Protein AF-0000000077933688 (afdb_homodimer)

Nearest PDB structures (foldseek):
  5yzn-assembly1_A  TM=9.048E-01  e=1.529E-42  Deinococcus radiodurans R1 = ATCC 13939 = DSM 20539
  6ikg-assembly1_C  TM=9.215E-01  e=1.746E-41  Deinococcus radiodurans R1 = ATCC 13939 = DSM 20539
  5yzo-assembly1_A  TM=9.078E-01  e=2.628E-42  Deinococcus radiodurans R1 = ATCC 13939 = DSM 20539
  6ikg-assembly1_A  TM=9.092E-01  e=5.605E-42  Deinococcus radiodurans R1 = ATCC 13939 = DSM 20539
  5lcn-assembly1_A  TM=6.641E-01  e=3.792E-09  Pyrococcus furiosus DSM 3638

Sequence (1144 aa):
MDPKVFYSIKLISNPVKSEDGTFFQLNWIDFTSNSYSSSIYFKGKDVKRVTWGGKESQPLVKDGVLHYVKGGDKDTLMRSTLGEPEPVFSFDKIKKYLPYGKGFLFLGEERKGNSTPFEASSLKYKFDSRGLLRSRTSLYYFDGKETRTIMGGNYDVNDFDTDGRRVVASATMSNDDVSFQDVFEVDVGSSSFTKLTKGEGAVTAVALTKSGFAYLGHRKGLSPWARKDVIFEDGRVLTCGKYCGNSVVNDLFVKYGDKLVVDGGKVYSLGQDGPTVNVYSVEDGEKVTDVKGVVLDFDVKDGVEYVYSDPRKPSLMGGYDPNESVEGVIPDSFTKGIEGWVMKRDEKAPNVVFVHGGPHTAYGYMYYIEFNYLFQEGFNVIYTNPSGSQGYGEDFARAVVGKWCDIDFSELMSFVSSLGLKGKFHLTGGSYGGYFTNMALTKTDFFSSGIAERSISNLVSMCGTSDIGFWFNAIESGISDPWERESIGKLLEMSPIYHVKKVKTPLMLIHGEEDMRCPIEQAEQFFIALKMNGVDARLVRYPGDSHEHARRGKPLNMVDRLIRKSEWFKYHMDPKVFYSIKLISNPVKSEDGTFFQLNWIDFTSNSYSSSIYFKGKDVKRVTWGGKESQPLVKDGVLHYVKGGDKDTLMRSTLGEPEPVFSFDKIKKYLPYGKGFLFLGEERKGNSTPFEASSLKYKFDSRGLLRSRTSLYYFDGKETRTIMGGNYDVNDFDTDGRRVVASATMSNDDVSFQDVFEVDVGSSSFTKLTKGEGAVTAVALTKSGFAYLGHRKGLSPWARKDVIFEDGRVLTCGKYCGNSVVNDLFVKYGDKLVVDGGKVYSLGQDGPTVNVYSVEDGEKVTDVKGVVLDFDVKDGVEYVYSDPRKPSLMGGYDPNESVEGVIPDSFTKGIEGWVMKRDEKAPNVVFVHGGPHTAYGYMYYIEFNYLFQEGFNVIYTNPSGSQGYGEDFARAVVGKWCDIDFSELMSFVSSLGLKGKFHLTGGSYGGYFTNMALTKTDFFSSGIAERSISNLVSMCGTSDIGFWFNAIESGISDPWERESIGKLLEMSPIYHVKKVKTPLMLIHGEEDMRCPIEQAEQFFIALKMNGVDARLVRYPGDSHEHARRGKPLNMVDRLIRKSEWFKYH

Solvent-accessible surface area (backbone atoms only — not comparable to full-atom values): 58035 Å² total; per-residue (Å²): 127,69,56,62,67,66,55,61,51,44,42,70,43,58,48,36,68,52,97,76,32,32,36,29,27,44,32,38,61,39,76,90,76,48,40,77,34,20,24,35,31,37,41,51,99,57,76,45,79,72,51,86,84,40,38,33,41,71,59,44,76,56,96,78,30,39,32,31,34,39,59,66,93,41,23,29,38,32,38,25,79,85,60,84,66,44,81,73,54,71,41,53,33,71,79,47,72,46,74,35,81,78,24,31,36,31,34,32,33,64,80,67,84,79,74,56,72,46,75,38,76,54,83,48,41,38,39,56,82,68,43,65,60,81,59,45,33,19,33,31,38,32,61,75,83,55,74,46,80,39,45,74,60,99,28,38,46,76,43,59,34,64,81,60,79,58,36,39,34,29,29,14,71,90,38,47,64,80,54,29,30,45,39,24,43,45,39,75,89,78,39,44,70,46,80,69,61,74,85,44,16,44,60,68,25,44,31,63,49,86,89,44,38,35,30,35,24,43,63,69,45,97,44,87,40,58,54,29,24,43,37,35,72,88,66,54,73,42,62,27,68,46,20,33,28,79,56,58,60,71,45,57,70,66,91,69,69,64,58,54,45,63,45,96,77,39,47,32,32,39,13,12,49,51,42,29,23,26,41,20,37,44,89,74,62,37,71,74,44,86,62,88,10,29,52,56,44,59,29,59,62,98,54,80,50,49,28,30,18,23,30,39,40,72,32,34,40,86,90,46,53,79,43,78,88,56,74,46,65,74,55,48,77,49,75,59,102,40,49,33,37,34,40,77,72,47,62,66,26,38,32,38,38,46,38,64,34,66,52,53,15,24,58,45,41,38,39,42,52,67,59,50,51,44,39,74,69,56,24,19,38,35,42,48,43,42,62,11,18,40,25,68,31,46,68,40,16,44,63,30,55,49,39,74,70,41,68,36,42,55,46,50,54,52,40,59,63,69,66,71,65,43,60,52,37,30,38,31,18,35,40,43,8,4,26,38,38,49,38,49,36,46,73,47,75,80,41,50,29,37,37,24,24,36,22,52,20,44,50,58,60,36,32,22,50,19,41,51,16,55,54,55,53,18,48,45,54,62,41,79,57,61,62,42,64,69,39,37,52,52,31,40,73,72,12,34,46,64,42,47,82,56,40,64,52,32,36,39,36,39,34,22,65,50,12,26,61,39,30,45,61,26,44,38,25,40,47,41,52,36,47,75,65,71,26,62,46,39,40,37,39,32,60,85,10,22,73,42,29,82,33,63,29,48,50,61,58,41,41,51,49,53,54,51,50,53,51,51,60,69,73,82,128,69,56,62,68,66,56,62,51,47,41,69,43,59,49,34,66,53,98,77,32,32,37,28,27,42,33,37,62,38,74,89,76,45,42,75,32,21,24,36,31,39,41,52,98,56,76,42,81,72,52,85,83,40,39,32,39,73,58,44,77,55,97,81,31,39,32,31,34,38,59,65,94,40,23,29,39,32,37,26,77,86,60,84,67,43,80,73,54,73,41,54,34,71,78,46,73,46,73,35,82,78,24,32,35,31,33,33,34,64,81,68,85,77,74,56,72,45,74,38,75,56,83,49,42,38,38,57,83,67,43,65,61,82,56,45,32,20,33,30,38,32,62,74,85,53,74,47,79,38,46,73,60,100,29,38,45,76,42,59,34,64,82,60,77,57,35,38,33,30,28,14,69,91,38,45,64,79,54,28,31,44,40,26,42,44,39,74,89,78,40,44,69,45,80,69,60,74,85,42,16,44,60,69,24,44,31,63,48,86,88,44,38,35,30,36,25,44,64,71,45,96,43,88,41,59,53,28,25,42,37,35,73,90,64,54,74,42,60,27,68,47,20,33,28,78,56,58,61,73,45,58,70,67,91,70,69,64,58,53,46,64,45,97,78,39,46,31,32,41,14,13,48,52,42,28,22,28,42,20,37,42,88,75,61,38,71,75,44,86,62,89,11,29,53,56,43,60,30,60,62,99,54,78,50,49,30,30,16,22,31,39,40,71,31,36,39,84,92,46,53,80,44,76,86,56,74,47,68,76,55,48,78,47,77,58,104,38,49,32,38,34,39,77,72,47,62,64,27,39,32,40,37,45,36,64,36,65,52,53,15,26,60,46,39,36,39,44,53,67,58,51,52,45,40,72,69,55,23,19,39,36,43,50,45,43,61,12,18,42,24,68,33,46,69,41,15,44,63,30,54,50,39,73,70,42,68,35,42,54,46,49,54,53,42,60,62,69,67,70,67,43,59,53,36,31,38,28,19,34,39,41,8,4,25,40,38,50,39,48,37,44,74,48,76,81,40,49,29,38,36,24,24,38,22,52,20,44,50,57,59,36,33,22,50,18,42,51,16,56,54,54,53,20,48,45,54,62,40,78,54,62,61,40,65,70,39,37,53,52,31,39,73,73,12,34,47,64,42,46,83,56,40,65,53,32,37,37,34,37,32,20,65,52,12,27,60,39,31,43,60,27,45,38,26,40,47,41,52,36,46,76,65,69,26,60,44,37,40,36,37,31,60,85,10,22,72,42,31,82,33,64,27,49,51,62,60,40,41,53,50,53,53,51,53,53,50,51,61,69,73,80

Organism: NCBI:txid1294262

InterPro domains:
  IPR001375 Peptidase S9, prolyl oligopeptidase, catalytic domain [PF00326] (370-571)
  IPR029058 Alpha/Beta hydrolase fold [G3DSA:3.40.50.1820] (335-572)
  IPR029058 Alpha/Beta hydrolase fold [SSF53474] (343-571)

Foldseek 3Di:
DFLVVLQQFKAWAQWDDDPQFIKTKIKHADVVVLAIFIFIWTDHVHIGTQDDQGAWANWDDDPQKIWIWRDDCWIFIWIDNSPDIDTQDIANDWDAWDDAAQWIKTWHKHDDDDPDDDDDDALQQADFPGGGPPIEIFIWTDNRDDIDTLGDDPWHFQEWEDPNAWIKTKIQVVPRLQSWIFIWTTDRVVSDIDTQDDATWDFFEKYAFPVGIWTWIDRPHPDLLDAIFIAGSVGDTFAAAQHWAAQADAQAQDDFGWYWADEPRWIWTWHFAAQEIAIDRTVVSDGLDDDQFYFRHWYDDPHIWTWTFAQFAAIDTDPDGSCPPGGGAFWDWDDDVFTKTKRDDDLAWEEEEEQEASLAGHHHRGHHSLCRLLVVLTYMYIYTNAQLYHNHHSCSNLVCQQPQLDRRVVVSVVVVVVVNGHYAYEYEYEHSSLQNQLQSQLVDPRHQAYERELHAAQLLVLCVQASNSVCNVQRSNVHGGCPDPVNNVSSLVSGSLVSLLSGAHEYEYEYECSERHSHCVRVVSSQVSNVVSVHNYHYHYDYPAYSSCCRNNRNVSNSVVSVVVSVVSVVD/DFLVVLQQFKAWAQWDDDPQFIKTKIKHADVVVLAIFIFIWTDHVHIGTQDDLGAWANWDDDPQKIWIWRDDCWIFIWIDNSPDIDTQDTARDWDAWDDAAQWIKTWHKHDDDDPDDDDDDALQQADFPGGGPPIEIFIWIDNRPDIDTLGDDPWYWQEWEDPRAWIKTKIQVVPRLQSWIFIWTTDRVVSDIGTQDDATWDFFEKYAFPVGIWTWIDRPHPDLLDAIFIAGSVGDTFAAAQHWAAQADAQAQDDFGWYWADEPRWIWTWHFAAQEIAIDRTVVSDGLDDDQFYFRHWYDDPHIWTWTFAQFAAIDTDPDGSCVPGGGAFWDWDDDVFTKTKPDDDLAWEEEEEQEASLAGHHHRGHHSLCRLLVVLTYMYIYTNAQLYHNHHSCSNLVCQLPQLDRRVVVSVVVVVVVNGHYAYEYEYEHSSLQNQLQSQLVDPRHQAYERELHAAQLLVLCVQASNSVCNVQRSSVHGGCPDPVNNVSSLVSGSLVSLLSGAHEYEYEYECSERHSHCVRVVSSQVSNVVSVHNYHYHYDYPAYSSCCRNNRNVSNSVVSVVVSVVSVVD

Radius of gyration: 32.84 Å; Cα contacts (8 Å, |Δi|>4): 3043; chains: 2; bounding box: 68×97×77 Å

pLDDT: mean 96.98, std 2.53, range [77.5, 98.94]

Structure (mmCIF, N/CA/C/O backbone):
data_AF-0000000077933688-model_v1
#
loop_
_entity.id
_entity.type
_entity.pdbx_description
1 polymer 'Acylamino-acid-releasing enzyme'
#
loop_
_atom_site.group_PDB
_atom_site.id
_atom_site.type_symbol
_atom_site.label_atom_id
_atom_site.label_alt_id
_atom_site.label_comp_id
_atom_site.label_asym_id
_atom_site.label_entity_id
_atom_site.label_seq_id
_atom_site.pdbx_PDB_ins_code
_atom_site.Cartn_x
_atom_site.Cartn_y
_atom_site.Cartn_z
_atom_site.occupancy
_atom_site.B_iso_or_equiv
_atom_site.auth_seq_id
_atom_site.auth_comp_id
_atom_site.auth_asym_id
_atom_site.auth_atom_id
_atom_site.pdbx_PDB_model_num
ATOM 1 N N . MET A 1 1 ? 27.234 12.297 14.047 1 89.19 1 MET A N 1
ATOM 2 C CA . MET A 1 1 ? 26.625 12.359 15.367 1 89.19 1 MET A CA 1
ATOM 3 C C . MET A 1 1 ? 25.359 11.508 15.422 1 89.19 1 MET A C 1
ATOM 5 O O . MET A 1 1 ? 24.703 11.289 14.406 1 89.19 1 MET A O 1
ATOM 9 N N . ASP A 1 2 ? 25.047 11.102 16.625 1 95.31 2 ASP A N 1
ATOM 10 C CA . ASP A 1 2 ? 23.828 10.328 16.828 1 95.31 2 ASP A CA 1
ATOM 11 C C . ASP A 1 2 ? 22.594 11.219 16.734 1 95.31 2 ASP A C 1
ATOM 13 O O . ASP A 1 2 ? 22.406 12.125 17.547 1 95.31 2 ASP A O 1
ATOM 17 N N . PRO A 1 3 ? 21.734 10.93 15.695 1 97.25 3 PRO A N 1
ATOM 18 C CA . PRO A 1 3 ? 20.547 11.781 15.523 1 97.25 3 PRO A CA 1
ATOM 19 C C . PRO A 1 3 ? 19.641 11.789 16.75 1 97.25 3 PRO A C 1
ATOM 21 O O . PRO A 1 3 ? 18.828 12.695 16.922 1 97.25 3 PRO A O 1
ATOM 24 N N . LYS A 1 4 ? 19.719 10.781 17.625 1 97.06 4 LYS A N 1
ATOM 25 C CA . LYS A 1 4 ? 18.875 10.727 18.812 1 97.06 4 LYS A CA 1
ATOM 26 C C . LYS A 1 4 ? 19.062 11.977 19.672 1 97.06 4 LYS A C 1
ATOM 28 O O . LYS A 1 4 ? 18.125 12.438 20.328 1 97.06 4 LYS A O 1
ATOM 33 N N . VAL A 1 5 ? 20.234 12.508 19.641 1 97.12 5 VAL A N 1
ATOM 34 C CA . VAL A 1 5 ? 20.531 13.703 20.406 1 97.12 5 VAL A CA 1
ATOM 35 C C . VAL A 1 5 ? 19.672 14.867 19.922 1 97.12 5 VAL A C 1
ATOM 37 O O . VAL A 1 5 ? 19.156 15.648 20.734 1 97.12 5 VAL A O 1
ATOM 40 N N . PHE A 1 6 ? 19.469 14.984 18.656 1 97.75 6 PHE A N 1
ATOM 41 C CA . PHE A 1 6 ? 18.719 16.078 18.062 1 97.75 6 PHE A CA 1
ATOM 42 C C . PHE A 1 6 ? 17.219 15.875 18.281 1 97.75 6 PHE A C 1
ATOM 44 O O . PHE A 1 6 ? 16.453 16.844 18.344 1 97.75 6 PHE A O 1
ATOM 51 N N . TYR A 1 7 ? 16.781 14.609 18.406 1 98 7 TYR A N 1
ATOM 52 C CA . TYR A 1 7 ? 15.367 14.312 18.609 1 98 7 TYR A CA 1
ATOM 53 C C . TYR A 1 7 ? 15.008 14.305 20.094 1 98 7 TYR A C 1
ATOM 55 O O . TYR A 1 7 ? 13.844 14.148 20.453 1 98 7 TYR A O 1
ATOM 63 N N . SER A 1 8 ? 15.953 14.5 20.984 1 97.69 8 SER A N 1
ATOM 64 C CA . SER A 1 8 ? 15.711 14.445 22.422 1 97.69 8 SER A CA 1
ATOM 65 C C . SER A 1 8 ? 15.18 15.773 22.953 1 97.69 8 SER A C 1
ATOM 67 O O . SER A 1 8 ? 15.047 15.953 24.156 1 97.69 8 SER A O 1
ATOM 69 N N . ILE A 1 9 ? 14.797 16.672 22.141 1 98.31 9 ILE A N 1
ATOM 70 C CA . ILE A 1 9 ? 14.242 17.953 22.562 1 98.31 9 ILE A CA 1
ATOM 71 C C . ILE A 1 9 ? 12.836 17.75 23.125 1 98.31 9 ILE A C 1
ATOM 73 O O . ILE A 1 9 ? 12.211 16.719 22.891 1 98.31 9 ILE A O 1
ATOM 77 N N . LYS A 1 10 ? 12.391 18.719 23.875 1 98.62 10 LYS A N 1
ATOM 78 C CA . LYS A 1 10 ? 11.039 18.781 24.422 1 98.62 10 LYS A CA 1
ATOM 79 C C . LYS A 1 10 ? 10.25 19.938 23.828 1 98.62 10 LYS A C 1
ATOM 81 O O . LYS A 1 10 ? 10.789 21.031 23.656 1 98.62 10 LYS A O 1
ATOM 86 N N . LEU A 1 11 ? 9.008 19.688 23.5 1 98.75 11 LEU A N 1
ATOM 87 C CA . LEU A 1 11 ? 8.211 20.688 22.797 1 98.75 11 LEU A CA 1
ATOM 88 C C . LEU A 1 11 ? 6.961 21.031 23.594 1 98.75 11 LEU A C 1
ATOM 90 O O . LEU A 1 11 ? 6.25 20.156 24.078 1 98.75 11 LEU A O 1
ATOM 94 N N . ILE A 1 12 ? 6.719 22.344 23.719 1 98.81 12 ILE A N 1
ATOM 95 C CA . ILE A 1 12 ? 5.57 22.859 24.453 1 98.81 12 ILE A CA 1
ATOM 96 C C . ILE A 1 12 ? 4.375 23 23.516 1 98.81 12 ILE A C 1
ATOM 98 O O . ILE A 1 12 ? 4.523 23.469 22.375 1 98.81 12 ILE A O 1
ATOM 102 N N . SER A 1 13 ? 3.201 22.594 23.953 1 98.44 13 SER A N 1
ATOM 103 C CA . SER A 1 13 ? 1.973 22.797 23.188 1 98.44 13 SER A CA 1
ATOM 104 C C . SER A 1 13 ? 0.782 23.031 24.109 1 98.44 13 SER A C 1
ATOM 106 O O . SER A 1 13 ? 0.886 22.828 25.328 1 98.44 13 SER A O 1
ATOM 108 N N . ASN A 1 14 ? -0.321 23.531 23.609 1 97.88 14 ASN A N 1
ATOM 109 C CA . ASN A 1 14 ? -1.612 23.703 24.266 1 97.88 14 ASN A CA 1
ATOM 110 C C . ASN A 1 14 ? -1.487 24.531 25.547 1 97.88 14 ASN A C 1
ATOM 112 O O . ASN A 1 14 ? -1.937 24.109 26.609 1 97.88 14 ASN A O 1
ATOM 116 N N . PRO A 1 15 ? -0.913 25.719 25.422 1 98.19 15 PRO A N 1
ATOM 117 C CA . PRO A 1 15 ? -0.938 26.594 26.594 1 98.19 15 PRO A CA 1
ATOM 118 C C . PRO A 1 15 ? -2.352 27.016 26.984 1 98.19 15 PRO A C 1
ATOM 120 O O . PRO A 1 15 ? -3.184 27.281 26.109 1 98.19 15 PRO A O 1
ATOM 123 N N . VAL A 1 16 ? -2.596 27.016 28.25 1 97.62 16 VAL A N 1
ATOM 124 C CA . VAL A 1 16 ? -3.867 27.469 28.812 1 97.62 16 VAL A CA 1
ATOM 125 C C . VAL A 1 16 ? -3.613 28.438 29.953 1 97.62 16 VAL A C 1
ATOM 127 O O . VAL A 1 16 ? -3.242 28.031 31.062 1 97.62 16 VAL A O 1
ATOM 130 N N . LYS A 1 17 ? -3.879 29.672 29.672 1 95.94 17 LYS A N 1
ATOM 131 C CA . LYS A 1 17 ? -3.654 30.688 30.688 1 95.94 17 LYS A CA 1
ATOM 132 C C . LYS A 1 17 ? -4.723 30.625 31.781 1 95.94 17 LYS A C 1
ATOM 134 O O . LYS A 1 17 ? -5.906 30.453 31.484 1 95.94 17 LYS A O 1
ATOM 139 N N . SER A 1 18 ? -4.238 30.703 33.031 1 91.94 18 SER A N 1
ATOM 140 C CA . SER A 1 18 ? -5.09 30.781 34.219 1 91.94 18 SER A CA 1
ATOM 141 C C . SER A 1 18 ? -4.699 31.969 35.094 1 91.94 18 SER A C 1
ATOM 143 O O . SER A 1 18 ? -3.766 32.719 34.781 1 91.94 18 SER A O 1
ATOM 145 N N . GLU A 1 19 ? -5.445 32.219 36.188 1 86.5 19 GLU A N 1
ATOM 146 C CA . GLU A 1 19 ? -5.207 33.344 37.094 1 86.5 19 GLU A CA 1
ATOM 147 C C . GLU A 1 19 ? -3.82 33.281 37.719 1 86.5 19 GLU A C 1
ATOM 149 O O . GLU A 1 19 ? -3.156 34.312 37.875 1 86.5 19 GLU A O 1
ATOM 154 N N . ASP A 1 20 ? -3.355 32.125 38 1 87.75 20 ASP A N 1
ATOM 155 C CA . ASP A 1 20 ? -2.141 31.984 38.812 1 87.75 20 ASP A CA 1
ATOM 156 C C . ASP A 1 20 ? -0.962 31.562 37.938 1 87.75 20 ASP A C 1
ATOM 158 O O . ASP A 1 20 ? 0.156 31.406 38.406 1 87.75 20 ASP A O 1
ATOM 162 N N . GLY A 1 21 ? -1.246 31.406 36.688 1 94.44 21 GLY A N 1
ATOM 163 C CA . GLY A 1 21 ? -0.192 30.922 35.812 1 94.44 21 GLY A CA 1
ATOM 164 C C . GLY A 1 21 ? -0.718 30.297 34.531 1 94.44 21 GLY A C 1
ATOM 165 O O . GLY A 1 21 ? -1.817 30.625 34.062 1 94.44 21 GLY A O 1
ATOM 166 N N . THR A 1 22 ? 0.132 29.484 33.875 1 97.5 22 THR A N 1
ATOM 167 C CA . THR A 1 22 ? -0.221 28.875 32.594 1 97.5 22 THR A CA 1
ATOM 168 C C . THR A 1 22 ? 0.004 27.375 32.625 1 97.5 22 THR A C 1
ATOM 170 O O . THR A 1 22 ? 1.104 26.906 32.969 1 97.5 22 THR A O 1
ATOM 173 N N . PHE A 1 23 ? -1.028 26.562 32.406 1 97.5 23 PHE A N 1
ATOM 174 C CA . PHE A 1 23 ? -0.87 25.141 32.156 1 97.5 23 PHE A CA 1
ATOM 175 C C . PHE A 1 23 ? -0.468 24.859 30.719 1 97.5 23 PHE A C 1
ATOM 177 O O . PHE A 1 23 ? -0.823 25.625 29.828 1 97.5 23 PHE A O 1
ATOM 184 N N . PHE A 1 24 ? 0.28 23.859 30.469 1 98.44 24 PHE A N 1
ATOM 185 C CA . PHE A 1 24 ? 0.665 23.5 29.109 1 98.44 24 PHE A CA 1
ATOM 186 C C . PHE A 1 24 ? 1.041 22.031 29.016 1 98.44 24 PHE A C 1
ATOM 188 O O . PHE A 1 24 ? 1.218 21.359 30.031 1 98.44 24 PHE A O 1
ATOM 195 N N . GLN A 1 25 ? 0.996 21.516 27.875 1 98.44 25 GLN A N 1
ATOM 196 C CA . GLN A 1 25 ? 1.436 20.156 27.547 1 98.44 25 GLN A CA 1
ATOM 197 C C . GLN A 1 25 ? 2.906 20.141 27.141 1 98.44 25 GLN A C 1
ATOM 199 O O . GLN A 1 25 ? 3.336 20.938 26.312 1 98.44 25 GLN A O 1
ATOM 204 N N . LEU A 1 26 ? 3.738 19.359 27.781 1 98.81 26 LEU A N 1
ATOM 205 C CA . LEU A 1 26 ? 5.113 19.109 27.359 1 98.81 26 LEU A CA 1
ATOM 206 C C . LEU A 1 26 ? 5.234 17.766 26.672 1 98.81 26 LEU A C 1
ATOM 208 O O . LEU A 1 26 ? 4.793 16.734 27.203 1 98.81 26 LEU A O 1
ATOM 212 N N . ASN A 1 27 ? 5.836 17.734 25.484 1 98.69 27 ASN A N 1
ATOM 213 C CA . ASN A 1 27 ? 5.938 16.547 24.641 1 98.69 27 ASN A CA 1
ATOM 214 C C . ASN A 1 27 ? 7.395 16.141 24.422 1 98.69 27 ASN A C 1
ATOM 216 O O . ASN A 1 27 ? 8.258 17 24.25 1 98.69 27 ASN A O 1
ATOM 220 N N . TRP A 1 28 ? 7.652 14.852 24.422 1 98.5 28 TRP A N 1
ATOM 221 C CA . TRP A 1 28 ? 8.992 14.359 24.125 1 98.5 28 TRP A CA 1
ATOM 222 C C . TRP A 1 28 ? 8.945 12.961 23.516 1 98.5 28 TRP A C 1
ATOM 224 O O . TRP A 1 28 ? 7.883 12.328 23.5 1 98.5 28 TRP A O 1
ATOM 234 N N . ILE A 1 29 ? 10.039 12.492 22.922 1 98.31 29 ILE A N 1
ATOM 235 C CA . ILE A 1 29 ? 10.156 11.164 22.328 1 98.31 29 ILE A CA 1
ATOM 236 C C . ILE A 1 29 ? 10.703 10.188 23.359 1 98.31 29 ILE A C 1
ATOM 238 O O . ILE A 1 29 ? 11.68 10.492 24.062 1 98.31 29 ILE A O 1
ATOM 242 N N . ASP A 1 30 ? 10.039 9.062 23.531 1 97.88 30 ASP A N 1
ATOM 243 C CA . ASP A 1 30 ? 10.555 7.938 24.297 1 97.88 30 ASP A CA 1
ATOM 244 C C . ASP A 1 30 ? 11.133 6.859 23.375 1 97.88 30 ASP A C 1
ATOM 246 O O . ASP A 1 30 ? 10.391 6.039 22.844 1 97.88 30 ASP A O 1
ATOM 250 N N . PHE A 1 31 ? 12.43 6.762 23.281 1 97.38 31 PHE A N 1
ATOM 251 C CA . PHE A 1 31 ? 13.094 5.855 22.359 1 97.38 31 PHE A CA 1
ATOM 252 C C . PHE A 1 31 ? 12.938 4.41 22.812 1 97.38 31 PHE A C 1
ATOM 254 O O . PHE A 1 31 ? 13.039 3.486 22 1 97.38 31 PHE A O 1
ATOM 261 N N . THR A 1 32 ? 12.766 4.203 24.078 1 96.75 32 THR A N 1
ATOM 262 C CA . THR A 1 32 ? 12.617 2.848 24.594 1 96.75 32 THR A CA 1
ATOM 263 C C . THR A 1 32 ? 11.359 2.189 24.031 1 96.75 32 THR A C 1
ATOM 265 O O . THR A 1 32 ? 11.398 1.048 23.578 1 96.75 32 THR A O 1
ATOM 268 N N . SER A 1 33 ? 10.312 2.918 24 1 96.25 33 SER A N 1
ATOM 269 C CA . SER A 1 33 ? 9.055 2.389 23.484 1 96.25 33 SER A CA 1
ATOM 270 C C . SER A 1 33 ? 8.852 2.766 22.031 1 96.25 33 SER A C 1
ATOM 272 O O . SER A 1 33 ? 7.863 2.357 21.406 1 96.25 33 SER A O 1
ATOM 274 N N . ASN A 1 34 ? 9.797 3.49 21.422 1 97.19 34 ASN A N 1
ATOM 275 C CA . ASN A 1 34 ? 9.68 3.971 20.047 1 97.19 34 ASN A CA 1
ATOM 276 C C . ASN A 1 34 ? 8.359 4.715 19.828 1 97.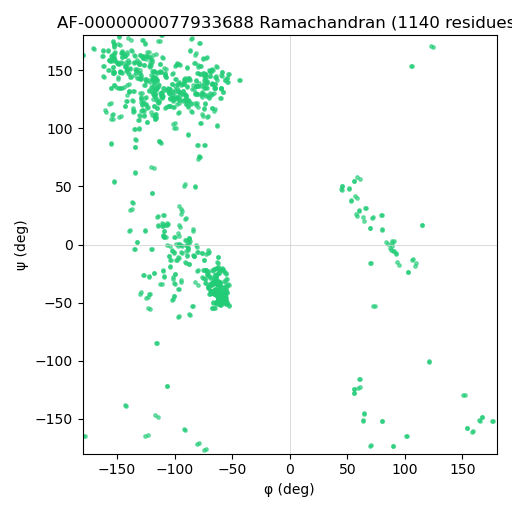19 34 ASN A C 1
ATOM 278 O O . ASN A 1 34 ? 7.625 4.414 18.891 1 97.19 34 ASN A O 1
ATOM 282 N N . SER A 1 35 ? 8.07 5.645 20.781 1 97.12 35 SER A N 1
ATOM 283 C CA . SER A 1 35 ? 6.793 6.355 20.734 1 97.12 35 SER A CA 1
ATOM 284 C C . SER A 1 35 ? 6.934 7.77 21.281 1 97.12 35 SER A C 1
ATOM 286 O O . SER A 1 35 ? 8.031 8.203 21.641 1 97.12 35 SER A O 1
ATOM 288 N N . TYR A 1 36 ? 5.871 8.5 21.281 1 97.81 36 TYR A N 1
ATOM 289 C CA . TYR A 1 36 ? 5.801 9.852 21.828 1 97.81 36 TYR A CA 1
ATOM 290 C C . TYR A 1 36 ? 5.141 9.859 23.203 1 97.81 36 TYR A C 1
ATOM 292 O O . TYR A 1 36 ? 4.223 9.078 23.453 1 97.81 36 TYR A O 1
ATOM 300 N N . SER A 1 37 ? 5.617 10.797 24.031 1 98.25 37 SER A N 1
ATOM 301 C CA . SER A 1 37 ? 5.074 10.953 25.391 1 98.25 37 SER A CA 1
ATOM 302 C C . SER A 1 37 ? 4.73 12.406 25.672 1 98.25 37 SER A C 1
ATOM 304 O O . SER A 1 37 ? 5.25 13.32 25.031 1 98.25 37 SER A O 1
ATOM 306 N N . SER A 1 38 ? 3.816 12.625 26.594 1 98.44 38 SER A N 1
ATOM 307 C CA . SER A 1 38 ? 3.432 13.977 26.984 1 98.44 38 SER A CA 1
ATOM 308 C C . SER A 1 38 ? 2.896 14.008 28.422 1 98.44 38 SER A C 1
ATOM 310 O O . SER A 1 38 ? 2.414 12.992 28.922 1 98.44 38 SER A O 1
ATOM 312 N N . SER A 1 39 ? 3.023 15.125 29.078 1 98.31 39 SER A N 1
ATOM 313 C CA . SER A 1 39 ? 2.486 15.414 30.406 1 98.31 39 SER A CA 1
ATOM 314 C C . SER A 1 39 ? 2.02 16.859 30.5 1 98.31 39 SER A C 1
ATOM 316 O O . SER A 1 39 ? 2.396 17.703 29.688 1 98.31 39 SER A O 1
ATOM 318 N N . ILE A 1 40 ? 1.207 17.094 31.5 1 98.19 40 ILE A N 1
ATOM 319 C CA . ILE A 1 40 ? 0.761 18.469 31.766 1 98.19 40 ILE A CA 1
ATOM 320 C C . ILE A 1 40 ? 1.688 19.125 32.781 1 98.19 40 ILE A C 1
ATOM 322 O O . ILE A 1 40 ? 2.043 18.5 33.812 1 98.19 40 ILE A O 1
ATOM 326 N N . TYR A 1 41 ? 2.098 20.281 32.5 1 98.12 41 TYR A N 1
ATOM 327 C CA . TYR A 1 41 ? 2.93 21.094 33.375 1 98.12 41 TYR A CA 1
ATOM 328 C C . TYR A 1 41 ? 2.229 22.406 33.719 1 98.12 41 TYR A C 1
ATOM 330 O O . TYR A 1 41 ? 1.259 22.797 33.062 1 98.12 41 TYR A O 1
ATOM 338 N N . PHE A 1 42 ? 2.637 23.078 34.812 1 96.94 42 PHE A N 1
ATOM 339 C CA . PHE A 1 42 ? 2.146 24.375 35.281 1 96.94 42 PHE A CA 1
ATOM 340 C C . PHE A 1 42 ? 3.297 25.359 35.438 1 96.94 42 PHE A C 1
ATOM 342 O O . PHE A 1 42 ? 4.25 25.094 36.188 1 96.94 42 PHE A O 1
ATOM 349 N N . LYS A 1 43 ? 3.193 26.484 34.688 1 97.62 43 LYS A N 1
ATOM 350 C CA . LYS A 1 43 ? 4.176 27.562 34.781 1 97.62 43 LYS A CA 1
ATOM 351 C C . LYS A 1 43 ? 3.66 28.703 35.656 1 97.62 43 LYS A C 1
ATOM 353 O O . LYS A 1 43 ? 2.916 29.562 35.188 1 97.62 43 LYS A O 1
ATOM 358 N N . GLY A 1 44 ? 4.047 28.781 36.844 1 94.31 44 GLY A N 1
ATOM 359 C CA . GLY A 1 44 ? 3.873 29.906 37.75 1 94.31 44 GLY A CA 1
ATOM 360 C C . GLY A 1 44 ? 5.16 30.672 38 1 94.31 44 GLY A C 1
ATOM 361 O O . GLY A 1 44 ? 5.793 31.156 37.031 1 94.31 44 GLY A O 1
ATOM 362 N N . LYS A 1 45 ? 5.582 30.766 39.281 1 91.31 45 LYS A N 1
ATOM 363 C CA . LYS A 1 45 ? 6.918 31.281 39.594 1 91.31 45 LYS A CA 1
ATOM 364 C C . LYS A 1 45 ? 7.996 30.328 39.062 1 91.31 45 LYS A C 1
ATOM 366 O O . LYS A 1 45 ? 9.016 30.766 38.531 1 91.31 45 LYS A O 1
ATOM 371 N N . ASP A 1 46 ? 7.613 29.125 39.312 1 93.19 46 ASP A N 1
ATOM 372 C CA . ASP A 1 46 ? 8.422 28.062 38.75 1 93.19 46 ASP A CA 1
ATOM 373 C C . ASP A 1 46 ? 7.586 27.141 37.844 1 93.19 46 ASP A C 1
ATOM 375 O O . ASP A 1 46 ? 6.355 27.25 37.844 1 93.19 46 ASP A O 1
ATOM 379 N N . VAL A 1 47 ? 8.25 26.344 37.062 1 97.38 47 VAL A N 1
ATOM 380 C CA . VAL A 1 47 ? 7.562 25.359 36.219 1 97.38 47 VAL A CA 1
ATOM 381 C C . VAL A 1 47 ? 7.535 24 36.938 1 97.38 47 VAL A C 1
ATOM 383 O O . VAL A 1 47 ? 8.578 23.5 37.344 1 97.38 47 VAL A O 1
ATOM 386 N N . LYS A 1 48 ? 6.367 23.391 37.062 1 95.69 48 LYS A N 1
ATOM 387 C CA . LYS A 1 48 ? 6.223 22.109 37.75 1 95.69 48 LYS A CA 1
ATOM 388 C C . LYS A 1 48 ? 5.387 21.125 36.938 1 95.69 48 LYS A C 1
ATOM 390 O O . LYS A 1 48 ? 4.41 21.531 36.281 1 95.69 48 LYS A O 1
ATOM 395 N N . ARG A 1 49 ? 5.773 19.844 37 1 96.44 49 ARG A N 1
ATOM 396 C CA . ARG A 1 49 ? 4.977 18.797 36.375 1 96.44 49 ARG A CA 1
ATOM 397 C C . ARG A 1 49 ? 3.732 18.484 37.188 1 96.44 49 ARG A C 1
ATOM 399 O O . ARG A 1 49 ? 3.793 18.453 38.438 1 96.44 49 ARG A O 1
ATOM 406 N N . VAL A 1 50 ? 2.568 18.312 36.469 1 95.56 50 VAL A N 1
ATOM 407 C CA . VAL A 1 50 ? 1.285 18.156 37.156 1 95.56 50 VAL A CA 1
ATOM 408 C C . VAL A 1 50 ? 0.772 16.734 36.969 1 95.56 50 VAL A C 1
ATOM 410 O O . VAL A 1 50 ? 0.078 16.203 37.844 1 95.56 50 VAL A O 1
ATOM 413 N N . THR A 1 51 ? 1.026 16.141 35.844 1 96 51 THR A N 1
ATOM 414 C CA . THR A 1 51 ? 0.574 14.773 35.594 1 96 51 THR A CA 1
ATOM 415 C C . THR A 1 51 ? 1.758 13.859 35.281 1 96 51 THR A C 1
ATOM 417 O O . THR A 1 51 ? 2.828 14.336 34.906 1 96 51 THR A O 1
ATOM 420 N N . TRP A 1 52 ? 1.564 12.43 35.406 1 94.75 52 TRP A N 1
ATOM 421 C CA . TRP A 1 52 ? 2.713 11.531 35.344 1 94.75 52 TRP A CA 1
ATOM 422 C C . TRP A 1 52 ? 2.385 10.289 34.531 1 94.75 52 TRP A C 1
ATOM 424 O O . TRP A 1 52 ? 3.145 9.312 34.531 1 94.75 52 TRP A O 1
ATOM 434 N N . GLY A 1 53 ? 1.301 10.258 33.812 1 93.12 53 GLY A N 1
ATOM 435 C CA . GLY A 1 53 ? 0.883 9.086 33.062 1 93.12 53 GLY A CA 1
ATOM 436 C C . GLY A 1 53 ? 1.6 8.938 31.75 1 93.12 53 GLY A C 1
ATOM 437 O O . GLY A 1 53 ? 1.636 7.848 31.172 1 93.12 53 GLY A O 1
ATOM 438 N N . GLY A 1 54 ? 2.125 10 31.219 1 96.38 54 GLY A N 1
ATOM 439 C CA . GLY A 1 54 ? 2.938 9.93 30.016 1 96.38 54 GLY A CA 1
ATOM 440 C C . GLY A 1 54 ? 2.133 10.078 28.734 1 96.38 54 GLY A C 1
ATOM 441 O O . GLY A 1 54 ? 2.693 10.086 27.641 1 96.38 54 GLY A O 1
ATOM 442 N N . LYS A 1 55 ? 0.84 10.141 28.781 1 97.69 55 LYS A N 1
ATOM 443 C CA . LYS A 1 55 ? 0.002 10.32 27.594 1 97.69 55 LYS A CA 1
ATOM 444 C C . LYS A 1 55 ? -1.108 11.336 27.859 1 97.69 55 LYS A C 1
ATOM 446 O O . LYS A 1 55 ? -2.262 11.109 27.5 1 97.69 55 LYS A O 1
ATOM 451 N N . GLU A 1 56 ? -0.801 12.359 28.625 1 98.19 56 GLU A N 1
ATOM 452 C CA . GLU A 1 56 ? -1.775 13.391 28.969 1 98.19 56 GLU A CA 1
ATOM 453 C C . GLU A 1 56 ? -1.731 14.539 27.969 1 98.19 56 GLU A C 1
ATOM 455 O O . GLU A 1 56 ? -0.657 14.922 27.5 1 98.19 56 GLU A O 1
ATOM 460 N N . SER A 1 57 ? -2.916 15.078 27.656 1 98.06 57 SER A N 1
ATOM 461 C CA . SER A 1 57 ? -3 16.141 26.672 1 98.06 57 SER A CA 1
ATOM 462 C C . SER A 1 57 ? -4.211 17.031 26.922 1 98.06 57 SER A C 1
ATOM 464 O O . SER A 1 57 ? -5.016 16.766 27.812 1 98.06 57 SER A O 1
ATOM 466 N N . GLN A 1 58 ? -4.309 18.172 26.234 1 97.81 58 GLN A N 1
ATOM 467 C CA . GLN A 1 58 ? -5.465 19.047 26.125 1 97.81 58 GLN A CA 1
ATOM 468 C C . GLN A 1 58 ? -5.887 19.594 27.484 1 97.81 58 GLN A C 1
ATOM 470 O O . GLN A 1 58 ? -7.055 19.469 27.875 1 97.81 58 GLN A O 1
ATOM 475 N N . PRO A 1 59 ? -5.027 20.234 28.172 1 97.94 59 PRO A N 1
ATOM 476 C CA . PRO A 1 59 ? -5.449 20.828 29.438 1 97.94 59 PRO A CA 1
ATOM 477 C C . PRO A 1 59 ? -6.496 21.922 29.25 1 97.94 59 PRO A C 1
ATOM 479 O O . PRO A 1 59 ? -6.473 22.656 28.25 1 97.94 59 PRO A O 1
ATOM 482 N N . LEU A 1 60 ? -7.371 22 30.141 1 97.19 60 LEU A N 1
ATOM 483 C CA . LEU A 1 60 ? -8.383 23.047 30.25 1 97.19 60 LEU A CA 1
ATOM 484 C C . LEU A 1 60 ? -8.68 23.359 31.719 1 97.19 60 LEU A C 1
ATOM 486 O O . LEU A 1 60 ? -8.781 22.453 32.531 1 97.19 60 LEU A O 1
ATOM 490 N N . VAL A 1 61 ? -8.75 24.625 32.031 1 94.75 61 VAL A N 1
ATOM 491 C CA . VAL A 1 61 ? -9.039 25.016 33.406 1 94.75 61 VAL A CA 1
ATOM 492 C C . VAL A 1 61 ? -10.375 25.75 33.469 1 94.75 61 VAL A C 1
ATOM 494 O O . VAL A 1 61 ? -10.586 26.734 32.75 1 94.75 61 VAL A O 1
ATOM 497 N N . LYS A 1 62 ? -11.164 25.25 34.281 1 89.75 62 LYS A N 1
ATOM 498 C CA . LYS A 1 62 ? -12.453 25.875 34.531 1 89.75 62 LYS A CA 1
ATOM 499 C C . LYS A 1 62 ? -12.773 25.891 36.031 1 89.75 62 LYS A C 1
ATOM 501 O O . LYS A 1 62 ? -12.758 24.844 36.688 1 89.75 62 LYS A O 1
ATOM 506 N N . ASP A 1 63 ? -13.055 27.062 36.625 1 87.88 63 ASP A N 1
ATOM 507 C CA . ASP A 1 63 ? -13.453 27.234 38 1 87.88 63 ASP A CA 1
ATOM 508 C C . ASP A 1 63 ? -12.461 26.562 38.938 1 87.88 63 ASP A C 1
ATOM 510 O O . ASP A 1 63 ? -12.852 25.844 39.875 1 87.88 63 ASP A O 1
ATOM 514 N N . GLY A 1 64 ? -11.266 26.641 38.625 1 87.12 64 GLY A N 1
ATOM 515 C CA . GLY A 1 64 ? -10.195 26.156 39.469 1 87.12 64 GLY A CA 1
ATOM 516 C C . GLY A 1 64 ? -9.945 24.672 39.312 1 87.12 64 GLY A C 1
ATOM 517 O O . GLY A 1 64 ? -9.094 24.109 40 1 87.12 64 GLY A O 1
ATOM 518 N N . VAL A 1 65 ? -10.633 24.062 38.469 1 93.5 65 VAL A N 1
ATOM 519 C CA . VAL A 1 65 ? -10.469 22.625 38.219 1 93.5 65 VAL A CA 1
ATOM 520 C C . VAL A 1 65 ? -9.734 22.406 36.906 1 93.5 65 VAL A C 1
ATOM 522 O O . VAL A 1 65 ? -10.125 22.953 35.875 1 93.5 65 VAL A O 1
ATOM 525 N N . LEU A 1 66 ? -8.711 21.578 36.969 1 96 66 LEU A N 1
ATOM 526 C CA . LEU A 1 66 ? -7.977 21.203 35.75 1 96 66 LEU A CA 1
ATOM 527 C C . LEU A 1 66 ? -8.609 19.984 35.094 1 96 66 LEU A C 1
ATOM 529 O O . LEU A 1 66 ? -8.852 18.969 35.75 1 96 66 LEU A O 1
ATOM 533 N N . HIS A 1 67 ? -8.953 20.078 33.906 1 97.69 67 HIS A N 1
ATOM 534 C CA . HIS A 1 67 ? -9.367 18.953 33.062 1 97.69 67 HIS A CA 1
ATOM 535 C C . HIS A 1 67 ? -8.305 18.625 32 1 97.69 67 HIS A C 1
ATOM 537 O O . HIS A 1 67 ? -7.594 19.516 31.547 1 97.69 67 HIS A O 1
ATOM 543 N N . TYR A 1 68 ? -8.109 17.375 31.641 1 98.19 68 TYR A N 1
ATOM 544 C CA . TYR A 1 68 ? -7.195 16.938 30.594 1 98.19 68 TYR A CA 1
ATOM 545 C C . TYR A 1 68 ? -7.582 15.57 30.078 1 98.19 68 TYR A C 1
ATOM 547 O O . TYR A 1 68 ? -8.414 14.883 30.672 1 98.19 68 TYR A O 1
ATOM 555 N N . VAL A 1 69 ? -7.027 15.172 28.984 1 98.62 69 VAL A N 1
ATOM 556 C CA . VAL A 1 69 ? -7.297 13.867 28.391 1 98.62 69 VAL A CA 1
ATOM 557 C C . VAL A 1 69 ? -6.125 12.922 28.656 1 98.62 69 VAL A C 1
ATOM 559 O O . VAL A 1 69 ? -4.969 13.281 28.406 1 98.62 69 VAL A O 1
ATOM 562 N N . LYS A 1 70 ? -6.402 11.789 29.234 1 98.38 70 LYS A N 1
ATOM 563 C CA . LYS A 1 70 ? -5.426 10.711 29.375 1 98.38 70 LYS A CA 1
ATOM 564 C C . LYS A 1 70 ? -5.578 9.688 28.25 1 98.38 70 LYS A C 1
ATOM 566 O O . LYS A 1 70 ? -6.625 9.047 28.125 1 98.38 70 LYS A O 1
ATOM 571 N N . GLY A 1 71 ? -4.484 9.492 27.484 1 97.12 71 GLY A N 1
ATOM 572 C CA . GLY A 1 71 ? -4.527 8.57 26.359 1 97.12 71 GLY A CA 1
ATOM 573 C C . GLY A 1 71 ? -4.316 7.125 26.766 1 97.12 71 GLY A C 1
ATOM 574 O O . GLY A 1 71 ? -3.684 6.848 27.797 1 97.12 71 GLY A O 1
ATOM 575 N N . GLY A 1 72 ? -4.797 6.086 25.984 1 93.62 72 GLY A N 1
ATOM 576 C CA . GLY A 1 72 ? -4.691 4.641 26.109 1 93.62 72 GLY A CA 1
ATOM 577 C C . GLY A 1 72 ? -5.465 3.895 25.047 1 93.62 72 GLY A C 1
ATOM 578 O O . GLY A 1 72 ? -5.516 4.324 23.891 1 93.62 72 GLY A O 1
ATOM 579 N N . ASP A 1 73 ? -5.906 2.666 25.406 1 92.75 73 ASP A N 1
ATOM 580 C CA . ASP A 1 73 ? -6.793 1.983 24.469 1 92.75 73 ASP A CA 1
ATOM 581 C C . ASP A 1 73 ? -7.996 2.854 24.125 1 92.75 73 ASP A C 1
ATOM 583 O O . ASP A 1 73 ? -8.438 2.883 22.969 1 92.75 73 ASP A O 1
ATOM 587 N N . LYS A 1 74 ? -8.477 3.486 25.156 1 96.94 74 LYS A N 1
ATOM 588 C CA . LYS A 1 74 ? -9.445 4.57 25.031 1 96.94 74 LYS A CA 1
ATOM 589 C C . LYS A 1 74 ? -8.914 5.859 25.656 1 96.94 74 LYS A C 1
ATOM 591 O O . LYS A 1 74 ? -7.988 5.828 26.469 1 96.94 74 LYS A O 1
ATOM 596 N N . ASP A 1 75 ? -9.406 6.953 25.172 1 98.31 75 ASP A N 1
ATOM 597 C CA . ASP A 1 75 ? -9.133 8.234 25.812 1 98.31 75 ASP A CA 1
ATOM 598 C C . ASP A 1 75 ? -10.062 8.461 27 1 98.31 75 ASP A C 1
ATOM 600 O O . ASP A 1 75 ? -11.242 8.109 26.953 1 98.31 75 ASP A O 1
ATOM 604 N N . THR A 1 76 ? -9.516 9.039 28.047 1 98.56 76 THR A N 1
ATOM 605 C CA . THR A 1 76 ? -10.32 9.352 29.219 1 98.56 76 THR A CA 1
ATOM 606 C C . THR A 1 76 ? -10.156 10.82 29.609 1 98.56 76 THR A C 1
ATOM 608 O O . THR A 1 76 ? -9.039 11.297 29.797 1 98.56 76 THR A O 1
ATOM 611 N N . LEU A 1 77 ? -11.273 11.516 29.641 1 98.56 77 LEU A N 1
ATOM 612 C CA . LEU A 1 77 ? -11.242 12.852 30.219 1 98.56 77 LEU A CA 1
ATOM 613 C C . LEU A 1 77 ? -11.109 12.781 31.734 1 98.56 77 LEU A C 1
ATOM 615 O O . LEU A 1 77 ? -11.891 12.094 32.406 1 98.56 77 LEU A O 1
ATOM 619 N N . MET A 1 78 ? -10.141 13.492 32.25 1 98.06 78 MET A N 1
ATOM 620 C CA . MET A 1 78 ? -9.852 13.523 33.656 1 98.06 78 MET A CA 1
ATOM 621 C C . MET A 1 78 ? -10.148 14.898 34.25 1 98.06 78 MET A C 1
ATOM 623 O O . MET A 1 78 ? -10.141 15.898 33.531 1 98.06 78 MET A O 1
ATOM 627 N N . ARG A 1 79 ? -10.406 14.945 35.531 1 96.56 79 ARG A N 1
ATOM 628 C CA . ARG A 1 79 ? -10.445 16.203 36.312 1 96.56 79 ARG A CA 1
ATOM 629 C C . ARG A 1 79 ? -9.594 16.109 37.562 1 96.56 79 ARG A C 1
ATOM 631 O O . ARG A 1 79 ? -9.461 15.023 38.156 1 96.56 79 ARG A O 1
ATOM 638 N N . SER A 1 80 ? -9.023 17.25 37.875 1 94.12 80 SER A N 1
ATOM 639 C CA . SER A 1 80 ? -8.148 17.297 39.062 1 94.12 80 SER A CA 1
ATOM 640 C C . SER A 1 80 ? -8.172 18.672 39.719 1 94.12 80 SER A C 1
ATOM 642 O O . SER A 1 80 ? -8.109 19.703 39 1 94.12 80 SER A O 1
ATOM 644 N N . THR A 1 81 ? -8.281 18.766 41.031 1 87 81 THR A N 1
ATOM 645 C CA . THR A 1 81 ? -8.039 20 41.781 1 87 81 THR A CA 1
ATOM 646 C C . THR A 1 81 ? -6.605 20.047 42.281 1 87 81 THR A C 1
ATOM 648 O O . THR A 1 81 ? -6.336 20.625 43.344 1 87 81 THR A O 1
ATOM 651 N N . LEU A 1 82 ? -5.734 19.422 41.5 1 77.5 82 LEU A N 1
ATOM 652 C CA . LEU A 1 82 ? -4.305 19.281 41.781 1 77.5 82 LEU A CA 1
ATOM 653 C C . LEU A 1 82 ? -4.047 18.312 42.906 1 77.5 82 LEU A C 1
ATOM 655 O O . LEU A 1 82 ? -3.113 18.516 43.688 1 77.5 82 LEU A O 1
ATOM 659 N N . GLY A 1 83 ? -4.957 17.422 43.156 1 78.81 83 GLY A N 1
ATOM 660 C CA . GLY A 1 83 ? -4.871 16.219 43.938 1 78.81 83 GLY A CA 1
ATOM 661 C C . GLY A 1 83 ? -5.035 14.945 43.125 1 78.81 83 GLY A C 1
ATOM 662 O O . GLY A 1 83 ? -4.562 14.867 42 1 78.81 83 GLY A O 1
ATOM 663 N N . GLU A 1 84 ? -5.566 14.008 43.719 1 86.81 84 GLU A N 1
ATOM 664 C CA . GLU A 1 84 ? -5.801 12.758 43 1 86.81 84 GLU A CA 1
ATOM 665 C C . GLU A 1 84 ? -6.812 12.945 41.875 1 86.81 84 GLU A C 1
ATOM 667 O O . GLU A 1 84 ? -7.953 13.344 42.125 1 86.81 84 GLU A O 1
ATOM 672 N N . PRO A 1 85 ? -6.379 12.75 40.625 1 93.81 85 PRO A N 1
ATOM 673 C CA . PRO A 1 85 ? -7.285 12.945 39.5 1 93.81 85 PRO A CA 1
ATOM 674 C C . PRO A 1 85 ? -8.398 11.906 39.469 1 93.81 85 PRO A C 1
ATOM 676 O O . PRO A 1 85 ? -8.227 10.789 39.938 1 93.81 85 PRO A O 1
ATOM 679 N N . GLU A 1 86 ? -9.547 12.227 38.938 1 96 86 GLU A N 1
ATOM 680 C CA . GLU A 1 86 ? -10.695 11.344 38.781 1 96 86 GLU A CA 1
ATOM 681 C C . GLU A 1 86 ? -11.141 11.305 37.312 1 96 86 GLU A C 1
ATOM 683 O O . GLU A 1 86 ? -11.133 12.328 36.625 1 96 86 GLU A O 1
ATOM 688 N N . PRO A 1 87 ? -11.523 10.094 36.875 1 97.06 87 PRO A N 1
ATOM 689 C CA . PRO A 1 87 ? -12.062 10 35.5 1 97.06 87 PRO A CA 1
ATOM 690 C C . PRO A 1 87 ? -13.461 10.602 35.375 1 97.06 87 PRO A C 1
ATOM 692 O O . PRO A 1 87 ? -14.281 10.461 36.312 1 97.06 87 PRO A O 1
ATOM 695 N N . VAL A 1 88 ? -13.695 11.289 34.344 1 97.81 88 VAL A N 1
ATOM 696 C CA . VAL A 1 88 ? -15.008 11.844 34.062 1 97.81 88 VAL A CA 1
ATOM 697 C C . VAL A 1 88 ? -15.773 10.922 33.125 1 97.81 88 VAL A C 1
ATOM 699 O O . VAL A 1 88 ? -16.828 10.398 33.469 1 97.81 88 VAL A O 1
ATOM 702 N N . PHE A 1 89 ? -15.273 10.688 31.891 1 98.06 89 PHE A N 1
ATOM 703 C CA . PHE A 1 89 ? -15.789 9.719 30.938 1 98.06 89 PHE A CA 1
ATOM 704 C C . PHE A 1 89 ? -14.695 9.258 29.984 1 98.06 89 PHE A C 1
ATOM 706 O O . PHE A 1 89 ? -13.633 9.875 29.906 1 98.06 89 PHE A O 1
ATOM 713 N N . SER A 1 90 ? -14.906 8.125 29.375 1 98.25 90 SER A N 1
ATOM 714 C CA . SER A 1 90 ? -13.969 7.586 28.391 1 98.25 90 SER A CA 1
ATOM 715 C C . SER A 1 90 ? -14.625 7.457 27.016 1 98.25 90 SER A C 1
ATOM 717 O O . SER A 1 90 ? -15.836 7.285 26.922 1 98.25 90 SER A O 1
ATOM 719 N N . PHE A 1 91 ? -13.93 7.578 26 1 98.38 91 PHE A N 1
ATOM 720 C CA . PHE A 1 91 ? -14.305 7.414 24.594 1 98.38 91 PHE A CA 1
ATOM 721 C C . PHE A 1 91 ? -13.125 6.934 23.766 1 98.38 91 PHE A C 1
ATOM 723 O O . PHE A 1 91 ? -11.977 7.027 24.203 1 98.38 91 PHE A O 1
ATOM 730 N N . ASP A 1 92 ? -13.375 6.305 22.656 1 97.5 92 ASP A N 1
ATOM 731 C CA . ASP A 1 92 ? -12.281 5.754 21.844 1 97.5 92 ASP A CA 1
ATOM 732 C C . ASP A 1 92 ? -11.234 6.82 21.547 1 97.5 92 ASP A C 1
ATOM 734 O O . ASP A 1 92 ? -10.039 6.605 21.781 1 97.5 92 ASP A O 1
ATOM 738 N N . LYS A 1 93 ? -11.656 7.945 21.016 1 98 93 LYS A N 1
ATOM 739 C CA . LYS A 1 93 ? -10.797 9.094 20.766 1 98 93 LYS A CA 1
ATOM 740 C C . LYS A 1 93 ? -11.508 10.398 21.109 1 98 93 LYS A C 1
ATOM 742 O O . LYS A 1 93 ? -12.656 10.609 20.719 1 98 93 LYS A O 1
ATOM 747 N N . ILE A 1 94 ? -10.875 11.242 21.828 1 98.69 94 ILE A N 1
ATOM 748 C CA . ILE A 1 94 ? -11.359 12.578 22.156 1 98.69 94 ILE A CA 1
ATOM 749 C C . ILE A 1 94 ? -10.43 13.625 21.531 1 98.69 94 ILE A C 1
ATOM 751 O O . ILE A 1 94 ? -9.281 13.773 21.953 1 98.69 94 ILE A O 1
ATOM 755 N N . LYS A 1 95 ? -10.969 14.406 20.641 1 97.62 95 LYS A N 1
ATOM 756 C CA . LYS A 1 95 ? -10.125 15.305 19.859 1 97.62 95 LYS A CA 1
ATOM 757 C C . LYS A 1 95 ? -10.195 16.734 20.406 1 97.62 95 LYS A C 1
ATOM 759 O O . LYS A 1 95 ? -9.273 17.531 20.203 1 97.62 95 LYS A O 1
ATOM 764 N N . LYS A 1 96 ? -11.219 17.094 20.953 1 98.38 96 LYS A N 1
ATOM 765 C CA . LYS A 1 96 ? -11.5 18.391 21.547 1 98.38 96 LYS A CA 1
ATOM 766 C C . LYS A 1 96 ? -12.68 18.312 22.516 1 98.38 96 LYS A C 1
ATOM 768 O O . LYS A 1 96 ? -13.609 17.531 22.297 1 98.38 96 LYS A O 1
ATOM 773 N N . TYR A 1 97 ? -12.68 19.031 23.578 1 98.56 97 TYR A N 1
ATOM 774 C CA . TYR A 1 97 ? -13.82 19.062 24.484 1 98.56 97 TYR A CA 1
ATOM 775 C C . TYR A 1 97 ? -13.969 20.438 25.141 1 98.56 97 TYR A C 1
ATOM 777 O O . TYR A 1 97 ? -12.984 21.156 25.312 1 98.56 97 TYR A O 1
ATOM 785 N N . LEU A 1 98 ? -15.195 20.844 25.453 1 98.25 98 LEU A N 1
ATOM 786 C CA . LEU A 1 98 ? -15.531 22.062 26.203 1 98.25 98 LEU A CA 1
ATOM 787 C C . LEU A 1 98 ? -16.672 21.797 27.188 1 98.25 98 LEU A C 1
ATOM 789 O O . LEU A 1 98 ? -17.578 21.016 26.891 1 98.25 98 LEU A O 1
ATOM 793 N N . PRO A 1 99 ? -16.625 22.484 28.312 1 96.94 99 PRO A N 1
ATOM 794 C CA . PRO A 1 99 ? -17.75 22.359 29.234 1 96.94 99 PRO A CA 1
ATOM 795 C C . PRO A 1 99 ? -19.062 22.875 28.641 1 96.94 99 PRO A C 1
ATOM 797 O O . PRO A 1 99 ? -19.078 23.875 27.922 1 96.94 99 PRO A O 1
ATOM 800 N N . TYR A 1 100 ? -20.109 22.203 28.938 1 97.19 100 TYR A N 1
ATOM 801 C CA . TYR A 1 100 ? -21.453 22.578 28.484 1 97.19 100 TYR A CA 1
ATOM 802 C C . TYR A 1 100 ? -22.516 22.031 29.422 1 97.19 100 TYR A C 1
ATOM 804 O O . TYR A 1 100 ? -22.641 20.812 29.578 1 97.19 100 TYR A O 1
ATOM 812 N N . GLY A 1 101 ? -23.297 22.906 29.969 1 92.88 101 GLY A N 1
ATOM 813 C CA . GLY A 1 101 ? -24.281 22.453 30.953 1 92.88 101 GLY A CA 1
ATOM 814 C C . GLY A 1 101 ? -23.672 21.688 32.125 1 92.88 101 GLY A C 1
ATOM 815 O O . GLY A 1 101 ? -22.734 22.188 32.75 1 92.88 101 GLY A O 1
ATOM 816 N N . LYS A 1 102 ? -24.25 20.5 32.344 1 91 102 LYS A N 1
ATOM 817 C CA . LYS A 1 102 ? -23.766 19.672 33.438 1 91 102 LYS A CA 1
ATOM 818 C C . LYS A 1 102 ? -22.656 18.734 33 1 91 102 LYS A C 1
ATOM 820 O O . LYS A 1 102 ? -22.141 17.938 33.781 1 91 102 LYS A O 1
ATOM 825 N N . GLY A 1 103 ? -22.344 18.938 31.781 1 96.31 103 GLY A N 1
ATOM 826 C CA . GLY A 1 103 ? -21.375 18.016 31.234 1 96.31 103 GLY A CA 1
ATOM 827 C C . GLY A 1 103 ? -20.391 18.656 30.266 1 96.31 103 GLY A C 1
ATOM 828 O O . GLY A 1 103 ? -19.828 19.719 30.562 1 96.31 103 GLY A O 1
ATOM 829 N N . PHE A 1 104 ? -20.141 17.891 29.156 1 98.25 104 PHE A N 1
ATOM 830 C CA . PHE A 1 104 ? -19.141 18.344 28.203 1 98.25 104 PHE A CA 1
ATOM 831 C C . PHE A 1 104 ? -19.594 18.062 26.766 1 98.25 104 PHE A C 1
ATOM 833 O O . PHE A 1 104 ? -20.188 17.031 26.484 1 98.25 104 PHE A O 1
ATOM 840 N N . LEU A 1 105 ? -19.391 19 25.891 1 98.69 105 LEU A N 1
ATOM 841 C CA . LEU A 1 105 ? -19.359 18.719 24.453 1 98.69 105 LEU A CA 1
ATOM 842 C C . LEU A 1 105 ? -17.953 18.297 24.016 1 98.69 105 LEU A C 1
ATOM 844 O O . LEU A 1 105 ? -16.953 18.828 24.516 1 98.69 105 LEU A O 1
ATOM 848 N N . PHE A 1 106 ? -17.891 17.328 23.094 1 98.81 106 PHE A N 1
ATOM 849 C CA . PHE A 1 106 ? -16.562 16.953 22.641 1 98.81 106 PHE A CA 1
ATOM 850 C C . PHE A 1 106 ? -16.609 16.391 21.219 1 98.81 106 PHE A C 1
ATOM 852 O O . PHE A 1 106 ? -17.641 15.867 20.797 1 98.81 106 PHE A O 1
ATOM 859 N N . LEU A 1 107 ? -15.602 16.578 20.453 1 98.81 107 LEU A N 1
ATOM 860 C CA . LEU A 1 107 ? -15.375 15.875 19.188 1 98.81 107 LEU A CA 1
ATOM 861 C C . LEU A 1 107 ? -14.773 14.492 19.438 1 98.81 107 LEU A C 1
ATOM 863 O O . LEU A 1 107 ? -13.695 14.375 20.031 1 98.81 107 LEU A O 1
ATOM 867 N N . GLY A 1 108 ? -15.453 13.492 18.984 1 98.56 108 GLY A N 1
ATOM 868 C CA . GLY A 1 108 ? -15 12.125 19.188 1 98.56 108 GLY A CA 1
ATOM 869 C C . GLY A 1 108 ? -15.016 11.297 17.906 1 98.56 108 GLY A C 1
ATOM 870 O O . GLY A 1 108 ? -15.711 11.641 16.953 1 98.56 108 GLY A O 1
ATOM 871 N N . GLU A 1 109 ? -14.242 10.289 17.891 1 97.62 109 GLU A N 1
ATOM 872 C CA . GLU A 1 109 ? -14.211 9.312 16.812 1 97.62 109 GLU A CA 1
ATOM 873 C C . GLU A 1 109 ? -14.156 7.887 17.359 1 97.62 109 GLU A C 1
ATOM 875 O O . GLU A 1 109 ? -13.328 7.578 18.219 1 97.62 109 GLU A O 1
ATOM 880 N N . GLU A 1 110 ? -14.969 7.031 16.859 1 95.44 110 GLU A N 1
ATOM 881 C CA . GLU A 1 110 ? -14.961 5.625 17.25 1 95.44 110 GLU A CA 1
ATOM 882 C C . GLU A 1 110 ? -13.844 4.863 16.547 1 95.44 110 GLU A C 1
ATOM 884 O O . GLU A 1 110 ? -13.586 5.086 15.359 1 95.44 110 GLU A O 1
ATOM 889 N N . ARG A 1 111 ? -13.172 4.062 17.234 1 89.19 111 ARG A N 1
ATOM 890 C CA . ARG A 1 111 ? -12.148 3.217 16.641 1 89.19 111 ARG A CA 1
ATOM 891 C C . ARG A 1 111 ? -12.75 1.912 16.125 1 89.19 111 ARG A C 1
ATOM 893 O O . ARG A 1 111 ? -13.414 1.19 16.875 1 89.19 111 ARG A O 1
ATOM 900 N N . LYS A 1 112 ? -12.539 1.683 14.859 1 88.38 112 LYS A N 1
ATOM 901 C CA . LYS A 1 112 ? -12.977 0.431 14.242 1 88.38 112 LYS A CA 1
ATOM 902 C C . LYS A 1 112 ? -11.781 -0.431 13.844 1 88.38 112 LYS A C 1
ATOM 904 O O . LYS A 1 112 ? -10.719 0.092 13.508 1 88.38 112 LYS A O 1
ATOM 909 N N . GLY A 1 113 ? -11.977 -1.765 13.891 1 86.81 113 GLY A N 1
ATOM 910 C CA . GLY A 1 113 ? -10.914 -2.676 13.492 1 86.81 113 GLY A CA 1
ATOM 911 C C . GLY A 1 113 ? -10.531 -2.549 12.031 1 86.81 113 GLY A C 1
ATOM 912 O O . GLY A 1 113 ? -11.336 -2.113 11.211 1 86.81 113 GLY A O 1
ATOM 913 N N . ASN A 1 114 ? -9.305 -2.879 11.742 1 88.75 114 ASN A N 1
ATOM 914 C CA . ASN A 1 114 ? -8.805 -2.746 10.375 1 88.75 114 ASN A CA 1
ATOM 915 C C . ASN A 1 114 ? -8.578 -4.109 9.727 1 88.75 114 ASN A C 1
ATOM 917 O O . ASN A 1 114 ? -7.953 -4.199 8.672 1 88.75 114 ASN A O 1
ATOM 921 N N . SER A 1 115 ? -9.125 -5.152 10.281 1 91.44 115 SER A N 1
ATOM 922 C CA . SER A 1 115 ? -8.844 -6.492 9.781 1 91.44 115 SER A CA 1
ATOM 923 C C . SER A 1 115 ? -10 -7.016 8.938 1 91.44 115 SER A C 1
ATOM 925 O O . SER A 1 115 ? -9.898 -8.086 8.328 1 91.44 115 SER A O 1
ATOM 927 N N . THR A 1 116 ? -11.062 -6.32 8.852 1 95.06 116 THR A N 1
ATOM 928 C CA . THR A 1 116 ? -12.227 -6.754 8.086 1 95.06 116 THR A CA 1
ATOM 929 C C . THR A 1 116 ? -12.211 -6.152 6.684 1 95.06 116 THR A C 1
ATOM 931 O O . THR A 1 116 ? -11.602 -5.105 6.457 1 95.06 116 THR A O 1
ATOM 934 N N . PRO A 1 117 ? -12.859 -6.855 5.816 1 97.69 117 PRO A N 1
ATOM 935 C CA . PRO A 1 117 ? -12.953 -6.297 4.465 1 97.69 117 PRO A CA 1
ATOM 936 C C . PRO A 1 117 ? -13.5 -4.867 4.457 1 97.69 117 PRO A C 1
ATOM 938 O O . PRO A 1 117 ? -14.266 -4.488 5.344 1 97.69 117 PRO A O 1
ATOM 941 N N . PHE A 1 118 ? -13.062 -4.008 3.537 1 98.19 118 PHE A N 1
ATOM 942 C CA . PHE A 1 118 ? -13.484 -2.619 3.398 1 98.19 118 PHE A CA 1
ATOM 943 C C . PHE A 1 118 ? -14.102 -2.375 2.027 1 98.19 118 PHE A C 1
ATOM 945 O O . PHE A 1 118 ? -13.609 -2.881 1.019 1 98.19 118 PHE A O 1
ATOM 952 N N . GLU A 1 119 ? -15.164 -1.716 1.927 1 98.25 119 GLU A N 1
ATOM 953 C CA . GLU A 1 119 ? -15.812 -1.334 0.677 1 98.25 119 GLU A CA 1
ATOM 954 C C . GLU A 1 119 ? -15.883 0.184 0.533 1 98.25 119 GLU A C 1
ATOM 956 O O . GLU A 1 119 ? -16.422 0.871 1.399 1 98.25 119 GLU A O 1
ATOM 961 N N . ALA A 1 120 ? -15.273 0.705 -0.486 1 98.25 120 ALA A N 1
ATOM 962 C CA . ALA A 1 120 ? -15.367 2.125 -0.818 1 98.25 120 ALA A CA 1
ATOM 963 C C . ALA A 1 120 ? -16.5 2.387 -1.795 1 98.25 120 ALA A C 1
ATOM 965 O O . ALA A 1 120 ? -16.688 1.646 -2.766 1 98.25 120 ALA A O 1
ATOM 966 N N . SER A 1 121 ? -17.25 3.459 -1.581 1 96.62 121 SER A N 1
ATOM 967 C CA . SER A 1 121 ? -18.328 3.846 -2.488 1 96.62 121 SER A CA 1
ATOM 968 C C . SER A 1 121 ? -18.297 5.344 -2.779 1 96.62 121 SER A C 1
ATOM 970 O O . SER A 1 121 ? -19.109 5.848 -3.561 1 96.62 121 SER A O 1
ATOM 972 N N . SER A 1 122 ? -17.391 6.105 -2.137 1 97.06 122 SER A N 1
ATOM 973 C CA . SER A 1 122 ? -17.219 7.535 -2.361 1 97.06 122 SER A CA 1
ATOM 974 C C . SER A 1 122 ? -15.781 7.871 -2.73 1 97.06 122 SER A C 1
ATOM 976 O O . SER A 1 122 ? -14.883 7.047 -2.555 1 97.06 122 SER A O 1
ATOM 978 N N . LEU A 1 123 ? -15.625 9.07 -3.305 1 98.06 123 LEU A N 1
ATOM 979 C CA . LEU A 1 123 ? -14.289 9.5 -3.691 1 98.06 123 LEU A CA 1
ATOM 980 C C . LEU A 1 123 ? -13.367 9.562 -2.479 1 98.06 123 LEU A C 1
ATOM 982 O O . LEU A 1 123 ? -12.234 9.078 -2.527 1 98.06 123 LEU A O 1
ATOM 986 N N . LYS A 1 124 ? -13.867 10.148 -1.427 1 97.94 124 LYS A N 1
ATOM 987 C CA . LYS A 1 124 ? -13.094 10.195 -0.186 1 97.94 124 LYS A CA 1
ATOM 988 C C . LYS A 1 124 ? -13.352 8.961 0.668 1 97.94 124 LYS A C 1
ATOM 990 O O . LYS A 1 124 ? -14.32 8.914 1.43 1 97.94 124 LYS A O 1
ATOM 995 N N . TYR A 1 125 ? -12.539 7.941 0.552 1 98.06 125 TYR A N 1
ATOM 996 C CA . TYR A 1 125 ? -12.711 6.719 1.324 1 98.06 125 TYR A CA 1
ATOM 997 C C . TYR A 1 125 ? -11.5 6.453 2.205 1 98.06 125 TYR A C 1
ATOM 999 O O . TYR A 1 125 ? -11.484 5.5 2.988 1 98.06 125 TYR A O 1
ATOM 1007 N N . LYS A 1 126 ? -10.508 7.25 2.098 1 98.12 126 LYS A N 1
ATOM 1008 C CA . LYS A 1 126 ? -9.289 7.195 2.902 1 98.12 126 LYS A CA 1
ATOM 1009 C C . LYS A 1 126 ? -8.742 8.594 3.166 1 98.12 126 LYS A C 1
ATOM 1011 O O . LYS A 1 126 ? -9.086 9.547 2.461 1 98.12 126 LYS A O 1
ATOM 1016 N N . PHE A 1 127 ? -7.922 8.742 4.125 1 97.69 127 PHE A N 1
ATOM 1017 C CA . PHE A 1 127 ? -7.285 10 4.484 1 97.69 127 PHE A CA 1
ATOM 1018 C C . PHE A 1 127 ? -5.973 9.758 5.215 1 97.69 127 PHE A C 1
ATOM 1020 O O . PHE A 1 127 ? -5.898 8.891 6.094 1 97.69 127 PHE A O 1
ATOM 1027 N N . ASP A 1 128 ? -4.977 10.477 4.828 1 97.38 128 ASP A N 1
ATOM 1028 C CA . ASP A 1 128 ? -3.639 10.242 5.367 1 97.38 128 ASP A CA 1
ATOM 1029 C C . ASP A 1 128 ? -3.645 10.297 6.895 1 97.38 128 ASP A C 1
ATOM 1031 O O . ASP A 1 128 ? -4.309 11.156 7.484 1 97.38 128 ASP A O 1
ATOM 1035 N N . SER A 1 129 ? -2.865 9.469 7.547 1 94.69 129 SER A N 1
ATOM 1036 C CA . SER A 1 129 ? -2.688 9.305 8.984 1 94.69 129 SER A CA 1
ATOM 1037 C C . SER A 1 129 ? -3.928 8.688 9.633 1 94.69 129 SER A C 1
ATOM 1039 O O . SER A 1 129 ? -3.879 8.234 10.773 1 94.69 129 SER A O 1
ATOM 1041 N N . ARG A 1 130 ? -5.109 8.688 8.922 1 94.62 130 ARG A N 1
ATOM 1042 C CA . ARG A 1 130 ? -6.309 8.031 9.43 1 94.62 130 ARG A CA 1
ATOM 1043 C C . ARG A 1 130 ? -6.496 6.656 8.789 1 94.62 130 ARG A C 1
ATOM 1045 O O . ARG A 1 130 ? -7.152 5.785 9.359 1 94.62 130 ARG A O 1
ATOM 1052 N N . GLY A 1 131 ? -5.93 6.523 7.574 1 96.12 131 GLY A N 1
ATOM 1053 C CA . GLY A 1 131 ? -6.141 5.297 6.824 1 96.12 131 GLY A CA 1
ATOM 1054 C C . GLY A 1 131 ? -7.477 5.258 6.105 1 96.12 131 GLY A C 1
ATOM 1055 O O . GLY A 1 131 ? -7.961 6.285 5.629 1 96.12 131 GLY A O 1
ATOM 1056 N N . LEU A 1 132 ? -7.98 4.004 5.922 1 97.81 132 LEU A N 1
ATOM 1057 C CA . LEU A 1 132 ? -9.328 3.85 5.379 1 97.81 132 LEU A CA 1
ATOM 1058 C C . LEU A 1 132 ? -10.367 4.402 6.348 1 97.81 132 LEU A C 1
ATOM 1060 O O . LEU A 1 132 ? -10.266 4.207 7.559 1 97.81 132 LEU A O 1
ATOM 1064 N N . LEU A 1 133 ? -11.289 5.137 5.859 1 97.19 133 LEU A N 1
ATOM 1065 C CA . LEU A 1 133 ? -12.266 5.812 6.707 1 97.19 133 LEU A CA 1
ATOM 1066 C C . LEU A 1 133 ? -13.367 4.855 7.137 1 97.19 133 LEU A C 1
ATOM 1068 O O . LEU A 1 133 ? -14.461 4.863 6.566 1 97.19 133 LEU A O 1
ATOM 1072 N N . ARG A 1 134 ? -13.109 4.137 8.203 1 96.56 134 ARG A N 1
ATOM 1073 C CA . ARG A 1 134 ? -14.07 3.197 8.781 1 96.56 134 ARG A CA 1
ATOM 1074 C C . ARG A 1 134 ? -14.992 3.895 9.781 1 96.56 134 ARG A C 1
ATOM 1076 O O . ARG A 1 134 ? -16.031 3.354 10.148 1 96.56 134 ARG A O 1
ATOM 1083 N N . SER A 1 135 ? -14.562 5.117 10.219 1 96.31 135 SER A N 1
ATOM 1084 C CA . SER A 1 135 ? -15.336 5.969 11.117 1 96.31 135 SER A CA 1
ATOM 1085 C C . SER A 1 135 ? -15.117 7.445 10.797 1 96.31 135 SER A C 1
ATOM 1087 O O . SER A 1 135 ? -14.203 7.797 10.047 1 96.31 135 SER A O 1
ATOM 1089 N N . ARG A 1 136 ? -15.977 8.273 11.367 1 97.62 136 ARG A N 1
ATOM 1090 C CA . ARG A 1 136 ? -15.906 9.719 11.188 1 97.62 136 ARG A CA 1
ATOM 1091 C C . ARG A 1 136 ? -15.875 10.438 12.531 1 97.62 136 ARG A C 1
ATOM 1093 O O . ARG A 1 136 ? -16.297 9.883 13.547 1 97.62 136 ARG A O 1
ATOM 1100 N N . THR A 1 137 ? -15.312 11.633 12.547 1 98.25 137 THR A N 1
ATOM 1101 C CA . THR A 1 137 ? -15.352 12.469 13.734 1 98.25 137 THR A CA 1
ATOM 1102 C C . THR A 1 137 ? -16.719 13.125 13.891 1 98.25 137 THR A C 1
ATOM 1104 O O . THR A 1 137 ? -17.219 13.758 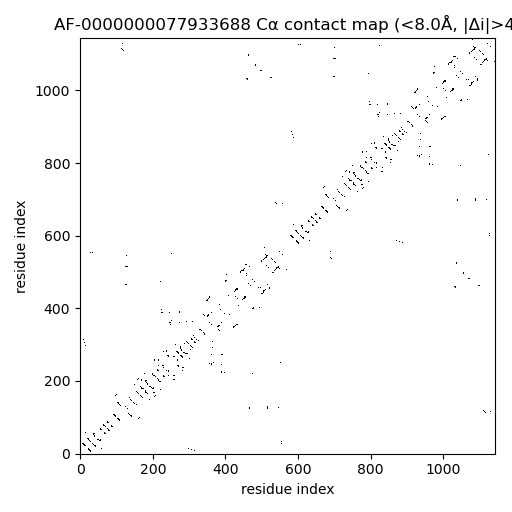12.953 1 98.25 137 THR A O 1
ATOM 1107 N N . SER A 1 138 ? -17.312 13.008 15.039 1 98.69 138 SER A N 1
ATOM 1108 C CA . SER A 1 138 ? -18.625 13.562 15.336 1 98.69 138 SER A CA 1
ATOM 1109 C C . SER A 1 138 ? -18.594 14.43 16.594 1 98.69 138 SER A C 1
ATOM 1111 O O . SER A 1 138 ? -17.625 14.391 17.359 1 98.69 138 SER A O 1
ATOM 1113 N N . LEU A 1 139 ? -19.547 15.242 16.703 1 98.88 139 LEU A N 1
ATOM 1114 C CA . LEU A 1 139 ? -19.766 16.016 17.922 1 98.88 139 LEU A CA 1
ATOM 1115 C C . LEU A 1 139 ? -20.672 15.258 18.891 1 98.88 139 LEU A C 1
ATOM 1117 O O . LEU A 1 139 ? -21.781 14.867 18.531 1 98.88 139 LEU A O 1
ATOM 1121 N N . TYR A 1 140 ? -20.234 15.109 20.109 1 98.81 140 TYR A N 1
ATOM 1122 C CA . TYR A 1 140 ? -20.953 14.383 21.156 1 98.81 140 TYR A CA 1
ATOM 1123 C C . TYR A 1 140 ? -21.234 15.281 22.344 1 98.81 140 TYR A C 1
ATOM 1125 O O . TYR A 1 140 ? -20.594 16.312 22.531 1 98.81 140 TYR A O 1
ATOM 1133 N N . TYR A 1 141 ? -22.281 14.891 23.125 1 98.5 141 TYR A N 1
ATOM 1134 C CA . TYR A 1 141 ? -22.562 15.508 24.422 1 98.5 141 TYR A CA 1
ATOM 1135 C C . TYR A 1 141 ? -22.594 14.461 25.531 1 98.5 141 TYR A C 1
ATOM 1137 O O . TYR A 1 141 ? -23.344 13.484 25.453 1 98.5 141 TYR A O 1
ATOM 1145 N N . PHE A 1 142 ? -21.719 14.586 26.453 1 98.5 142 PHE A N 1
ATOM 1146 C CA . PHE A 1 142 ? -21.766 13.852 27.719 1 98.5 142 PHE A CA 1
ATOM 1147 C C . PHE A 1 142 ? -22.5 14.648 28.781 1 98.5 142 PHE A C 1
ATOM 1149 O O . PHE A 1 142 ? -22.047 15.711 29.188 1 98.5 142 PHE A O 1
ATOM 1156 N N . ASP A 1 143 ? -23.531 14.109 29.391 1 96.81 143 ASP A N 1
ATOM 1157 C CA . ASP A 1 143 ? -24.391 14.883 30.281 1 96.81 143 ASP A CA 1
ATOM 1158 C C . ASP A 1 143 ? -24.031 14.602 31.75 1 96.81 143 ASP A C 1
ATOM 1160 O O . ASP A 1 143 ? -24.766 15.016 32.656 1 96.81 143 ASP A O 1
ATOM 1164 N N . GLY A 1 144 ? -23.047 13.898 31.984 1 95.25 144 GLY A N 1
ATOM 1165 C CA . GLY A 1 144 ? -22.656 13.484 33.344 1 95.25 144 GLY A CA 1
ATOM 1166 C C . GLY A 1 144 ? -22.891 12 33.594 1 95.25 144 GLY A C 1
ATOM 1167 O O . GLY A 1 144 ? -22.344 11.438 34.531 1 95.25 144 GLY A O 1
ATOM 1168 N N . LYS A 1 145 ? -23.703 11.359 32.719 1 94.12 145 LYS A N 1
ATOM 1169 C CA . LYS A 1 145 ? -24.031 9.945 32.875 1 94.12 145 LYS A CA 1
ATOM 1170 C C . LYS A 1 145 ? -23.812 9.172 31.594 1 94.12 145 LYS A C 1
ATOM 1172 O O . LYS A 1 145 ? -23.219 8.094 31.609 1 94.12 145 LYS A O 1
ATOM 1177 N N . GLU A 1 146 ? -24.25 9.859 30.594 1 96.25 146 GLU A N 1
ATOM 1178 C CA . GLU A 1 146 ? -24.203 9.156 29.312 1 96.25 146 GLU A CA 1
ATOM 1179 C C . GLU A 1 146 ? -23.75 10.094 28.188 1 96.25 146 GLU A C 1
ATOM 1181 O O . GLU A 1 146 ? -23.875 11.312 28.312 1 96.25 146 GLU A O 1
ATOM 1186 N N . THR A 1 147 ? -23.234 9.438 27.141 1 97.44 147 THR A N 1
ATOM 1187 C CA . THR A 1 147 ? -22.797 10.148 25.938 1 97.44 147 THR A CA 1
ATOM 1188 C C . THR A 1 147 ? -23.781 9.945 24.797 1 97.44 147 THR A C 1
ATOM 1190 O O . THR A 1 147 ? -24.234 8.828 24.547 1 97.44 147 THR A O 1
ATOM 1193 N N . ARG A 1 148 ? -24.141 10.914 24.109 1 96.94 148 ARG A N 1
ATOM 1194 C CA . ARG A 1 148 ? -24.969 10.789 22.906 1 96.94 148 ARG A CA 1
ATOM 1195 C C . ARG A 1 148 ? -24.391 11.617 21.766 1 96.94 148 ARG A C 1
ATOM 1197 O O . ARG A 1 148 ? -23.719 12.625 22 1 96.94 148 ARG A O 1
ATOM 1204 N N . THR A 1 149 ? -24.719 11.273 20.578 1 98 149 THR A N 1
ATOM 1205 C CA . THR A 1 149 ? -24.297 12 19.375 1 98 149 THR A CA 1
ATOM 1206 C C . THR A 1 149 ? -25.156 13.234 19.156 1 98 149 THR A C 1
ATOM 1208 O O . THR A 1 149 ? -26.391 13.148 19.188 1 98 149 THR A O 1
ATOM 1211 N N . ILE A 1 150 ? -24.547 14.352 18.953 1 98.25 150 ILE A N 1
ATOM 1212 C CA . ILE A 1 150 ? -25.25 15.602 18.703 1 98.25 150 ILE A CA 1
ATOM 1213 C C . ILE A 1 150 ? -25.234 15.898 17.203 1 98.25 150 ILE A C 1
ATOM 1215 O O . ILE A 1 150 ? -26.219 16.391 16.656 1 98.25 150 ILE A O 1
ATOM 1219 N N . MET A 1 151 ? -24.188 15.742 16.578 1 98.12 151 MET A N 1
ATOM 1220 C CA . MET A 1 151 ? -23.953 15.961 15.148 1 98.12 151 MET A CA 1
ATOM 1221 C C . MET A 1 151 ? -23 14.914 14.586 1 98.12 151 MET A C 1
ATOM 1223 O O . MET A 1 151 ? -21.859 14.797 15.047 1 98.12 151 MET A O 1
ATOM 1227 N N . GLY A 1 152 ? -23.453 14.156 13.641 1 96.75 152 GLY A N 1
ATOM 1228 C CA . GLY A 1 152 ? -22.625 13.102 13.062 1 96.75 152 GLY A CA 1
ATOM 1229 C C . GLY A 1 152 ? -23.266 12.477 11.828 1 96.75 152 GLY A C 1
ATOM 1230 O O . GLY A 1 152 ? -24.438 12.68 11.555 1 96.75 152 GLY A O 1
ATOM 1231 N N . GLY A 1 153 ? -22.531 11.695 11.125 1 95.38 153 GLY A N 1
ATOM 1232 C CA . GLY A 1 153 ? -22.875 11.062 9.859 1 95.38 153 GLY A CA 1
ATOM 1233 C C . GLY A 1 153 ? -21.672 10.742 9 1 95.38 153 GLY A C 1
ATOM 1234 O O . GLY A 1 153 ? -20.562 10.547 9.516 1 95.38 153 GLY A O 1
ATOM 1235 N N . ASN A 1 154 ? -21.891 10.594 7.68 1 95 154 ASN A N 1
ATOM 1236 C CA . ASN A 1 154 ? -20.781 10.305 6.77 1 95 154 ASN A CA 1
ATOM 1237 C C . ASN A 1 154 ? -20.031 11.57 6.375 1 95 154 ASN A C 1
ATOM 1239 O O . ASN A 1 154 ? -19.859 11.852 5.188 1 95 154 ASN A O 1
ATOM 1243 N N . TYR A 1 155 ? -19.688 12.289 7.305 1 97.56 155 TYR A N 1
ATOM 1244 C CA . TYR A 1 155 ? -18.859 13.484 7.23 1 97.56 155 TYR A CA 1
ATOM 1245 C C . TYR A 1 155 ? -18.109 13.703 8.539 1 97.56 155 TYR A C 1
ATOM 1247 O O . TYR A 1 155 ? -18.328 12.992 9.516 1 97.56 155 TYR A O 1
ATOM 1255 N N . ASP A 1 156 ? -17.203 14.633 8.609 1 98.31 156 ASP A N 1
ATOM 1256 C CA . ASP A 1 156 ? -16.453 14.938 9.82 1 98.31 156 ASP A CA 1
ATOM 1257 C C . ASP A 1 156 ? -16.875 16.281 10.406 1 98.31 156 ASP A C 1
ATOM 1259 O O . ASP A 1 156 ? -17.078 17.25 9.672 1 98.31 156 ASP A O 1
ATOM 1263 N N . VAL A 1 157 ? -17.062 16.297 11.688 1 98.69 157 VAL A N 1
ATOM 1264 C CA . VAL A 1 157 ? -17.094 17.562 12.422 1 98.69 157 VAL A CA 1
ATOM 1265 C C . VAL A 1 157 ? -15.664 17.969 12.805 1 98.69 157 VAL A C 1
ATOM 1267 O O . VAL A 1 157 ? -14.961 17.219 13.492 1 98.69 157 VAL A O 1
ATOM 1270 N N . ASN A 1 158 ? -15.258 19.141 12.352 1 97.5 158 ASN A N 1
ATOM 1271 C CA . ASN A 1 158 ? -13.844 19.5 12.383 1 97.5 158 ASN A CA 1
ATOM 1272 C C . ASN A 1 158 ? -13.5 20.328 13.625 1 97.5 158 ASN A C 1
ATOM 1274 O O . ASN A 1 158 ? -12.367 20.281 14.102 1 97.5 158 ASN A O 1
ATOM 1278 N N . ASP A 1 159 ? -14.352 21.172 13.984 1 98.5 159 ASP A N 1
ATOM 1279 C CA . ASP A 1 159 ? -14.164 22.062 15.125 1 98.5 159 ASP A CA 1
ATOM 1280 C C . ASP A 1 159 ? -15.508 22.516 15.703 1 98.5 159 ASP A C 1
ATOM 1282 O O . ASP A 1 159 ? -16.562 22.297 15.086 1 98.5 159 ASP A O 1
ATOM 1286 N N . PHE A 1 160 ? -15.492 23.016 16.938 1 98.69 160 PHE A N 1
ATOM 1287 C CA . PHE A 1 160 ? -16.688 23.609 17.531 1 98.69 160 PHE A CA 1
ATOM 1288 C C . PHE A 1 160 ? -16.328 24.594 18.641 1 98.69 160 PHE A C 1
ATOM 1290 O O . PHE A 1 160 ? -15.195 24.594 19.125 1 98.69 160 PHE A O 1
ATOM 1297 N N . ASP A 1 161 ? -17.203 25.484 18.953 1 98.62 161 ASP A N 1
ATOM 1298 C CA . ASP A 1 161 ? -17.078 26.391 20.094 1 98.62 161 ASP A CA 1
ATOM 1299 C C . ASP A 1 161 ? -18.438 26.609 20.766 1 98.62 161 ASP A C 1
ATOM 1301 O O . ASP A 1 161 ? -19.484 26.453 20.141 1 98.62 161 ASP A O 1
ATOM 1305 N N . THR A 1 162 ? -18.422 26.953 22.062 1 97.94 162 THR A N 1
ATOM 1306 C CA . THR A 1 162 ? -19.641 27.219 22.828 1 97.94 162 THR A CA 1
ATOM 1307 C C . THR A 1 162 ? -19.359 28.156 23.984 1 97.94 162 THR A C 1
ATOM 1309 O O . THR A 1 162 ? -18.234 28.188 24.516 1 97.94 162 THR A O 1
ATOM 1312 N N . ASP A 1 163 ? -20.312 28.953 24.312 1 92.88 163 ASP A N 1
ATOM 1313 C CA . ASP A 1 163 ? -20.25 29.797 25.5 1 92.88 163 ASP A CA 1
ATOM 1314 C C . ASP A 1 163 ? -21.172 29.281 26.594 1 92.88 163 ASP A C 1
ATOM 1316 O O . ASP A 1 163 ? -21.484 30.016 27.531 1 92.88 163 ASP A O 1
ATOM 1320 N N . GLY A 1 164 ? -21.578 28.016 26.422 1 91 164 GLY A N 1
ATOM 1321 C CA . GLY A 1 164 ? -22.484 27.422 27.391 1 91 164 GLY A CA 1
ATOM 1322 C C . GLY A 1 164 ? -23.938 27.531 26.969 1 91 164 GLY A C 1
ATOM 1323 O O . GLY A 1 164 ? -24.797 26.828 27.516 1 91 164 GLY A O 1
ATOM 1324 N N . ARG A 1 165 ? -24.219 28.406 26.047 1 90.19 165 ARG A N 1
ATOM 1325 C CA . ARG A 1 165 ? -25.578 28.594 25.547 1 90.19 165 ARG A CA 1
ATOM 1326 C C . ARG A 1 165 ? -25.656 28.359 24.047 1 90.19 165 ARG A C 1
ATOM 1328 O O . ARG A 1 165 ? -26.438 27.516 23.594 1 90.19 165 ARG A O 1
ATOM 1335 N N . ARG A 1 166 ? -24.906 29.016 23.312 1 95.5 166 ARG A N 1
ATOM 1336 C CA . ARG A 1 166 ? -24.828 28.859 21.859 1 95.5 166 ARG A CA 1
ATOM 1337 C C . ARG A 1 166 ? -23.719 27.891 21.469 1 95.5 166 ARG A C 1
ATOM 1339 O O . ARG A 1 166 ? -22.672 27.859 22.109 1 95.5 166 ARG A O 1
ATOM 1346 N N . VAL A 1 167 ? -23.984 27.047 20.516 1 98.31 167 VAL A N 1
ATOM 1347 C CA . VAL A 1 167 ? -22.984 26.109 20.016 1 98.31 167 VAL A CA 1
ATOM 1348 C C . VAL A 1 167 ? -22.859 26.281 18.5 1 98.31 167 VAL A C 1
ATOM 1350 O O . VAL A 1 167 ? -23.859 26.25 17.781 1 98.31 167 VAL A O 1
ATOM 1353 N N . VAL A 1 168 ? -21.656 26.5 18.016 1 98.62 168 VAL A N 1
ATOM 1354 C CA . VAL A 1 168 ? -21.359 26.484 16.578 1 98.62 168 VAL A CA 1
ATOM 1355 C C . VAL A 1 168 ? -20.328 25.375 16.281 1 98.62 168 VAL A C 1
ATOM 1357 O O . VAL A 1 168 ? -19.469 25.078 17.109 1 98.62 168 VAL A O 1
ATOM 1360 N N . ALA A 1 169 ? -20.453 24.734 15.203 1 98.75 169 ALA A N 1
ATOM 1361 C CA . ALA A 1 169 ? -19.547 23.672 14.781 1 98.75 169 ALA A CA 1
ATOM 1362 C C . ALA A 1 169 ? -19.234 23.797 13.289 1 98.75 169 ALA A C 1
ATOM 1364 O O . ALA A 1 169 ? -20.062 24.266 12.508 1 98.75 169 ALA A O 1
ATOM 1365 N N . SER A 1 170 ? -18.062 23.5 12.891 1 98.62 170 SER A N 1
ATOM 1366 C CA . SER A 1 170 ? -17.719 23.344 11.477 1 98.62 170 SER A CA 1
ATOM 1367 C C . SER A 1 170 ? -17.688 21.891 11.062 1 98.62 170 SER A C 1
ATOM 1369 O O . SER A 1 170 ? -17.281 21.016 11.844 1 98.62 170 SER A O 1
ATOM 1371 N N . ALA A 1 171 ? -18.125 21.562 9.875 1 98.56 171 ALA A N 1
ATOM 1372 C CA . ALA A 1 171 ? -18.203 20.203 9.375 1 98.56 171 ALA A CA 1
ATOM 1373 C C . ALA A 1 171 ? -18.094 20.156 7.855 1 98.56 171 ALA A C 1
ATOM 1375 O O . ALA A 1 171 ? -18.328 21.172 7.184 1 98.56 171 ALA A O 1
ATOM 1376 N N . THR A 1 172 ? -17.75 19 7.348 1 98.06 172 THR A N 1
ATOM 1377 C CA . THR A 1 172 ? -17.594 18.812 5.91 1 98.06 172 THR A CA 1
ATOM 1378 C C . THR A 1 172 ? -18.891 18.281 5.293 1 98.06 172 THR A C 1
ATOM 1380 O O . THR A 1 172 ? -18.859 17.641 4.246 1 98.06 172 THR A O 1
ATOM 1383 N N . MET A 1 173 ? -19.922 18.516 5.754 1 95.12 173 MET A N 1
ATOM 1384 C CA . MET A 1 173 ? -21.219 17.922 5.422 1 95.12 173 MET A CA 1
ATOM 1385 C C . MET A 1 173 ? -21.625 18.266 3.994 1 95.12 173 MET A C 1
ATOM 1387 O O . MET A 1 173 ? -22.234 17.453 3.299 1 95.12 173 MET A O 1
ATOM 1391 N N . SER A 1 174 ? -21.375 19.453 3.479 1 91.44 174 SER A N 1
ATOM 1392 C CA . SER A 1 174 ? -21.859 19.922 2.186 1 91.44 174 SER A CA 1
ATOM 1393 C C . SER A 1 174 ? -21.203 19.172 1.037 1 91.44 174 SER A C 1
ATOM 1395 O O . SER A 1 174 ? -21.859 18.828 0.05 1 91.44 174 SER A O 1
ATOM 1397 N N . ASN A 1 175 ? -19.938 18.906 1.106 1 95.06 175 ASN A N 1
ATOM 1398 C CA . ASN A 1 175 ? -19.172 18.125 0.146 1 95.06 175 ASN A CA 1
ATOM 1399 C C . ASN A 1 175 ? -17.938 17.5 0.792 1 95.06 175 ASN A C 1
ATOM 1401 O O . ASN A 1 175 ? -16.828 18.047 0.665 1 95.06 175 ASN A O 1
ATOM 1405 N N . ASP A 1 176 ? -18.125 16.344 1.354 1 96.38 176 ASP A N 1
ATOM 1406 C CA . ASP A 1 176 ? -17.062 15.703 2.119 1 96.38 176 ASP A CA 1
ATOM 1407 C C . ASP A 1 176 ? -15.938 15.227 1.204 1 96.38 176 ASP A C 1
ATOM 1409 O O . ASP A 1 176 ? -14.789 15.133 1.629 1 96.38 176 ASP A O 1
ATOM 1413 N N . ASP A 1 177 ? -16.281 14.938 -0.062 1 96.44 177 ASP A N 1
ATOM 1414 C CA . ASP A 1 177 ? -15.289 14.383 -0.985 1 96.44 177 ASP A CA 1
ATOM 1415 C C . ASP A 1 177 ? -14.109 15.336 -1.163 1 96.44 177 ASP A C 1
ATOM 1417 O O . ASP A 1 177 ? -12.961 14.898 -1.249 1 96.44 177 ASP A O 1
ATOM 1421 N N . VAL A 1 178 ? -14.438 16.625 -1.196 1 96 178 VAL A N 1
ATOM 1422 C CA . VAL A 1 178 ? -13.352 17.594 -1.387 1 96 178 VAL A CA 1
ATOM 1423 C C . VAL A 1 178 ? -13.133 18.375 -0.099 1 96 178 VAL A C 1
ATOM 1425 O O . VAL A 1 178 ? -12.477 19.422 -0.111 1 96 178 VAL A O 1
ATOM 1428 N N . SER A 1 179 ? -13.773 18.016 0.996 1 95.69 179 SER A N 1
ATOM 1429 C CA . SER A 1 179 ? -13.586 18.531 2.348 1 95.69 179 SER A CA 1
ATOM 1430 C C . SER A 1 179 ? -14 20 2.439 1 95.69 179 SER A C 1
ATOM 1432 O O . SER A 1 179 ? -13.367 20.781 3.15 1 95.69 179 SER A O 1
ATOM 1434 N N . PHE A 1 180 ? -14.953 20.406 1.662 1 97.19 180 PHE A N 1
ATOM 1435 C CA . PHE A 1 180 ? -15.539 21.719 1.911 1 97.19 180 PHE A CA 1
ATOM 1436 C C . PHE A 1 180 ? -16.141 21.781 3.309 1 97.19 180 PHE A C 1
ATOM 1438 O O . PHE A 1 180 ? -16.766 20.828 3.766 1 97.19 180 PHE A O 1
ATOM 1445 N N . GLN A 1 181 ? -15.852 22.859 3.965 1 97.81 181 GLN A N 1
ATOM 1446 C CA . GLN A 1 181 ? -16.344 23 5.336 1 97.81 181 GLN A CA 1
ATOM 1447 C C . GLN A 1 181 ? -17.297 24.188 5.457 1 97.81 181 GLN A C 1
ATOM 1449 O O . GLN A 1 181 ? -17.078 25.234 4.84 1 97.81 181 GLN A O 1
ATOM 1454 N N . ASP A 1 182 ? -18.297 24.047 6.262 1 98.38 182 ASP A N 1
ATOM 1455 C CA . ASP A 1 182 ? -19.25 25.078 6.641 1 98.38 182 ASP A CA 1
ATOM 1456 C C . ASP A 1 182 ? -19.391 25.188 8.156 1 98.38 182 ASP A C 1
ATOM 1458 O O . ASP A 1 182 ? -18.953 24.281 8.883 1 98.38 182 ASP A O 1
ATOM 1462 N N . VAL A 1 183 ? -19.922 26.312 8.586 1 98.62 183 VAL A N 1
ATOM 1463 C CA . VAL A 1 183 ? -20.219 26.5 10 1 98.62 183 VAL A CA 1
ATOM 1464 C C . VAL A 1 183 ? -21.719 26.312 10.25 1 98.62 183 VAL A C 1
ATOM 1466 O O . VAL A 1 183 ? -22.547 26.766 9.453 1 98.62 183 VAL A O 1
ATOM 1469 N N . PHE A 1 184 ? -22.047 25.656 11.297 1 98.62 184 PHE A N 1
ATOM 1470 C CA . PHE A 1 184 ? -23.422 25.344 11.656 1 98.62 184 PHE A CA 1
ATOM 1471 C C . PHE A 1 184 ? -23.75 25.828 13.07 1 98.62 184 PHE A C 1
ATOM 1473 O O . PHE A 1 184 ? -22.891 25.797 13.953 1 98.62 184 PHE A O 1
ATOM 1480 N N . GLU A 1 185 ? -24.984 26.312 13.211 1 98.25 185 GLU A N 1
ATOM 1481 C CA . GLU A 1 185 ? -25.562 26.438 14.539 1 98.25 185 GLU A CA 1
ATOM 1482 C C . GLU A 1 185 ? -26.125 25.109 15.031 1 98.25 185 GLU A C 1
ATOM 1484 O O . GLU A 1 185 ? -26.891 24.453 14.32 1 98.25 185 GLU A O 1
ATOM 1489 N N . VAL A 1 186 ? -25.75 24.75 16.234 1 98.5 186 VAL A N 1
ATOM 1490 C CA . VAL A 1 186 ? -26.141 23.438 16.734 1 98.5 186 VAL A CA 1
ATOM 1491 C C . VAL A 1 186 ? -27.031 23.594 17.969 1 98.5 186 VAL A C 1
ATOM 1493 O O . VAL A 1 186 ? -26.688 24.328 18.891 1 98.5 186 VAL A O 1
ATOM 1496 N N . ASP A 1 187 ? -28.156 22.938 17.922 1 97.94 187 ASP A N 1
ATOM 1497 C CA . ASP A 1 187 ? -29 22.812 19.109 1 97.94 187 ASP A CA 1
ATOM 1498 C C . ASP A 1 187 ? -28.734 21.484 19.828 1 97.94 187 ASP A C 1
ATOM 1500 O O . ASP A 1 187 ? -29.109 20.422 19.344 1 97.94 187 ASP A O 1
ATOM 1504 N N . VAL A 1 188 ? -28.203 21.547 21 1 97.5 188 VAL A N 1
ATOM 1505 C CA . VAL A 1 188 ? -27.781 20.344 21.719 1 97.5 188 VAL A CA 1
ATOM 1506 C C . VAL A 1 188 ? -29 19.562 22.188 1 97.5 188 VAL A C 1
ATOM 1508 O O . VAL A 1 188 ? -28.953 18.328 22.25 1 97.5 188 VAL A O 1
ATOM 1511 N N . GLY A 1 189 ? -30.016 20.219 22.578 1 95.19 189 GLY A N 1
ATOM 1512 C CA . GLY A 1 189 ? -31.219 19.547 23.062 1 95.19 189 GLY A CA 1
ATOM 1513 C C . GLY A 1 189 ? -31.875 18.672 22 1 95.19 189 GLY A C 1
ATOM 1514 O O . GLY A 1 189 ? -32.094 17.484 22.234 1 95.19 189 GLY A O 1
ATOM 1515 N N . SER A 1 190 ? -32.031 19.219 20.844 1 96.31 190 SER A N 1
ATOM 1516 C CA . SER A 1 190 ? -32.75 18.516 19.781 1 96.31 190 SER A CA 1
ATOM 1517 C C . SER A 1 190 ? -31.766 17.797 18.844 1 96.31 190 SER A C 1
ATOM 1519 O O . SER A 1 190 ? -32.188 16.969 18.031 1 96.31 190 SER A O 1
ATOM 1521 N N . SER A 1 191 ? -30.562 18.078 18.969 1 95.88 191 SER A N 1
ATOM 1522 C CA . SER A 1 191 ? -29.547 17.578 18.062 1 95.88 191 SER A CA 1
ATOM 1523 C C . SER A 1 191 ? -29.812 18.031 16.625 1 95.88 191 SER A C 1
ATOM 1525 O O . SER A 1 191 ? -29.562 17.281 15.68 1 95.88 191 SER A O 1
ATOM 1527 N N . SER A 1 192 ? -30.422 19.141 16.469 1 96.94 192 SER A N 1
ATOM 1528 C CA . SER A 1 192 ? -30.609 19.734 15.148 1 96.94 192 SER A CA 1
ATOM 1529 C C . SER A 1 192 ? -29.547 20.797 14.875 1 96.94 192 SER A C 1
ATOM 1531 O O . SER A 1 192 ? -28.891 21.281 15.805 1 96.94 192 SER A O 1
ATOM 1533 N N . PHE A 1 193 ? -29.297 21.047 13.664 1 97 193 PHE A N 1
ATOM 1534 C CA . PHE A 1 193 ? -28.297 22.047 13.297 1 97 193 PHE A CA 1
ATOM 1535 C C . PHE A 1 193 ? -28.688 22.75 12 1 97 193 PHE A C 1
ATOM 1537 O O . PHE A 1 193 ? -29.344 22.156 11.148 1 97 193 PHE A O 1
ATOM 1544 N N . THR A 1 194 ? -28.328 23.984 11.844 1 97.38 194 THR A N 1
ATOM 1545 C CA . THR A 1 194 ? -28.609 24.828 10.688 1 97.38 194 THR A CA 1
ATOM 1546 C C . THR A 1 194 ? -27.328 25.438 10.141 1 97.38 194 THR A C 1
ATOM 1548 O O . THR A 1 194 ? -26.516 25.984 10.898 1 97.38 194 THR A O 1
ATOM 1551 N N . LYS A 1 195 ? -27.141 25.469 8.828 1 97 195 LYS A N 1
ATOM 1552 C CA . LYS A 1 195 ? -25.953 26.031 8.188 1 97 195 LYS A CA 1
ATOM 1553 C C . LYS A 1 195 ? -25.953 27.562 8.273 1 97 195 LYS A C 1
ATOM 1555 O O . LYS A 1 195 ? -26.953 28.203 7.977 1 97 195 LYS A O 1
ATOM 1560 N N . LEU A 1 196 ? -24.75 28.094 8.625 1 97.75 196 LEU A N 1
ATOM 1561 C CA . LEU A 1 196 ? -24.641 29.531 8.828 1 97.75 196 LEU A CA 1
ATOM 1562 C C . LEU A 1 196 ? -23.844 30.188 7.707 1 97.75 196 LEU A C 1
ATOM 1564 O O . LEU A 1 196 ? -23.938 31.391 7.484 1 97.75 196 LEU A O 1
ATOM 1568 N N . THR A 1 197 ? -22.953 29.5 7.098 1 97.06 197 THR A N 1
ATOM 1569 C CA . THR A 1 197 ? -22.078 30.062 6.078 1 97.06 197 THR A CA 1
ATOM 1570 C C . THR A 1 197 ? -22.719 29.953 4.695 1 97.06 197 THR A C 1
ATOM 1572 O O . THR A 1 197 ? -23.547 29.078 4.457 1 97.06 197 THR A O 1
ATOM 1575 N N . LYS A 1 198 ? -22.344 30.875 3.846 1 95.25 198 LYS A N 1
ATOM 1576 C CA . LYS A 1 198 ? -22.703 30.828 2.432 1 95.25 198 LYS A CA 1
ATOM 1577 C C . LYS A 1 198 ? -21.484 30.531 1.561 1 95.25 198 LYS A C 1
ATOM 1579 O O . LYS A 1 198 ? -20.344 30.672 2.002 1 95.25 198 LYS A O 1
ATOM 1584 N N . GLY A 1 199 ? -21.781 30.078 0.35 1 95.31 199 GLY A N 1
ATOM 1585 C CA . GLY A 1 199 ? -20.688 29.766 -0.555 1 95.31 199 GLY A CA 1
ATOM 1586 C C . GLY A 1 199 ? -19.891 28.531 -0.139 1 95.31 199 GLY A C 1
ATOM 1587 O O . GLY A 1 199 ? -20.312 27.797 0.762 1 95.31 199 GLY A O 1
ATOM 1588 N N . GLU A 1 200 ? -18.734 28.234 -0.877 1 96.88 200 GLU A N 1
ATOM 1589 C CA . GLU A 1 200 ? -17.891 27.062 -0.631 1 96.88 200 GLU A CA 1
ATOM 1590 C C . GLU A 1 200 ? -16.469 27.484 -0.243 1 96.88 200 GLU A C 1
ATOM 1592 O O . GLU A 1 200 ? -15.969 28.5 -0.722 1 96.88 200 GLU A O 1
ATOM 1597 N N . GLY A 1 201 ? -15.922 26.672 0.636 1 97.31 201 GLY A N 1
ATOM 1598 C CA . GLY A 1 201 ? -14.547 26.969 0.991 1 97.31 201 GLY A CA 1
ATOM 1599 C C . GLY A 1 201 ? -14.07 26.203 2.215 1 97.31 201 GLY A C 1
ATOM 1600 O O . GLY A 1 201 ? -14.438 25.047 2.412 1 97.31 201 GLY A O 1
ATOM 1601 N N . ALA A 1 202 ? -13.18 26.844 2.945 1 97 202 ALA A N 1
ATOM 1602 C CA . ALA A 1 202 ? -12.484 26.156 4.035 1 97 202 ALA A CA 1
ATOM 1603 C C . ALA A 1 202 ? -12.766 26.844 5.371 1 97 202 ALA A C 1
ATOM 1605 O O . ALA A 1 202 ? -12.906 28.062 5.434 1 97 202 ALA A O 1
ATOM 1606 N N . VAL A 1 203 ? -12.914 26.078 6.398 1 98.12 203 VAL A N 1
ATOM 1607 C CA . VAL A 1 203 ? -12.953 26.5 7.797 1 98.12 203 VAL A CA 1
ATOM 1608 C C . VAL A 1 203 ? -11.938 25.688 8.602 1 98.12 203 VAL A C 1
ATOM 1610 O O . VAL A 1 203 ? -12.062 24.469 8.734 1 98.12 203 VAL A O 1
ATOM 1613 N N . THR A 1 204 ? -10.922 26.391 9.133 1 97.31 204 THR A N 1
ATOM 1614 C CA . THR A 1 204 ? -9.891 25.656 9.859 1 97.31 204 THR A CA 1
ATOM 1615 C C . THR A 1 204 ? -10.055 25.828 11.367 1 97.31 204 THR A C 1
ATOM 1617 O O . THR A 1 204 ? -9.484 25.078 12.156 1 97.31 204 THR A O 1
ATOM 1620 N N . ALA A 1 205 ? -10.773 26.828 11.773 1 98.38 205 ALA A N 1
ATOM 1621 C CA . ALA A 1 205 ? -11.102 27.078 13.18 1 98.38 205 ALA A CA 1
ATOM 1622 C C . ALA A 1 205 ? -12.352 27.938 13.305 1 98.38 205 ALA A C 1
ATOM 1624 O O . ALA A 1 205 ? -12.641 28.766 12.438 1 98.38 205 ALA A O 1
ATOM 1625 N N . VAL A 1 206 ? -13.078 27.734 14.375 1 98.5 206 VAL A N 1
ATOM 1626 C CA . VAL A 1 206 ? -14.266 28.547 14.641 1 98.5 206 VAL A CA 1
ATOM 1627 C C . VAL A 1 206 ? -14.258 29.016 16.094 1 98.5 206 VAL A C 1
ATOM 1629 O O . VAL A 1 206 ? -13.711 28.344 16.969 1 98.5 206 VAL A O 1
ATOM 1632 N N . ALA A 1 207 ? -14.844 30.188 16.344 1 98.31 207 ALA A N 1
ATOM 1633 C CA . ALA A 1 207 ? -14.969 30.719 17.703 1 98.31 207 ALA A CA 1
ATOM 1634 C C . ALA A 1 207 ? -16.234 31.578 17.828 1 98.31 207 ALA A C 1
ATOM 1636 O O . ALA A 1 207 ? -16.609 32.281 16.891 1 98.31 207 ALA A O 1
ATOM 1637 N N . LEU A 1 208 ? -16.859 31.5 18.984 1 97.81 208 LEU A N 1
ATOM 1638 C CA . LEU A 1 208 ? -17.938 32.438 19.297 1 97.81 208 LEU A CA 1
ATOM 1639 C C . LEU A 1 208 ? -17.359 33.781 19.75 1 97.81 208 LEU A C 1
ATOM 1641 O O . LEU A 1 208 ? -16.359 33.812 20.453 1 97.81 208 LEU A O 1
ATOM 1645 N N . THR A 1 209 ? -17.969 34.781 19.219 1 95.88 209 THR A N 1
ATOM 1646 C CA . THR A 1 209 ? -17.625 36.156 19.594 1 95.88 209 THR A CA 1
ATOM 1647 C C . THR A 1 209 ? -18.766 36.812 20.328 1 95.88 209 THR A C 1
ATOM 1649 O O . THR A 1 209 ? -19.844 36.219 20.484 1 95.88 209 THR A O 1
ATOM 1652 N N . LYS A 1 210 ? -18.531 38.031 20.812 1 88.19 210 LYS A N 1
ATOM 1653 C CA . LYS A 1 210 ? -19.578 38.781 21.5 1 88.19 210 LYS A CA 1
ATOM 1654 C C . LYS A 1 210 ? -20.766 39.031 20.578 1 88.19 210 LYS A C 1
ATOM 1656 O O . LYS A 1 210 ? -21.922 39.062 21.016 1 88.19 210 LYS A O 1
ATOM 1661 N N . SER A 1 211 ? -20.562 39.188 19.344 1 89.06 211 SER A N 1
ATOM 1662 C CA . SER A 1 211 ? -21.594 39.594 18.406 1 89.06 211 SER A CA 1
ATOM 1663 C C . SER A 1 211 ? -21.969 38.438 17.484 1 89.06 211 SER A C 1
ATOM 1665 O O . SER A 1 211 ? -22.719 38.625 16.516 1 89.06 211 SER A O 1
ATOM 1667 N N . GLY A 1 212 ? -21.469 37.344 17.75 1 95.81 212 GLY A N 1
ATOM 1668 C CA . GLY A 1 212 ? -21.75 36.219 16.891 1 95.81 212 GLY A CA 1
ATOM 1669 C C . GLY A 1 212 ? -20.641 35.188 16.891 1 95.81 212 GLY A C 1
ATOM 1670 O O . GLY A 1 212 ? -20.234 34.688 17.938 1 95.81 212 GLY A O 1
ATOM 1671 N N . PHE A 1 213 ? -20.203 34.812 15.664 1 97.5 213 PHE A N 1
ATOM 1672 C CA . PHE A 1 213 ? -19.078 33.906 15.547 1 97.5 213 PHE A CA 1
ATOM 1673 C C . PHE A 1 213 ? -18.094 34.375 14.5 1 97.5 213 PHE A C 1
ATOM 1675 O O . PHE A 1 213 ? -18.391 35.312 13.742 1 97.5 213 PHE A O 1
ATOM 1682 N N . ALA A 1 214 ? -16.953 33.906 14.523 1 98.31 214 ALA A N 1
ATOM 1683 C CA . ALA A 1 214 ? -15.906 34.062 13.516 1 98.31 214 ALA A CA 1
ATOM 1684 C C . ALA A 1 214 ? -15.25 32.75 13.156 1 98.31 214 ALA A C 1
ATOM 1686 O O . ALA A 1 214 ? -15.305 31.781 13.945 1 98.31 214 ALA A O 1
ATOM 1687 N N . TYR A 1 215 ? -14.773 32.656 11.969 1 98.5 215 TYR A N 1
ATOM 1688 C CA . TYR A 1 215 ? -14 31.469 11.609 1 98.5 215 TYR A CA 1
ATOM 1689 C C . TYR A 1 215 ? -12.789 31.844 10.766 1 98.5 215 TYR A C 1
ATOM 1691 O O . TYR A 1 215 ? -12.766 32.906 10.141 1 98.5 215 TYR A O 1
ATOM 1699 N N . LEU A 1 216 ? -11.781 31.062 10.875 1 98.5 216 LEU A N 1
ATOM 1700 C CA . LEU A 1 216 ? -10.578 31.172 10.07 1 98.5 216 LEU A CA 1
ATOM 1701 C C . LEU A 1 216 ? -10.695 30.344 8.797 1 98.5 216 LEU A C 1
ATOM 1703 O O . LEU A 1 216 ? -10.961 29.141 8.852 1 98.5 216 LEU A O 1
ATOM 1707 N N . GLY A 1 217 ? -10.586 30.938 7.617 1 97.81 217 GLY A N 1
ATOM 1708 C CA . GLY A 1 217 ? -10.695 30.219 6.359 1 97.81 217 GLY A CA 1
ATOM 1709 C C . GLY A 1 217 ? -10.906 31.125 5.164 1 97.81 217 GLY A C 1
ATOM 1710 O O . GLY A 1 217 ? -10.305 32.188 5.086 1 97.81 217 GLY A O 1
ATOM 1711 N N . HIS A 1 218 ? -11.562 30.625 4.18 1 97.69 218 HIS A N 1
ATOM 1712 C CA . HIS A 1 218 ? -11.922 31.375 2.982 1 97.69 218 HIS A CA 1
ATOM 1713 C C . HIS A 1 218 ? -13.164 30.797 2.32 1 97.69 218 HIS A C 1
ATOM 1715 O O . HIS A 1 218 ? -13.617 29.703 2.672 1 97.69 218 HIS A O 1
ATOM 1721 N N . ARG A 1 219 ? -13.82 31.5 1.468 1 97.88 219 ARG A N 1
ATOM 1722 C CA . ARG A 1 219 ? -14.977 31.062 0.699 1 97.88 219 ARG A CA 1
ATOM 1723 C C . ARG A 1 219 ? -14.703 31.125 -0.799 1 97.88 219 ARG A C 1
ATOM 1725 O O . ARG A 1 219 ? -15.547 31.578 -1.574 1 97.88 219 ARG A O 1
ATOM 1732 N N . LYS A 1 220 ? -13.578 30.672 -1.225 1 97.25 220 LYS A N 1
ATOM 1733 C CA . LYS A 1 220 ? -13.133 30.797 -2.609 1 97.25 220 LYS A CA 1
ATOM 1734 C C . LYS A 1 220 ? -13.141 29.438 -3.311 1 97.25 220 LYS A C 1
ATOM 1736 O O . LYS A 1 220 ? -12.336 29.188 -4.207 1 97.25 220 LYS A O 1
ATOM 1741 N N . GLY A 1 221 ? -13.953 28.547 -2.854 1 96.31 221 GLY A N 1
ATOM 1742 C CA . GLY A 1 221 ? -14.039 27.234 -3.463 1 96.31 221 GLY A CA 1
ATOM 1743 C C . GLY A 1 221 ? -12.75 26.453 -3.359 1 96.31 221 GLY A C 1
ATOM 1744 O O . GLY A 1 221 ? -12.055 26.516 -2.344 1 96.31 221 GLY A O 1
ATOM 1745 N N . LEU A 1 222 ? -12.484 25.547 -4.301 1 95.12 222 LEU A N 1
ATOM 1746 C CA . LEU A 1 222 ? -11.273 24.734 -4.328 1 95.12 222 LEU A CA 1
ATOM 1747 C C . LEU A 1 222 ? -10.062 25.562 -4.746 1 95.12 222 LEU A C 1
ATOM 1749 O O . LEU A 1 222 ? -9.719 25.609 -5.926 1 95.12 222 LEU A O 1
ATOM 1753 N N . SER A 1 223 ? -9.516 26.172 -3.779 1 96.19 223 SER A N 1
ATOM 1754 C CA . SER A 1 223 ? -8.367 27.047 -4 1 96.19 223 SER A CA 1
ATOM 1755 C C . SER A 1 223 ? -7.27 26.797 -2.973 1 96.19 223 SER A C 1
ATOM 1757 O O . SER A 1 223 ? -7.102 27.578 -2.033 1 96.19 223 SER A O 1
ATOM 1759 N N . PRO A 1 224 ? -6.438 25.781 -3.246 1 95.31 224 PRO A N 1
ATOM 1760 C CA . PRO A 1 224 ? -5.395 25.422 -2.277 1 95.31 224 PRO A CA 1
ATOM 1761 C C . PRO A 1 224 ? -4.449 26.594 -1.977 1 95.31 224 PRO A C 1
ATOM 1763 O O . PRO A 1 224 ? -3.82 26.625 -0.916 1 95.31 224 PRO A O 1
ATOM 1766 N N . TRP A 1 225 ? -4.328 27.625 -2.842 1 97.06 225 TRP A N 1
ATOM 1767 C CA . TRP A 1 225 ? -3.404 28.75 -2.699 1 97.06 225 TRP A CA 1
ATOM 1768 C C . TRP A 1 225 ? -4.078 29.922 -1.998 1 97.06 225 TRP A C 1
ATOM 1770 O O . TRP A 1 225 ? -3.439 30.938 -1.727 1 97.06 225 TRP A O 1
ATOM 1780 N N . ALA A 1 226 ? -5.309 29.766 -1.675 1 97.12 226 ALA A N 1
ATOM 1781 C CA . ALA A 1 226 ? -6.066 30.906 -1.154 1 97.12 226 ALA A CA 1
ATOM 1782 C C . ALA A 1 226 ? -5.543 31.328 0.212 1 97.12 226 ALA A C 1
ATOM 1784 O O . ALA A 1 226 ? -5.203 30.5 1.047 1 97.12 226 ALA A O 1
ATOM 1785 N N . ARG A 1 227 ? -5.461 32.594 0.383 1 96.25 227 ARG A N 1
ATOM 1786 C CA . ARG A 1 227 ? -5.172 33.156 1.699 1 96.25 227 ARG A CA 1
ATOM 1787 C C . ARG A 1 227 ? -6.324 32.906 2.668 1 96.25 227 ARG A C 1
ATOM 1789 O O . ARG A 1 227 ? -7.492 33.031 2.295 1 96.25 227 ARG A O 1
ATOM 1796 N N . LYS A 1 228 ? -5.992 32.562 3.857 1 97.25 228 LYS A N 1
ATOM 1797 C CA . LYS A 1 228 ? -7.008 32.5 4.902 1 97.25 228 LYS A CA 1
ATOM 1798 C C . LYS A 1 228 ? -7.195 33.844 5.598 1 97.25 228 LYS A C 1
ATOM 1800 O O . LYS A 1 228 ? -6.227 34.562 5.812 1 97.25 228 LYS A O 1
ATOM 1805 N N . ASP A 1 229 ? -8.406 34.094 5.926 1 98.06 229 ASP A N 1
ATOM 1806 C CA . ASP A 1 229 ? -8.805 35.281 6.68 1 98.06 229 ASP A CA 1
ATOM 1807 C C . ASP A 1 229 ? -9.688 34.906 7.867 1 98.06 229 ASP A C 1
ATOM 1809 O O . ASP A 1 229 ? -10.133 33.781 7.973 1 98.06 229 ASP A O 1
ATOM 1813 N N . VAL A 1 230 ? -9.805 35.812 8.75 1 98.44 230 VAL A N 1
ATOM 1814 C CA . VAL A 1 230 ? -10.844 35.688 9.766 1 98.44 230 VAL A CA 1
ATOM 1815 C C . VAL A 1 230 ? -12.148 36.312 9.258 1 98.44 230 VAL A C 1
ATOM 1817 O O . VAL A 1 230 ? -12.195 37.5 8.93 1 98.44 230 VAL A O 1
ATOM 1820 N N . ILE A 1 231 ? -13.148 35.5 9.164 1 98.25 231 ILE A N 1
ATOM 1821 C CA . ILE A 1 231 ? -14.438 35.906 8.641 1 98.25 231 ILE A CA 1
ATOM 1822 C C . ILE A 1 231 ? -15.477 35.906 9.766 1 98.25 231 ILE A C 1
ATOM 1824 O O . ILE A 1 231 ? -15.641 34.906 10.469 1 98.25 231 ILE A O 1
ATOM 1828 N N . PHE A 1 232 ? -16.188 37.031 9.914 1 97.25 232 PHE A N 1
ATOM 1829 C CA . PHE A 1 232 ? -17.172 37.188 10.977 1 97.25 232 PHE A CA 1
ATOM 1830 C C . PHE A 1 232 ? -18.578 36.938 10.461 1 97.25 232 PHE A C 1
ATOM 1832 O O . PHE A 1 232 ? -18.844 37.062 9.266 1 97.25 232 PHE A O 1
ATOM 1839 N N . GLU A 1 233 ? -19.391 36.562 11.352 1 96.06 233 GLU A N 1
ATOM 1840 C CA . GLU A 1 233 ? -20.797 36.281 11.023 1 96.06 233 GLU A CA 1
ATOM 1841 C C . GLU A 1 233 ? -21.438 37.438 10.297 1 96.06 233 GLU A C 1
ATOM 1843 O O . GLU A 1 233 ? -22.312 37.25 9.453 1 96.06 233 GLU A O 1
ATOM 1848 N N . ASP A 1 234 ? -21.078 38.688 10.609 1 94.38 234 ASP A N 1
ATOM 1849 C CA . ASP A 1 234 ? -21.703 39.875 10.039 1 94.38 234 ASP A CA 1
ATOM 1850 C C . ASP A 1 234 ? -21.125 40.188 8.672 1 94.38 234 ASP A C 1
ATOM 1852 O O . ASP A 1 234 ? -21.469 41.219 8.07 1 94.38 234 ASP A O 1
ATOM 1856 N N . GLY A 1 235 ? -20.188 39.406 8.219 1 93.12 235 GLY A N 1
ATOM 1857 C CA . GLY A 1 235 ? -19.688 39.562 6.859 1 93.12 235 GLY A CA 1
ATOM 1858 C C . GLY A 1 235 ? -18.312 40.188 6.801 1 93.12 235 GLY A C 1
ATOM 1859 O O . GLY A 1 235 ? -17.672 40.219 5.742 1 93.12 235 GLY A O 1
ATOM 1860 N N . ARG A 1 236 ? -17.812 40.781 7.918 1 95.19 236 ARG A N 1
ATOM 1861 C CA . ARG A 1 236 ? -16.453 41.344 7.93 1 95.19 236 ARG A CA 1
ATOM 1862 C C . ARG A 1 236 ? -15.422 40.25 7.621 1 95.19 236 ARG A C 1
ATOM 1864 O O . ARG A 1 236 ? -15.539 39.125 8.086 1 95.19 236 ARG A O 1
ATOM 1871 N N . VAL A 1 237 ? -14.516 40.562 6.785 1 97.06 237 VAL A N 1
ATOM 1872 C CA . VAL A 1 237 ? -13.367 39.75 6.449 1 97.06 237 VAL A CA 1
ATOM 1873 C C . VAL A 1 237 ? -12.078 40.469 6.77 1 97.06 237 VAL A C 1
ATOM 1875 O O . VAL A 1 237 ? -11.773 41.5 6.156 1 97.06 237 VAL A O 1
ATOM 1878 N N . LEU A 1 238 ? -11.336 40.031 7.719 1 97.5 238 LEU A N 1
ATOM 1879 C CA . LEU A 1 238 ? -10.141 40.719 8.188 1 97.5 238 LEU A CA 1
ATOM 1880 C C . LEU A 1 238 ? -8.914 39.812 8.055 1 97.5 238 LEU A C 1
ATOM 1882 O O . LEU A 1 238 ? -8.984 38.625 8.305 1 97.5 238 LEU A O 1
ATOM 1886 N N . THR A 1 239 ? -7.828 40.438 7.641 1 95.38 239 THR A N 1
ATOM 1887 C CA . THR A 1 239 ? -6.582 39.688 7.434 1 95.38 239 THR A CA 1
ATOM 1888 C C . THR A 1 239 ? -5.578 40 8.539 1 95.38 239 THR A C 1
ATOM 1890 O O . THR A 1 239 ? -5.457 41.156 8.969 1 95.38 239 THR A O 1
ATOM 1893 N N . CYS A 1 240 ? -4.988 39.031 9.086 1 94.19 240 CYS A N 1
ATOM 1894 C CA . CYS A 1 240 ? -3.854 39.156 9.992 1 94.19 240 CYS A CA 1
ATOM 1895 C C . CYS A 1 240 ? -2.553 38.781 9.289 1 94.19 240 CYS A C 1
ATOM 1897 O O . CYS A 1 240 ? -2.342 37.594 8.945 1 94.19 240 CYS A O 1
ATOM 1899 N N . GLY A 1 241 ? -1.582 39.688 9.18 1 92.5 241 GLY A N 1
ATOM 1900 C CA . GLY A 1 241 ? -0.4 39.438 8.375 1 92.5 241 GLY A CA 1
ATOM 1901 C C . GLY A 1 241 ? -0.708 39.281 6.895 1 92.5 241 GLY A C 1
ATOM 1902 O O . GLY A 1 241 ? -1.504 40.031 6.34 1 92.5 241 GLY A O 1
ATOM 1903 N N . LYS A 1 242 ? 0.008 38.438 6.207 1 95.12 242 LYS A N 1
ATOM 1904 C CA . LYS A 1 242 ? -0.221 38.156 4.797 1 95.12 242 LYS A CA 1
ATOM 1905 C C . LYS A 1 242 ? -1.022 36.875 4.625 1 95.12 242 LYS A C 1
ATOM 1907 O O . LYS A 1 242 ? -1.554 36.594 3.545 1 95.12 242 LYS A O 1
ATOM 1912 N N . TYR A 1 243 ? -1.124 36.156 5.656 1 95.44 243 TYR A N 1
ATOM 1913 C CA . TYR A 1 243 ? -1.861 34.906 5.754 1 95.44 243 TYR A CA 1
ATOM 1914 C C . TYR A 1 243 ? -2.309 34.625 7.188 1 95.44 243 TYR A C 1
ATOM 1916 O O . TYR A 1 243 ? -1.481 34.406 8.07 1 95.44 243 TYR A O 1
ATOM 1924 N N . CYS A 1 244 ? -3.676 34.688 7.461 1 97.31 244 CYS A N 1
ATOM 1925 C CA . CYS A 1 244 ? -4.133 34.344 8.805 1 97.31 244 CYS A CA 1
ATOM 1926 C C . CYS A 1 244 ? -3.895 32.875 9.109 1 97.31 244 CYS A C 1
ATOM 1928 O O . CYS A 1 244 ? -4.27 32 8.32 1 97.31 244 CYS A O 1
ATOM 1930 N N . GLY A 1 245 ? -3.301 32.594 10.219 1 97 245 GLY A N 1
ATOM 1931 C CA . GLY A 1 245 ? -2.844 31.25 10.547 1 97 245 GLY A CA 1
ATOM 1932 C C . GLY A 1 245 ? -1.352 31.062 10.352 1 97 245 GLY A C 1
ATOM 1933 O O . GLY A 1 245 ? -0.59 32.031 10.367 1 97 245 GLY A O 1
ATOM 1934 N N . ASN A 1 246 ? -0.9 29.859 10.328 1 97.44 246 ASN A N 1
ATOM 1935 C CA . ASN A 1 246 ? 0.508 29.5 10.211 1 97.44 246 ASN A CA 1
ATOM 1936 C C . ASN A 1 246 ? 0.724 28.438 9.125 1 97.44 246 ASN A C 1
ATOM 1938 O O . ASN A 1 246 ? 0.269 27.297 9.266 1 97.44 246 ASN A O 1
ATOM 1942 N N . SER A 1 247 ? 1.364 28.797 8.031 1 96.69 247 SER A N 1
ATOM 1943 C CA . SER A 1 247 ? 1.66 27.844 6.957 1 96.69 247 SER A CA 1
ATOM 1944 C C . SER A 1 247 ? 3.148 27.531 6.902 1 96.69 247 SER A C 1
ATOM 1946 O O . SER A 1 247 ? 3.619 26.906 5.945 1 96.69 247 SER A O 1
ATOM 1948 N N . VAL A 1 248 ? 3.918 27.922 7.918 1 97.62 248 VAL A N 1
ATOM 1949 C CA . VAL A 1 248 ? 5.344 27.625 7.98 1 97.62 248 VAL A CA 1
ATOM 1950 C C . VAL A 1 248 ? 5.547 26.141 8.32 1 97.62 248 VAL A C 1
ATOM 1952 O O . VAL A 1 248 ? 5.051 25.672 9.344 1 97.62 248 VAL A O 1
ATOM 1955 N N . VAL A 1 249 ? 6.23 25.484 7.441 1 96.31 249 VAL A N 1
ATOM 1956 C CA . VAL A 1 249 ? 6.488 24.062 7.66 1 96.31 249 VAL A CA 1
ATOM 1957 C C . VAL A 1 249 ? 7.559 23.891 8.734 1 96.31 249 VAL A C 1
ATOM 1959 O O . VAL A 1 249 ? 8.445 24.75 8.883 1 96.31 249 VAL A O 1
ATOM 1962 N N . ASN A 1 250 ? 7.477 22.891 9.531 1 93.62 250 ASN A N 1
ATOM 1963 C CA . ASN A 1 250 ? 8.508 22.547 10.508 1 93.62 250 ASN A CA 1
ATOM 1964 C C . ASN A 1 250 ? 8.648 21.031 10.664 1 93.62 250 ASN A C 1
ATOM 1966 O O . ASN A 1 250 ? 7.863 20.281 10.094 1 93.62 250 ASN A O 1
ATOM 1970 N N . ASP A 1 251 ? 9.68 20.625 11.211 1 96.56 251 ASP A N 1
ATOM 1971 C CA . ASP A 1 251 ? 9.906 19.203 11.445 1 96.56 251 ASP A CA 1
ATOM 1972 C C . ASP A 1 251 ? 9.945 18.891 12.938 1 96.56 251 ASP A C 1
ATOM 1974 O O . ASP A 1 251 ? 10.617 17.938 13.367 1 96.56 251 ASP A O 1
ATOM 1978 N N . LEU A 1 252 ? 9.234 19.844 13.648 1 97.12 252 LEU A N 1
ATOM 1979 C CA . LEU A 1 252 ? 9.023 19.516 15.055 1 97.12 252 LEU A CA 1
ATOM 1980 C C . LEU A 1 252 ? 7.965 18.422 15.203 1 97.12 252 LEU A C 1
ATOM 1982 O O . LEU A 1 252 ? 7.051 18.328 14.383 1 97.12 252 LEU A O 1
ATOM 1986 N N . PHE A 1 253 ? 8.102 17.531 16.125 1 96.69 253 PHE A N 1
ATOM 1987 C CA . PHE A 1 253 ? 7.305 16.297 16.109 1 96.69 253 PHE A CA 1
ATOM 1988 C C . PHE A 1 253 ? 6 16.5 16.875 1 96.69 253 PHE A C 1
ATOM 1990 O O . PHE A 1 253 ? 5.457 15.547 17.438 1 96.69 253 PHE A O 1
ATOM 1997 N N . VAL A 1 254 ? 5.531 17.797 17.016 1 96.38 254 VAL A N 1
ATOM 1998 C CA . VAL A 1 254 ? 4.227 18.141 17.562 1 96.38 254 VAL A CA 1
ATOM 1999 C C . VAL A 1 254 ? 3.381 18.828 16.484 1 96.38 254 VAL A C 1
ATOM 2001 O O . VAL A 1 254 ? 3.883 19.656 15.727 1 96.38 254 VAL A O 1
ATOM 2004 N N . LYS A 1 255 ? 2.135 18.375 16.406 1 91.75 255 LYS A N 1
ATOM 2005 C CA . LYS A 1 255 ? 1.219 19.016 15.461 1 91.75 255 LYS A CA 1
ATOM 2006 C C . LYS A 1 255 ? 0.562 20.25 16.078 1 91.75 255 LYS A C 1
ATOM 2008 O O . LYS A 1 255 ? -0.147 20.141 17.078 1 91.75 255 LYS A O 1
ATOM 2013 N N . TYR A 1 256 ? 0.875 21.344 15.555 1 93.62 256 TYR A N 1
ATOM 2014 C CA . TYR A 1 256 ? 0.228 22.594 15.938 1 93.62 256 TYR A CA 1
ATOM 2015 C C . TYR A 1 256 ? -0.88 22.969 14.961 1 93.62 256 TYR A C 1
ATOM 2017 O O . TYR A 1 256 ? -0.739 22.766 13.75 1 93.62 256 TYR A O 1
ATOM 2025 N N . GLY A 1 257 ? -1.99 23.359 15.453 1 89.44 257 GLY A N 1
ATOM 2026 C CA . GLY A 1 257 ? -3.105 23.719 14.586 1 89.44 257 GLY A CA 1
ATOM 2027 C C . GLY A 1 257 ? -3.514 25.172 14.688 1 89.44 257 GLY A C 1
ATOM 2028 O O . GLY A 1 257 ? -3.117 25.859 15.625 1 89.44 257 GLY A O 1
ATOM 2029 N N . ASP A 1 258 ? -4.285 25.578 13.688 1 95.44 258 ASP A N 1
ATOM 2030 C CA . ASP A 1 258 ? -4.887 26.906 13.719 1 95.44 258 ASP A CA 1
ATOM 2031 C C . ASP A 1 258 ? -5.965 26.984 14.797 1 95.44 258 ASP A C 1
ATOM 2033 O O . ASP A 1 258 ? -6.645 26 15.086 1 95.44 258 ASP A O 1
ATOM 2037 N N . LYS A 1 259 ? -6.066 28.141 15.406 1 97.06 259 LYS A N 1
ATOM 2038 C CA . LYS A 1 259 ? -7.148 28.359 16.359 1 97.06 259 LYS A CA 1
ATOM 2039 C C . LYS A 1 259 ? -7.508 29.844 16.438 1 97.06 259 LYS A C 1
ATOM 2041 O O . LYS A 1 259 ? -6.73 30.703 16 1 97.06 259 LYS A O 1
ATOM 2046 N N . LEU A 1 260 ? -8.664 30.141 16.859 1 98.25 260 LEU A N 1
ATOM 2047 C CA . LEU A 1 260 ? -9.125 31.469 17.25 1 98.25 260 LEU A CA 1
ATOM 2048 C C . LEU A 1 260 ? -9.383 31.531 18.75 1 98.25 260 LEU A C 1
ATOM 2050 O O . LEU A 1 260 ? -9.953 30.609 19.344 1 98.25 260 LEU A O 1
ATOM 2054 N N . VAL A 1 261 ? -8.828 32.531 19.344 1 97.75 261 VAL A N 1
ATOM 2055 C CA . VAL A 1 261 ? -9.078 32.75 20.766 1 97.75 261 VAL A CA 1
ATOM 2056 C C . VAL A 1 261 ? -9.812 34.094 20.969 1 97.75 261 VAL A C 1
ATOM 2058 O O . VAL A 1 261 ? -9.492 35.094 20.312 1 97.75 261 VAL A O 1
ATOM 2061 N N . VAL A 1 262 ? -10.859 34.062 21.781 1 97.19 262 VAL A N 1
ATOM 2062 C CA . VAL A 1 262 ? -11.633 35.281 22.078 1 97.19 262 VAL A CA 1
ATOM 2063 C C . VAL A 1 262 ? -11.414 35.688 23.516 1 97.19 262 VAL A C 1
ATOM 2065 O O . VAL A 1 262 ? -11.578 34.875 24.438 1 97.19 262 VAL A O 1
ATOM 2068 N N . ASP A 1 263 ? -11.047 36.875 23.719 1 95.06 263 ASP A N 1
ATOM 2069 C CA . ASP A 1 263 ? -10.875 37.438 25.047 1 95.06 263 ASP A CA 1
ATOM 2070 C C . ASP A 1 263 ? -11.219 38.938 25.047 1 95.06 263 ASP A C 1
ATOM 2072 O O . ASP A 1 263 ? -10.805 39.656 24.156 1 95.06 263 ASP A O 1
ATOM 2076 N N . GLY A 1 264 ? -11.977 39.375 26.047 1 90.69 264 GLY A N 1
ATOM 2077 C CA . GLY A 1 264 ? -12.336 40.781 26.188 1 90.69 264 GLY A CA 1
ATOM 2078 C C . GLY A 1 264 ? -13.062 41.344 24.969 1 90.69 264 GLY A C 1
ATOM 2079 O O . GLY A 1 264 ? -12.836 42.5 24.562 1 90.69 264 GLY A O 1
ATOM 2080 N N . GLY A 1 265 ? -13.68 40.531 24.297 1 90.56 265 GLY A N 1
ATOM 2081 C CA . GLY A 1 265 ? -14.453 40.969 23.141 1 90.56 265 GLY A CA 1
ATOM 2082 C C . GLY A 1 265 ? -13.648 41 21.859 1 90.56 265 GLY A C 1
ATOM 2083 O O . GLY A 1 265 ? -14.172 41.344 20.797 1 90.56 265 GLY A O 1
ATOM 2084 N N . LYS A 1 266 ? -12.469 40.688 21.969 1 94.56 266 LYS A N 1
ATOM 2085 C CA . LYS A 1 266 ? -11.594 40.688 20.781 1 94.56 266 LYS A CA 1
ATOM 2086 C C . LYS A 1 266 ? -11.258 39.281 20.344 1 94.56 266 LYS A C 1
ATOM 2088 O O . LYS A 1 266 ? -11.211 38.344 21.156 1 94.56 266 LYS A O 1
ATOM 2093 N N . VAL A 1 267 ? -11.016 39.156 19.016 1 97.25 267 VAL A N 1
ATOM 2094 C CA . VAL A 1 267 ? -10.609 37.875 18.438 1 97.25 267 VAL A CA 1
ATOM 2095 C C . VAL A 1 267 ? -9.109 37.906 18.141 1 97.25 267 VAL A C 1
ATOM 2097 O O . VAL A 1 267 ? -8.586 38.906 17.625 1 97.25 267 VAL A O 1
ATOM 2100 N N . TYR A 1 268 ? -8.406 36.844 18.531 1 98.25 268 TYR A N 1
ATOM 2101 C CA . TYR A 1 268 ? -6.973 36.688 18.281 1 98.25 268 TYR A CA 1
ATOM 2102 C C . TYR A 1 268 ? -6.684 35.5 17.375 1 98.25 268 TYR A C 1
ATOM 2104 O O . TYR A 1 268 ? -7.324 34.469 17.484 1 98.25 268 TYR A O 1
ATOM 2112 N N . SER A 1 269 ? -5.77 35.688 16.547 1 98.44 269 SER A N 1
ATOM 2113 C CA . SER A 1 269 ? -5.309 34.656 15.617 1 98.44 269 SER A CA 1
ATOM 2114 C C . SER A 1 269 ? -3.811 34.781 15.367 1 98.44 269 SER A C 1
ATOM 2116 O O . SER A 1 269 ? -3.207 35.812 15.633 1 98.44 269 SER A O 1
ATOM 2118 N N . LEU A 1 270 ? -3.227 33.656 14.961 1 98.38 270 LEU A N 1
ATOM 2119 C CA . LEU A 1 270 ? -1.897 33.75 14.359 1 98.38 270 LEU A CA 1
ATOM 2120 C C . LEU A 1 270 ? -1.963 34.438 12.992 1 98.38 270 LEU A C 1
ATOM 2122 O O . LEU A 1 270 ? -2.977 34.344 12.297 1 98.38 270 LEU A O 1
ATOM 2126 N N . GLY A 1 271 ? -0.951 35.094 12.672 1 98.06 271 GLY A N 1
ATOM 2127 C CA . GLY A 1 271 ? -0.75 35.688 11.359 1 98.06 271 GLY A CA 1
ATOM 2128 C C . GLY A 1 271 ? 0.677 35.562 10.859 1 98.06 271 GLY A C 1
ATOM 2129 O O . GLY A 1 271 ? 1.623 35.875 11.594 1 98.06 271 GLY A O 1
ATOM 2130 N N . GLN A 1 272 ? 0.781 35.125 9.648 1 97.75 272 GLN A N 1
ATOM 2131 C CA . GLN A 1 272 ? 2.086 34.906 9.031 1 97.75 272 GLN A CA 1
ATOM 2132 C C . GLN A 1 272 ? 2.441 36.094 8.117 1 97.75 272 GLN A C 1
ATOM 2134 O O . GLN A 1 272 ? 1.588 36.594 7.387 1 97.75 272 GLN A O 1
ATOM 2139 N N . ASP A 1 273 ? 3.604 36.594 8.227 1 96.81 273 ASP A N 1
ATOM 2140 C CA . ASP A 1 273 ? 4.223 37.562 7.336 1 96.81 273 ASP A CA 1
ATOM 2141 C C . ASP A 1 273 ? 5.625 37.125 6.922 1 96.81 273 ASP A C 1
ATOM 2143 O O . ASP A 1 273 ? 6.598 37.344 7.641 1 96.81 273 ASP A O 1
ATOM 2147 N N . GLY A 1 274 ? 5.645 36.562 5.684 1 96.31 274 GLY A N 1
ATOM 2148 C CA . GLY A 1 274 ? 6.895 35.938 5.262 1 96.31 274 GLY A CA 1
ATOM 2149 C C . GLY A 1 274 ? 7.34 34.812 6.172 1 96.31 274 GLY A C 1
ATOM 2150 O O . GLY A 1 274 ? 6.594 33.844 6.395 1 96.31 274 GLY A O 1
ATOM 2151 N N . PRO A 1 275 ? 8.57 35 6.672 1 96.88 275 PRO A N 1
ATOM 2152 C CA . PRO A 1 275 ? 9.125 33.906 7.457 1 96.88 275 PRO A CA 1
ATOM 2153 C C . PRO A 1 275 ? 8.727 33.969 8.93 1 96.88 275 PRO A C 1
ATOM 2155 O O . PRO A 1 275 ? 9.156 33.125 9.727 1 96.88 275 PRO A O 1
ATOM 2158 N N . THR A 1 276 ? 7.895 34.938 9.344 1 97.94 276 THR A N 1
ATOM 2159 C CA . THR A 1 276 ? 7.57 35.094 10.758 1 97.94 276 THR A CA 1
ATOM 2160 C C . THR A 1 276 ? 6.074 34.906 10.992 1 97.94 276 THR A C 1
ATOM 2162 O O . THR A 1 276 ? 5.262 35.125 10.102 1 97.94 276 THR A O 1
ATOM 2165 N N . VAL A 1 277 ? 5.738 34.406 12.125 1 98.38 277 VAL A N 1
ATOM 2166 C CA . VAL A 1 277 ? 4.363 34.219 12.57 1 98.38 277 VAL A CA 1
ATOM 2167 C C . VAL A 1 277 ? 4.195 34.844 13.961 1 98.38 277 VAL A C 1
ATOM 2169 O O . VAL A 1 277 ? 5.004 34.594 14.859 1 98.38 277 VAL A O 1
ATOM 2172 N N . ASN A 1 278 ? 3.217 35.625 14.148 1 98.5 278 ASN A N 1
ATOM 2173 C CA . ASN A 1 278 ? 2.926 36.281 15.414 1 98.5 278 ASN A CA 1
ATOM 2174 C C . ASN A 1 278 ? 1.435 36.25 15.734 1 98.5 278 ASN A C 1
ATOM 2176 O O . ASN A 1 278 ? 0.623 35.844 14.898 1 98.5 278 ASN A O 1
ATOM 2180 N N . VAL A 1 279 ? 1.133 36.594 16.984 1 98.56 279 VAL A N 1
ATOM 2181 C CA . VAL A 1 279 ? -0.262 36.688 17.406 1 98.56 279 VAL A CA 1
ATOM 2182 C C . VAL A 1 279 ? -0.802 38.062 17.047 1 98.56 279 VAL A C 1
ATOM 2184 O O . VAL A 1 279 ? -0.136 39.094 17.266 1 98.56 279 VAL A O 1
ATOM 2187 N N . TYR A 1 280 ? -1.967 38.062 16.469 1 98.25 280 TYR A N 1
ATOM 2188 C CA . TYR A 1 280 ? -2.621 39.312 16.109 1 98.25 280 TYR A CA 1
ATOM 2189 C C . TYR A 1 280 ? -3.943 39.469 16.844 1 98.25 280 TYR A C 1
ATOM 2191 O O . TYR A 1 280 ? -4.684 38.5 17.016 1 98.25 280 TYR A O 1
ATOM 2199 N N . SER A 1 281 ? -4.199 40.688 17.328 1 97.38 281 SER A N 1
ATOM 2200 C CA . SER A 1 281 ? -5.582 41.094 17.562 1 97.38 281 SER A CA 1
ATOM 2201 C C . SER A 1 281 ? -6.289 41.438 16.25 1 97.38 281 SER A C 1
ATOM 2203 O O . SER A 1 281 ? -5.992 42.438 15.617 1 97.38 281 SER A O 1
ATOM 2205 N N . VAL A 1 282 ? -7.242 40.656 15.859 1 96.69 282 VAL A N 1
ATOM 2206 C CA . VAL A 1 282 ? -7.754 40.594 14.492 1 96.69 282 VAL A CA 1
ATOM 2207 C C . VAL A 1 282 ? -8.453 41.906 14.156 1 96.69 282 VAL A C 1
ATOM 2209 O O . VAL A 1 282 ? -8.156 42.531 13.141 1 96.69 282 VAL A O 1
ATOM 2212 N N . GLU A 1 283 ? -9.352 42.406 14.977 1 92.44 283 GLU A N 1
ATOM 2213 C CA . GLU A 1 283 ? -10.156 43.562 14.68 1 92.44 283 GLU A CA 1
ATOM 2214 C C . GLU A 1 283 ? -9.305 44.844 14.695 1 92.44 283 GLU A C 1
ATOM 2216 O O . GLU A 1 283 ? -9.57 45.781 13.953 1 92.44 283 GLU A O 1
ATOM 2221 N N . ASP A 1 284 ? -8.266 44.812 15.422 1 91.62 284 ASP A N 1
ATOM 2222 C CA . ASP A 1 284 ? -7.391 45.969 15.508 1 91.62 284 ASP A CA 1
ATOM 2223 C C . ASP A 1 284 ? -6.301 45.938 14.445 1 91.62 284 ASP A C 1
ATOM 2225 O O . ASP A 1 284 ? -5.648 46.938 14.172 1 91.62 284 ASP A O 1
ATOM 2229 N N . GLY A 1 285 ? -6.145 44.75 13.891 1 89.75 285 GLY A N 1
ATOM 2230 C CA . GLY A 1 285 ? -5.059 44.562 12.945 1 89.75 285 GLY A CA 1
ATOM 2231 C C . GLY A 1 285 ? -3.686 44.75 13.578 1 89.75 285 GLY A C 1
ATOM 2232 O O . GLY A 1 285 ? -2.711 45.031 12.883 1 89.75 285 GLY A O 1
ATOM 2233 N N . GLU A 1 286 ? -3.656 44.562 14.852 1 92.44 286 GLU A N 1
ATOM 2234 C CA . GLU A 1 286 ? -2.432 44.844 15.602 1 92.44 286 GLU A CA 1
ATOM 2235 C C . GLU A 1 286 ? -1.69 43.531 15.922 1 92.44 286 GLU A C 1
ATOM 2237 O O . GLU A 1 286 ? -2.301 42.562 16.344 1 92.44 286 GLU A O 1
ATOM 2242 N N . LYS A 1 287 ? -0.382 43.562 15.648 1 95.56 287 LYS A N 1
ATOM 2243 C CA . LYS A 1 287 ? 0.512 42.5 16.094 1 95.56 287 LYS A CA 1
ATOM 2244 C C . LYS A 1 287 ? 0.737 42.562 17.609 1 95.56 287 LYS A C 1
ATOM 2246 O O . LYS A 1 287 ? 1.379 43.5 18.094 1 95.56 287 LYS A O 1
ATOM 2251 N N . VAL A 1 288 ? 0.204 41.625 18.328 1 96.62 288 VAL A N 1
ATOM 2252 C CA . VAL A 1 288 ? 0.256 41.594 19.781 1 96.62 288 VAL A CA 1
ATOM 2253 C C . VAL A 1 288 ? 1.607 41.062 20.25 1 96.62 288 VAL A C 1
ATOM 2255 O O . VAL A 1 288 ? 2.078 41.406 21.344 1 96.62 288 VAL A O 1
ATOM 2258 N N . THR A 1 289 ? 2.156 40.125 19.5 1 97.31 289 THR A N 1
ATOM 2259 C CA . THR A 1 289 ? 3.514 39.656 19.734 1 97.31 289 THR A CA 1
ATOM 2260 C C . THR A 1 289 ? 4.434 40.062 18.578 1 97.31 289 THR A C 1
ATOM 2262 O O . THR A 1 289 ? 3.986 40.219 17.438 1 97.31 289 THR A O 1
ATOM 2265 N N . ASP A 1 290 ? 5.699 40.281 18.891 1 95.38 290 ASP A N 1
ATOM 2266 C CA . ASP A 1 290 ? 6.664 40.688 17.859 1 95.38 290 ASP A CA 1
ATOM 2267 C C . ASP A 1 290 ? 7.965 39.875 18 1 95.38 290 ASP A C 1
ATOM 2269 O O . ASP A 1 290 ? 9.031 40.469 18.188 1 95.38 290 ASP A O 1
ATOM 2273 N N . VAL A 1 291 ? 7.84 38.625 17.828 1 95.5 291 VAL A N 1
ATOM 2274 C CA . VAL A 1 291 ? 9.031 37.781 17.891 1 95.5 291 VAL A CA 1
ATOM 2275 C C . VAL A 1 291 ? 9.625 37.625 16.5 1 95.5 291 VAL A C 1
ATOM 2277 O O . VAL A 1 291 ? 8.891 37.625 15.508 1 95.5 291 VAL A O 1
ATOM 2280 N N . LYS A 1 292 ? 10.938 37.656 16.406 1 95.69 292 LYS A N 1
ATOM 2281 C CA . LYS A 1 292 ? 11.602 37.188 15.188 1 95.69 292 LYS A CA 1
ATOM 2282 C C . LYS A 1 292 ? 11.672 35.656 15.148 1 95.69 292 LYS A C 1
ATOM 2284 O O . LYS A 1 292 ? 12.742 35.062 15.32 1 95.69 292 LYS A O 1
ATOM 2289 N N . GLY A 1 293 ? 10.664 35.062 14.883 1 97.88 293 GLY A N 1
ATOM 2290 C CA . GLY A 1 293 ? 10.445 33.625 14.93 1 97.88 293 GLY A CA 1
ATOM 2291 C C . GLY A 1 293 ? 9.047 33.219 14.508 1 97.88 293 GLY A C 1
ATOM 2292 O O . GLY A 1 293 ? 8.375 33.938 13.781 1 97.88 293 GLY A O 1
ATOM 2293 N N . VAL A 1 294 ? 8.727 32.062 14.82 1 98.44 294 VAL A N 1
ATOM 2294 C CA . VAL A 1 294 ? 7.422 31.5 14.477 1 98.44 294 VAL A CA 1
ATOM 2295 C C . VAL A 1 294 ? 6.656 31.141 15.75 1 98.44 294 VAL A C 1
ATOM 2297 O O . VAL A 1 294 ? 7.051 30.219 16.484 1 98.44 294 VAL A O 1
ATOM 2300 N N . VAL A 1 295 ? 5.586 31.906 16.031 1 98.62 295 VAL A N 1
ATOM 2301 C CA . VAL A 1 295 ? 4.684 31.484 17.109 1 98.62 295 VAL A CA 1
ATOM 2302 C C . VAL A 1 295 ? 3.904 30.25 16.688 1 98.62 295 VAL A C 1
ATOM 2304 O O . VAL A 1 295 ? 3.297 30.219 15.609 1 98.62 295 VAL A O 1
ATOM 2307 N N . LEU A 1 296 ? 3.975 29.234 17.516 1 98.25 296 LEU A N 1
ATOM 2308 C CA . LEU A 1 296 ? 3.418 27.922 17.172 1 98.25 296 LEU A CA 1
ATOM 2309 C C . LEU A 1 296 ? 2.062 27.734 17.844 1 98.25 296 LEU A C 1
ATOM 2311 O O . LEU A 1 296 ? 1.225 26.969 17.344 1 98.25 296 LEU A O 1
ATOM 2315 N N . ASP A 1 297 ? 1.839 28.234 18.953 1 98.44 297 ASP A N 1
ATOM 2316 C CA . ASP A 1 297 ? 0.635 28.094 19.766 1 98.44 297 ASP A CA 1
ATOM 2317 C C . ASP A 1 297 ? 0.485 29.281 20.734 1 98.44 297 ASP A C 1
ATOM 2319 O O . ASP A 1 297 ? 1.454 29.984 21.016 1 98.44 297 ASP A O 1
ATOM 2323 N N . PHE A 1 298 ? -0.771 29.516 21.188 1 98.44 298 PHE A N 1
ATOM 2324 C CA . PHE A 1 298 ? -0.958 30.656 22.078 1 98.44 298 PHE A CA 1
ATOM 2325 C C . PHE A 1 298 ? -2.281 30.547 22.828 1 98.44 298 PHE A C 1
ATOM 2327 O O . PHE A 1 298 ? -3.123 29.719 22.484 1 98.44 298 PHE A O 1
ATOM 2334 N N . ASP A 1 299 ? -2.414 31.266 23.875 1 98.06 299 ASP A N 1
ATOM 2335 C CA . ASP A 1 299 ? -3.654 31.516 24.609 1 98.06 299 ASP A CA 1
ATOM 2336 C C . ASP A 1 299 ? -3.721 32.969 25.094 1 98.06 299 ASP A C 1
ATOM 2338 O O . ASP A 1 299 ? -2.695 33.625 25.188 1 98.06 299 ASP A O 1
ATOM 2342 N N . VAL A 1 300 ? -4.949 33.469 25.219 1 97.19 300 VAL A N 1
ATOM 2343 C CA . VAL A 1 300 ? -5.137 34.844 25.656 1 97.19 300 VAL A CA 1
ATOM 2344 C C . VAL A 1 300 ? -6.121 34.906 26.812 1 97.19 300 VAL A C 1
ATOM 2346 O O . VAL A 1 300 ? -7.238 34.375 26.719 1 97.19 300 VAL A O 1
ATOM 2349 N N . LYS A 1 301 ? -5.785 35.406 27.859 1 95.19 301 LYS A N 1
ATOM 2350 C CA . LYS A 1 301 ? -6.574 35.781 29.031 1 95.19 301 LYS A CA 1
ATOM 2351 C C . LYS A 1 301 ? -5.91 36.906 29.812 1 95.19 301 LYS A C 1
ATOM 2353 O O . LYS A 1 301 ? -4.984 36.656 30.594 1 95.19 301 LYS A O 1
ATOM 2358 N N . ASP A 1 302 ? -6.418 38.125 29.797 1 92.56 302 ASP A N 1
ATOM 2359 C CA . ASP A 1 302 ? -5.805 39.312 30.375 1 92.56 302 ASP A CA 1
ATOM 2360 C C . ASP A 1 302 ? -4.324 39.375 30.016 1 92.56 302 ASP A C 1
ATOM 2362 O O . ASP A 1 302 ? -3.467 39.469 30.906 1 92.56 302 ASP A O 1
ATOM 2366 N N . GLY A 1 303 ? -4.129 39.219 28.688 1 93.69 303 GLY A N 1
ATOM 2367 C CA . GLY A 1 303 ? -2.789 39.188 28.141 1 93.69 303 GLY A CA 1
ATOM 2368 C C . GLY A 1 303 ? -2.52 37.906 27.328 1 93.69 303 GLY A C 1
ATOM 2369 O O . GLY A 1 303 ? -3.291 36.969 27.391 1 93.69 303 GLY A O 1
ATOM 2370 N N . VAL A 1 304 ? -1.384 37.906 26.625 1 96.56 304 VAL A N 1
ATOM 2371 C CA . VAL A 1 304 ? -1.124 36.812 25.703 1 96.56 304 VAL A CA 1
ATOM 2372 C C . VAL A 1 304 ? 0.01 35.938 26.25 1 96.56 304 VAL A C 1
ATOM 2374 O O . VAL A 1 304 ? 1.006 36.438 26.766 1 96.56 304 VAL A O 1
ATOM 2377 N N . GLU A 1 305 ? -0.117 34.656 26.375 1 97.44 305 GLU A N 1
ATOM 2378 C CA . GLU A 1 305 ? 0.921 33.625 26.5 1 97.44 305 GLU A CA 1
ATOM 2379 C C . GLU A 1 305 ? 1.098 32.844 25.203 1 97.44 305 GLU A C 1
ATOM 2381 O O . GLU A 1 305 ? 0.115 32.5 24.547 1 97.44 305 GLU A O 1
ATOM 2386 N N . TYR A 1 306 ? 2.34 32.719 24.766 1 98.25 306 TYR A N 1
ATOM 2387 C CA . TYR A 1 306 ? 2.553 32.062 23.469 1 98.25 306 TYR A CA 1
ATOM 2388 C C . TYR A 1 306 ? 3.785 31.172 23.5 1 98.25 306 TYR A C 1
ATOM 2390 O O . TYR A 1 306 ? 4.703 31.391 24.297 1 98.25 306 TYR A O 1
ATOM 2398 N N . VAL A 1 307 ? 3.746 30.141 22.703 1 98.5 307 VAL A N 1
ATOM 2399 C CA . VAL A 1 307 ? 4.852 29.219 22.438 1 98.5 307 VAL A CA 1
ATOM 2400 C C . VAL A 1 307 ? 5.484 29.562 21.094 1 98.5 307 VAL A C 1
ATOM 2402 O O . VAL A 1 307 ? 4.793 29.641 20.078 1 98.5 307 VAL A O 1
ATOM 2405 N N . TYR A 1 308 ? 6.758 29.781 21.016 1 98.06 308 TYR A N 1
ATOM 2406 C CA . TYR A 1 308 ? 7.359 30.094 19.719 1 98.06 308 TYR A CA 1
ATOM 2407 C C . TYR A 1 308 ? 8.727 29.438 19.578 1 98.06 308 TYR A C 1
ATOM 2409 O O . TYR A 1 308 ? 9.289 28.938 20.562 1 98.06 308 TYR A O 1
ATOM 2417 N N . SER A 1 309 ? 9.109 29.266 18.406 1 98.5 309 SER A N 1
ATOM 2418 C CA . SER A 1 309 ? 10.43 28.781 18.016 1 98.5 309 SER A CA 1
ATOM 2419 C C . SER A 1 309 ? 11.203 29.844 17.25 1 98.5 309 SER A C 1
ATOM 2421 O O . SER A 1 309 ? 10.617 30.641 16.516 1 98.5 309 SER A O 1
ATOM 2423 N N . ASP A 1 310 ? 12.422 29.953 17.453 1 98 310 ASP A N 1
ATOM 2424 C CA . ASP A 1 310 ? 13.359 30.672 16.609 1 98 310 ASP A CA 1
ATOM 2425 C C . ASP A 1 310 ? 14.523 29.781 16.188 1 98 310 ASP A C 1
ATOM 2427 O O . ASP A 1 310 ? 14.594 28.609 16.578 1 98 310 ASP A O 1
ATOM 2431 N N . PRO A 1 311 ? 15.391 30.234 15.305 1 98 311 PRO A N 1
ATOM 2432 C CA . PRO A 1 311 ? 16.406 29.328 14.758 1 98 311 PRO A CA 1
ATOM 2433 C C . PRO A 1 311 ? 17.281 28.688 15.836 1 98 311 PRO A C 1
ATOM 2435 O O . PRO A 1 311 ? 17.812 27.594 15.648 1 98 311 PRO A O 1
ATOM 2438 N N . ARG A 1 312 ? 17.406 29.281 16.984 1 97.75 312 ARG A N 1
ATOM 2439 C CA . ARG A 1 312 ? 18.312 28.812 18.031 1 97.75 312 ARG A CA 1
ATOM 2440 C C . ARG A 1 312 ? 17.594 27.922 19.016 1 97.75 312 ARG A C 1
ATOM 2442 O O . ARG A 1 312 ? 18.203 27.078 19.672 1 97.75 312 ARG A O 1
ATOM 2449 N N . LYS A 1 313 ? 16.344 28.156 19.219 1 98.25 313 LYS A N 1
ATOM 2450 C CA . LYS A 1 313 ? 15.594 27.469 20.266 1 98.25 313 LYS A CA 1
ATOM 2451 C C . LYS A 1 313 ? 14.312 26.859 19.719 1 98.25 313 LYS A C 1
ATOM 2453 O O . LYS A 1 313 ? 13.477 27.562 19.156 1 98.25 313 LYS A O 1
ATOM 2458 N N . PRO A 1 314 ? 14.133 25.562 19.953 1 98.25 314 PRO A N 1
ATOM 2459 C CA . PRO A 1 314 ? 13.016 24.859 19.312 1 98.25 314 PRO A CA 1
ATOM 2460 C C . PRO A 1 314 ? 11.664 25.219 19.938 1 98.25 314 PRO A C 1
ATOM 2462 O O . PRO A 1 314 ? 10.633 25.156 19.266 1 98.25 314 PRO A O 1
ATOM 2465 N N . SER A 1 315 ? 11.617 25.547 21.156 1 98.5 315 SER A N 1
ATOM 2466 C CA . SER A 1 315 ? 10.344 25.75 21.844 1 98.5 315 SER A CA 1
ATOM 2467 C C . SER A 1 315 ? 10.523 26.594 23.109 1 98.5 315 SER A C 1
ATOM 2469 O O . SER A 1 315 ? 11.18 26.172 24.062 1 98.5 315 SER A O 1
ATOM 2471 N N . LEU A 1 316 ? 9.93 27.766 23.062 1 98.06 316 LEU A N 1
ATOM 2472 C CA . LEU A 1 316 ? 10.023 28.719 24.172 1 98.06 316 LEU A CA 1
ATOM 2473 C C . LEU A 1 316 ? 8.641 29.219 24.562 1 98.06 316 LEU A C 1
ATOM 2475 O O . LEU A 1 316 ? 7.754 29.344 23.734 1 98.06 316 LEU A O 1
ATOM 2479 N N . MET A 1 317 ? 8.477 29.547 25.797 1 97.88 317 MET A N 1
ATOM 2480 C CA . MET A 1 317 ? 7.262 30.172 26.312 1 97.88 317 MET A CA 1
ATOM 2481 C C . MET A 1 317 ? 7.578 31.109 27.469 1 97.88 317 MET A C 1
ATOM 2483 O O . MET A 1 317 ? 7.93 30.672 28.562 1 97.88 317 MET A O 1
ATOM 2487 N N . GLY A 1 318 ? 7.43 32.406 27.188 1 94.06 318 GLY A N 1
ATOM 2488 C CA . GLY A 1 318 ? 7.844 33.375 28.188 1 94.06 318 GLY A CA 1
ATOM 2489 C C . GLY A 1 318 ? 9.289 33.188 28.609 1 94.06 318 GLY A C 1
ATOM 2490 O O . GLY A 1 318 ? 10.188 33.156 27.766 1 94.06 318 GLY A O 1
ATOM 2491 N N . GLY A 1 319 ? 9.625 33.031 29.703 1 91.88 319 GLY A N 1
ATOM 2492 C CA . GLY A 1 319 ? 10.969 32.844 30.219 1 91.88 319 GLY A CA 1
ATOM 2493 C C . GLY A 1 319 ? 11.336 31.375 30.406 1 91.88 319 GLY A C 1
ATOM 2494 O O . GLY A 1 319 ? 12.453 31.062 30.812 1 91.88 319 GLY A O 1
ATOM 2495 N N . TYR A 1 320 ? 10.469 30.5 29.938 1 97.44 320 TYR A N 1
ATOM 2496 C CA . TYR A 1 320 ? 10.711 29.078 30.141 1 97.44 320 TYR A CA 1
ATOM 2497 C C . TYR A 1 320 ? 11.25 28.422 28.875 1 97.44 320 TYR A C 1
ATOM 2499 O O . TYR A 1 320 ? 10.641 28.547 27.797 1 97.44 320 TYR A O 1
ATOM 2507 N N . ASP A 1 321 ? 12.359 27.75 28.984 1 98.19 321 ASP A N 1
ATOM 2508 C CA . ASP A 1 321 ? 12.992 26.953 27.938 1 98.19 321 ASP A CA 1
ATOM 2509 C C . ASP A 1 321 ? 13.211 25.516 28.406 1 98.19 321 ASP A C 1
ATOM 2511 O O . ASP A 1 321 ? 14.141 25.234 29.172 1 98.19 321 ASP A O 1
ATOM 2515 N N . PRO A 1 322 ? 12.398 24.625 27.891 1 98.25 322 PRO A N 1
ATOM 2516 C CA . PRO A 1 322 ? 12.602 23.25 28.328 1 98.25 322 PRO A CA 1
ATOM 2517 C C . PRO A 1 322 ? 13.867 22.625 27.734 1 98.25 322 PRO A C 1
ATOM 2519 O O . PRO A 1 322 ? 14.234 21.5 28.094 1 98.25 322 PRO A O 1
ATOM 2522 N N . ASN A 1 323 ? 14.5 23.297 26.812 1 98.31 323 ASN A N 1
ATOM 2523 C CA . ASN A 1 323 ? 15.703 22.828 26.141 1 98.31 323 ASN A CA 1
ATOM 2524 C C . ASN A 1 323 ? 16.891 23.75 26.391 1 98.31 323 ASN A C 1
ATOM 2526 O O . ASN A 1 323 ? 17.5 24.266 25.438 1 98.31 323 ASN A O 1
ATOM 2530 N N . GLU A 1 324 ? 17.344 23.859 27.531 1 96.75 324 GLU A N 1
ATOM 2531 C CA . GLU A 1 324 ? 18.344 24.859 27.906 1 96.75 324 GLU A CA 1
ATOM 2532 C C . GLU A 1 324 ? 19.688 24.609 27.219 1 96.75 324 GLU A C 1
ATOM 2534 O O . GLU A 1 324 ? 20.375 25.547 26.828 1 96.75 324 GLU A O 1
ATOM 2539 N N . SER A 1 325 ? 20.031 23.406 27.016 1 95.69 325 SER A N 1
ATOM 2540 C CA . SER A 1 325 ? 21.344 23.047 26.484 1 95.69 325 SER A CA 1
ATOM 2541 C C . SER A 1 325 ? 21.344 23.031 24.969 1 95.69 325 SER A C 1
ATOM 2543 O O . SER A 1 325 ? 22.406 22.891 24.344 1 95.69 325 SER A O 1
ATOM 2545 N N . VAL A 1 326 ? 20.219 23.234 24.375 1 97.25 326 VAL A N 1
ATOM 2546 C CA . VAL A 1 326 ? 20.109 23.172 22.922 1 97.25 326 VAL A CA 1
ATOM 2547 C C . VAL A 1 326 ? 20.344 24.562 22.328 1 97.25 326 VAL A C 1
ATOM 2549 O O . VAL A 1 326 ? 19.75 25.547 22.781 1 97.25 326 VAL A O 1
ATOM 2552 N N . GLU A 1 327 ? 21.219 24.641 21.359 1 97.06 327 GLU A N 1
ATOM 2553 C CA . GLU A 1 327 ? 21.5 25.875 20.625 1 97.06 327 GLU A CA 1
ATOM 2554 C C . GLU A 1 327 ? 21.594 25.625 19.125 1 97.06 327 GLU A C 1
ATOM 2556 O O . GLU A 1 327 ? 22.531 24.984 18.656 1 97.06 327 GLU A O 1
ATOM 2561 N N . GLY A 1 328 ? 20.656 26.188 18.406 1 97.69 328 GLY A N 1
ATOM 2562 C CA . GLY A 1 328 ? 20.656 26.062 16.953 1 97.69 328 GLY A CA 1
ATOM 2563 C C . GLY A 1 328 ? 21.531 27.094 16.266 1 97.69 328 GLY A C 1
ATOM 2564 O O . GLY A 1 328 ? 22.094 27.969 16.922 1 97.69 328 GLY A O 1
ATOM 2565 N N . VAL A 1 329 ? 21.562 26.953 14.938 1 97.94 329 VAL A N 1
ATOM 2566 C CA . VAL A 1 329 ? 22.359 27.844 14.117 1 97.94 329 VAL A CA 1
ATOM 2567 C C . VAL A 1 329 ? 21.484 28.969 13.57 1 97.94 329 VAL A C 1
ATOM 2569 O O . VAL A 1 329 ? 20.391 28.719 13.055 1 97.94 329 VAL A O 1
ATOM 2572 N N . ILE A 1 330 ? 21.922 30.188 13.695 1 97.88 330 ILE A N 1
ATOM 2573 C CA . ILE A 1 330 ? 21.234 31.312 13.07 1 97.88 330 ILE A CA 1
ATOM 2574 C C . ILE A 1 330 ? 21.641 31.406 11.602 1 97.88 330 ILE A C 1
ATOM 2576 O O . ILE A 1 330 ? 22.812 31.578 11.281 1 97.88 330 ILE A O 1
ATOM 2580 N N . PRO A 1 331 ? 20.75 31.312 10.727 1 98.25 331 PRO A N 1
ATOM 2581 C CA . PRO A 1 331 ? 21.109 31.375 9.312 1 98.25 331 PRO A CA 1
ATOM 2582 C C . PRO A 1 331 ? 21.375 32.781 8.82 1 98.25 331 PRO A C 1
ATOM 2584 O O . PRO A 1 331 ? 20.828 33.75 9.375 1 98.25 331 PRO A O 1
ATOM 2587 N N . ASP A 1 332 ? 22.219 32.906 7.754 1 97.62 332 ASP A N 1
ATOM 2588 C CA . ASP A 1 332 ? 22.328 34.156 6.996 1 97.62 332 ASP A CA 1
ATOM 2589 C C . ASP A 1 332 ? 21.141 34.344 6.059 1 97.62 332 ASP A C 1
ATOM 2591 O O . ASP A 1 332 ? 20.719 33.375 5.395 1 97.62 332 ASP A O 1
ATOM 2595 N N . SER A 1 333 ? 20.578 35.5 6.137 1 96.62 333 SER A N 1
ATOM 2596 C CA . SER A 1 333 ? 19.438 35.781 5.27 1 96.62 333 SER A CA 1
ATOM 2597 C C . SER A 1 333 ? 19.875 36.531 4.008 1 96.62 333 SER A C 1
ATOM 2599 O O . SER A 1 333 ? 20.734 37.406 4.062 1 96.62 333 SER A O 1
ATOM 2601 N N . PHE A 1 334 ? 19.25 36.094 2.871 1 94.88 334 PHE A N 1
ATOM 2602 C CA . PHE A 1 334 ? 19.516 36.719 1.579 1 94.88 334 PHE A CA 1
ATOM 2603 C C . PHE A 1 334 ? 18.219 37 0.825 1 94.88 334 PHE A C 1
ATOM 2605 O O . PHE A 1 334 ? 17.234 36.281 1.007 1 94.88 334 PHE A O 1
ATOM 2612 N N . THR A 1 335 ? 18.219 38.062 0.05 1 92.62 335 THR A N 1
ATOM 2613 C CA . THR A 1 335 ? 17.109 38.344 -0.861 1 92.62 335 THR A CA 1
ATOM 2614 C C . THR A 1 335 ? 17.625 38.562 -2.279 1 92.62 335 THR A C 1
ATOM 2616 O O . THR A 1 335 ? 18.359 39.531 -2.523 1 92.62 335 THR A O 1
ATOM 2619 N N . LYS A 1 336 ? 17.391 37.75 -3.105 1 89.44 336 LYS A N 1
ATOM 2620 C CA . LYS A 1 336 ? 17.641 37.844 -4.543 1 89.44 336 LYS A CA 1
ATOM 2621 C C . LYS A 1 336 ? 16.422 37.375 -5.336 1 89.44 336 LYS A C 1
ATOM 2623 O O . LYS A 1 336 ? 16.344 36.219 -5.758 1 89.44 336 LYS A O 1
ATOM 2628 N N . GLY A 1 337 ? 15.469 38.312 -5.699 1 90.38 337 GLY A N 1
ATOM 2629 C CA . GLY A 1 337 ? 14.203 37.906 -6.297 1 90.38 337 GLY A CA 1
ATOM 2630 C C . GLY A 1 337 ? 13.266 37.25 -5.309 1 90.38 337 GLY A C 1
ATOM 2631 O O . GLY A 1 337 ? 12.094 37.625 -5.211 1 90.38 337 GLY A O 1
ATOM 2632 N N . ILE A 1 338 ? 13.844 36.188 -4.602 1 96.88 338 ILE A N 1
ATOM 2633 C CA . ILE A 1 338 ? 13.109 35.531 -3.541 1 96.88 338 ILE A CA 1
ATOM 2634 C C . ILE A 1 338 ? 13.914 35.562 -2.244 1 96.88 338 ILE A C 1
ATOM 2636 O O . ILE A 1 338 ? 15.117 35.844 -2.262 1 96.88 338 ILE A O 1
ATOM 2640 N N . GLU A 1 339 ? 13.219 35.344 -1.175 1 97.12 339 GLU A N 1
ATOM 2641 C CA . GLU A 1 339 ? 13.867 35.281 0.131 1 97.12 339 GLU A CA 1
ATOM 2642 C C . GLU A 1 339 ? 14.438 33.875 0.382 1 97.12 339 GLU A C 1
ATOM 2644 O O . GLU A 1 339 ? 13.812 32.875 0.033 1 97.12 339 GLU A O 1
ATOM 2649 N N . GLY A 1 340 ? 15.695 33.844 0.949 1 97.81 340 GLY A N 1
ATOM 2650 C CA . GLY A 1 340 ? 16.312 32.594 1.291 1 97.81 340 GLY A CA 1
ATOM 2651 C C . GLY A 1 340 ? 17.328 32.688 2.414 1 97.81 340 GLY A C 1
ATOM 2652 O O . GLY A 1 340 ? 17.547 33.781 2.947 1 97.81 340 GLY A O 1
ATOM 2653 N N . TRP A 1 341 ? 17.812 31.531 2.791 1 98.38 341 TRP A N 1
ATOM 2654 C CA . TRP A 1 341 ? 18.688 31.438 3.957 1 98.38 341 TRP A CA 1
ATOM 2655 C C . TRP A 1 341 ? 19.797 30.406 3.736 1 98.38 341 TRP A C 1
ATOM 2657 O O . TRP A 1 341 ? 19.609 29.438 2.996 1 98.38 341 TRP A O 1
ATOM 2667 N N . VAL A 1 342 ? 20.922 30.641 4.445 1 98.38 342 VAL A N 1
ATOM 2668 C CA . VAL A 1 342 ? 22.031 29.672 4.445 1 98.38 342 VAL A CA 1
ATOM 2669 C C . VAL A 1 342 ? 22.547 29.5 5.871 1 98.38 342 VAL A C 1
ATOM 2671 O O . VAL A 1 342 ? 22.938 30.469 6.527 1 98.38 342 VAL A O 1
ATOM 2674 N N . MET A 1 343 ? 22.422 28.281 6.383 1 98.62 343 MET A N 1
ATOM 2675 C CA . MET A 1 343 ? 23.281 27.891 7.484 1 98.62 343 MET A CA 1
ATOM 2676 C C . MET A 1 343 ? 24.688 27.531 6.977 1 98.62 343 MET A C 1
ATOM 2678 O O . MET A 1 343 ? 24.891 26.438 6.461 1 98.62 343 MET A O 1
ATOM 2682 N N . LYS A 1 344 ? 25.625 28.438 7.207 1 97.56 344 LYS A N 1
ATOM 2683 C CA . LYS A 1 344 ? 26.922 28.328 6.543 1 97.56 344 LYS A CA 1
ATOM 2684 C C . LYS A 1 344 ? 27.969 27.734 7.473 1 97.56 344 LYS A C 1
ATOM 2686 O O . LYS A 1 344 ? 28.25 28.281 8.539 1 97.56 344 LYS A O 1
ATOM 2691 N N . ARG A 1 345 ? 28.469 26.656 7.113 1 95.12 345 ARG A N 1
ATOM 2692 C CA . ARG A 1 345 ? 29.594 26.016 7.801 1 95.12 345 ARG A CA 1
ATOM 2693 C C . ARG A 1 345 ? 30.922 26.547 7.273 1 95.12 345 ARG A C 1
ATOM 2695 O O . ARG A 1 345 ? 31.766 26.984 8.047 1 95.12 345 ARG A O 1
ATOM 2702 N N . ASP A 1 346 ? 31.094 26.328 6.004 1 94.5 346 ASP A N 1
ATOM 2703 C CA . ASP A 1 346 ? 32.281 26.719 5.258 1 94.5 346 ASP A CA 1
ATOM 2704 C C . ASP A 1 346 ? 31.969 26.938 3.779 1 94.5 346 ASP A C 1
ATOM 2706 O O . ASP A 1 346 ? 31.094 26.266 3.229 1 94.5 346 ASP A O 1
ATOM 2710 N N . GLU A 1 347 ? 32.719 27.828 3.254 1 94.56 347 GLU A N 1
ATOM 2711 C CA . GLU A 1 347 ? 32.5 28.125 1.848 1 94.56 347 GLU A CA 1
ATOM 2712 C C . GLU A 1 347 ? 32.719 26.906 0.965 1 94.56 347 GLU A C 1
ATOM 2714 O O . GLU A 1 347 ? 32.094 26.766 -0.088 1 94.56 347 GLU A O 1
ATOM 2719 N N . LYS A 1 348 ? 33.656 26 1.336 1 95.94 348 LYS A N 1
ATOM 2720 C CA . LYS A 1 348 ? 34.031 24.859 0.509 1 95.94 348 LYS A CA 1
ATOM 2721 C C . LYS A 1 348 ? 33.281 23.594 0.955 1 95.94 348 LYS A C 1
ATOM 2723 O O . LYS A 1 348 ? 33.438 22.547 0.333 1 95.94 348 LYS A O 1
ATOM 2728 N N . ALA A 1 349 ? 32.469 23.672 1.982 1 97.94 349 ALA A N 1
ATOM 2729 C CA . ALA A 1 349 ? 31.719 22.516 2.449 1 97.94 349 ALA A CA 1
ATOM 2730 C C . ALA A 1 349 ? 30.656 22.125 1.431 1 97.94 349 ALA A C 1
ATOM 2732 O O . ALA A 1 349 ? 30.219 22.938 0.623 1 97.94 349 ALA A O 1
ATOM 2733 N N . PRO A 1 350 ? 30.344 20.828 1.392 1 98.5 350 PRO A N 1
ATOM 2734 C CA . PRO A 1 350 ? 29.219 20.453 0.539 1 98.5 350 PRO A CA 1
ATOM 2735 C C . PRO A 1 350 ? 27.922 21.156 0.943 1 98.5 350 PRO A C 1
ATOM 2737 O O . PRO A 1 350 ? 27.719 21.453 2.121 1 98.5 350 PRO A O 1
ATOM 2740 N N . ASN A 1 351 ? 27.094 21.406 -0.07 1 98.75 351 ASN A N 1
ATOM 2741 C CA . ASN A 1 351 ? 25.859 22.172 0.103 1 98.75 351 ASN A CA 1
ATOM 2742 C C . ASN A 1 351 ? 24.625 21.281 -0.074 1 98.75 351 ASN A C 1
ATOM 2744 O O . ASN A 1 351 ? 24.547 20.516 -1.033 1 98.75 351 ASN A O 1
ATOM 2748 N N . VAL A 1 352 ? 23.734 21.328 0.863 1 98.94 352 VAL A N 1
ATOM 2749 C CA . VAL A 1 352 ? 22.453 20.672 0.702 1 98.94 352 VAL A CA 1
ATOM 2750 C C . VAL A 1 352 ? 21.359 21.719 0.511 1 98.94 352 VAL A C 1
ATOM 2752 O O . VAL A 1 352 ? 21.125 22.562 1.394 1 98.94 352 VAL A O 1
ATOM 2755 N N . VAL A 1 353 ? 20.703 21.703 -0.63 1 98.94 353 VAL A N 1
ATOM 2756 C CA . VAL A 1 353 ? 19.609 22.609 -0.958 1 98.94 353 VAL A CA 1
ATOM 2757 C C . VAL A 1 353 ? 18.266 21.938 -0.634 1 98.94 353 VAL A C 1
ATOM 2759 O O . VAL A 1 353 ? 17.969 20.859 -1.143 1 98.94 353 VAL A O 1
ATOM 2762 N N . PHE A 1 354 ? 17.469 22.641 0.201 1 98.81 354 PHE A N 1
ATOM 2763 C CA . PHE A 1 354 ? 16.188 22.109 0.625 1 98.81 354 PHE A CA 1
ATOM 2764 C C . PHE A 1 354 ? 15.047 22.828 -0.099 1 98.81 354 PHE A C 1
ATOM 2766 O O . PHE A 1 354 ? 15.031 24.062 -0.187 1 98.81 354 PHE A O 1
ATOM 2773 N N . VAL A 1 355 ? 14.102 22.031 -0.605 1 98.56 355 VAL A N 1
ATOM 2774 C CA . VAL A 1 355 ? 12.859 22.547 -1.174 1 98.56 355 VAL A CA 1
ATOM 2775 C C . VAL A 1 355 ? 11.68 22.125 -0.302 1 98.56 355 VAL A C 1
ATOM 2777 O O . VAL A 1 355 ? 11.508 20.938 -0.007 1 98.56 355 VAL A O 1
ATOM 2780 N N . HIS A 1 356 ? 10.922 23.078 0.161 1 97.94 356 HIS A N 1
ATOM 2781 C CA . HIS A 1 356 ? 9.82 22.75 1.065 1 97.94 356 HIS A CA 1
ATOM 2782 C C . HIS A 1 356 ? 8.648 22.125 0.308 1 97.94 356 HIS A C 1
ATOM 2784 O O . HIS A 1 356 ? 8.562 22.25 -0.916 1 97.94 356 HIS A O 1
ATOM 2790 N N . GLY A 1 357 ? 7.785 21.438 1.063 1 95.94 357 GLY A N 1
ATOM 2791 C CA . GLY A 1 357 ? 6.566 20.875 0.504 1 95.94 357 GLY A CA 1
ATOM 2792 C C . GLY A 1 357 ? 5.453 21.891 0.363 1 95.94 357 GLY A C 1
ATOM 2793 O O . GLY A 1 357 ? 5.668 23.094 0.569 1 95.94 357 GLY A O 1
ATOM 2794 N N . GLY A 1 358 ? 4.328 21.438 0.049 1 89.19 358 GLY A N 1
ATOM 2795 C CA . GLY A 1 358 ? 3.16 22.281 -0.142 1 89.19 358 GLY A CA 1
ATOM 2796 C C . GLY A 1 358 ? 2.559 22.156 -1.53 1 89.19 358 GLY A C 1
ATOM 2797 O O . GLY A 1 358 ? 1.98 21.125 -1.876 1 89.19 358 GLY A O 1
ATOM 2798 N N . PRO A 1 359 ? 2.707 22.938 -2.512 1 93.44 359 PRO A N 1
ATOM 2799 C CA . PRO A 1 359 ? 3.713 24.016 -2.582 1 93.44 359 PRO A CA 1
ATOM 2800 C C . PRO A 1 359 ? 3.336 25.234 -1.748 1 93.44 359 PRO A C 1
ATOM 2802 O O . PRO A 1 359 ? 4.137 26.156 -1.613 1 93.44 359 PRO A O 1
ATOM 2805 N N . HIS A 1 360 ? 2.125 25.188 -1.224 1 97.19 360 HIS A N 1
ATOM 2806 C CA . HIS A 1 360 ? 1.618 26.391 -0.576 1 97.19 360 HIS A CA 1
ATOM 2807 C C . HIS A 1 360 ? 1.932 26.391 0.917 1 97.19 360 HIS A C 1
ATOM 2809 O O . HIS A 1 360 ? 1.028 26.516 1.745 1 97.19 360 HIS A O 1
ATOM 2815 N N . THR A 1 361 ? 3.152 26.156 1.277 1 97.5 361 THR A N 1
ATOM 2816 C CA . THR A 1 361 ? 3.74 26.375 2.596 1 97.5 361 THR A CA 1
ATOM 2817 C C . THR A 1 361 ? 4.949 27.297 2.51 1 97.5 361 THR A C 1
ATOM 2819 O O . THR A 1 361 ? 5.082 28.062 1.551 1 97.5 361 THR A O 1
ATOM 2822 N N . ALA A 1 362 ? 5.762 27.328 3.539 1 98.12 362 ALA A N 1
ATOM 2823 C CA . ALA A 1 362 ? 6.953 28.172 3.543 1 98.12 362 ALA A CA 1
ATOM 2824 C C . ALA A 1 362 ? 7.938 27.719 4.617 1 98.12 362 ALA A C 1
ATOM 2826 O O . ALA A 1 362 ? 7.555 27.062 5.586 1 98.12 362 ALA A O 1
ATOM 2827 N N . TYR A 1 363 ? 9.164 28 4.371 1 98.12 363 TYR A N 1
ATOM 2828 C CA . TYR A 1 363 ? 10.117 27.984 5.473 1 98.12 363 TYR A CA 1
ATOM 2829 C C . TYR A 1 363 ? 10.016 29.266 6.297 1 98.12 363 TYR A C 1
ATOM 2831 O O . TYR A 1 363 ? 9.539 30.297 5.812 1 98.12 363 TYR A O 1
ATOM 2839 N N . GLY A 1 364 ? 10.352 29.172 7.484 1 97.44 364 GLY A N 1
ATOM 2840 C CA . GLY A 1 364 ? 10.312 30.312 8.375 1 97.44 364 GLY A CA 1
ATOM 2841 C C . GLY A 1 364 ? 11.523 30.406 9.281 1 97.44 364 GLY A C 1
ATOM 2842 O O . GLY A 1 364 ? 12.453 29.609 9.172 1 97.44 364 GLY A O 1
ATOM 2843 N N . TYR A 1 365 ? 11.586 31.484 10.078 1 97.12 365 TYR A N 1
ATOM 2844 C CA . TYR A 1 365 ? 12.672 31.734 11.023 1 97.12 365 TYR A CA 1
ATOM 2845 C C . TYR A 1 365 ? 12.484 30.906 12.289 1 97.12 365 TYR A C 1
ATOM 2847 O O . TYR A 1 365 ? 12.195 31.438 13.359 1 97.12 365 TYR A O 1
ATOM 2855 N N . MET A 1 366 ? 12.773 29.656 12.195 1 97.88 366 MET A N 1
ATOM 2856 C CA . MET A 1 366 ? 12.562 28.766 13.336 1 97.88 366 MET A CA 1
ATOM 2857 C C . MET A 1 366 ? 13.586 27.641 13.336 1 97.88 366 MET A C 1
ATOM 2859 O O . MET A 1 366 ? 14.406 27.547 12.422 1 97.88 366 MET A O 1
ATOM 2863 N N . TYR A 1 367 ? 13.609 26.844 14.406 1 98.38 367 TYR A N 1
ATOM 2864 C CA . TYR A 1 367 ? 14.508 25.703 14.586 1 98.38 367 TYR A CA 1
ATOM 2865 C C . TYR A 1 367 ? 14.062 24.516 13.75 1 98.38 367 TYR A C 1
ATOM 2867 O O . TYR A 1 367 ? 12.883 24.141 13.75 1 98.38 367 TYR A O 1
ATOM 2875 N N . TYR A 1 368 ? 14.93 23.969 12.961 1 98.25 368 TYR A N 1
ATOM 2876 C CA . TYR A 1 368 ? 14.695 22.719 12.219 1 98.25 368 TYR A CA 1
ATOM 2877 C C . TYR A 1 368 ? 15.664 21.641 12.672 1 98.25 368 TYR A C 1
ATOM 2879 O O . TYR A 1 368 ? 16.891 21.797 12.578 1 98.25 368 TYR A O 1
ATOM 2887 N N . ILE A 1 369 ? 15.141 20.469 13.047 1 98.5 369 ILE A N 1
ATOM 2888 C CA . ILE A 1 369 ? 15.945 19.359 13.555 1 98.5 369 ILE A CA 1
ATOM 2889 C C . ILE A 1 369 ? 16.891 18.859 12.453 1 98.5 369 ILE A C 1
ATOM 2891 O O . ILE A 1 369 ? 18.094 18.75 12.664 1 98.5 369 ILE A O 1
ATOM 2895 N N . GLU A 1 370 ? 16.422 18.594 11.344 1 98.38 370 GLU A N 1
ATOM 2896 C CA . GLU A 1 370 ? 17.188 18.031 10.234 1 98.38 370 GLU A CA 1
ATOM 2897 C C . GLU A 1 370 ? 18.266 19.016 9.773 1 98.38 370 GLU A C 1
ATOM 2899 O O . GLU A 1 370 ? 19.375 18.594 9.43 1 98.38 370 GLU A O 1
ATOM 2904 N N . PHE A 1 371 ? 17.938 20.328 9.688 1 98.62 371 PHE A N 1
ATOM 2905 C CA . PHE A 1 371 ? 18.906 21.328 9.258 1 98.62 371 PHE A CA 1
ATOM 2906 C C . PHE A 1 371 ? 20.094 21.359 10.219 1 98.62 371 PHE A C 1
ATOM 2908 O O . PHE A 1 371 ? 21.25 21.375 9.781 1 98.62 371 PHE A O 1
ATOM 2915 N N . ASN A 1 372 ? 19.766 21.391 11.531 1 98.56 372 ASN A N 1
ATOM 2916 C CA . ASN A 1 372 ? 20.828 21.438 12.523 1 98.56 372 ASN A CA 1
ATOM 2917 C C . ASN A 1 372 ? 21.672 20.156 12.508 1 98.56 372 ASN A C 1
ATOM 2919 O O . ASN A 1 372 ? 22.891 20.219 12.688 1 98.56 372 ASN A O 1
ATOM 2923 N N . TYR A 1 373 ? 21.062 19.016 12.328 1 98.56 373 TYR A N 1
ATOM 2924 C CA . TYR A 1 373 ? 21.797 17.75 12.242 1 98.56 373 TYR A CA 1
ATOM 2925 C C . TYR A 1 373 ? 22.766 17.766 11.062 1 98.56 373 TYR A C 1
ATOM 2927 O O . TYR A 1 373 ? 23.938 17.453 11.227 1 98.56 373 TYR A O 1
ATOM 2935 N N . LEU A 1 374 ? 22.281 18.094 9.852 1 98.69 374 LEU A N 1
ATOM 2936 C CA . LEU A 1 374 ? 23.125 18.078 8.664 1 98.69 374 LEU A CA 1
ATOM 2937 C C . LEU A 1 374 ? 24.234 19.109 8.773 1 98.69 374 LEU A C 1
ATOM 2939 O O . LEU A 1 374 ? 25.359 18.875 8.305 1 98.69 374 LEU A O 1
ATOM 2943 N N . PHE A 1 375 ? 23.906 20.297 9.352 1 98.56 375 PHE A N 1
ATOM 2944 C CA . PHE A 1 375 ? 24.938 21.281 9.602 1 98.56 375 PHE A CA 1
ATOM 2945 C C . PHE A 1 375 ? 26.062 20.688 10.453 1 98.56 375 PHE A C 1
ATOM 2947 O O . PHE A 1 375 ? 27.234 20.859 10.141 1 98.56 375 PHE A O 1
ATOM 2954 N N . GLN A 1 376 ? 25.656 20.016 11.531 1 97.94 376 GLN A N 1
ATOM 2955 C CA . GLN A 1 376 ? 26.625 19.406 12.422 1 97.94 376 GLN A CA 1
ATOM 2956 C C . GLN A 1 376 ? 27.406 18.297 11.703 1 97.94 376 GLN A C 1
ATOM 2958 O O . GLN A 1 376 ? 28.562 18.031 12.039 1 97.94 376 GLN A O 1
ATOM 2963 N N . GLU A 1 377 ? 26.812 17.719 10.734 1 98.19 377 GLU A N 1
ATOM 2964 C CA . GLU A 1 377 ? 27.453 16.656 9.953 1 98.19 377 GLU A CA 1
ATOM 2965 C C . GLU A 1 377 ? 28.391 17.25 8.906 1 98.19 377 GLU A C 1
ATOM 2967 O O . GLU A 1 377 ? 29.031 16.5 8.141 1 98.19 377 GLU A O 1
ATOM 2972 N N . GLY A 1 378 ? 28.453 18.531 8.703 1 98 378 GLY A N 1
ATOM 2973 C CA . GLY A 1 378 ? 29.5 19.141 7.902 1 98 378 GLY A CA 1
ATOM 2974 C C . GLY A 1 378 ? 28.969 19.797 6.641 1 98 378 GLY A C 1
ATOM 2975 O O . GLY A 1 378 ? 29.75 20.172 5.758 1 98 378 GLY A O 1
ATOM 2976 N N . PHE A 1 379 ? 27.688 20.047 6.574 1 98.69 379 PHE A N 1
ATOM 2977 C CA . PHE A 1 379 ? 27.109 20.594 5.355 1 98.69 379 PHE A CA 1
ATOM 2978 C C . PHE A 1 379 ? 26.719 22.047 5.559 1 98.69 379 PHE A C 1
ATOM 2980 O O . PHE A 1 379 ? 26.344 22.453 6.668 1 98.69 379 PHE A O 1
ATOM 2987 N N . ASN A 1 380 ? 26.812 22.891 4.453 1 98.75 380 ASN A N 1
ATOM 2988 C CA . ASN A 1 380 ? 25.953 24.062 4.371 1 98.75 380 ASN A CA 1
ATOM 2989 C C . ASN A 1 380 ? 24.5 23.656 4.078 1 98.75 380 ASN A C 1
ATOM 2991 O O . ASN A 1 380 ? 24.25 22.734 3.309 1 98.75 380 ASN A O 1
ATOM 2995 N N . VAL A 1 381 ? 23.609 24.359 4.746 1 98.81 381 VAL A N 1
ATOM 2996 C CA . VAL A 1 381 ? 22.203 24.109 4.504 1 98.81 381 VAL A CA 1
ATOM 2997 C C . VAL A 1 381 ? 21.562 25.344 3.867 1 98.81 381 VAL A C 1
ATOM 2999 O O . VAL A 1 381 ? 21.594 26.438 4.434 1 98.81 381 VAL A O 1
ATOM 3002 N N . ILE A 1 382 ? 20.969 25.141 2.678 1 98.81 382 ILE A N 1
ATOM 3003 C CA . ILE A 1 382 ? 20.375 26.219 1.91 1 98.81 382 ILE A CA 1
ATOM 3004 C C . ILE A 1 382 ? 18.875 25.984 1.762 1 98.81 382 ILE A C 1
ATOM 3006 O O . ILE A 1 382 ? 18.453 24.875 1.4 1 98.81 382 ILE A O 1
ATOM 3010 N N . TYR A 1 383 ? 18.016 26.938 2.066 1 98.62 383 TYR A N 1
ATOM 3011 C CA . TYR A 1 383 ? 16.562 26.844 1.876 1 98.62 383 TYR A CA 1
ATOM 3012 C C . TYR A 1 383 ? 15.969 28.188 1.513 1 98.62 383 TYR A C 1
ATOM 3014 O O . TYR A 1 383 ? 16.531 29.234 1.858 1 98.62 383 TYR A O 1
ATOM 3022 N N . THR A 1 384 ? 14.906 28.188 0.712 1 98.44 384 THR A N 1
ATOM 3023 C CA . THR A 1 384 ? 14.312 29.406 0.181 1 98.44 384 THR A CA 1
ATOM 3024 C C . THR A 1 384 ? 12.789 29.312 0.152 1 98.44 384 THR A C 1
ATOM 3026 O O . THR A 1 384 ? 12.234 28.234 0.37 1 98.44 384 THR A O 1
ATOM 3029 N N . ASN A 1 385 ? 12.094 30.375 -0.015 1 98.5 385 ASN A N 1
ATOM 3030 C CA . ASN A 1 385 ? 10.664 30.453 -0.292 1 98.5 385 ASN A CA 1
ATOM 3031 C C . ASN A 1 385 ? 10.398 30.984 -1.7 1 98.5 385 ASN A C 1
ATOM 3033 O O . ASN A 1 385 ? 10.156 32.188 -1.89 1 98.5 385 ASN A O 1
ATOM 3037 N N . PRO A 1 386 ? 10.359 30.078 -2.672 1 98.25 386 PRO A N 1
ATOM 3038 C CA . PRO A 1 386 ? 10.094 30.5 -4.047 1 98.25 386 PRO A CA 1
ATOM 3039 C C . PRO A 1 386 ? 8.617 30.766 -4.309 1 98.25 386 PRO A C 1
ATOM 3041 O O . PRO A 1 386 ? 7.785 30.594 -3.412 1 98.25 386 PRO A O 1
ATOM 3044 N N . SER A 1 387 ? 8.336 31.312 -5.562 1 97.94 387 SER A N 1
ATOM 3045 C CA . SER A 1 387 ? 6.941 31.359 -5.988 1 97.94 387 SER A CA 1
ATOM 3046 C C . SER A 1 387 ? 6.207 30.062 -5.66 1 97.94 387 SER A C 1
ATOM 3048 O O . SER A 1 387 ? 6.766 28.984 -5.801 1 97.94 387 SER A O 1
ATOM 3050 N N . GLY A 1 388 ? 4.93 30.188 -5.246 1 97.88 388 GLY A N 1
ATOM 3051 C CA . GLY A 1 388 ? 4.18 29.047 -4.746 1 97.88 388 GLY A CA 1
ATOM 3052 C C . GLY A 1 388 ? 4.07 29.016 -3.234 1 97.88 388 GLY A C 1
ATOM 3053 O O . GLY A 1 388 ? 3.146 28.406 -2.684 1 97.88 388 GLY A O 1
ATOM 3054 N N . SER A 1 389 ? 5.043 29.688 -2.537 1 98.25 389 SER A N 1
ATOM 3055 C CA . SER A 1 389 ? 5.074 29.703 -1.077 1 98.25 389 SER A CA 1
ATOM 3056 C C . SER A 1 389 ? 3.979 30.609 -0.511 1 98.25 389 SER A C 1
ATOM 3058 O O . SER A 1 389 ? 3.637 31.625 -1.106 1 98.25 389 SER A O 1
ATOM 3060 N N . GLN A 1 390 ? 3.477 30.25 0.553 1 97 390 GLN A N 1
ATOM 3061 C CA . GLN A 1 390 ? 2.504 31.047 1.284 1 97 390 GLN A CA 1
ATOM 3062 C C . GLN A 1 390 ? 3.195 32.125 2.125 1 97 390 GLN A C 1
ATOM 3064 O O . GLN A 1 390 ? 4.406 32.062 2.355 1 97 390 GLN A O 1
ATOM 3069 N N . GLY A 1 391 ? 2.441 33.094 2.59 1 96.44 391 GLY A N 1
ATOM 3070 C CA . GLY A 1 391 ? 2.982 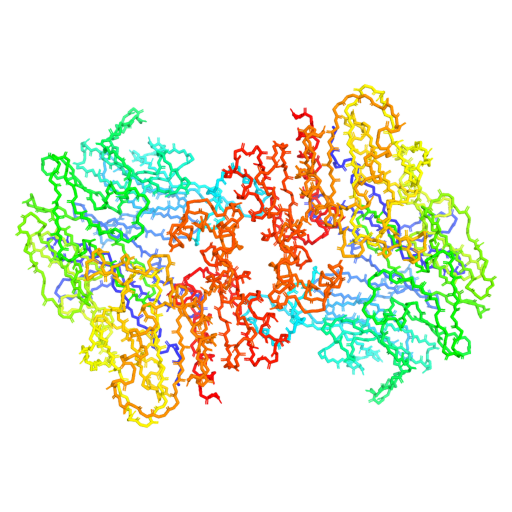34.156 3.443 1 96.44 391 GLY A CA 1
ATOM 3071 C C . GLY A 1 391 ? 3.518 35.344 2.666 1 96.44 391 GLY A C 1
ATOM 3072 O O . GLY A 1 391 ? 4.035 36.281 3.256 1 96.44 391 GLY A O 1
ATOM 3073 N N . TYR A 1 392 ? 3.398 35.344 1.376 1 96.69 392 TYR A N 1
ATOM 3074 C CA . TYR A 1 392 ? 3.91 36.406 0.527 1 96.69 392 TYR A CA 1
ATOM 3075 C C . TYR A 1 392 ? 2.814 36.969 -0.377 1 96.69 392 TYR A C 1
ATOM 3077 O O . TYR A 1 392 ? 3.094 37.688 -1.329 1 96.69 392 TYR A O 1
ATOM 3085 N N . GLY A 1 393 ? 1.61 36.594 -0.082 1 95 393 GLY A N 1
ATOM 3086 C CA . GLY A 1 393 ? 0.472 37 -0.881 1 95 393 GLY A CA 1
ATOM 3087 C C . GLY A 1 393 ? -0.085 35.906 -1.762 1 95 393 GLY A C 1
ATOM 3088 O O . GLY A 1 393 ? 0.645 35 -2.168 1 95 393 GLY A O 1
ATOM 3089 N N . GLU A 1 394 ? -1.349 36.031 -2.055 1 95.25 394 GLU A N 1
ATOM 3090 C CA . GLU A 1 394 ? -2.068 34.969 -2.77 1 95.25 394 GLU A CA 1
ATOM 3091 C C . GLU A 1 394 ? -1.544 34.812 -4.195 1 95.25 394 GLU A C 1
ATOM 3093 O O . GLU A 1 394 ? -1.449 33.719 -4.707 1 95.25 394 GLU A O 1
ATOM 3098 N N . ASP A 1 395 ? -1.243 35.938 -4.918 1 96.5 395 ASP A N 1
ATOM 3099 C CA . ASP A 1 395 ? -0.716 35.844 -6.277 1 96.5 395 ASP A CA 1
ATOM 3100 C C . ASP A 1 395 ? 0.617 35.125 -6.312 1 96.5 395 ASP A C 1
ATOM 3102 O O . ASP A 1 395 ? 0.881 34.344 -7.238 1 96.5 395 ASP A O 1
ATOM 3106 N N . PHE A 1 396 ? 1.475 35.406 -5.32 1 97.31 396 PHE A N 1
ATOM 3107 C CA . PHE A 1 396 ? 2.752 34.719 -5.199 1 97.31 396 PHE A CA 1
ATOM 3108 C C . PHE A 1 396 ? 2.537 33.219 -5.016 1 97.31 396 PHE A C 1
ATOM 3110 O O . PHE A 1 396 ? 3.221 32.406 -5.645 1 97.31 396 PHE A O 1
ATOM 3117 N N . ALA A 1 397 ? 1.56 32.875 -4.188 1 97.69 397 ALA A N 1
ATOM 3118 C CA . ALA A 1 397 ? 1.246 31.469 -3.914 1 97.69 397 ALA A CA 1
ATOM 3119 C C . ALA A 1 397 ? 0.667 30.781 -5.152 1 97.69 397 ALA A C 1
ATOM 3121 O O . ALA A 1 397 ? 0.971 29.625 -5.426 1 97.69 397 ALA A O 1
ATOM 3122 N N . ARG A 1 398 ? -0.071 31.422 -5.934 1 97.81 398 ARG A N 1
ATOM 3123 C CA . ARG A 1 398 ? -0.789 30.844 -7.07 1 97.81 398 ARG A CA 1
ATOM 3124 C C . ARG A 1 398 ? 0.116 30.734 -8.289 1 97.81 398 ARG A C 1
ATOM 3126 O O . ARG A 1 398 ? -0.208 30.031 -9.25 1 97.81 398 ARG A O 1
ATOM 3133 N N . ALA A 1 399 ? 1.24 31.297 -8.266 1 98.06 399 ALA A N 1
ATOM 3134 C CA . ALA A 1 399 ? 2.078 31.547 -9.438 1 98.06 399 ALA A CA 1
ATOM 3135 C C . ALA A 1 399 ? 2.559 30.234 -10.055 1 98.06 399 ALA A C 1
ATOM 3137 O O . ALA A 1 399 ? 2.92 30.188 -11.234 1 98.06 399 ALA A O 1
ATOM 3138 N N . VAL A 1 400 ? 2.576 29.156 -9.336 1 98.12 400 VAL A N 1
ATOM 3139 C CA . VAL A 1 400 ? 3.162 27.922 -9.852 1 98.12 400 VAL A CA 1
ATOM 3140 C C . VAL A 1 400 ? 2.055 27 -10.336 1 98.12 400 VAL A C 1
ATOM 3142 O O . VAL A 1 400 ? 2.334 25.922 -10.875 1 98.12 400 VAL A O 1
ATOM 3145 N N . VAL A 1 401 ? 0.773 27.359 -10.102 1 98.06 401 VAL A N 1
ATOM 3146 C CA . VAL A 1 401 ? -0.343 26.5 -10.484 1 98.06 401 VAL A CA 1
ATOM 3147 C C . VAL A 1 401 ? -0.329 26.281 -12 1 98.06 401 VAL A C 1
ATOM 3149 O O . VAL A 1 401 ? -0.228 27.25 -12.766 1 98.06 401 VAL A O 1
ATOM 3152 N N . GLY A 1 402 ? -0.336 25.031 -12.398 1 97.62 402 GLY A N 1
ATOM 3153 C CA . GLY A 1 402 ? -0.284 24.656 -13.797 1 97.62 402 GLY A CA 1
ATOM 3154 C C . GLY A 1 402 ? 1.131 24.516 -14.328 1 97.62 402 GLY A C 1
ATOM 3155 O O . GLY A 1 402 ? 1.337 24.047 -15.445 1 97.62 402 GLY A O 1
ATOM 3156 N N . LYS A 1 403 ? 2.104 24.859 -13.43 1 96.62 403 LYS A N 1
ATOM 3157 C CA . LYS A 1 403 ? 3.48 24.859 -13.914 1 96.62 403 LYS A CA 1
ATOM 3158 C C . LYS A 1 403 ? 4.465 24.578 -12.781 1 96.62 403 LYS A C 1
ATOM 3160 O O . LYS A 1 403 ? 5.414 25.328 -12.578 1 96.62 403 LYS A O 1
ATOM 3165 N N . TRP A 1 404 ? 4.25 23.5 -12.102 1 98.19 404 TRP A N 1
ATOM 3166 C CA . TRP A 1 404 ? 5.137 23.078 -11.023 1 98.19 404 TRP A CA 1
ATOM 3167 C C . TRP A 1 404 ? 6.57 22.938 -11.523 1 98.19 404 TRP A C 1
ATOM 3169 O O . TRP A 1 404 ? 6.801 22.438 -12.633 1 98.19 404 TRP A O 1
ATOM 3179 N N . CYS A 1 405 ? 7.582 23.344 -10.672 1 98.44 405 CYS A N 1
ATOM 3180 C CA . CYS A 1 405 ? 9.008 23.234 -10.938 1 98.44 405 CYS A CA 1
ATOM 3181 C C . CYS A 1 405 ? 9.383 23.938 -12.234 1 98.44 405 CYS A C 1
ATOM 3183 O O . CYS A 1 405 ? 10.094 23.375 -13.07 1 98.44 405 CYS A O 1
ATOM 3185 N N . ASP A 1 406 ? 8.844 25.078 -12.477 1 98.19 406 ASP A N 1
ATOM 3186 C CA . ASP A 1 406 ? 9.148 25.938 -13.617 1 98.19 406 ASP A CA 1
ATOM 3187 C C . ASP A 1 406 ? 9.75 27.266 -13.156 1 98.19 406 ASP A C 1
ATOM 3189 O O . ASP A 1 406 ? 10.945 27.344 -12.859 1 98.19 406 ASP A O 1
ATOM 3193 N N . ILE A 1 407 ? 8.836 28.266 -12.781 1 98.06 407 ILE A N 1
ATOM 3194 C CA . ILE A 1 407 ? 9.344 29.547 -12.297 1 98.06 407 ILE A CA 1
ATOM 3195 C C . ILE A 1 407 ? 10.078 29.344 -10.977 1 98.06 407 ILE A C 1
ATOM 3197 O O . ILE A 1 407 ? 11.102 29.984 -10.719 1 98.06 407 ILE A O 1
ATOM 3201 N N . ASP A 1 408 ? 9.5 28.531 -10.141 1 98.5 408 ASP A N 1
ATOM 3202 C CA . ASP A 1 408 ? 10.133 28.266 -8.859 1 98.5 408 ASP A CA 1
ATOM 3203 C C . ASP A 1 408 ? 11.492 27.578 -9.047 1 98.5 408 ASP A C 1
ATOM 3205 O O . ASP A 1 408 ? 12.422 27.812 -8.273 1 98.5 408 ASP A O 1
ATOM 3209 N N . PHE A 1 409 ? 11.68 26.719 -10.062 1 98.69 409 PHE A N 1
ATOM 3210 C CA . PHE A 1 409 ? 12.977 26.125 -10.375 1 98.69 409 PHE A CA 1
ATOM 3211 C C . PHE A 1 409 ? 13.984 27.188 -10.789 1 98.69 409 PHE A C 1
ATOM 3213 O O . PHE A 1 409 ? 15.109 27.203 -10.289 1 98.69 409 PHE A O 1
ATOM 3220 N N . SER A 1 410 ? 13.602 28.031 -11.688 1 98.44 410 SER A N 1
ATOM 3221 C CA . SER A 1 410 ? 14.477 29.109 -12.133 1 98.44 410 SER A CA 1
ATOM 3222 C C . SER A 1 410 ? 14.883 30.016 -10.969 1 98.44 410 SER A C 1
ATOM 3224 O O . SER A 1 410 ? 16.031 30.438 -10.875 1 98.44 410 SER A O 1
ATOM 3226 N N . GLU A 1 411 ? 13.914 30.297 -10.117 1 98.56 411 GLU A N 1
ATOM 3227 C CA . GLU A 1 411 ? 14.172 31.125 -8.945 1 98.56 411 GLU A CA 1
ATOM 3228 C C . GLU A 1 411 ? 15.164 30.453 -8.008 1 98.56 411 GLU A C 1
ATOM 3230 O O . GLU A 1 411 ? 16.078 31.109 -7.504 1 98.56 411 GLU A O 1
ATOM 3235 N N . LEU A 1 412 ? 14.992 29.188 -7.77 1 98.25 412 LEU A N 1
ATOM 3236 C CA . LEU A 1 412 ? 15.883 28.438 -6.883 1 98.25 412 LEU A CA 1
ATOM 3237 C C . LEU A 1 412 ? 17.297 28.438 -7.43 1 98.25 412 LEU A C 1
ATOM 3239 O O . LEU A 1 412 ? 18.25 28.688 -6.691 1 98.25 412 LEU A O 1
ATOM 3243 N N . MET A 1 413 ? 17.469 28.109 -8.711 1 98.25 413 MET A N 1
ATOM 3244 C CA . MET A 1 413 ? 18.781 28.016 -9.312 1 98.25 413 MET A CA 1
ATOM 3245 C C . MET A 1 413 ? 19.484 29.375 -9.305 1 98.25 413 MET A C 1
ATOM 3247 O O . MET A 1 413 ? 20.688 29.453 -9.07 1 98.25 413 MET A O 1
ATOM 3251 N N . SER A 1 414 ? 18.703 30.391 -9.617 1 98.06 414 SER A N 1
ATOM 3252 C CA . SER A 1 414 ? 19.25 31.75 -9.57 1 98.06 414 SER A CA 1
ATOM 3253 C C . SER A 1 414 ? 19.734 32.094 -8.172 1 98.06 414 SER A C 1
ATOM 3255 O O . SER A 1 414 ? 20.797 32.688 -8.008 1 98.06 414 SER A O 1
ATOM 3257 N N . PHE A 1 415 ? 18.953 31.797 -7.176 1 98.19 415 PHE A N 1
ATOM 3258 C CA . PHE A 1 415 ? 19.312 32.062 -5.785 1 98.19 415 PHE A CA 1
ATOM 3259 C C . PHE A 1 415 ? 20.594 31.328 -5.406 1 98.19 415 PHE A C 1
ATOM 3261 O O . PHE A 1 415 ? 21.516 31.938 -4.867 1 98.19 415 PHE A O 1
ATOM 3268 N N . VAL A 1 416 ? 20.656 30.016 -5.688 1 98 416 VAL A N 1
ATOM 3269 C CA . VAL A 1 416 ? 21.812 29.188 -5.359 1 98 416 VAL A CA 1
ATOM 3270 C C . VAL A 1 416 ? 23.062 29.75 -6.023 1 98 416 VAL A C 1
ATOM 3272 O O . VAL A 1 416 ? 24.109 29.859 -5.391 1 98 416 VAL A O 1
ATOM 3275 N N . SER A 1 417 ? 22.938 30.141 -7.262 1 97.12 417 SER A N 1
ATOM 3276 C CA . SER A 1 417 ? 24.062 30.703 -8.008 1 97.12 417 SER A CA 1
ATOM 3277 C C . SER A 1 417 ? 24.562 32 -7.383 1 97.12 417 SER A C 1
ATOM 3279 O O . SER A 1 417 ? 25.766 32.281 -7.398 1 97.12 417 SER A O 1
ATOM 3281 N N . SER A 1 418 ? 23.719 32.75 -6.836 1 97.25 418 SER A N 1
ATOM 3282 C CA . SER A 1 418 ? 24.047 34.062 -6.301 1 97.25 418 SER A CA 1
ATOM 3283 C C . SER A 1 418 ? 24.844 33.938 -4.996 1 97.25 418 SER A C 1
ATOM 3285 O O . SER A 1 418 ? 25.484 34.906 -4.57 1 97.25 418 SER A O 1
ATOM 3287 N N . LEU A 1 419 ? 24.781 32.812 -4.266 1 97 419 LEU A N 1
ATOM 3288 C CA . LEU A 1 419 ? 25.375 32.656 -2.941 1 97 419 LEU A CA 1
ATOM 3289 C C . LEU A 1 419 ? 26.891 32.562 -3.027 1 97 419 LEU A C 1
ATOM 3291 O O . LEU A 1 419 ? 27.594 32.781 -2.033 1 97 419 LEU A O 1
ATOM 3295 N N . GLY A 1 420 ? 27.453 32.188 -4.152 1 95.12 420 GLY A N 1
ATOM 3296 C CA . GLY A 1 420 ? 28.891 32.094 -4.352 1 95.12 420 GLY A CA 1
ATOM 3297 C C . GLY A 1 420 ? 29.516 30.953 -3.574 1 95.12 420 GLY A C 1
ATOM 3298 O O . GLY A 1 420 ? 30.719 30.969 -3.303 1 95.12 420 GLY A O 1
ATOM 3299 N N . LEU A 1 421 ? 28.719 30.031 -3.064 1 96.81 421 LEU A N 1
ATOM 3300 C CA . LEU A 1 421 ? 29.234 28.859 -2.359 1 96.81 421 LEU A CA 1
ATOM 3301 C C . LEU A 1 421 ? 29.922 27.906 -3.328 1 96.81 421 LEU A C 1
ATOM 3303 O O . LEU A 1 421 ? 29.562 27.859 -4.508 1 96.81 421 LEU A O 1
ATOM 3307 N N . LYS A 1 422 ? 30.891 27.234 -2.707 1 95.38 422 LYS A N 1
ATOM 3308 C CA . LYS A 1 422 ? 31.641 26.25 -3.479 1 95.38 422 LYS A CA 1
ATOM 3309 C C . LYS A 1 422 ? 31.359 24.844 -2.998 1 95.38 422 LYS A C 1
ATOM 3311 O O . LYS A 1 422 ? 30.438 24.625 -2.203 1 95.38 422 LYS A O 1
ATOM 3316 N N . GLY A 1 423 ? 31.875 23.75 -3.488 1 95.38 423 GLY A N 1
ATOM 3317 C CA . GLY A 1 423 ? 31.656 22.344 -3.156 1 95.38 423 GLY A CA 1
ATOM 3318 C C . GLY A 1 423 ? 30.547 21.703 -3.955 1 95.38 423 GLY A C 1
ATOM 3319 O O . GLY A 1 423 ? 29.922 22.359 -4.793 1 95.38 423 GLY A O 1
ATOM 3320 N N . LYS A 1 424 ? 30.297 20.516 -3.527 1 97.88 424 LYS A N 1
ATOM 3321 C CA . LYS A 1 424 ? 29.234 19.781 -4.199 1 97.88 424 LYS A CA 1
ATOM 3322 C C . LYS A 1 424 ? 27.859 20.25 -3.734 1 97.88 424 LYS A C 1
ATOM 3324 O O . LYS A 1 424 ? 27.703 20.672 -2.582 1 97.88 424 LYS A O 1
ATOM 3329 N N . PHE A 1 425 ? 26.938 20.219 -4.598 1 98.81 425 PHE A N 1
ATOM 3330 C CA . PHE A 1 425 ? 25.562 20.562 -4.266 1 98.81 425 PHE A CA 1
ATOM 3331 C C . PHE A 1 425 ? 24.672 19.328 -4.328 1 98.81 425 PHE A C 1
ATOM 3333 O O . PHE A 1 425 ? 24.781 18.516 -5.246 1 98.81 425 PHE A O 1
ATOM 3340 N N . HIS A 1 426 ? 23.906 19.141 -3.318 1 98.94 426 HIS A N 1
ATOM 3341 C CA . HIS A 1 426 ? 22.875 18.109 -3.244 1 98.94 426 HIS A CA 1
ATOM 3342 C C . HIS A 1 426 ? 21.484 18.734 -3.137 1 98.94 426 HIS A C 1
ATOM 3344 O O . HIS A 1 426 ? 21.344 19.844 -2.617 1 98.94 426 HIS A O 1
ATOM 3350 N N . LEU A 1 427 ? 20.484 18.078 -3.68 1 98.94 427 LEU A N 1
ATOM 3351 C CA . LEU A 1 427 ? 19.109 18.578 -3.67 1 98.94 427 LEU A CA 1
ATOM 3352 C C . LEU A 1 427 ? 18.203 17.609 -2.91 1 98.94 427 LEU A C 1
ATOM 3354 O O . LEU A 1 427 ? 18.297 16.391 -3.078 1 98.94 427 LEU A O 1
ATOM 3358 N N . THR A 1 428 ? 17.359 18.172 -2.01 1 98.88 428 THR A N 1
ATOM 3359 C CA . THR A 1 428 ? 16.422 17.312 -1.303 1 98.88 428 THR A CA 1
ATOM 3360 C C . THR A 1 428 ? 15.141 18.078 -0.97 1 98.88 428 THR A C 1
ATOM 3362 O O . THR A 1 428 ? 15.133 19.297 -0.944 1 98.88 428 THR A O 1
ATOM 3365 N N . GLY A 1 429 ? 14.078 17.375 -0.792 1 98.44 429 GLY A N 1
ATOM 3366 C CA . GLY A 1 429 ? 12.773 17.875 -0.392 1 98.44 429 GLY A CA 1
ATOM 3367 C C . GLY A 1 429 ? 11.727 16.781 -0.259 1 98.44 429 GLY A C 1
ATOM 3368 O O . GLY A 1 429 ? 11.945 15.648 -0.69 1 98.44 429 GLY A O 1
ATOM 3369 N N . GLY A 1 430 ? 10.664 17.078 0.4 1 98.12 430 GLY A N 1
ATOM 3370 C CA . GLY A 1 430 ? 9.578 16.125 0.601 1 98.12 430 GLY A CA 1
ATOM 3371 C C . GLY A 1 430 ? 8.25 16.609 0.061 1 98.12 430 GLY A C 1
ATOM 3372 O O . GLY A 1 430 ? 7.992 17.812 0.023 1 98.12 430 GLY A O 1
ATOM 3373 N N . SER A 1 431 ? 7.332 15.625 -0.328 1 98.25 431 SER A N 1
ATOM 3374 C CA . SER A 1 431 ? 6.027 15.969 -0.881 1 98.25 431 SER A CA 1
ATOM 3375 C C . SER A 1 431 ? 6.168 16.781 -2.17 1 98.25 431 SER A C 1
ATOM 3377 O O . SER A 1 431 ? 6.828 16.328 -3.113 1 98.25 431 SER A O 1
ATOM 3379 N N . TYR A 1 432 ? 5.727 18.031 -2.203 1 98.38 432 TYR A N 1
ATOM 3380 C CA . TYR A 1 432 ? 6.016 18.859 -3.369 1 98.38 432 TYR A CA 1
ATOM 3381 C C . TYR A 1 432 ? 7.52 19 -3.572 1 98.38 432 TYR A C 1
ATOM 3383 O O . TYR A 1 432 ? 8.008 18.969 -4.707 1 98.38 432 TYR A O 1
ATOM 3391 N N . GLY A 1 433 ? 8.25 19.203 -2.475 1 98.62 433 GLY A N 1
ATOM 3392 C CA . GLY A 1 433 ? 9.703 19.234 -2.576 1 98.62 433 GLY A CA 1
ATOM 3393 C C . GLY A 1 433 ? 10.289 17.969 -3.168 1 98.62 433 GLY A C 1
ATOM 3394 O O . GLY A 1 433 ? 11.328 18 -3.834 1 98.62 433 GLY A O 1
ATOM 3395 N N . GLY A 1 434 ? 9.672 16.812 -2.82 1 98.75 434 GLY A N 1
ATOM 3396 C CA . GLY A 1 434 ? 10.078 15.562 -3.447 1 98.75 434 GLY A CA 1
ATOM 3397 C C . GLY A 1 434 ? 9.789 15.523 -4.938 1 98.75 434 GLY A C 1
ATOM 3398 O O . GLY A 1 434 ? 10.617 15.047 -5.723 1 98.75 434 GLY A O 1
ATOM 3399 N N . TYR A 1 435 ? 8.617 15.992 -5.352 1 98.81 435 TYR A N 1
ATOM 3400 C CA . TYR A 1 435 ? 8.305 16.172 -6.762 1 98.81 435 TYR A CA 1
ATOM 3401 C C . TYR A 1 435 ? 9.336 17.062 -7.445 1 98.81 435 TYR A C 1
ATOM 3403 O O . TYR A 1 435 ? 9.852 16.719 -8.508 1 98.81 435 TYR A O 1
ATOM 3411 N N . PHE A 1 436 ? 9.555 18.203 -6.812 1 98.88 436 PHE A N 1
ATOM 3412 C CA . PHE A 1 436 ? 10.492 19.188 -7.332 1 98.88 436 PHE A CA 1
ATOM 3413 C C . PHE A 1 436 ? 11.867 18.562 -7.531 1 98.88 436 PHE A C 1
ATOM 3415 O O . PHE A 1 436 ? 12.508 18.766 -8.57 1 98.88 436 PHE A O 1
ATOM 3422 N N . THR A 1 437 ? 12.328 17.812 -6.566 1 98.94 437 THR A N 1
ATOM 3423 C CA . THR A 1 437 ? 13.625 17.141 -6.66 1 98.94 437 THR A CA 1
ATOM 3424 C C . THR A 1 437 ? 13.672 16.219 -7.867 1 98.94 437 THR A C 1
ATOM 3426 O O . THR A 1 437 ? 14.594 16.297 -8.68 1 98.94 437 THR A O 1
ATOM 3429 N N . ASN A 1 438 ? 12.648 15.375 -7.996 1 98.88 438 ASN A N 1
ATOM 3430 C CA . ASN A 1 438 ? 12.578 14.461 -9.133 1 98.88 438 ASN A CA 1
ATOM 3431 C C . ASN A 1 438 ? 12.633 15.219 -10.461 1 98.88 438 ASN A C 1
ATOM 3433 O O . ASN A 1 438 ? 13.398 14.867 -11.352 1 98.88 438 ASN A O 1
ATOM 3437 N N . MET A 1 439 ? 11.812 16.25 -10.578 1 98.88 439 MET A N 1
ATOM 3438 C CA . MET A 1 439 ? 11.672 16.984 -11.828 1 98.88 439 MET A CA 1
ATOM 3439 C C . MET A 1 439 ? 12.93 17.781 -12.141 1 98.88 439 MET A C 1
ATOM 3441 O O . MET A 1 439 ? 13.391 17.812 -13.281 1 98.88 439 MET A O 1
ATOM 3445 N N . ALA A 1 440 ? 13.469 18.422 -11.094 1 98.88 440 ALA A N 1
ATOM 3446 C CA . ALA A 1 440 ? 14.68 19.219 -11.281 1 98.88 440 ALA A CA 1
ATOM 3447 C C . ALA A 1 440 ? 15.797 18.375 -11.891 1 98.88 440 ALA A C 1
ATOM 3449 O O . ALA A 1 440 ? 16.531 18.844 -12.75 1 98.88 440 ALA A O 1
ATOM 3450 N N . LEU A 1 441 ? 15.914 17.125 -11.492 1 98.81 441 LEU A N 1
ATOM 3451 C CA . LEU A 1 441 ? 17 16.266 -11.938 1 98.81 441 LEU A CA 1
ATOM 3452 C C . LEU A 1 441 ? 16.781 15.82 -13.375 1 98.81 441 LEU A C 1
ATOM 3454 O O . LEU A 1 441 ? 17.703 15.281 -14.008 1 98.81 441 LEU A O 1
ATOM 3458 N N . THR A 1 442 ? 15.602 16 -13.914 1 98.69 442 THR A N 1
ATOM 3459 C CA . THR A 1 442 ? 15.391 15.781 -15.336 1 98.69 442 THR A CA 1
ATOM 3460 C C . THR A 1 442 ? 15.805 17 -16.141 1 98.69 442 THR A C 1
ATOM 3462 O O . THR A 1 442 ? 15.922 16.938 -17.375 1 98.69 442 THR A O 1
ATOM 3465 N N . LYS A 1 443 ? 16.094 18.125 -15.484 1 98.5 443 LYS A N 1
ATOM 3466 C CA . LYS A 1 443 ? 16.312 19.391 -16.156 1 98.5 443 LYS A CA 1
ATOM 3467 C C . LYS A 1 443 ? 17.781 19.812 -16.078 1 98.5 443 LYS A C 1
ATOM 3469 O O . LYS A 1 443 ? 18.234 20.641 -16.875 1 98.5 443 LYS A O 1
ATOM 3474 N N . THR A 1 444 ? 18.5 19.281 -15.109 1 98.44 444 THR A N 1
ATOM 3475 C CA . THR A 1 444 ? 19.875 19.719 -14.898 1 98.44 444 THR A CA 1
ATOM 3476 C C . THR A 1 444 ? 20.734 18.578 -14.344 1 98.44 444 THR A C 1
ATOM 3478 O O . THR A 1 444 ? 20.203 17.656 -13.719 1 98.44 444 THR A O 1
ATOM 3481 N N . ASP A 1 445 ? 22.047 18.641 -14.57 1 98.06 445 ASP A N 1
ATOM 3482 C CA . ASP A 1 445 ? 23.016 17.734 -13.977 1 98.06 445 ASP A CA 1
ATOM 3483 C C . ASP A 1 445 ? 23.891 18.438 -12.953 1 98.06 445 ASP A C 1
ATOM 3485 O O . ASP A 1 445 ? 24.984 17.969 -12.609 1 98.06 445 ASP A O 1
ATOM 3489 N N . PHE A 1 446 ? 23.422 19.562 -12.516 1 98.38 446 PHE A N 1
ATOM 3490 C CA . PHE A 1 446 ? 24.172 20.438 -11.625 1 98.38 446 PHE A CA 1
ATOM 3491 C C . PHE A 1 446 ? 24.422 19.75 -10.281 1 98.38 446 PHE A C 1
ATOM 3493 O O . PHE A 1 446 ? 25.484 19.906 -9.68 1 98.38 446 PHE A O 1
ATOM 3500 N N . PHE A 1 447 ? 23.516 18.953 -9.836 1 98.88 447 PHE A N 1
ATOM 3501 C CA . PHE A 1 447 ? 23.578 18.375 -8.492 1 98.88 447 PHE A CA 1
ATOM 3502 C C . PHE A 1 447 ? 24.344 17.047 -8.508 1 98.88 447 PHE A C 1
ATOM 3504 O O . PHE A 1 447 ? 24.188 16.25 -9.43 1 98.88 447 PHE A O 1
ATOM 3511 N N . SER A 1 448 ? 25.109 16.844 -7.492 1 98.75 448 SER A N 1
ATOM 3512 C CA . SER A 1 448 ? 25.891 15.609 -7.352 1 98.75 448 SER A CA 1
ATOM 3513 C C . SER A 1 448 ? 25 14.43 -6.98 1 98.75 448 SER A C 1
ATOM 3515 O O . SER A 1 448 ? 25.297 13.289 -7.328 1 98.75 448 SER A O 1
ATOM 3517 N N . SER A 1 449 ? 23.953 14.664 -6.219 1 98.88 449 SER A N 1
ATOM 3518 C CA . SER A 1 449 ? 22.953 13.664 -5.863 1 98.88 449 SER A CA 1
ATOM 3519 C C . SER A 1 449 ? 21.672 14.32 -5.367 1 98.88 449 SER A C 1
ATOM 3521 O O . SER A 1 449 ? 21.625 15.531 -5.141 1 98.88 449 SER A O 1
ATOM 3523 N N . GLY A 1 450 ? 20.656 13.539 -5.273 1 98.88 450 GLY A N 1
ATOM 3524 C CA . GLY A 1 450 ? 19.375 14 -4.73 1 98.88 450 GLY A CA 1
ATOM 3525 C C . GLY A 1 450 ? 18.766 13.016 -3.758 1 98.88 450 GLY A C 1
ATOM 3526 O O . GLY A 1 450 ? 19.109 11.836 -3.748 1 98.88 450 GLY A O 1
ATOM 3527 N N . ILE A 1 451 ? 17.938 13.484 -2.889 1 98.94 451 ILE A N 1
ATOM 3528 C CA . ILE A 1 451 ? 17.031 12.68 -2.066 1 98.94 451 ILE A CA 1
ATOM 3529 C C . ILE A 1 451 ? 15.609 13.219 -2.186 1 98.94 451 ILE A C 1
ATOM 3531 O O . ILE A 1 451 ? 15.344 14.375 -1.852 1 98.94 451 ILE A O 1
ATOM 3535 N N . ALA A 1 452 ? 14.727 12.453 -2.727 1 98.88 452 ALA A N 1
ATOM 3536 C CA . ALA A 1 452 ? 13.312 12.812 -2.809 1 98.88 452 ALA A CA 1
ATOM 3537 C C . ALA A 1 452 ? 12.492 12.031 -1.788 1 98.88 452 ALA A C 1
ATOM 3539 O O . ALA A 1 452 ? 12.469 10.797 -1.814 1 98.88 452 ALA A O 1
ATOM 3540 N N . GLU A 1 453 ? 11.836 12.719 -0.883 1 98.75 453 GLU A N 1
ATOM 3541 C CA . GLU A 1 453 ? 11.023 12.078 0.143 1 98.75 453 GLU A CA 1
ATOM 3542 C C . GLU A 1 453 ? 9.531 12.273 -0.131 1 98.75 453 GLU A C 1
ATOM 3544 O O . GLU A 1 453 ? 9.125 13.336 -0.601 1 98.75 453 GLU A O 1
ATOM 3549 N N . ARG A 1 454 ? 8.656 11.211 0.194 1 98.25 454 ARG A N 1
ATOM 3550 C CA . ARG A 1 454 ? 7.23 11.32 -0.083 1 98.25 454 ARG A CA 1
ATOM 3551 C C . ARG A 1 454 ? 6.988 11.891 -1.479 1 98.25 454 ARG A C 1
ATOM 3553 O O . ARG A 1 454 ? 6.254 12.867 -1.639 1 98.25 454 ARG A O 1
ATOM 3560 N N . SER A 1 455 ? 7.668 11.367 -2.461 1 95.12 455 SER A N 1
ATOM 3561 C CA . SER A 1 455 ? 7.785 12.07 -3.732 1 95.12 455 SER A CA 1
ATOM 3562 C C . SER A 1 455 ? 6.613 11.75 -4.652 1 95.12 455 SER A C 1
ATOM 3564 O O . SER A 1 455 ? 5.801 10.875 -4.348 1 95.12 455 SER A O 1
ATOM 3566 N N . ILE A 1 456 ? 6.461 12.469 -5.66 1 98.44 456 ILE A N 1
ATOM 3567 C CA . ILE A 1 456 ? 5.52 12.336 -6.766 1 98.44 456 ILE A CA 1
ATOM 3568 C C . ILE A 1 456 ? 6.281 12.164 -8.078 1 98.44 456 ILE A C 1
ATOM 3570 O O . ILE A 1 456 ? 7.227 12.906 -8.352 1 98.44 456 ILE A O 1
ATOM 3574 N N . SER A 1 457 ? 5.914 11.148 -8.828 1 98.75 457 SER A N 1
ATOM 3575 C CA . SER A 1 457 ? 6.637 10.922 -10.078 1 98.75 457 SER A CA 1
ATOM 3576 C C . SER A 1 457 ? 5.68 10.812 -11.258 1 98.75 457 SER A C 1
ATOM 3578 O O . SER A 1 457 ? 6.074 11.039 -12.406 1 98.75 457 SER A O 1
ATOM 3580 N N . ASN A 1 458 ? 4.484 10.422 -11.047 1 98.81 458 ASN A N 1
ATOM 3581 C CA . ASN A 1 458 ? 3.447 10.211 -12.055 1 98.81 458 ASN A CA 1
ATOM 3582 C C . ASN A 1 458 ? 2.115 10.812 -11.617 1 98.81 458 ASN A C 1
ATOM 3584 O O . ASN A 1 458 ? 1.323 10.156 -10.938 1 98.81 458 ASN A O 1
ATOM 3588 N N . LEU A 1 459 ? 1.845 12.016 -12.148 1 98.69 459 LEU A N 1
ATOM 3589 C CA . LEU A 1 459 ? 0.679 12.766 -11.695 1 98.69 459 LEU A CA 1
ATOM 3590 C C . LEU A 1 459 ? -0.61 12.109 -12.18 1 98.69 459 LEU A C 1
ATOM 3592 O O . LEU A 1 459 ? -1.673 12.312 -11.586 1 98.69 459 LEU A O 1
ATOM 3596 N N . VAL A 1 460 ? -0.573 11.305 -13.273 1 98.56 460 VAL A N 1
ATOM 3597 C CA . VAL A 1 460 ? -1.768 10.602 -13.734 1 98.56 460 VAL A CA 1
ATOM 3598 C C . VAL A 1 460 ? -2.211 9.586 -12.688 1 98.56 460 VAL A C 1
ATOM 3600 O O . VAL A 1 460 ? -3.359 9.609 -12.234 1 98.56 460 VAL A O 1
ATOM 3603 N N . SER A 1 461 ? -1.273 8.688 -12.289 1 98.62 461 SER A N 1
ATOM 3604 C CA . SER A 1 461 ? -1.64 7.703 -11.281 1 98.62 461 SER A CA 1
ATOM 3605 C C . SER A 1 461 ? -1.941 8.375 -9.945 1 98.62 461 SER A C 1
ATOM 3607 O O . SER A 1 461 ? -2.803 7.91 -9.188 1 98.62 461 SER A O 1
ATOM 3609 N N . MET A 1 462 ? -1.273 9.508 -9.625 1 98.62 462 MET A N 1
ATOM 3610 C CA . MET A 1 462 ? -1.476 10.227 -8.367 1 98.62 462 MET A CA 1
ATOM 3611 C C . MET A 1 462 ? -2.922 10.695 -8.234 1 98.62 462 MET A C 1
ATOM 3613 O O . MET A 1 462 ? -3.5 10.641 -7.148 1 98.62 462 MET A O 1
ATOM 3617 N N . CYS A 1 463 ? -3.508 11.172 -9.305 1 98.56 463 CYS A N 1
ATOM 3618 C CA . CYS A 1 463 ? -4.891 11.641 -9.289 1 98.56 463 CYS A CA 1
ATOM 3619 C C . CYS A 1 463 ? -5.844 10.516 -8.906 1 98.56 463 CYS A C 1
ATOM 3621 O O . CYS A 1 463 ? -6.934 10.766 -8.391 1 98.56 463 CYS A O 1
ATOM 3623 N N . GLY A 1 464 ? -5.426 9.273 -9.086 1 98.56 464 GLY A N 1
ATOM 3624 C CA . GLY A 1 464 ? -6.297 8.148 -8.805 1 98.56 464 GLY A CA 1
ATOM 3625 C C . GLY A 1 464 ? -5.965 7.445 -7.496 1 98.56 464 GLY A C 1
ATOM 3626 O O . GLY A 1 464 ? -6.754 6.641 -7 1 98.56 464 GLY A O 1
ATOM 3627 N N . THR A 1 465 ? -4.793 7.754 -6.922 1 98.69 465 THR A N 1
ATOM 3628 C CA . THR A 1 465 ? -4.348 6.934 -5.801 1 98.69 465 THR A CA 1
ATOM 3629 C C . THR A 1 465 ? -4.227 7.777 -4.531 1 98.69 465 THR A C 1
ATOM 3631 O O . THR A 1 465 ? -4.281 7.246 -3.42 1 98.69 465 THR A O 1
ATOM 3634 N N . SER A 1 466 ? -4.031 9.062 -4.645 1 98.75 466 SER A N 1
ATOM 3635 C CA . SER A 1 466 ? -3.914 9.961 -3.5 1 98.75 466 SER A CA 1
ATOM 3636 C C . SER A 1 466 ? -5.27 10.188 -2.834 1 98.75 466 SER A C 1
ATOM 3638 O O . SER A 1 466 ? -6.301 10.227 -3.508 1 98.75 466 SER A O 1
ATOM 3640 N N . ASP A 1 467 ? -5.262 10.359 -1.536 1 98.31 467 ASP A N 1
ATOM 3641 C CA . ASP A 1 467 ? -6.5 10.617 -0.809 1 98.31 467 ASP A CA 1
ATOM 3642 C C . ASP A 1 467 ? -7.137 11.93 -1.265 1 98.31 467 ASP A C 1
ATOM 3644 O O . ASP A 1 467 ? -8.336 12.133 -1.091 1 98.31 467 ASP A O 1
ATOM 3648 N N . ILE A 1 468 ? -6.332 12.828 -1.905 1 97.56 468 ILE A N 1
ATOM 3649 C CA . ILE A 1 468 ? -6.906 14.102 -2.326 1 97.56 468 ILE A CA 1
ATOM 3650 C C . ILE A 1 468 ? -6.516 14.391 -3.773 1 97.56 468 ILE A C 1
ATOM 3652 O O . ILE A 1 468 ? -6.82 15.461 -4.301 1 97.56 468 ILE A O 1
ATOM 3656 N N . GLY A 1 469 ? -5.82 13.531 -4.41 1 97.75 469 GLY A N 1
ATOM 3657 C CA . GLY A 1 469 ? -5.227 13.789 -5.711 1 97.75 469 GLY A CA 1
ATOM 3658 C C . GLY A 1 469 ? -6.254 14.117 -6.781 1 97.75 469 GLY A C 1
ATOM 3659 O O . GLY A 1 469 ? -5.98 14.898 -7.695 1 97.75 469 GLY A O 1
ATOM 3660 N N . PHE A 1 470 ? -7.457 13.516 -6.727 1 97.56 470 PHE A N 1
ATOM 3661 C CA . PHE A 1 470 ? -8.477 13.648 -7.758 1 97.56 470 PHE A CA 1
ATOM 3662 C C . PHE A 1 470 ? -8.945 15.094 -7.863 1 97.56 470 PHE A C 1
ATOM 3664 O O . PHE A 1 470 ? -9.5 15.5 -8.891 1 97.56 470 PHE A O 1
ATOM 3671 N N . TRP A 1 471 ? -8.734 15.906 -6.805 1 97.19 471 TRP A N 1
ATOM 3672 C CA . TRP A 1 471 ? -9.125 17.312 -6.926 1 97.19 471 TRP A CA 1
ATOM 3673 C C . TRP A 1 471 ? -7.922 18.219 -6.703 1 97.19 471 TRP A C 1
ATOM 3675 O O . TRP A 1 471 ? -7.703 19.172 -7.469 1 97.19 471 TRP A O 1
ATOM 3685 N N . PHE A 1 472 ? -7.051 17.953 -5.699 1 97.38 472 PHE A N 1
ATOM 3686 C CA . PHE A 1 472 ? -5.934 18.844 -5.383 1 97.38 472 PHE A CA 1
ATOM 3687 C C . PHE A 1 472 ? -4.91 18.844 -6.512 1 97.38 472 PHE A C 1
ATOM 3689 O O . PHE A 1 472 ? -4.539 19.891 -7.023 1 97.38 472 PHE A O 1
ATOM 3696 N N . ASN A 1 473 ? -4.422 17.672 -6.902 1 96.38 473 ASN A N 1
ATOM 3697 C CA . ASN A 1 473 ? -3.42 17.594 -7.961 1 96.38 473 ASN A CA 1
ATOM 3698 C C . ASN A 1 473 ? -3.996 18.016 -9.312 1 96.38 473 ASN A C 1
ATOM 3700 O O . ASN A 1 473 ? -3.291 18.578 -10.141 1 96.38 473 ASN A O 1
ATOM 3704 N N . ALA A 1 474 ? -5.262 17.719 -9.453 1 97.06 474 ALA A N 1
ATOM 3705 C CA . ALA A 1 474 ? -5.918 18.188 -10.672 1 97.06 474 ALA A CA 1
ATOM 3706 C C . ALA A 1 474 ? -5.887 19.719 -10.758 1 97.06 474 ALA A C 1
ATOM 3708 O O . ALA A 1 474 ? -5.352 20.281 -11.719 1 97.06 474 ALA A O 1
ATOM 3709 N N . ILE A 1 475 ? -6.297 20.375 -9.727 1 97.25 475 ILE A N 1
ATOM 3710 C CA . ILE A 1 475 ? -6.371 21.828 -9.727 1 97.25 475 ILE A CA 1
ATOM 3711 C C . ILE A 1 475 ? -4.965 22.422 -9.781 1 97.25 475 ILE A C 1
ATOM 3713 O O . ILE A 1 475 ? -4.727 23.422 -10.461 1 97.25 475 ILE A O 1
ATOM 3717 N N . GLU A 1 476 ? -4.047 21.875 -9.078 1 97.81 476 GLU A N 1
ATOM 3718 C CA . GLU A 1 476 ? -2.666 22.344 -9.07 1 97.81 476 GLU A CA 1
ATOM 3719 C C . GLU A 1 476 ? -2.021 22.203 -10.445 1 97.81 476 GLU A C 1
ATOM 3721 O O . GLU A 1 476 ? -1.092 22.938 -10.781 1 97.81 476 GLU A O 1
ATOM 3726 N N . SER A 1 477 ? -2.527 21.266 -11.258 1 98.06 477 SER A N 1
ATOM 3727 C CA . SER A 1 477 ? -2.004 21.047 -12.602 1 98.06 477 SER A CA 1
ATOM 3728 C C . SER A 1 477 ? -2.734 21.906 -13.625 1 98.06 477 SER A C 1
ATOM 3730 O O . SER A 1 477 ? -2.434 21.844 -14.82 1 98.06 477 SER A O 1
ATOM 3732 N N . GLY A 1 478 ? -3.662 22.656 -13.18 1 97.19 478 GLY A N 1
ATOM 3733 C CA . GLY A 1 478 ? -4.41 23.547 -14.047 1 97.19 478 GLY A CA 1
ATOM 3734 C C . GLY A 1 478 ? -5.496 22.844 -14.836 1 97.19 478 GLY A C 1
ATOM 3735 O O . GLY A 1 478 ? -5.832 23.25 -15.945 1 97.19 478 GLY A O 1
ATOM 3736 N N . ILE A 1 479 ? -5.973 21.719 -14.297 1 96.69 479 ILE A N 1
ATOM 3737 C CA . ILE A 1 479 ? -7.027 21 -15 1 96.69 479 ILE A CA 1
ATOM 3738 C C . ILE A 1 479 ? -8.195 20.75 -14.047 1 96.69 479 ILE A C 1
ATOM 3740 O O . ILE A 1 479 ? -8.047 20.844 -12.828 1 96.69 479 ILE A O 1
ATOM 3744 N N . SER A 1 480 ? -9.367 20.469 -14.594 1 92.62 480 SER A N 1
ATOM 3745 C CA . SER A 1 480 ? -10.562 20.203 -13.805 1 92.62 480 SER A CA 1
ATOM 3746 C C . SER A 1 480 ? -10.852 18.719 -13.711 1 92.62 480 SER A C 1
ATOM 3748 O O . SER A 1 480 ? -11.07 18.188 -12.617 1 92.62 480 SER A O 1
ATOM 3750 N N . ASP A 1 481 ? -10.805 18.016 -14.836 1 96.81 481 ASP A N 1
ATOM 3751 C CA . ASP A 1 481 ? -11.039 16.578 -14.906 1 96.81 481 ASP A CA 1
ATOM 3752 C C . ASP A 1 481 ? -9.789 15.836 -15.375 1 96.81 481 ASP A C 1
ATOM 3754 O O . ASP A 1 481 ? -9.461 15.859 -16.562 1 96.81 481 ASP A O 1
ATOM 3758 N N . PRO A 1 482 ? -9.18 15.117 -14.438 1 98 482 PRO A N 1
ATOM 3759 C CA . PRO A 1 482 ? -7.898 14.492 -14.773 1 98 482 PRO A CA 1
ATOM 3760 C C . PRO A 1 482 ? -8.047 13.328 -15.758 1 98 482 PRO A C 1
ATOM 3762 O O . PRO A 1 482 ? -7.047 12.828 -16.281 1 98 482 PRO A O 1
ATOM 3765 N N . TRP A 1 483 ? -9.266 12.953 -16.109 1 98.25 483 TRP A N 1
ATOM 3766 C CA . TRP A 1 483 ? -9.445 11.703 -16.844 1 98.25 483 TRP A CA 1
ATOM 3767 C C . TRP A 1 483 ? -9.836 11.969 -18.281 1 98.25 483 TRP A C 1
ATOM 3769 O O . TRP A 1 483 ? -10.133 11.039 -19.031 1 98.25 483 TRP A O 1
ATOM 3779 N N . GLU A 1 484 ? -9.828 13.266 -18.672 1 97.88 484 GLU A N 1
ATOM 3780 C CA . GLU A 1 484 ? -9.883 13.594 -20.094 1 97.88 484 GLU A CA 1
ATOM 3781 C C . GLU A 1 484 ? -8.539 13.328 -20.766 1 97.88 484 GLU A C 1
ATOM 3783 O O . GLU A 1 484 ? -7.484 13.508 -20.156 1 97.88 484 GLU A O 1
ATOM 3788 N N . ARG A 1 485 ? -8.555 12.945 -22.031 1 96 485 ARG A N 1
ATOM 3789 C CA . ARG A 1 485 ? -7.336 12.578 -22.734 1 96 485 ARG A CA 1
ATOM 3790 C C . ARG A 1 485 ? -6.336 13.727 -22.75 1 96 485 ARG A C 1
ATOM 3792 O O . ARG A 1 485 ? -5.141 13.523 -22.531 1 96 485 ARG A O 1
ATOM 3799 N N . GLU A 1 486 ? -6.836 14.891 -23.031 1 97 486 GLU A N 1
ATOM 3800 C CA . GLU A 1 486 ? -5.965 16.062 -23.031 1 97 486 GLU A CA 1
ATOM 3801 C C . GLU A 1 486 ? -5.367 16.312 -21.656 1 97 486 GLU A C 1
ATOM 3803 O O . GLU A 1 486 ? -4.191 16.656 -21.531 1 97 486 GLU A O 1
ATOM 3808 N N . SER A 1 487 ? -6.18 16.156 -20.594 1 98.19 487 SER A N 1
ATOM 3809 C CA . SER A 1 487 ? -5.715 16.328 -19.219 1 98.19 487 SER A CA 1
ATOM 3810 C C . SER A 1 487 ? -4.656 15.281 -18.875 1 98.19 487 SER A C 1
ATOM 3812 O O . SER A 1 487 ? -3.666 15.594 -18.203 1 98.19 487 SER A O 1
ATOM 3814 N N . ILE A 1 488 ? -4.867 14.031 -19.328 1 98.31 488 ILE A N 1
ATOM 3815 C CA . ILE A 1 488 ? -3.891 12.977 -19.109 1 98.31 488 ILE A CA 1
ATOM 3816 C C . ILE A 1 488 ? -2.559 13.352 -19.75 1 98.31 488 ILE A C 1
ATOM 3818 O O . ILE A 1 488 ? -1.498 13.188 -19.141 1 98.31 488 ILE A O 1
ATOM 3822 N N . GLY A 1 489 ? -2.639 13.812 -20.969 1 97.56 489 GLY A N 1
ATOM 3823 C CA . GLY A 1 489 ? -1.431 14.273 -21.641 1 97.56 489 GLY A CA 1
ATOM 3824 C C . GLY A 1 489 ? -0.695 15.352 -20.875 1 97.56 489 GLY A C 1
ATOM 3825 O O . GLY A 1 489 ? 0.526 15.289 -20.719 1 97.56 489 GLY A O 1
ATOM 3826 N N . LYS A 1 490 ? -1.422 16.344 -20.406 1 97.94 490 LYS A N 1
ATOM 3827 C CA . LYS A 1 490 ? -0.821 17.438 -19.625 1 97.94 490 LYS A CA 1
ATOM 3828 C C . LYS A 1 490 ? -0.188 16.906 -18.344 1 97.94 490 LYS A C 1
ATOM 3830 O O . LYS A 1 490 ? 0.932 17.297 -18 1 97.94 490 LYS A O 1
ATOM 3835 N N . LEU A 1 491 ? -0.917 16.094 -17.672 1 98.5 491 LEU A N 1
ATOM 3836 C CA . LEU A 1 491 ? -0.404 15.492 -16.438 1 98.5 491 LEU A CA 1
ATOM 3837 C C . LEU A 1 491 ? 0.885 14.727 -16.703 1 98.5 491 LEU A C 1
ATOM 3839 O O . LEU A 1 491 ? 1.814 14.766 -15.898 1 98.5 491 LEU A O 1
ATOM 3843 N N . LEU A 1 492 ? 0.964 14 -17.828 1 97.94 492 LEU A N 1
ATOM 3844 C CA . LEU A 1 492 ? 2.168 13.258 -18.188 1 97.94 492 LEU A CA 1
ATOM 3845 C C . LEU A 1 492 ? 3.342 14.203 -18.422 1 97.94 492 LEU A C 1
ATOM 3847 O O . LEU A 1 492 ? 4.449 13.953 -17.938 1 97.94 492 LEU A O 1
ATOM 3851 N N . GLU A 1 493 ? 3.088 15.227 -19.078 1 97.69 493 GLU A N 1
ATOM 3852 C CA . GLU A 1 493 ? 4.145 16.203 -19.359 1 97.69 493 GLU A CA 1
ATOM 3853 C C . GLU A 1 493 ? 4.684 16.812 -18.062 1 97.69 493 GLU A C 1
ATOM 3855 O O . GLU A 1 493 ? 5.871 17.125 -17.969 1 97.69 493 GLU A O 1
ATOM 3860 N N . MET A 1 494 ? 3.85 16.922 -17.109 1 98.5 494 MET A N 1
ATOM 3861 C CA . MET A 1 494 ? 4.246 17.5 -15.828 1 98.5 494 MET A CA 1
ATOM 3862 C C . MET A 1 494 ? 4.805 16.422 -14.906 1 98.5 494 MET A C 1
ATOM 3864 O O . MET A 1 494 ? 5.133 16.703 -13.75 1 98.5 494 MET A O 1
ATOM 3868 N N . SER A 1 495 ? 4.898 15.219 -15.336 1 98.69 495 SER A N 1
ATOM 3869 C CA . SER A 1 495 ? 5.352 14.109 -14.5 1 98.69 495 SER A CA 1
ATOM 3870 C C . SER A 1 495 ? 6.836 13.836 -14.711 1 98.69 495 SER A C 1
ATOM 3872 O O . SER A 1 495 ? 7.273 13.602 -15.836 1 98.69 495 SER A O 1
ATOM 3874 N N . PRO A 1 496 ? 7.629 13.719 -13.57 1 98.75 496 PRO A N 1
ATOM 3875 C CA . PRO A 1 496 ? 9.047 13.367 -13.68 1 98.75 496 PRO A CA 1
ATOM 3876 C C . PRO A 1 496 ? 9.273 12.07 -14.461 1 98.75 496 PRO A C 1
ATOM 3878 O O . PRO A 1 496 ? 10.242 11.961 -15.219 1 98.75 496 PRO A O 1
ATOM 3881 N N . ILE A 1 497 ? 8.422 11.109 -14.336 1 98.62 497 ILE A N 1
ATOM 3882 C CA . ILE A 1 497 ? 8.617 9.781 -14.898 1 98.62 497 ILE A CA 1
ATOM 3883 C C . ILE A 1 497 ? 8.609 9.852 -16.422 1 98.62 497 ILE A C 1
ATOM 3885 O O . ILE A 1 497 ? 9.273 9.062 -17.094 1 98.62 497 ILE A O 1
ATOM 3889 N N . TYR A 1 498 ? 7.887 10.812 -16.984 1 98.5 498 TYR A N 1
ATOM 3890 C CA . TYR A 1 498 ? 7.801 11.016 -18.422 1 98.5 498 TYR A CA 1
ATOM 3891 C C . TYR A 1 498 ? 9.141 11.461 -18.984 1 98.5 498 TYR A C 1
ATOM 3893 O O . TYR A 1 498 ? 9.43 11.25 -20.172 1 98.5 498 TYR A O 1
ATOM 3901 N N . HIS A 1 499 ? 10.016 12.031 -18.172 1 98.56 499 HIS A N 1
ATOM 3902 C CA . HIS A 1 499 ? 11.305 12.594 -18.562 1 98.56 499 HIS A CA 1
ATOM 3903 C C . HIS A 1 499 ? 12.453 11.805 -17.953 1 98.56 499 HIS A C 1
ATOM 3905 O O . HIS A 1 499 ? 13.594 12.273 -17.938 1 98.56 499 HIS A O 1
ATOM 3911 N N . VAL A 1 500 ? 12.227 10.625 -17.469 1 98.62 500 VAL A N 1
ATOM 3912 C CA . VAL A 1 500 ? 13.164 9.891 -16.625 1 98.62 500 VAL A CA 1
ATOM 3913 C C . VAL A 1 500 ? 14.43 9.578 -17.422 1 98.62 500 VAL A C 1
ATOM 3915 O O . VAL A 1 500 ? 15.523 9.484 -16.844 1 98.62 500 VAL A O 1
ATOM 3918 N N . LYS A 1 501 ? 14.367 9.43 -18.75 1 98.44 501 LYS A N 1
ATOM 3919 C CA . LYS A 1 501 ? 15.516 9.086 -19.578 1 98.44 501 LYS A CA 1
ATOM 3920 C C . LYS A 1 501 ? 16.594 10.164 -19.5 1 98.44 501 LYS A C 1
ATOM 3922 O O . LYS A 1 501 ? 17.75 9.922 -19.844 1 98.44 501 LYS A O 1
ATOM 3927 N N . LYS A 1 502 ? 16.234 11.375 -19 1 98.56 502 LYS A N 1
ATOM 3928 C CA . LYS A 1 502 ? 17.172 12.5 -18.906 1 98.56 502 LYS A CA 1
ATOM 3929 C C . LYS A 1 502 ? 17.922 12.492 -17.578 1 98.56 502 LYS A C 1
ATOM 3931 O O . LYS A 1 502 ? 18.891 13.234 -17.406 1 98.56 502 LYS A O 1
ATOM 3936 N N . VAL A 1 503 ? 17.562 11.695 -16.688 1 98.81 503 VAL A N 1
ATOM 3937 C CA . VAL A 1 503 ? 18.141 11.727 -15.352 1 98.81 503 VAL A CA 1
ATOM 3938 C C . VAL A 1 503 ? 19.469 10.977 -15.344 1 98.81 503 VAL A C 1
ATOM 3940 O O . VAL A 1 503 ? 19.547 9.828 -15.789 1 98.81 503 VAL A O 1
ATOM 3943 N N . LYS A 1 504 ? 20.438 11.562 -14.852 1 98.56 504 LYS A N 1
ATOM 3944 C CA . LYS A 1 504 ? 21.75 10.953 -14.68 1 98.56 504 LYS A CA 1
ATOM 3945 C C . LYS A 1 504 ? 22.188 10.984 -13.211 1 98.56 504 LYS A C 1
ATOM 3947 O O . LYS A 1 504 ? 22.969 10.148 -12.773 1 98.56 504 LYS A O 1
ATOM 3952 N N . THR A 1 505 ? 21.703 11.922 -12.477 1 98.81 505 THR A N 1
ATOM 3953 C CA . THR A 1 505 ? 22.094 12.203 -11.102 1 98.81 505 THR A CA 1
ATOM 3954 C C . THR A 1 505 ? 21.609 11.086 -10.172 1 98.81 505 THR A C 1
ATOM 3956 O O . THR A 1 505 ? 20.438 10.703 -10.203 1 98.81 505 THR A O 1
ATOM 3959 N N . PRO A 1 506 ? 22.547 10.508 -9.273 1 98.88 506 PRO A N 1
ATOM 3960 C CA . PRO A 1 506 ? 22.109 9.531 -8.281 1 98.88 506 PRO A CA 1
ATOM 3961 C C . PRO A 1 506 ? 20.969 10.047 -7.406 1 98.88 506 PRO A C 1
ATOM 3963 O O . PRO A 1 506 ? 20.953 11.219 -7.02 1 98.88 506 PRO A O 1
ATOM 3966 N N . LEU A 1 507 ? 20.016 9.195 -7.117 1 98.94 507 LEU A N 1
ATOM 3967 C CA . LEU A 1 507 ? 18.828 9.633 -6.406 1 98.94 507 LEU A CA 1
ATOM 3968 C C . LEU A 1 507 ? 18.375 8.57 -5.41 1 98.94 507 LEU A C 1
ATOM 3970 O O . LEU A 1 507 ? 18.188 7.406 -5.77 1 98.94 507 LEU A O 1
ATOM 3974 N N . MET A 1 508 ? 18.25 8.906 -4.137 1 98.94 508 MET A N 1
ATOM 3975 C CA . MET A 1 508 ? 17.609 8.07 -3.125 1 98.94 508 MET A CA 1
ATOM 3976 C C . MET A 1 508 ? 16.156 8.508 -2.895 1 98.94 508 MET A C 1
ATOM 3978 O O . MET A 1 508 ? 15.883 9.695 -2.742 1 98.94 508 MET A O 1
ATOM 3982 N N . LEU A 1 509 ? 15.289 7.605 -3.016 1 98.94 509 LEU A N 1
ATOM 3983 C CA . LEU A 1 509 ? 13.883 7.832 -2.693 1 98.94 509 LEU A CA 1
ATOM 3984 C C . LEU A 1 509 ? 13.555 7.312 -1.298 1 98.94 509 LEU A C 1
ATOM 3986 O O . LEU A 1 509 ? 13.859 6.164 -0.97 1 98.94 509 LEU A O 1
ATOM 3990 N N . ILE A 1 510 ? 12.969 8.141 -0.414 1 98.94 510 ILE A N 1
ATOM 3991 C CA . ILE A 1 510 ? 12.578 7.773 0.942 1 98.94 510 ILE A CA 1
ATOM 3992 C C . ILE A 1 510 ? 11.07 7.93 1.111 1 98.94 510 ILE A C 1
ATOM 3994 O O . ILE A 1 510 ? 10.516 8.992 0.813 1 98.94 510 ILE A O 1
ATOM 3998 N N . HIS A 1 511 ? 10.422 6.906 1.642 1 98.81 511 HIS A N 1
ATOM 3999 C CA . HIS A 1 511 ? 8.961 6.941 1.632 1 98.81 511 HIS A CA 1
ATOM 4000 C C . HIS A 1 511 ? 8.383 6.137 2.791 1 98.81 511 HIS A C 1
ATOM 4002 O O . HIS A 1 511 ? 8.914 5.082 3.145 1 98.81 511 HIS A O 1
ATOM 4008 N N . GLY A 1 512 ? 7.32 6.684 3.5 1 98.62 512 GLY A N 1
ATOM 4009 C CA . GLY A 1 512 ? 6.516 5.887 4.41 1 98.62 512 GLY A CA 1
ATOM 4010 C C . GLY A 1 512 ? 5.566 4.938 3.699 1 98.62 512 GLY A C 1
ATOM 4011 O O . GLY A 1 512 ? 4.934 5.312 2.711 1 98.62 512 GLY A O 1
ATOM 4012 N N . GLU A 1 513 ? 5.371 3.74 4.195 1 98 513 GLU A N 1
ATOM 4013 C CA . GLU A 1 513 ? 4.582 2.719 3.514 1 98 513 GLU A CA 1
ATOM 4014 C C . GLU A 1 513 ? 3.088 3.016 3.613 1 98 513 GLU A C 1
ATOM 4016 O O . GLU A 1 513 ? 2.301 2.551 2.785 1 98 513 GLU A O 1
ATOM 4021 N N . GLU A 1 514 ? 2.672 3.805 4.59 1 97.62 514 GLU A N 1
ATOM 4022 C CA . GLU A 1 514 ? 1.255 4.07 4.82 1 97.62 514 GLU A CA 1
ATOM 4023 C C . GLU A 1 514 ? 0.875 5.477 4.367 1 97.62 514 GLU A C 1
ATOM 4025 O O . GLU A 1 514 ? -0.156 6.012 4.781 1 97.62 514 GLU A O 1
ATOM 4030 N N . ASP A 1 515 ? 1.721 6.066 3.545 1 98.5 515 ASP A N 1
ATOM 4031 C CA . ASP A 1 515 ? 1.453 7.395 3.002 1 98.5 515 ASP A CA 1
ATOM 4032 C C . ASP A 1 515 ? 0.267 7.367 2.043 1 98.5 515 ASP A C 1
ATOM 4034 O O . ASP A 1 515 ? 0.33 6.734 0.987 1 98.5 515 ASP A O 1
ATOM 4038 N N . MET A 1 516 ? -0.812 8.109 2.391 1 98.31 516 MET A N 1
ATOM 4039 C CA . MET A 1 516 ? -1.999 8.148 1.542 1 98.31 516 MET A CA 1
ATOM 4040 C C . MET A 1 516 ? -2.08 9.461 0.779 1 98.31 516 MET A C 1
ATOM 4042 O O . MET A 1 516 ? -2.871 9.602 -0.156 1 98.31 516 MET A O 1
ATOM 4046 N N . ARG A 1 517 ? -1.22 10.414 1.146 1 98.44 517 ARG A N 1
ATOM 4047 C CA . ARG A 1 517 ? -1.182 11.727 0.516 1 98.44 517 ARG A CA 1
ATOM 4048 C C . ARG A 1 517 ? -0.336 11.703 -0.753 1 98.44 517 ARG A C 1
ATOM 4050 O O . ARG A 1 517 ? -0.778 12.164 -1.809 1 98.44 517 ARG A O 1
ATOM 4057 N N . CYS A 1 518 ? 0.8 11.266 -0.675 1 98.5 518 CYS A N 1
ATOM 4058 C CA . CYS A 1 518 ? 1.678 10.836 -1.758 1 98.5 518 CYS A CA 1
ATOM 4059 C C . CYS A 1 518 ? 1.932 9.336 -1.692 1 98.5 518 CYS A C 1
ATOM 4061 O O . CYS A 1 518 ? 2.924 8.891 -1.109 1 98.5 518 CYS A O 1
ATOM 4063 N N . PRO A 1 519 ? 1.044 8.562 -2.355 1 98.44 519 PRO A N 1
ATOM 4064 C CA . PRO A 1 519 ? 1.147 7.109 -2.193 1 98.44 519 PRO A CA 1
ATOM 4065 C C . PRO A 1 519 ? 2.504 6.559 -2.633 1 98.44 519 PRO A C 1
ATOM 4067 O O . PRO A 1 519 ? 3.09 7.059 -3.6 1 98.44 519 PRO A O 1
ATOM 4070 N N . ILE A 1 520 ? 2.977 5.543 -1.952 1 98.44 520 ILE A N 1
ATOM 4071 C CA . ILE A 1 520 ? 4.332 5.027 -2.098 1 98.44 520 ILE A CA 1
ATOM 4072 C C . ILE A 1 520 ? 4.543 4.527 -3.525 1 98.44 520 ILE A C 1
ATOM 4074 O O . ILE A 1 520 ? 5.68 4.41 -3.984 1 98.44 520 ILE A O 1
ATOM 4078 N N . GLU A 1 521 ? 3.434 4.148 -4.242 1 98.62 521 GLU A N 1
ATOM 4079 C CA . GLU A 1 521 ? 3.564 3.707 -5.629 1 98.62 521 GLU A CA 1
ATOM 4080 C C . GLU A 1 521 ? 4.277 4.758 -6.477 1 98.62 521 GLU A C 1
ATOM 4082 O O . GLU A 1 521 ? 4.91 4.426 -7.48 1 98.62 521 GLU A O 1
ATOM 4087 N N . GLN A 1 522 ? 4.242 6.055 -6.102 1 98.81 522 GLN A N 1
ATOM 4088 C CA . GLN A 1 522 ? 4.961 7.121 -6.789 1 98.81 522 GLN A CA 1
ATOM 4089 C C . GLN A 1 522 ? 6.465 6.891 -6.75 1 98.81 522 GLN A C 1
ATOM 4091 O O . GLN A 1 522 ? 7.152 7.051 -7.762 1 98.81 522 GLN A O 1
ATOM 4096 N N . ALA A 1 523 ? 6.953 6.551 -5.598 1 98.88 523 ALA A N 1
ATOM 4097 C CA . ALA A 1 523 ? 8.375 6.273 -5.43 1 98.88 523 ALA A CA 1
ATOM 4098 C C . ALA A 1 523 ? 8.766 4.965 -6.113 1 98.88 523 ALA A C 1
ATOM 4100 O O . ALA A 1 523 ? 9.844 4.863 -6.707 1 98.88 523 ALA A O 1
ATOM 4101 N N . GLU A 1 524 ? 7.906 3.977 -6.051 1 98.81 524 GLU A N 1
ATOM 4102 C CA . GLU A 1 524 ? 8.188 2.686 -6.672 1 98.81 524 GLU A CA 1
ATOM 4103 C C . GLU A 1 524 ? 8.359 2.824 -8.18 1 98.81 524 GLU A C 1
ATOM 4105 O O . GLU A 1 524 ? 9.297 2.271 -8.758 1 98.81 524 GLU A O 1
ATOM 4110 N N . GLN A 1 525 ? 7.426 3.527 -8.812 1 98.81 525 GLN A N 1
ATOM 4111 C CA . GLN A 1 525 ? 7.5 3.73 -10.258 1 98.81 525 GLN A CA 1
ATOM 4112 C C . GLN A 1 525 ? 8.82 4.375 -10.656 1 98.81 525 GLN A C 1
ATOM 4114 O O . GLN A 1 525 ? 9.5 3.906 -11.57 1 98.81 525 GLN A O 1
ATOM 4119 N N . PHE A 1 526 ? 9.141 5.418 -9.969 1 98.94 526 PHE A N 1
ATOM 4120 C CA . PHE A 1 526 ? 10.328 6.172 -10.359 1 98.94 526 PHE A CA 1
ATOM 4121 C C . PHE A 1 526 ? 11.594 5.363 -10.094 1 98.94 526 PHE A C 1
ATOM 4123 O O . PHE A 1 526 ? 12.539 5.406 -10.883 1 98.94 526 PHE A O 1
ATOM 4130 N N . PHE A 1 527 ? 11.641 4.625 -8.945 1 98.94 527 PHE A N 1
ATOM 4131 C CA . PHE A 1 527 ? 12.773 3.762 -8.617 1 98.94 527 PHE A CA 1
ATOM 4132 C C . PHE A 1 527 ? 13.039 2.775 -9.75 1 98.94 527 PHE A C 1
ATOM 4134 O O . PHE A 1 527 ? 14.172 2.66 -10.227 1 98.94 527 PHE A O 1
ATOM 4141 N N . ILE A 1 528 ? 12.016 2.109 -10.172 1 98.88 528 ILE A N 1
ATOM 4142 C CA . ILE A 1 528 ? 12.148 1.116 -11.234 1 98.88 528 ILE A CA 1
ATOM 4143 C C . ILE A 1 528 ? 12.641 1.789 -12.516 1 98.88 528 ILE A C 1
ATOM 4145 O O . ILE A 1 528 ? 13.562 1.297 -13.164 1 98.88 528 ILE A O 1
ATOM 4149 N N . ALA A 1 529 ? 12.047 2.896 -12.859 1 98.81 529 ALA A N 1
ATOM 4150 C CA . ALA A 1 529 ? 12.422 3.617 -14.078 1 98.81 529 ALA A CA 1
ATOM 4151 C C . ALA A 1 529 ? 13.883 4.055 -14.023 1 98.81 529 ALA A C 1
ATOM 4153 O O . ALA A 1 529 ? 14.617 3.922 -15 1 98.81 529 ALA A O 1
ATOM 4154 N N . LEU A 1 530 ? 14.297 4.602 -12.867 1 98.81 530 LEU A N 1
ATOM 4155 C CA . LEU A 1 530 ? 15.672 5.047 -12.688 1 98.81 530 LEU A CA 1
ATOM 4156 C C . LEU A 1 530 ? 16.641 3.883 -12.82 1 98.81 530 LEU A C 1
ATOM 4158 O O . LEU A 1 530 ? 17.656 3.986 -13.531 1 98.81 530 LEU A O 1
ATOM 4162 N N . LYS A 1 531 ? 16.359 2.777 -12.156 1 98.5 531 LYS A N 1
ATOM 4163 C CA . LYS A 1 531 ? 17.219 1.604 -12.203 1 98.5 531 LYS A CA 1
ATOM 4164 C C . LYS A 1 531 ? 17.359 1.076 -13.633 1 98.5 531 LYS A C 1
ATOM 4166 O O . LYS A 1 531 ? 18.453 0.727 -14.07 1 98.5 531 LYS A O 1
ATOM 4171 N N . MET A 1 532 ? 16.297 1.016 -14.312 1 98.19 532 MET A N 1
ATOM 4172 C CA . MET A 1 532 ? 16.312 0.529 -15.688 1 98.19 532 MET A CA 1
ATOM 4173 C C . MET A 1 532 ? 17.109 1.464 -16.578 1 98.19 532 MET A C 1
ATOM 4175 O O . MET A 1 532 ? 17.625 1.047 -17.625 1 98.19 532 MET A O 1
ATOM 4179 N N . ASN A 1 533 ? 17.172 2.725 -16.188 1 97.44 533 ASN A N 1
ATOM 4180 C CA . ASN A 1 533 ? 17.938 3.713 -16.953 1 97.44 533 ASN A CA 1
ATOM 4181 C C . ASN A 1 533 ? 19.406 3.746 -16.516 1 97.44 533 ASN A C 1
ATOM 4183 O O . ASN A 1 533 ? 20.156 4.637 -16.906 1 97.44 533 ASN A O 1
ATOM 4187 N N . GLY A 1 534 ? 19.828 2.869 -15.648 1 97.44 534 GLY A N 1
ATOM 4188 C CA . GLY A 1 534 ? 21.219 2.75 -15.234 1 97.44 534 GLY A CA 1
ATOM 4189 C C . GLY A 1 534 ? 21.609 3.779 -14.195 1 97.44 534 GLY A C 1
ATOM 4190 O O . GLY A 1 534 ? 22.812 4.012 -13.969 1 97.44 534 GLY A O 1
ATOM 4191 N N . VAL A 1 535 ? 20.672 4.477 -13.602 1 98.56 535 VAL A N 1
ATOM 4192 C CA . VAL A 1 535 ? 20.953 5.48 -12.57 1 98.56 535 VAL A CA 1
ATOM 4193 C C . VAL A 1 535 ? 21.156 4.793 -11.227 1 98.56 535 VAL A C 1
ATOM 4195 O O . VAL A 1 535 ? 20.469 3.824 -10.898 1 98.56 535 VAL A O 1
ATOM 4198 N N . ASP A 1 536 ? 22.219 5.238 -10.453 1 98.56 536 ASP A N 1
ATOM 4199 C CA . ASP A 1 536 ? 22.344 4.785 -9.07 1 98.56 536 ASP A CA 1
ATOM 4200 C C . ASP A 1 536 ? 21.156 5.246 -8.227 1 98.56 536 ASP A C 1
ATOM 4202 O O . ASP A 1 536 ? 21.062 6.426 -7.879 1 98.56 536 ASP A O 1
ATOM 4206 N N . ALA A 1 537 ? 20.266 4.383 -7.965 1 98.75 537 ALA A N 1
ATOM 4207 C CA . ALA A 1 537 ? 19.031 4.727 -7.254 1 98.75 537 ALA A CA 1
ATOM 4208 C C . ALA A 1 537 ? 18.781 3.77 -6.09 1 98.75 537 ALA A C 1
ATOM 4210 O O . ALA A 1 537 ? 19.109 2.582 -6.176 1 98.75 537 ALA A O 1
ATOM 4211 N N . ARG A 1 538 ? 18.25 4.254 -4.984 1 98.75 538 ARG A N 1
ATOM 4212 C CA . ARG A 1 538 ? 17.812 3.496 -3.82 1 98.75 538 ARG A CA 1
ATOM 4213 C C . ARG A 1 538 ? 16.391 3.881 -3.422 1 98.75 538 ARG A C 1
ATOM 4215 O O . ARG A 1 538 ? 15.984 5.035 -3.584 1 98.75 538 ARG A O 1
ATOM 4222 N N . LEU A 1 539 ? 15.633 2.957 -3.014 1 98.88 539 LEU A N 1
ATOM 4223 C CA . LEU A 1 539 ? 14.312 3.189 -2.436 1 98.88 539 LEU A CA 1
ATOM 4224 C C . LEU A 1 539 ? 14.273 2.734 -0.981 1 98.88 539 LEU A C 1
ATOM 4226 O O . LEU A 1 539 ? 14.383 1.54 -0.696 1 98.88 539 LEU A O 1
ATOM 4230 N N . VAL A 1 540 ? 14.141 3.643 -0.068 1 98.88 540 VAL A N 1
ATOM 4231 C CA . VAL A 1 540 ? 14.055 3.361 1.361 1 98.88 540 VAL A CA 1
ATOM 4232 C C . VAL A 1 540 ? 12.602 3.445 1.815 1 98.88 540 VAL A C 1
ATOM 4234 O O . VAL A 1 540 ? 11.93 4.461 1.601 1 98.88 540 VAL A O 1
ATOM 4237 N N . ARG A 1 541 ? 12.094 2.387 2.408 1 98.62 541 ARG A N 1
ATOM 4238 C CA . ARG A 1 541 ? 10.703 2.256 2.828 1 98.62 541 ARG A CA 1
ATOM 4239 C C . ARG A 1 541 ? 10.594 2.145 4.348 1 98.62 541 ARG A C 1
ATOM 4241 O O . ARG A 1 541 ? 11.312 1.355 4.969 1 98.62 541 ARG A O 1
ATOM 4248 N N . TYR A 1 542 ? 9.703 2.848 4.953 1 98.62 542 TYR A N 1
ATOM 4249 C CA . TYR A 1 542 ? 9.516 2.818 6.398 1 98.62 542 TYR A CA 1
ATOM 4250 C C . TYR A 1 542 ? 8.133 2.283 6.762 1 98.62 542 TYR A C 1
ATOM 4252 O O . TYR A 1 542 ? 7.133 2.988 6.617 1 98.62 542 TYR A O 1
ATOM 4260 N N . PRO A 1 543 ? 8.07 1.057 7.305 1 97.62 543 PRO A N 1
ATOM 4261 C CA . PRO A 1 543 ? 6.789 0.471 7.699 1 97.62 543 PRO A CA 1
ATOM 4262 C C . PRO A 1 543 ? 6.117 1.233 8.836 1 97.62 543 PRO A C 1
ATOM 4264 O O . PRO A 1 543 ? 6.781 1.63 9.797 1 97.62 543 PRO A O 1
ATOM 4267 N N . GLY A 1 544 ? 4.855 1.472 8.688 1 96.69 544 GLY A N 1
ATOM 4268 C CA . GLY A 1 544 ? 4.066 2.09 9.742 1 96.69 544 GLY A CA 1
ATOM 4269 C C . GLY A 1 544 ? 4.004 3.602 9.625 1 96.69 544 GLY A C 1
ATOM 4270 O O . GLY A 1 544 ? 3.23 4.25 10.336 1 96.69 544 GLY A O 1
ATOM 4271 N N . ASP A 1 545 ? 4.754 4.148 8.75 1 98.38 545 ASP A N 1
ATOM 4272 C CA . ASP A 1 545 ? 4.816 5.605 8.664 1 98.38 545 ASP A CA 1
ATOM 4273 C C . ASP A 1 545 ? 3.887 6.129 7.566 1 98.38 545 ASP A C 1
ATOM 4275 O O . ASP A 1 545 ? 3.789 5.535 6.492 1 98.38 545 ASP A O 1
ATOM 4279 N N . SER A 1 546 ? 3.172 7.203 7.824 1 98.12 546 SER A N 1
ATOM 4280 C CA . SER A 1 546 ? 2.311 7.91 6.883 1 98.12 546 SER A CA 1
ATOM 4281 C C . SER A 1 546 ? 3.07 9.016 6.164 1 98.12 546 SER A C 1
ATOM 4283 O O . SER A 1 546 ? 4.293 8.953 6.027 1 98.12 546 SER A O 1
ATOM 4285 N N . HIS A 1 547 ? 2.348 10.008 5.605 1 98.12 547 HIS A N 1
ATOM 4286 C CA . HIS A 1 547 ? 2.938 11.172 4.965 1 98.12 547 HIS A CA 1
ATOM 4287 C C . HIS A 1 547 ? 3.756 11.992 5.957 1 98.12 547 HIS A C 1
ATOM 4289 O O . HIS A 1 547 ? 4.547 12.852 5.555 1 98.12 547 HIS A O 1
ATOM 4295 N N . GLU A 1 548 ? 3.646 11.695 7.25 1 97.06 548 GLU A N 1
ATOM 4296 C CA . GLU A 1 548 ? 4.312 12.445 8.312 1 97.06 548 GLU A CA 1
ATOM 4297 C C . GLU A 1 548 ? 5.637 11.797 8.703 1 97.06 548 GLU A C 1
ATOM 4299 O O . GLU A 1 548 ? 6.195 12.094 9.758 1 97.06 548 GLU A O 1
ATOM 4304 N N . HIS A 1 549 ? 6.152 10.906 7.898 1 96.06 549 HIS A N 1
ATOM 4305 C CA . HIS A 1 549 ? 7.277 10.055 8.266 1 96.06 549 HIS A CA 1
ATOM 4306 C C . HIS A 1 549 ? 8.469 10.883 8.734 1 96.06 549 HIS A C 1
ATOM 4308 O O . HIS A 1 549 ? 9.219 10.445 9.609 1 96.06 549 HIS A O 1
ATOM 4314 N N . ALA A 1 550 ? 8.641 12.125 8.227 1 94.06 550 ALA A N 1
ATOM 4315 C CA . ALA A 1 550 ? 9.82 12.922 8.547 1 94.06 550 ALA A CA 1
ATOM 4316 C C . ALA A 1 550 ? 9.562 13.836 9.742 1 94.06 550 ALA A C 1
ATOM 4318 O O . ALA A 1 550 ? 10.469 14.516 10.227 1 94.06 550 ALA A O 1
ATOM 4319 N N . ARG A 1 551 ? 8.352 13.914 10.211 1 93.94 551 ARG A N 1
ATOM 4320 C CA . ARG A 1 551 ? 7.984 14.875 11.25 1 93.94 551 ARG A CA 1
ATOM 4321 C C . ARG A 1 551 ? 7.383 14.164 12.461 1 93.94 551 ARG A C 1
ATOM 4323 O O . ARG A 1 551 ? 7.742 14.461 13.602 1 93.94 551 ARG A O 1
ATOM 4330 N N . ARG A 1 552 ? 6.516 13.258 12.156 1 96.19 552 ARG A N 1
ATOM 4331 C CA . ARG A 1 552 ? 5.809 12.562 13.227 1 96.19 552 ARG A CA 1
ATOM 4332 C C . ARG A 1 552 ? 5.688 11.07 12.93 1 96.19 552 ARG A C 1
ATOM 4334 O O . ARG A 1 552 ? 4.648 10.461 13.195 1 96.19 552 ARG A O 1
ATOM 4341 N N . GLY A 1 553 ? 6.625 10.539 12.219 1 97.44 553 GLY A N 1
ATOM 4342 C CA . GLY A 1 553 ? 6.711 9.102 12.031 1 97.44 553 GLY A CA 1
ATOM 4343 C C . GLY A 1 553 ? 7.18 8.359 13.266 1 97.44 553 GLY A C 1
ATOM 4344 O O . GLY A 1 553 ? 7.301 8.945 14.344 1 97.44 553 GLY A O 1
ATOM 4345 N N . LYS A 1 554 ? 7.363 7.047 13.148 1 98 554 LYS A N 1
ATOM 4346 C CA . LYS A 1 554 ? 7.984 6.297 14.234 1 98 554 LYS A CA 1
ATOM 4347 C C . LYS A 1 554 ? 9.375 6.844 14.555 1 98 554 LYS A C 1
ATOM 4349 O O . LYS A 1 554 ? 10.188 7.051 13.648 1 98 554 LYS A O 1
ATOM 4354 N N . PRO A 1 555 ? 9.688 7.09 15.781 1 98.19 555 PRO A N 1
ATOM 4355 C CA . PRO A 1 555 ? 10.922 7.785 16.172 1 98.19 555 PRO A CA 1
ATOM 4356 C C . PRO A 1 555 ? 12.172 7.102 15.625 1 98.19 555 PRO A C 1
ATOM 4358 O O . PRO A 1 555 ? 13.047 7.762 15.07 1 98.19 555 PRO A O 1
ATOM 4361 N N . LEU A 1 556 ? 12.258 5.836 15.758 1 98.19 556 LEU A N 1
ATOM 4362 C CA . LEU A 1 556 ? 13.461 5.148 15.32 1 98.19 556 LEU A CA 1
ATOM 4363 C C . LEU A 1 556 ? 13.57 5.164 13.797 1 98.19 556 LEU A C 1
ATOM 4365 O O . LEU A 1 556 ? 14.68 5.129 13.25 1 98.19 556 LEU A O 1
ATOM 4369 N N . ASN A 1 557 ? 12.438 5.102 13.062 1 98.56 557 ASN A N 1
ATOM 4370 C CA . ASN A 1 557 ? 12.477 5.344 11.625 1 98.56 557 ASN A CA 1
ATOM 4371 C C . ASN A 1 557 ? 13.086 6.703 11.297 1 98.56 557 ASN A C 1
ATOM 4373 O O . ASN A 1 557 ? 13.891 6.824 10.375 1 98.56 557 ASN A O 1
ATOM 4377 N N . MET A 1 558 ? 12.703 7.719 12.062 1 98.5 558 MET A N 1
ATOM 4378 C CA . MET A 1 558 ? 13.211 9.07 11.836 1 98.5 558 MET A CA 1
ATOM 4379 C C . MET A 1 558 ? 14.719 9.133 12.062 1 98.5 558 MET A C 1
ATOM 4381 O O . MET A 1 558 ? 15.43 9.812 11.328 1 98.5 558 MET A O 1
ATOM 4385 N N . VAL A 1 559 ? 15.141 8.461 13.07 1 98.44 559 VAL A N 1
ATOM 4386 C CA . VAL A 1 559 ? 16.562 8.391 13.359 1 98.44 559 VAL A CA 1
ATOM 4387 C C . VAL A 1 559 ? 17.297 7.742 12.18 1 98.44 559 VAL A C 1
ATOM 4389 O O . VAL A 1 559 ? 18.281 8.289 11.672 1 98.44 559 VAL A O 1
ATOM 4392 N N . ASP A 1 560 ? 16.781 6.57 11.727 1 98.62 560 ASP A N 1
ATOM 4393 C CA . ASP A 1 560 ? 17.375 5.863 10.594 1 98.62 560 ASP A CA 1
ATOM 4394 C C . ASP A 1 560 ? 17.406 6.746 9.352 1 98.62 560 ASP A C 1
ATOM 4396 O O . ASP A 1 560 ? 18.391 6.766 8.617 1 98.62 560 ASP A O 1
ATOM 4400 N N . ARG A 1 561 ? 16.375 7.422 9.109 1 98.69 561 ARG A N 1
ATOM 4401 C CA . ARG A 1 561 ? 16.234 8.32 7.965 1 98.69 561 ARG A CA 1
ATOM 4402 C C . ARG A 1 561 ? 17.344 9.352 7.938 1 98.69 561 ARG A C 1
ATOM 4404 O O . ARG A 1 561 ? 17.984 9.562 6.898 1 98.69 561 ARG A O 1
ATOM 4411 N N . LEU A 1 562 ? 17.625 10.023 9.039 1 98.62 562 LEU A N 1
ATOM 4412 C CA . LEU A 1 562 ? 18.656 11.07 9.078 1 98.62 562 LEU A CA 1
ATOM 4413 C C . LEU A 1 562 ? 20.031 10.477 8.844 1 98.62 562 LEU A C 1
ATOM 4415 O O . LEU A 1 562 ? 20.875 11.094 8.164 1 98.62 562 LEU A O 1
ATOM 4419 N N . ILE A 1 563 ? 20.25 9.312 9.445 1 98.62 563 ILE A N 1
ATOM 4420 C CA . ILE A 1 563 ? 21.531 8.648 9.242 1 98.62 563 ILE A CA 1
ATOM 4421 C C . ILE A 1 563 ? 21.75 8.367 7.754 1 98.62 563 ILE A C 1
ATOM 4423 O O . ILE A 1 563 ? 22.797 8.688 7.195 1 98.62 563 ILE A O 1
ATOM 4427 N N . ARG A 1 564 ? 20.781 7.832 7.094 1 98.56 564 ARG A N 1
ATOM 4428 C CA . ARG A 1 564 ? 20.875 7.477 5.68 1 98.56 564 ARG A CA 1
ATOM 4429 C C . ARG A 1 564 ? 21.062 8.711 4.812 1 98.56 564 ARG A C 1
ATOM 4431 O O . ARG A 1 564 ? 21.812 8.68 3.832 1 98.56 564 ARG A O 1
ATOM 4438 N N . LYS A 1 565 ? 20.359 9.766 5.125 1 98.75 565 LYS A N 1
ATOM 4439 C CA . LYS A 1 565 ? 20.5 10.992 4.355 1 98.75 565 LYS A CA 1
ATOM 4440 C C . LYS A 1 565 ? 21.922 11.523 4.414 1 98.75 565 LYS A C 1
ATOM 4442 O O . LYS A 1 565 ? 22.516 11.836 3.381 1 98.75 565 LYS A O 1
ATOM 4447 N N . SER A 1 566 ? 22.453 11.617 5.609 1 98.75 566 SER A N 1
ATOM 4448 C CA . SER A 1 566 ? 23.812 12.102 5.781 1 98.75 566 SER A CA 1
ATOM 4449 C C . SER A 1 566 ? 24.812 11.227 5.039 1 98.75 566 SER A C 1
ATOM 4451 O O . SER A 1 566 ? 25.672 11.727 4.32 1 98.75 566 SER A O 1
ATOM 4453 N N . GLU A 1 567 ? 24.641 9.93 5.16 1 98.69 567 GLU A N 1
ATOM 4454 C CA . GLU A 1 567 ? 25.562 8.992 4.52 1 98.69 567 GLU A CA 1
ATOM 4455 C C . GLU A 1 567 ? 25.484 9.094 3 1 98.69 567 GLU A C 1
ATOM 4457 O O . GLU A 1 567 ? 26.5 9.023 2.314 1 98.69 567 GLU A O 1
ATOM 4462 N N . TRP A 1 568 ? 24.297 9.203 2.473 1 98.81 568 TRP A N 1
ATOM 4463 C CA . TRP A 1 568 ? 24.094 9.328 1.031 1 98.81 568 TRP A CA 1
ATOM 4464 C C . TRP A 1 568 ? 24.797 10.57 0.488 1 98.81 568 TRP A C 1
ATOM 4466 O O . TRP A 1 568 ? 25.531 10.492 -0.496 1 98.81 568 TRP A O 1
ATOM 4476 N N . PHE A 1 569 ? 24.594 11.695 1.12 1 98.81 569 PHE A N 1
ATOM 4477 C CA . PHE A 1 569 ? 25.188 12.945 0.68 1 98.81 569 PHE A CA 1
ATOM 4478 C C . PHE A 1 569 ? 26.719 12.891 0.797 1 98.81 569 PHE A C 1
ATOM 4480 O O . PHE A 1 569 ? 27.422 13.391 -0.073 1 98.81 569 PHE A O 1
ATOM 4487 N N . LYS A 1 570 ? 27.234 12.297 1.854 1 98.38 570 LYS A N 1
ATOM 4488 C CA . LYS A 1 570 ? 28.672 12.18 2.041 1 98.38 570 LYS A CA 1
ATOM 4489 C C . LYS A 1 570 ? 29.297 11.281 0.978 1 98.38 570 LYS A C 1
ATOM 4491 O O . LYS A 1 570 ? 30.391 11.562 0.486 1 98.38 570 LYS A O 1
ATOM 4496 N N . TYR A 1 571 ? 28.609 10.227 0.652 1 98.19 571 TYR A N 1
ATOM 4497 C CA . TYR A 1 571 ? 29.109 9.266 -0.322 1 98.19 571 TYR A CA 1
ATOM 4498 C C . TYR A 1 571 ? 29.156 9.883 -1.716 1 98.19 571 TYR A C 1
ATOM 4500 O O . TYR A 1 571 ? 30.094 9.617 -2.48 1 98.19 571 TYR A O 1
ATOM 4508 N N . HIS A 1 572 ? 28.203 10.594 -2.092 1 97.88 572 HIS A N 1
ATOM 4509 C CA . HIS A 1 572 ? 28.094 11.133 -3.445 1 97.88 572 HIS A CA 1
ATOM 4510 C C . HIS A 1 572 ? 28.656 12.547 -3.52 1 97.88 572 HIS A C 1
ATOM 4512 O O . HIS A 1 572 ? 28.797 13.109 -4.609 1 97.88 572 HIS A O 1
ATOM 4518 N N . MET B 1 1 ? -27.031 -19.312 -1.012 1 89.31 1 MET B N 1
ATOM 4519 C CA . MET B 1 1 ? -26.438 -20.375 -0.195 1 89.31 1 MET B CA 1
ATOM 4520 C C . MET B 1 1 ? -25.188 -19.875 0.513 1 89.31 1 MET B C 1
ATOM 4522 O O . MET B 1 1 ? -24.516 -18.953 0.029 1 89.31 1 MET B O 1
ATOM 4526 N N . ASP B 1 2 ? -24.891 -20.547 1.601 1 95.44 2 ASP B N 1
ATOM 4527 C CA . ASP B 1 2 ? -23.672 -20.203 2.336 1 95.44 2 ASP B CA 1
ATOM 4528 C C . ASP B 1 2 ? -22.438 -20.703 1.605 1 95.44 2 ASP B C 1
ATOM 4530 O O . ASP B 1 2 ? -22.25 -21.906 1.443 1 95.44 2 ASP B O 1
ATOM 4534 N N . PRO B 1 3 ? -21.547 -19.734 1.174 1 97.31 3 PRO B N 1
ATOM 4535 C CA . PRO B 1 3 ? -20.359 -20.156 0.428 1 97.31 3 PRO B CA 1
ATOM 4536 C C . PRO B 1 3 ? -19.469 -21.109 1.226 1 97.31 3 PRO B C 1
ATOM 4538 O O . PRO B 1 3 ? -18.656 -21.828 0.646 1 97.31 3 PRO B O 1
ATOM 4541 N N . LYS B 1 4 ? -19.562 -21.125 2.557 1 97.19 4 LYS B N 1
ATOM 4542 C CA . LYS B 1 4 ? -18.75 -22.016 3.383 1 97.19 4 LYS B CA 1
ATOM 4543 C C . LYS B 1 4 ? -18.938 -23.469 2.979 1 97.19 4 LYS B C 1
ATOM 4545 O O . LYS B 1 4 ? -18 -24.281 3.057 1 97.19 4 LYS B O 1
ATOM 4550 N N . VAL B 1 5 ? -20.109 -23.766 2.535 1 97.19 5 VAL B N 1
ATOM 4551 C CA . VAL B 1 5 ? -20.422 -25.141 2.119 1 97.19 5 VAL B CA 1
ATOM 4552 C C . VAL B 1 5 ? -19.547 -25.516 0.928 1 97.19 5 VAL B C 1
ATOM 4554 O O . VAL B 1 5 ? -19.031 -26.641 0.859 1 97.19 5 VAL B O 1
ATOM 4557 N N . PHE B 1 6 ? -19.328 -24.641 0.022 1 97.81 6 PHE B N 1
ATOM 4558 C CA . PHE B 1 6 ? -18.562 -24.891 -1.188 1 97.81 6 PHE B CA 1
ATOM 4559 C C . PHE B 1 6 ? -17.078 -24.938 -0.876 1 97.81 6 PHE B C 1
ATOM 4561 O O . PHE B 1 6 ? -16.312 -25.625 -1.566 1 97.81 6 PHE B O 1
ATOM 4568 N N . TYR B 1 7 ? -16.625 -24.219 0.171 1 98.06 7 TYR B N 1
ATOM 4569 C CA . TYR B 1 7 ? -15.219 -24.188 0.545 1 98.06 7 TYR B CA 1
ATOM 4570 C C . TYR B 1 7 ? -14.891 -25.312 1.51 1 98.06 7 TYR B C 1
ATOM 4572 O O . TYR B 1 7 ? -13.727 -25.516 1.866 1 98.06 7 TYR B O 1
ATOM 4580 N N . SER B 1 8 ? -15.836 -26.109 1.938 1 97.75 8 SER B N 1
ATOM 4581 C CA . SER B 1 8 ? -15.617 -27.172 2.916 1 97.75 8 SER B CA 1
ATOM 4582 C C . SER B 1 8 ? -15.094 -28.438 2.246 1 97.75 8 SER B C 1
ATOM 4584 O O . SER B 1 8 ? -15.008 -29.5 2.881 1 97.75 8 SER B O 1
ATOM 4586 N N . ILE B 1 9 ? -14.672 -28.406 1.058 1 98.31 9 ILE B N 1
ATOM 4587 C CA . ILE B 1 9 ? -14.117 -29.547 0.351 1 98.31 9 ILE B CA 1
ATOM 4588 C C . ILE B 1 9 ? -12.727 -29.875 0.896 1 98.31 9 ILE B C 1
ATOM 4590 O O . ILE B 1 9 ? -12.102 -29.031 1.553 1 98.31 9 ILE B O 1
ATOM 4594 N N . LYS B 1 10 ? -12.281 -31.062 0.649 1 98.62 10 LYS B N 1
ATOM 4595 C CA . LYS B 1 10 ? -10.938 -31.531 0.977 1 98.62 10 LYS B CA 1
ATOM 4596 C C . LYS B 1 10 ? -10.133 -31.828 -0.286 1 98.62 10 LYS B C 1
ATOM 4598 O O . LYS B 1 10 ? -10.672 -32.375 -1.252 1 98.62 10 LYS B O 1
ATOM 4603 N N . LEU B 1 11 ? -8.883 -31.438 -0.288 1 98.75 11 LEU B N 1
ATOM 4604 C CA . LEU B 1 11 ? -8.07 -31.547 -1.493 1 98.75 11 LEU B CA 1
ATOM 4605 C C . LEU B 1 11 ? -6.828 -32.406 -1.234 1 98.75 11 LEU B C 1
ATOM 4607 O O . LEU B 1 11 ? -6.125 -32.188 -0.242 1 98.75 11 LEU B O 1
ATOM 4611 N N . ILE B 1 12 ? -6.578 -33.344 -2.137 1 98.81 12 ILE B N 1
ATOM 4612 C CA . ILE B 1 12 ? -5.434 -34.25 -2.039 1 98.81 12 ILE B CA 1
ATOM 4613 C C . ILE B 1 12 ? -4.227 -33.625 -2.74 1 98.81 12 ILE B C 1
ATOM 4615 O O . ILE B 1 12 ? -4.355 -33.062 -3.828 1 98.81 12 ILE B O 1
ATOM 4619 N N . SER B 1 13 ? -3.059 -33.688 -2.127 1 98.44 13 SER B N 1
ATOM 4620 C CA . SER B 1 13 ? -1.822 -33.25 -2.768 1 98.44 13 SER B CA 1
ATOM 4621 C C . SER B 1 13 ? -0.639 -34.125 -2.318 1 98.44 13 SER B C 1
ATOM 4623 O O . SER B 1 13 ? -0.756 -34.906 -1.379 1 98.44 13 SER B O 1
ATOM 4625 N N . ASN B 1 14 ? 0.475 -34.062 -3.016 1 97.94 14 ASN B N 1
ATOM 4626 C CA . ASN B 1 14 ? 1.761 -34.688 -2.707 1 97.94 14 ASN B CA 1
ATOM 4627 C C . ASN B 1 14 ? 1.627 -36.188 -2.514 1 97.94 14 ASN B C 1
ATOM 4629 O O . ASN B 1 14 ? 2.061 -36.719 -1.495 1 97.94 14 ASN B O 1
ATOM 4633 N N . PRO B 1 15 ? 1.066 -36.875 -3.5 1 98.19 15 PRO B N 1
ATOM 4634 C CA . PRO B 1 15 ? 1.083 -38.312 -3.408 1 98.19 15 PRO B CA 1
ATOM 4635 C C . PRO B 1 15 ? 2.496 -38.906 -3.459 1 98.19 15 PRO B C 1
ATOM 4637 O O . PRO B 1 15 ? 3.342 -38.406 -4.207 1 98.19 15 PRO B O 1
ATOM 4640 N N . VAL B 1 16 ? 2.727 -39.875 -2.637 1 97.62 16 VAL B N 1
ATOM 4641 C CA . VAL B 1 16 ? 3.994 -40.594 -2.596 1 97.62 16 VAL B CA 1
ATOM 4642 C C . VAL B 1 16 ? 3.734 -42.094 -2.602 1 97.62 16 VAL B C 1
ATOM 4644 O O . VAL B 1 16 ? 3.346 -42.656 -1.582 1 97.62 16 VAL B O 1
ATOM 4647 N N . LYS B 1 17 ? 4.016 -42.688 -3.713 1 95.94 17 LYS B N 1
ATOM 4648 C CA . LYS B 1 17 ? 3.785 -44.125 -3.84 1 95.94 17 LYS B CA 1
ATOM 4649 C C . LYS B 1 17 ? 4.844 -44.906 -3.076 1 95.94 17 LYS B C 1
ATOM 4651 O O . LYS B 1 17 ? 6.027 -44.562 -3.109 1 95.94 17 LYS B O 1
ATOM 4656 N N . SER B 1 18 ? 4.344 -45.906 -2.34 1 92.06 18 SER B N 1
ATOM 4657 C CA . SER B 1 18 ? 5.184 -46.875 -1.626 1 92.06 18 SER B CA 1
ATOM 4658 C C . SER B 1 18 ? 4.785 -48.312 -1.956 1 92.06 18 SER B C 1
ATOM 4660 O O . SER B 1 18 ? 3.857 -48.531 -2.734 1 92.06 18 SER B O 1
ATOM 4662 N N . GLU B 1 19 ? 5.523 -49.281 -1.432 1 86.56 19 GLU B N 1
ATOM 4663 C CA . GLU B 1 19 ? 5.281 -50.719 -1.722 1 86.56 19 GLU B CA 1
ATOM 4664 C C . GLU B 1 19 ? 3.887 -51.125 -1.267 1 86.56 19 GLU B C 1
ATOM 4666 O O . GLU B 1 19 ? 3.223 -51.938 -1.939 1 86.56 19 GLU B O 1
ATOM 4671 N N . ASP B 1 20 ? 3.424 -50.625 -0.206 1 87.75 20 ASP B N 1
ATOM 4672 C CA . ASP B 1 20 ? 2.203 -51.125 0.425 1 87.75 20 ASP B CA 1
ATOM 4673 C C . ASP B 1 20 ? 1.03 -50.188 0.158 1 87.75 20 ASP B C 1
ATOM 4675 O O . ASP B 1 20 ? -0.094 -50.438 0.591 1 87.75 20 ASP B O 1
ATOM 4679 N N . GLY B 1 21 ? 1.319 -49.125 -0.536 1 94.44 21 GLY B N 1
ATOM 4680 C CA . GLY B 1 21 ? 0.271 -48.125 -0.75 1 94.44 21 GLY B CA 1
ATOM 4681 C C . GLY B 1 21 ? 0.806 -46.75 -1.096 1 94.44 21 GLY B C 1
ATOM 4682 O O . GLY B 1 21 ? 1.916 -46.625 -1.617 1 94.44 21 GLY B O 1
ATOM 4683 N N . THR B 1 22 ? -0.049 -45.719 -0.914 1 97.5 22 THR B N 1
ATOM 4684 C CA . THR B 1 22 ? 0.312 -44.375 -1.271 1 97.5 22 THR B CA 1
ATOM 4685 C C . THR B 1 22 ? 0.077 -43.406 -0.095 1 97.5 22 THR B C 1
ATOM 4687 O O . THR B 1 22 ? -1.026 -43.375 0.452 1 97.5 22 THR B O 1
ATOM 4690 N N . PHE B 1 23 ? 1.104 -42.719 0.382 1 97.56 23 PHE B N 1
ATOM 4691 C CA . PHE B 1 23 ? 0.938 -41.625 1.317 1 97.56 23 PHE B CA 1
ATOM 4692 C C . PHE B 1 23 ? 0.55 -40.344 0.582 1 97.56 23 PHE B C 1
ATOM 4694 O O . PHE B 1 23 ? 0.927 -40.156 -0.576 1 97.56 23 PHE B O 1
ATOM 4701 N N . PHE B 1 24 ? -0.208 -39.5 1.171 1 98.44 24 PHE B N 1
ATOM 4702 C CA . PHE B 1 24 ? -0.578 -38.219 0.548 1 98.44 24 PHE B CA 1
ATOM 4703 C C . PHE B 1 24 ? -0.964 -37.188 1.604 1 98.44 24 PHE B C 1
ATOM 4705 O O . PHE B 1 24 ? -1.163 -37.531 2.77 1 98.44 24 PHE B O 1
ATOM 4712 N N . GLN B 1 25 ? -0.902 -35.969 1.262 1 98.5 25 GLN B N 1
ATOM 4713 C CA . GLN B 1 25 ? -1.346 -34.875 2.082 1 98.5 25 GLN B CA 1
ATOM 4714 C C . GLN B 1 25 ? -2.811 -34.531 1.817 1 98.5 25 GLN B C 1
ATOM 4716 O O . GLN B 1 25 ? -3.227 -34.406 0.663 1 98.5 25 GLN B O 1
ATOM 4721 N N . LEU B 1 26 ? -3.66 -34.5 2.814 1 98.81 26 LEU B N 1
ATOM 4722 C CA . LEU B 1 26 ? -5.031 -34.031 2.709 1 98.81 26 LEU B CA 1
ATOM 4723 C C . LEU B 1 26 ? -5.16 -32.625 3.289 1 98.81 26 LEU B C 1
ATOM 4725 O O . LEU B 1 26 ? -4.723 -32.375 4.414 1 98.81 26 LEU B O 1
ATOM 4729 N N . ASN B 1 27 ? -5.746 -31.719 2.537 1 98.69 27 ASN B N 1
ATOM 4730 C CA . ASN B 1 27 ? -5.848 -30.297 2.893 1 98.69 27 ASN B CA 1
ATOM 4731 C C . ASN B 1 27 ? -7.305 -29.859 3.039 1 98.69 27 ASN B C 1
ATOM 4733 O O . ASN B 1 27 ? -8.164 -30.281 2.26 1 98.69 27 ASN B O 1
ATOM 4737 N N . TRP B 1 28 ? -7.582 -29.016 4.004 1 98.56 28 TRP B N 1
ATOM 4738 C CA . TRP B 1 28 ? -8.922 -28.469 4.172 1 98.56 28 TRP B CA 1
ATOM 4739 C C . TRP B 1 28 ? -8.875 -27.094 4.844 1 98.56 28 TRP B C 1
ATOM 4741 O O . TRP B 1 28 ? -7.82 -26.672 5.32 1 98.56 28 TRP B O 1
ATOM 4751 N N . ILE B 1 29 ? -9.961 -26.344 4.797 1 98.31 29 ILE B N 1
ATOM 4752 C CA . ILE B 1 29 ? -10.078 -25.031 5.426 1 98.31 29 ILE B CA 1
ATOM 4753 C C . ILE B 1 29 ? -10.656 -25.172 6.832 1 98.31 29 ILE B C 1
ATOM 4755 O O . ILE B 1 29 ? -11.641 -25.891 7.035 1 98.31 29 ILE B O 1
ATOM 4759 N N . ASP B 1 30 ? -10 -24.562 7.797 1 97.88 30 ASP B N 1
ATOM 4760 C CA . ASP B 1 30 ? -10.531 -24.422 9.148 1 97.88 30 ASP B CA 1
ATOM 4761 C C . ASP B 1 30 ? -11.102 -23.031 9.375 1 97.88 30 ASP B C 1
ATOM 4763 O O . ASP B 1 30 ? -10.359 -22.094 9.656 1 97.88 30 ASP B O 1
ATOM 4767 N N . PHE B 1 31 ? -12.406 -22.891 9.367 1 97.44 31 PHE B N 1
ATOM 4768 C CA . PHE B 1 31 ? -13.062 -21.594 9.445 1 97.44 31 PHE B CA 1
ATOM 4769 C C . PHE B 1 31 ? -12.93 -21 10.852 1 97.44 31 PHE B C 1
ATOM 4771 O O . PHE B 1 31 ? -13.016 -19.797 11.031 1 97.44 31 PHE B O 1
ATOM 4778 N N . THR B 1 32 ? -12.766 -21.844 11.828 1 96.75 32 THR B N 1
ATOM 4779 C CA . THR B 1 32 ? -12.633 -21.359 13.203 1 96.75 32 THR B CA 1
ATOM 4780 C C . THR B 1 32 ? -11.375 -20.516 13.359 1 96.75 32 THR B C 1
ATOM 4782 O O . THR B 1 32 ? -11.422 -19.438 13.938 1 96.75 32 THR B O 1
ATOM 4785 N N . SER B 1 33 ? -10.32 -20.969 12.805 1 96.25 33 SER B N 1
ATOM 4786 C CA . SER B 1 33 ? -9.055 -20.25 12.898 1 96.25 33 SER B CA 1
ATOM 4787 C C . SER B 1 33 ? -8.828 -19.375 11.664 1 96.25 33 SER B C 1
ATOM 4789 O O . SER B 1 33 ? -7.84 -18.641 11.594 1 96.25 33 SER B O 1
ATOM 4791 N N . ASN B 1 34 ? -9.781 -19.375 10.703 1 97.25 34 ASN B N 1
ATOM 4792 C CA . ASN B 1 34 ? -9.633 -18.641 9.453 1 97.25 34 ASN B CA 1
ATOM 4793 C C . ASN B 1 34 ? -8.305 -18.953 8.766 1 97.25 34 ASN B C 1
ATOM 4795 O O . ASN B 1 34 ? -7.559 -18.047 8.398 1 97.25 34 ASN B O 1
ATOM 4799 N N . SER B 1 35 ? -8.023 -20.266 8.664 1 97.19 35 SER B N 1
ATOM 4800 C CA . SER B 1 35 ? -6.738 -20.703 8.125 1 97.19 35 SER B CA 1
ATOM 4801 C C . SER B 1 35 ? -6.875 -22.031 7.395 1 97.19 35 SER B C 1
ATOM 4803 O O . SER B 1 35 ? -7.973 -22.578 7.285 1 97.19 35 SER B O 1
ATOM 4805 N N . TYR B 1 36 ? -5.801 -22.516 6.852 1 97.88 36 TYR B N 1
ATOM 4806 C CA . TYR B 1 36 ? -5.727 -23.797 6.168 1 97.88 36 TYR B CA 1
ATOM 4807 C C . TYR B 1 36 ? -5.086 -24.859 7.059 1 97.88 36 TYR B C 1
ATOM 4809 O O . TYR B 1 36 ? -4.172 -24.562 7.832 1 97.88 36 TYR B O 1
ATOM 4817 N N . SER B 1 37 ? -5.566 -26.094 6.883 1 98.25 37 SER B N 1
ATOM 4818 C CA . SER B 1 37 ? -5.039 -27.219 7.645 1 98.25 37 SER B CA 1
ATOM 4819 C C . SER B 1 37 ? -4.691 -28.391 6.73 1 98.25 37 SER B C 1
ATOM 4821 O O . SER B 1 37 ? -5.199 -28.484 5.613 1 98.25 37 SER B O 1
ATOM 4823 N N . SER B 1 38 ? -3.781 -29.234 7.168 1 98.44 38 SER B N 1
ATOM 4824 C CA . SER B 1 38 ? -3.393 -30.422 6.398 1 98.44 38 SER B CA 1
ATOM 4825 C C . SER B 1 38 ? -2.871 -31.531 7.309 1 98.44 38 SER B C 1
ATOM 4827 O O . SER B 1 38 ? -2.4 -31.25 8.414 1 98.44 38 SER B O 1
ATOM 4829 N N . SER B 1 39 ? -3.002 -32.75 6.887 1 98.31 39 SER B N 1
ATOM 4830 C CA . SER B 1 39 ? -2.477 -33.938 7.527 1 98.31 39 SER B CA 1
ATOM 4831 C C . SER B 1 39 ? -1.996 -34.969 6.496 1 98.31 39 SER B C 1
ATOM 4833 O O . SER B 1 39 ? -2.354 -34.875 5.32 1 98.31 39 SER B O 1
ATOM 4835 N N . ILE B 1 40 ? -1.188 -35.906 6.973 1 98.19 40 ILE B N 1
ATOM 4836 C CA . ILE B 1 40 ? -0.736 -37 6.117 1 98.19 40 ILE B CA 1
ATOM 4837 C C . ILE B 1 40 ? -1.673 -38.188 6.266 1 98.19 40 ILE B C 1
ATOM 4839 O O . ILE B 1 40 ? -2.049 -38.562 7.383 1 98.19 40 ILE B O 1
ATOM 4843 N N . TYR B 1 41 ? -2.072 -38.719 5.191 1 98.06 41 TYR B N 1
ATOM 4844 C CA . TYR B 1 41 ? -2.908 -39.906 5.121 1 98.06 41 TYR B CA 1
ATOM 4845 C C . TYR B 1 41 ? -2.201 -41.031 4.367 1 98.06 41 TYR B C 1
ATOM 4847 O O . TYR B 1 41 ? -1.222 -40.781 3.656 1 98.06 41 TYR B O 1
ATOM 4855 N N . PHE B 1 42 ? -2.611 -42.281 4.566 1 96.94 42 PHE B N 1
ATOM 4856 C CA . PHE B 1 42 ? -2.117 -43.469 3.879 1 96.94 42 PHE B CA 1
ATOM 4857 C C . PHE B 1 42 ? -3.262 -44.25 3.223 1 96.94 42 PHE B C 1
ATOM 4859 O O . PHE B 1 42 ? -4.23 -44.625 3.889 1 96.94 42 PHE B O 1
ATOM 4866 N N . LYS B 1 43 ? -3.141 -44.375 1.868 1 97.56 43 LYS B N 1
ATOM 4867 C CA . LYS B 1 43 ? -4.117 -45.156 1.101 1 97.56 43 LYS B CA 1
ATOM 4868 C C . LYS B 1 43 ? -3.602 -46.562 0.807 1 97.56 43 LYS B C 1
ATOM 4870 O O . LYS B 1 43 ? -2.85 -46.75 -0.148 1 97.56 43 LYS B O 1
ATOM 4875 N N . GLY B 1 44 ? -4 -47.531 1.513 1 94.19 44 GLY B N 1
ATOM 4876 C CA . GLY B 1 44 ? -3.832 -48.938 1.233 1 94.19 44 GLY B CA 1
ATOM 4877 C C . GLY B 1 44 ? -5.117 -49.625 0.794 1 94.19 44 GLY B C 1
ATOM 4878 O O . GLY B 1 44 ? -5.738 -49.219 -0.188 1 94.19 44 GLY B O 1
ATOM 4879 N N . LYS B 1 45 ? -5.547 -50.688 1.566 1 91.31 45 LYS B N 1
ATOM 4880 C CA . LYS B 1 45 ? -6.883 -51.219 1.347 1 91.31 45 LYS B CA 1
ATOM 4881 C C . LYS B 1 45 ? -7.961 -50.219 1.71 1 91.31 45 LYS B C 1
ATOM 4883 O O . LYS B 1 45 ? -8.969 -50.094 1.005 1 91.31 45 LYS B O 1
ATOM 4888 N N . ASP B 1 46 ? -7.598 -49.594 2.779 1 93.19 46 ASP B N 1
ATOM 4889 C CA . ASP B 1 46 ? -8.414 -48.469 3.213 1 93.19 46 ASP B CA 1
ATOM 4890 C C . ASP B 1 46 ? -7.566 -47.188 3.344 1 93.19 46 ASP B C 1
ATOM 4892 O O . ASP B 1 46 ? -6.34 -47.25 3.271 1 93.19 46 ASP B O 1
ATOM 4896 N N . VAL B 1 47 ? -8.234 -46.094 3.443 1 97.38 47 VAL B N 1
ATOM 4897 C CA . VAL B 1 47 ? -7.539 -44.812 3.652 1 97.38 47 VAL B CA 1
ATOM 4898 C C . VAL B 1 47 ? -7.535 -44.469 5.137 1 97.38 47 VAL B C 1
ATOM 4900 O O . VAL B 1 47 ? -8.586 -44.469 5.781 1 97.38 47 VAL B O 1
ATOM 4903 N N . LYS B 1 48 ? -6.387 -44.188 5.711 1 95.69 48 LYS B N 1
ATOM 4904 C CA . LYS B 1 48 ? -6.258 -43.875 7.133 1 95.69 48 LYS B CA 1
ATOM 4905 C C . LYS B 1 48 ? -5.418 -42.625 7.352 1 95.69 48 LYS B C 1
ATOM 4907 O O . LYS B 1 48 ? -4.43 -42.375 6.648 1 95.69 48 LYS B O 1
ATOM 4912 N N . ARG B 1 49 ? -5.82 -41.844 8.344 1 96.38 49 ARG B N 1
ATOM 4913 C CA . ARG B 1 49 ? -5.027 -40.688 8.758 1 96.38 49 ARG B CA 1
ATOM 4914 C C . ARG B 1 49 ? -3.793 -41.125 9.547 1 96.38 49 ARG B C 1
ATOM 4916 O O . ARG B 1 49 ? -3.867 -42.031 10.375 1 96.38 49 ARG B O 1
ATOM 4923 N N . VAL B 1 50 ? -2.615 -40.438 9.25 1 95.62 50 VAL B N 1
ATOM 4924 C CA . VAL B 1 50 ? -1.342 -40.875 9.828 1 95.62 50 VAL B CA 1
ATOM 4925 C C . VAL B 1 50 ? -0.84 -39.812 10.805 1 95.62 50 VAL B C 1
ATOM 4927 O O . VAL B 1 50 ? -0.154 -40.125 11.781 1 95.62 50 VAL B O 1
ATOM 4930 N N . THR B 1 51 ? -1.078 -38.562 10.539 1 96 51 THR B N 1
ATOM 4931 C CA . THR B 1 51 ? -0.631 -37.5 11.406 1 96 51 THR B CA 1
ATOM 4932 C C . THR B 1 51 ? -1.816 -36.656 11.883 1 96 51 THR B C 1
ATOM 4934 O O . THR B 1 51 ? -2.875 -36.656 11.25 1 96 51 THR B O 1
ATOM 4937 N N . TRP B 1 52 ? -1.651 -35.812 13.055 1 94.56 52 TRP B N 1
ATOM 4938 C CA . TRP B 1 52 ? -2.805 -35.156 13.68 1 94.56 52 TRP B CA 1
ATOM 4939 C C . TRP B 1 52 ? -2.475 -33.75 14.102 1 94.56 52 TRP B C 1
ATOM 4941 O O . TRP B 1 52 ? -3.238 -33.125 14.836 1 94.56 52 TRP B O 1
ATOM 4951 N N . GLY B 1 53 ? -1.379 -33.219 13.688 1 92.94 53 GLY B N 1
ATOM 4952 C CA . GLY B 1 53 ? -0.964 -31.875 14.102 1 92.94 53 GLY B CA 1
ATOM 4953 C C . GLY B 1 53 ? -1.659 -30.766 13.336 1 92.94 53 GLY B C 1
ATOM 4954 O O . GLY B 1 53 ? -1.689 -29.609 13.781 1 92.94 53 GLY B O 1
ATOM 4955 N N . GLY B 1 54 ? -2.172 -31.047 12.172 1 96.31 54 GLY B N 1
ATOM 4956 C CA . GLY B 1 54 ? -2.967 -30.094 11.43 1 96.31 54 GLY B CA 1
ATOM 4957 C C . GLY B 1 54 ? -2.139 -29.219 10.492 1 96.31 54 GLY B C 1
ATOM 4958 O O . GLY B 1 54 ? -2.684 -28.406 9.758 1 96.31 54 GLY B O 1
ATOM 4959 N N . LYS B 1 55 ? -0.852 -29.297 10.508 1 97.75 55 LYS B N 1
ATOM 4960 C CA . LYS B 1 55 ? 0.003 -28.516 9.617 1 97.75 55 LYS B CA 1
ATOM 4961 C C . LYS B 1 55 ? 1.116 -29.391 9.031 1 97.75 55 LYS B C 1
ATOM 4963 O O . LYS B 1 55 ? 2.273 -28.969 8.977 1 97.75 55 LYS B O 1
ATOM 4968 N N . GLU B 1 56 ? 0.807 -30.641 8.75 1 98.25 56 GLU B N 1
ATOM 4969 C CA . GLU B 1 56 ? 1.784 -31.562 8.195 1 98.25 56 GLU B CA 1
ATOM 4970 C C . GLU B 1 56 ? 1.762 -31.547 6.672 1 98.25 56 GLU B C 1
ATOM 4972 O O . GLU B 1 56 ? 0.696 -31.438 6.062 1 98.25 56 GLU B O 1
ATOM 4977 N N . SER B 1 57 ? 2.951 -31.672 6.078 1 98.12 57 SER B N 1
ATOM 4978 C CA . SER B 1 57 ? 3.057 -31.609 4.625 1 98.12 57 SER B CA 1
ATOM 4979 C C . SER B 1 57 ? 4.27 -32.406 4.125 1 98.12 57 SER B C 1
ATOM 4981 O O . SER B 1 57 ? 5.059 -32.906 4.922 1 98.12 57 SER B O 1
ATOM 4983 N N . GLN B 1 58 ? 4.395 -32.594 2.816 1 97.88 58 GLN B N 1
ATOM 4984 C CA . GLN B 1 58 ? 5.562 -33.094 2.084 1 97.88 58 GLN B CA 1
ATOM 4985 C C . GLN B 1 58 ? 5.977 -34.469 2.564 1 97.88 58 GLN B C 1
ATOM 4987 O O . GLN B 1 58 ? 7.137 -34.688 2.914 1 97.88 58 GLN B O 1
ATOM 4992 N N . PRO B 1 59 ? 5.105 -35.406 2.498 1 97.94 59 PRO B N 1
ATOM 4993 C CA . PRO B 1 59 ? 5.52 -36.75 2.869 1 97.94 59 PRO B CA 1
ATOM 4994 C C . PRO B 1 59 ? 6.578 -37.344 1.928 1 97.94 59 PRO B C 1
ATOM 4996 O O . PRO B 1 59 ? 6.562 -37.062 0.729 1 97.94 59 PRO B O 1
ATOM 4999 N N . LEU B 1 60 ? 7.441 -38.062 2.449 1 97.25 60 LEU B N 1
ATOM 5000 C CA . LEU B 1 60 ? 8.461 -38.844 1.743 1 97.25 60 LEU B CA 1
ATOM 5001 C C . LEU B 1 60 ? 8.734 -40.156 2.455 1 97.25 60 LEU B C 1
ATOM 5003 O O . LEU B 1 60 ? 8.828 -40.188 3.684 1 97.25 60 LEU B O 1
ATOM 5007 N N . VAL B 1 61 ? 8.82 -41.219 1.696 1 94.94 61 VAL B N 1
ATOM 5008 C CA . VAL B 1 61 ? 9.094 -42.531 2.297 1 94.94 61 VAL B CA 1
ATOM 5009 C C . VAL B 1 61 ? 10.438 -43.062 1.796 1 94.94 61 VAL B C 1
ATOM 5011 O O . VAL B 1 61 ? 10.664 -43.156 0.587 1 94.94 61 VAL B O 1
ATOM 5014 N N . LYS B 1 62 ? 11.211 -43.344 2.719 1 89.94 62 LYS B N 1
ATOM 5015 C CA . LYS B 1 62 ? 12.5 -43.938 2.418 1 89.94 62 LYS B CA 1
ATOM 5016 C C . LYS B 1 62 ? 12.805 -45.094 3.375 1 89.94 62 LYS B C 1
ATOM 5018 O O . LYS B 1 62 ? 12.766 -44.938 4.594 1 89.94 62 LYS B O 1
ATOM 5023 N N . ASP B 1 63 ? 13.078 -46.312 2.861 1 88.06 63 ASP B N 1
ATOM 5024 C CA . ASP B 1 63 ? 13.453 -47.469 3.627 1 88.06 63 ASP B CA 1
ATOM 5025 C C . ASP B 1 63 ? 12.445 -47.75 4.738 1 88.06 63 ASP B C 1
ATOM 5027 O O . ASP B 1 63 ? 12.828 -48 5.887 1 88.06 63 ASP B O 1
ATOM 5031 N N . GLY B 1 64 ? 11.258 -47.531 4.445 1 87.31 64 GLY B N 1
ATOM 5032 C CA . GLY B 1 64 ? 10.18 -47.875 5.359 1 87.31 64 GLY B CA 1
ATOM 5033 C C . GLY B 1 64 ? 9.914 -46.781 6.387 1 87.31 64 GLY B C 1
ATOM 5034 O O . GLY B 1 64 ? 9.055 -46.969 7.258 1 87.31 64 GLY B O 1
ATOM 5035 N N . VAL B 1 65 ? 10.625 -45.75 6.32 1 93.56 65 VAL B N 1
ATOM 5036 C CA . VAL B 1 65 ? 10.453 -44.656 7.254 1 93.56 65 VAL B CA 1
ATOM 5037 C C . VAL B 1 65 ? 9.734 -43.5 6.562 1 93.56 65 VAL B C 1
ATOM 5039 O O . VAL B 1 65 ? 10.133 -43.062 5.477 1 93.56 65 VAL B O 1
ATOM 5042 N N . LEU B 1 66 ? 8.695 -43 7.219 1 96.12 66 LEU B N 1
ATOM 5043 C CA . LEU B 1 66 ? 7.973 -41.844 6.715 1 96.12 66 LEU B CA 1
ATOM 5044 C C . LEU B 1 66 ? 8.602 -40.562 7.219 1 96.12 66 LEU B C 1
ATOM 5046 O O . LEU B 1 66 ? 8.82 -40.375 8.422 1 96.12 66 LEU B O 1
ATOM 5050 N N . HIS B 1 67 ? 8.969 -39.688 6.379 1 97.75 67 HIS B N 1
ATOM 5051 C CA . HIS B 1 67 ? 9.375 -38.312 6.699 1 97.75 67 HIS B CA 1
ATOM 5052 C C . HIS B 1 67 ? 8.32 -37.312 6.254 1 97.75 67 HIS B C 1
ATOM 5054 O O . HIS B 1 67 ? 7.625 -37.531 5.262 1 97.75 67 HIS B O 1
ATOM 5060 N N . TYR B 1 68 ? 8.117 -36.219 6.961 1 98.25 68 TYR B N 1
ATOM 5061 C CA . TYR B 1 68 ? 7.211 -35.156 6.602 1 98.25 68 TYR B CA 1
ATOM 5062 C C . TYR B 1 68 ? 7.598 -33.844 7.312 1 98.25 68 TYR B C 1
ATOM 5064 O O . TYR B 1 68 ? 8.422 -33.875 8.234 1 98.25 68 TYR B O 1
ATOM 5072 N N . VAL B 1 69 ? 7.055 -32.781 6.91 1 98.69 69 VAL B N 1
ATOM 5073 C CA . VAL B 1 69 ? 7.324 -31.469 7.523 1 98.69 69 VAL B CA 1
ATOM 5074 C C . VAL B 1 69 ? 6.141 -31.062 8.398 1 98.69 69 VAL B C 1
ATOM 5076 O O . VAL B 1 69 ? 4.992 -31.094 7.949 1 98.69 69 VAL B O 1
ATOM 5079 N N . LYS B 1 70 ? 6.402 -30.75 9.633 1 98.38 70 LYS B N 1
ATOM 5080 C CA . LYS B 1 70 ? 5.418 -30.156 10.531 1 98.38 70 LYS B CA 1
ATOM 5081 C C . LYS B 1 70 ? 5.574 -28.641 10.602 1 98.38 70 LYS B C 1
ATOM 5083 O O . LYS B 1 70 ? 6.617 -28.141 11.016 1 98.38 70 LYS B O 1
ATOM 5088 N N . GLY B 1 71 ? 4.488 -27.922 10.234 1 97.19 71 GLY B N 1
ATOM 5089 C CA . GLY B 1 71 ? 4.535 -26.469 10.219 1 97.19 71 GLY B CA 1
ATOM 5090 C C . GLY B 1 71 ? 4.312 -25.859 11.586 1 97.19 71 GLY B C 1
ATOM 5091 O O . GLY B 1 71 ? 3.666 -26.453 12.445 1 97.19 71 GLY B O 1
ATOM 5092 N N . GLY B 1 72 ? 4.793 -24.578 11.875 1 93.69 72 GLY B N 1
ATOM 5093 C CA . GLY B 1 72 ? 4.68 -23.734 13.055 1 93.69 72 GLY B CA 1
ATOM 5094 C C . GLY B 1 72 ? 5.461 -22.438 12.945 1 93.69 72 GLY B C 1
ATOM 5095 O O . GLY B 1 72 ? 5.535 -21.844 11.867 1 93.69 72 GLY B O 1
ATOM 5096 N N . ASP B 1 73 ? 5.887 -21.922 14.133 1 92.81 73 ASP B N 1
ATOM 5097 C CA . ASP B 1 73 ? 6.777 -20.781 14.055 1 92.81 73 ASP B CA 1
ATOM 5098 C C . ASP B 1 73 ? 7.992 -21.078 13.18 1 92.81 73 ASP B C 1
ATOM 5100 O O . ASP B 1 73 ? 8.445 -20.219 12.414 1 92.81 73 ASP B O 1
ATOM 5104 N N . LYS B 1 74 ? 8.477 -22.281 13.383 1 96.94 74 LYS B N 1
ATOM 5105 C CA . LYS B 1 74 ? 9.453 -22.891 12.484 1 96.94 74 LYS B CA 1
ATOM 5106 C C . LYS B 1 74 ? 8.922 -24.203 11.891 1 96.94 74 LYS B C 1
ATOM 5108 O O . LYS B 1 74 ? 7.988 -24.797 12.43 1 96.94 74 LYS B O 1
ATOM 5113 N N . ASP B 1 75 ? 9.43 -24.547 10.734 1 98.38 75 ASP B N 1
ATOM 5114 C CA . ASP B 1 75 ? 9.156 -25.859 10.172 1 98.38 75 ASP B CA 1
ATOM 5115 C C . ASP B 1 75 ? 10.07 -26.922 10.781 1 98.38 75 ASP B C 1
ATOM 5117 O O . ASP B 1 75 ? 11.25 -26.656 11.023 1 98.38 75 ASP B O 1
ATOM 5121 N N . THR B 1 76 ? 9.5 -28.078 11.016 1 98.56 76 THR B N 1
ATOM 5122 C CA . THR B 1 76 ? 10.297 -29.188 11.547 1 98.56 76 THR B CA 1
ATOM 5123 C C . THR B 1 76 ? 10.141 -30.438 10.672 1 98.56 76 THR B C 1
ATOM 5125 O O . THR B 1 76 ? 9.023 -30.875 10.422 1 98.56 76 THR B O 1
ATOM 5128 N N . LEU B 1 77 ? 11.266 -30.906 10.172 1 98.62 77 LEU B N 1
ATOM 5129 C CA . LEU B 1 77 ? 11.242 -32.219 9.531 1 98.62 77 LEU B CA 1
ATOM 5130 C C . LEU B 1 77 ? 11.086 -33.312 10.57 1 98.62 77 LEU B C 1
ATOM 5132 O O . LEU B 1 77 ? 11.852 -33.375 11.539 1 98.62 77 LEU B O 1
ATOM 5136 N N . MET B 1 78 ? 10.125 -34.156 10.336 1 98.12 78 MET B N 1
ATOM 5137 C CA . MET B 1 78 ? 9.812 -35.281 11.234 1 98.12 78 MET B CA 1
ATOM 5138 C C . MET B 1 78 ? 10.109 -36.625 10.57 1 98.12 78 MET B C 1
ATOM 5140 O O . MET B 1 78 ? 10.117 -36.719 9.344 1 98.12 78 MET B O 1
ATOM 5144 N N . ARG B 1 79 ? 10.352 -37.625 11.375 1 96.62 79 ARG B N 1
ATOM 5145 C CA . ARG B 1 79 ? 10.391 -39 10.906 1 96.62 79 ARG B CA 1
ATOM 5146 C C . ARG B 1 79 ? 9.516 -39.906 11.781 1 96.62 79 ARG B C 1
ATOM 5148 O O . ARG B 1 79 ? 9.367 -39.656 12.977 1 96.62 79 ARG B O 1
ATOM 5155 N N . SER B 1 80 ? 8.953 -40.906 11.109 1 94.25 80 SER B N 1
ATOM 5156 C CA . SER B 1 80 ? 8.062 -41.812 11.82 1 94.25 80 SER B CA 1
ATOM 5157 C C . SER B 1 80 ? 8.086 -43.188 11.188 1 94.25 80 SER B C 1
ATOM 5159 O O . SER B 1 80 ? 8.062 -43.344 9.961 1 94.25 80 SER B O 1
ATOM 5161 N N . THR B 1 81 ? 8.156 -44.281 11.984 1 87.56 81 THR B N 1
ATOM 5162 C CA . THR B 1 81 ? 7.914 -45.625 11.523 1 87.56 81 THR B CA 1
ATOM 5163 C C . THR B 1 81 ? 6.473 -46.062 11.805 1 87.56 81 THR B C 1
ATOM 5165 O O . THR B 1 81 ? 6.195 -47.219 12.07 1 87.56 81 THR B O 1
ATOM 5168 N N . LEU B 1 82 ? 5.602 -45.031 11.734 1 78.56 82 LEU B N 1
ATOM 5169 C CA . LEU B 1 82 ? 4.168 -45.156 11.977 1 78.56 82 LEU B CA 1
ATOM 5170 C C . LEU B 1 82 ? 3.883 -45.375 13.461 1 78.56 82 LEU B C 1
ATOM 5172 O O . LEU B 1 82 ? 2.939 -46.094 13.805 1 78.56 82 LEU B O 1
ATOM 5176 N N . GLY B 1 83 ? 4.781 -44.969 14.297 1 79.25 83 GLY B N 1
ATOM 5177 C CA . GLY B 1 83 ? 4.664 -44.812 15.734 1 79.25 83 GLY B CA 1
ATOM 5178 C C . GLY B 1 83 ? 4.84 -43.375 16.188 1 79.25 83 GLY B C 1
ATOM 5179 O O . GLY B 1 83 ? 4.383 -42.438 15.516 1 79.25 83 GLY B O 1
ATOM 5180 N N . GLU B 1 84 ? 5.363 -43.219 17.281 1 87.19 84 GLU B N 1
ATOM 5181 C CA . GLU B 1 84 ? 5.609 -41.875 17.797 1 87.19 84 GLU B CA 1
ATOM 5182 C C . GLU B 1 84 ? 6.641 -41.125 16.938 1 87.19 84 GLU B C 1
ATOM 5184 O O . GLU B 1 84 ? 7.777 -41.594 16.797 1 87.19 84 GLU B O 1
ATOM 5189 N N . PRO B 1 85 ? 6.215 -40.062 16.281 1 93.88 85 PRO B N 1
ATOM 5190 C CA . PRO B 1 85 ? 7.145 -39.312 15.406 1 93.88 85 PRO B CA 1
ATOM 5191 C C . PRO B 1 85 ? 8.258 -38.625 16.188 1 93.88 85 PRO B C 1
ATOM 5193 O O . PRO B 1 85 ? 8.07 -38.281 17.359 1 93.88 85 PRO B O 1
ATOM 5196 N N . GLU B 1 86 ? 9.406 -38.438 15.641 1 96.06 86 GLU B N 1
ATOM 5197 C CA . GLU B 1 86 ? 10.555 -37.75 16.219 1 96.06 86 GLU B CA 1
ATOM 5198 C C . GLU B 1 86 ? 11.023 -36.625 15.312 1 96.06 86 GLU B C 1
ATOM 5200 O O . GLU B 1 86 ? 11.031 -36.75 14.086 1 96.06 86 GLU B O 1
ATOM 5205 N N . PRO B 1 87 ? 11.406 -35.5 15.945 1 97.12 87 PRO B N 1
ATOM 5206 C CA . PRO B 1 87 ? 11.969 -34.406 15.141 1 97.12 87 PRO B CA 1
ATOM 5207 C C . PRO B 1 87 ? 13.367 -34.719 14.625 1 97.12 87 PRO B C 1
ATOM 5209 O O . PRO B 1 87 ? 14.172 -35.344 15.328 1 97.12 87 PRO B O 1
ATOM 5212 N N . VAL B 1 88 ? 13.625 -34.375 13.43 1 97.81 88 VAL B N 1
ATOM 5213 C CA . VAL B 1 88 ? 14.945 -34.531 12.836 1 97.81 88 VAL B CA 1
ATOM 5214 C C . VAL B 1 88 ? 15.711 -33.188 12.938 1 97.81 88 VAL B C 1
ATOM 5216 O O . VAL B 1 88 ? 16.766 -33.125 13.578 1 97.81 88 VAL B O 1
ATOM 5219 N N . PHE B 1 89 ? 15.234 -32.125 12.32 1 98.12 89 PHE B N 1
ATOM 5220 C CA . PHE B 1 89 ? 15.758 -30.766 12.445 1 98.12 89 PHE B CA 1
ATOM 5221 C C . PHE B 1 89 ? 14.672 -29.734 12.164 1 98.12 89 PHE B C 1
ATOM 5223 O O . PHE B 1 89 ? 13.617 -30.062 11.633 1 98.12 89 PHE B O 1
ATOM 5230 N N . SER B 1 90 ? 14.883 -28.531 12.625 1 98.25 90 SER B N 1
ATOM 5231 C CA . SER B 1 90 ? 13.961 -27.422 12.391 1 98.25 90 SER B CA 1
ATOM 5232 C C . SER B 1 90 ? 14.625 -26.312 11.609 1 98.25 90 SER B C 1
ATOM 5234 O O . SER B 1 90 ? 15.844 -26.125 11.688 1 98.25 90 SER B O 1
ATOM 5236 N N . PHE B 1 91 ? 13.961 -25.594 10.844 1 98.44 91 PHE B N 1
ATOM 5237 C CA . PHE B 1 91 ? 14.352 -24.422 10.07 1 98.44 91 PHE B CA 1
ATOM 5238 C C . PHE B 1 91 ? 13.18 -23.469 9.883 1 98.44 91 PHE B C 1
ATOM 5240 O O . PHE B 1 91 ? 12.023 -23.859 10.078 1 98.44 91 PHE B O 1
ATOM 5247 N N . ASP B 1 92 ? 13.438 -22.234 9.641 1 97.62 92 ASP B N 1
ATOM 5248 C CA . ASP B 1 92 ? 12.352 -21.266 9.523 1 97.62 92 ASP B CA 1
ATOM 5249 C C . ASP B 1 92 ? 11.305 -21.719 8.508 1 97.62 92 ASP B C 1
ATOM 5251 O O . ASP B 1 92 ? 10.117 -21.75 8.812 1 97.62 92 ASP B O 1
ATOM 5255 N N . LYS B 1 93 ? 11.734 -22.047 7.324 1 98.06 93 LYS B N 1
ATOM 5256 C CA . LYS B 1 93 ? 10.883 -22.594 6.273 1 98.06 93 LYS B CA 1
ATOM 5257 C C . LYS B 1 93 ? 11.602 -23.703 5.508 1 98.06 93 LYS B C 1
ATOM 5259 O O . LYS B 1 93 ? 12.758 -23.547 5.113 1 98.06 93 LYS B O 1
ATOM 5264 N N . ILE B 1 94 ? 10.969 -24.781 5.324 1 98.69 94 ILE B N 1
ATOM 5265 C CA . ILE B 1 94 ? 11.453 -25.891 4.52 1 98.69 94 ILE B CA 1
ATOM 5266 C C . ILE B 1 94 ? 10.547 -26.094 3.307 1 98.69 94 ILE B C 1
ATOM 5268 O O . ILE B 1 94 ? 9.391 -26.5 3.451 1 98.69 94 ILE B O 1
ATOM 5272 N N . LYS B 1 95 ? 11.102 -25.922 2.141 1 97.69 95 LYS B N 1
ATOM 5273 C CA . LYS B 1 95 ? 10.266 -25.906 0.939 1 97.69 95 LYS B CA 1
ATOM 5274 C C . LYS B 1 95 ? 10.352 -27.25 0.199 1 97.69 95 LYS B C 1
ATOM 5276 O O . LYS B 1 95 ? 9.438 -27.594 -0.557 1 97.69 95 LYS B O 1
ATOM 5281 N N . LYS B 1 96 ? 11.359 -27.906 0.305 1 98.44 96 LYS B N 1
ATOM 5282 C CA . LYS B 1 96 ? 11.641 -29.203 -0.294 1 98.44 96 LYS B CA 1
ATOM 5283 C C . LYS B 1 96 ? 12.812 -29.891 0.41 1 98.44 96 LYS B C 1
ATOM 5285 O O . LYS B 1 96 ? 13.742 -29.219 0.873 1 98.44 96 LYS B O 1
ATOM 5290 N N . TYR B 1 97 ? 12.805 -31.156 0.545 1 98.56 97 TYR B N 1
ATOM 5291 C CA . TYR B 1 97 ? 13.93 -31.875 1.132 1 98.56 97 TYR B CA 1
ATOM 5292 C C . TYR B 1 97 ? 14.086 -33.25 0.503 1 98.56 97 TYR B C 1
ATOM 5294 O O . TYR B 1 97 ? 13.102 -33.844 0.058 1 98.56 97 TYR B O 1
ATOM 5302 N N . LEU B 1 98 ? 15.32 -33.781 0.417 1 98.25 98 LEU B N 1
ATOM 5303 C CA . LEU B 1 98 ? 15.648 -35.125 -0.019 1 98.25 98 LEU B CA 1
ATOM 5304 C C . LEU B 1 98 ? 16.781 -35.719 0.829 1 98.25 98 LEU B C 1
ATOM 5306 O O . LEU B 1 98 ? 17.688 -35 1.252 1 98.25 98 LEU B O 1
ATOM 5310 N N . PRO B 1 99 ? 16.719 -37.031 1.013 1 97 99 PRO B N 1
ATOM 5311 C CA . PRO B 1 99 ? 17.844 -37.656 1.727 1 97 99 PRO B CA 1
ATOM 5312 C C . PRO B 1 99 ? 19.156 -37.531 0.972 1 97 99 PRO B C 1
ATOM 5314 O O . PRO B 1 99 ? 19.188 -37.625 -0.258 1 97 99 PRO B O 1
ATOM 5317 N N . TYR B 1 100 ? 20.203 -37.344 1.697 1 97.19 100 TYR B N 1
ATOM 5318 C CA . TYR B 1 100 ? 21.547 -37.25 1.137 1 97.19 100 TYR B CA 1
ATOM 5319 C C . TYR B 1 100 ? 22.594 -37.594 2.18 1 97.19 100 TYR B C 1
ATOM 5321 O O . TYR B 1 100 ? 22.703 -36.938 3.215 1 97.19 100 TYR B O 1
ATOM 5329 N N . GLY B 1 101 ? 23.375 -38.594 1.877 1 93 101 GLY B N 1
ATOM 5330 C CA . GLY B 1 101 ? 24.344 -39.062 2.863 1 93 101 GLY B CA 1
ATOM 5331 C C . GLY B 1 101 ? 23.703 -39.438 4.18 1 93 101 GLY B C 1
ATOM 5332 O O . GLY B 1 101 ? 22.766 -40.25 4.207 1 93 101 GLY B O 1
ATOM 5333 N N . LYS B 1 102 ? 24.266 -38.844 5.258 1 91 102 LYS B N 1
ATOM 5334 C CA . LYS B 1 102 ? 23.766 -39.156 6.594 1 91 102 LYS B CA 1
ATOM 5335 C C . LYS B 1 102 ? 22.656 -38.188 6.992 1 91 102 LYS B C 1
ATOM 5337 O O . LYS B 1 102 ? 22.125 -38.25 8.102 1 91 102 LYS B O 1
ATOM 5342 N N . GLY B 1 103 ? 22.391 -37.406 6.039 1 96.38 103 GLY B N 1
ATOM 5343 C CA . GLY B 1 103 ? 21.422 -36.375 6.379 1 96.38 103 GLY B CA 1
ATOM 5344 C C . GLY B 1 103 ? 20.453 -36.062 5.246 1 96.38 103 GLY B C 1
ATOM 5345 O O . GLY B 1 103 ? 19.891 -36.969 4.629 1 96.38 103 GLY B O 1
ATOM 5346 N N . PHE B 1 104 ? 20.203 -34.688 5.125 1 98.25 104 PHE B N 1
ATOM 5347 C CA . PHE B 1 104 ? 19.219 -34.25 4.141 1 98.25 104 PHE B CA 1
ATOM 5348 C C . PHE B 1 104 ? 19.688 -33 3.43 1 98.25 104 PHE B C 1
ATOM 5350 O O . PHE B 1 104 ? 20.281 -32.125 4.051 1 98.25 104 PHE B O 1
ATOM 5357 N N . LEU B 1 105 ? 19.484 -32.938 2.148 1 98.75 105 LEU B N 1
ATOM 5358 C CA . LEU B 1 105 ? 19.469 -31.656 1.436 1 98.75 105 LEU B CA 1
ATOM 5359 C C . LEU B 1 105 ? 18.062 -31.047 1.449 1 98.75 105 LEU B C 1
ATOM 5361 O O . LEU B 1 105 ? 17.078 -31.766 1.348 1 98.75 105 LEU B O 1
ATOM 5365 N N . PHE B 1 106 ? 18.016 -29.719 1.585 1 98.81 106 PHE B N 1
ATOM 5366 C CA . PHE B 1 106 ? 16.688 -29.109 1.569 1 98.81 106 PHE B CA 1
ATOM 5367 C C . PHE B 1 106 ? 16.75 -27.672 1.072 1 98.81 106 PHE B C 1
ATOM 5369 O O . PHE B 1 106 ? 17.781 -27.016 1.207 1 98.81 106 PHE B O 1
ATOM 5376 N N . LEU B 1 107 ? 15.742 -27.203 0.431 1 98.81 107 LEU B N 1
ATOM 5377 C CA . LEU B 1 107 ? 15.531 -25.781 0.145 1 98.81 107 LEU B CA 1
ATOM 5378 C C . LEU B 1 107 ? 14.914 -25.078 1.346 1 98.81 107 LEU B C 1
ATOM 5380 O O . LEU B 1 107 ? 13.836 -25.453 1.808 1 98.81 107 LEU B O 1
ATOM 5384 N N . GLY B 1 108 ? 15.602 -24.094 1.821 1 98.56 108 GLY B N 1
ATOM 5385 C CA . GLY B 1 108 ? 15.148 -23.359 2.988 1 98.56 108 GLY B CA 1
ATOM 5386 C C . GLY B 1 108 ? 15.164 -21.859 2.793 1 98.56 108 GLY B C 1
ATOM 5387 O O . GLY B 1 108 ? 15.867 -21.344 1.916 1 98.56 108 GLY B O 1
ATOM 5388 N N . GLU B 1 109 ? 14.367 -21.188 3.531 1 97.75 109 GLU B N 1
ATOM 5389 C CA . GLU B 1 109 ? 14.336 -19.734 3.574 1 97.75 109 GLU B CA 1
ATOM 5390 C C . GLU B 1 109 ? 14.25 -19.219 5.012 1 97.75 109 GLU B C 1
ATOM 5392 O O . GLU B 1 109 ? 13.414 -19.672 5.789 1 97.75 109 GLU B O 1
ATOM 5397 N N . GLU B 1 110 ? 15.062 -18.281 5.352 1 95.75 110 GLU B N 1
ATOM 5398 C CA . GLU B 1 110 ? 15.023 -17.672 6.676 1 95.75 110 GLU B CA 1
ATOM 5399 C C . GLU B 1 110 ? 13.891 -16.641 6.781 1 95.75 110 GLU B C 1
ATOM 5401 O O . GLU B 1 110 ? 13.617 -15.922 5.824 1 95.75 110 GLU B O 1
ATOM 5406 N N . ARG B 1 111 ? 13.242 -16.656 7.875 1 90.12 111 ARG B N 1
ATOM 5407 C CA . ARG B 1 111 ? 12.211 -15.656 8.117 1 90.12 111 ARG B CA 1
ATOM 5408 C C . ARG B 1 111 ? 12.805 -14.422 8.781 1 90.12 111 ARG B C 1
ATOM 5410 O O . ARG B 1 111 ? 13.453 -14.516 9.828 1 90.12 111 ARG B O 1
ATOM 5417 N N . LYS B 1 112 ? 12.617 -13.305 8.133 1 88.94 112 LYS B N 1
ATOM 5418 C CA . LYS B 1 112 ? 13.062 -12.023 8.688 1 88.94 112 LYS B CA 1
ATOM 5419 C C . LYS B 1 112 ? 11.867 -11.156 9.062 1 88.94 112 LYS B C 1
ATOM 5421 O O . LYS B 1 112 ? 10.812 -11.227 8.43 1 88.94 112 LYS B O 1
ATOM 5426 N N . GLY B 1 113 ? 12.047 -10.328 10.109 1 87.19 113 GLY B N 1
ATOM 5427 C CA . GLY B 1 113 ? 10.984 -9.43 10.531 1 87.19 113 GLY B CA 1
ATOM 5428 C C . GLY B 1 113 ? 10.625 -8.398 9.484 1 87.19 113 GLY B C 1
ATOM 5429 O O . GLY B 1 113 ? 11.453 -8.047 8.633 1 87.19 113 GLY B O 1
ATOM 5430 N N . ASN B 1 114 ? 9.406 -7.941 9.539 1 88.94 114 ASN B N 1
ATOM 5431 C CA . ASN B 1 114 ? 8.93 -6.98 8.547 1 88.94 114 ASN B CA 1
ATOM 5432 C C . ASN B 1 114 ? 8.703 -5.602 9.164 1 88.94 114 ASN B C 1
ATOM 5434 O O . ASN B 1 114 ? 8.094 -4.73 8.539 1 88.94 114 ASN B O 1
ATOM 5438 N N . SER B 1 115 ? 9.242 -5.363 10.328 1 91.56 115 SER B N 1
ATOM 5439 C CA . SER B 1 115 ? 8.961 -4.109 11.016 1 91.56 115 SER B CA 1
ATOM 5440 C C . SER B 1 115 ? 10.125 -3.133 10.891 1 91.56 115 SER B C 1
ATOM 5442 O O . SER B 1 115 ? 10.023 -1.976 11.305 1 91.56 115 SER B O 1
ATOM 5444 N N . THR B 1 116 ? 11.195 -3.521 10.312 1 95.12 116 THR B N 1
ATOM 5445 C CA . THR B 1 116 ? 12.367 -2.664 10.164 1 95.12 116 THR B CA 1
ATOM 5446 C C . THR B 1 116 ? 12.367 -1.985 8.797 1 95.12 116 THR B C 1
ATOM 5448 O O . THR B 1 116 ? 11.766 -2.488 7.848 1 95.12 116 THR B O 1
ATOM 5451 N N . PRO B 1 117 ? 13.031 -0.883 8.773 1 97.69 117 PRO B N 1
ATOM 5452 C CA . PRO B 1 117 ? 13.148 -0.221 7.473 1 97.69 117 PRO B CA 1
ATOM 5453 C C . PRO B 1 117 ? 13.695 -1.146 6.391 1 97.69 117 PRO B C 1
ATOM 5455 O O . PRO B 1 117 ? 14.445 -2.076 6.688 1 97.69 117 PRO B O 1
ATOM 5458 N N . PHE B 1 118 ? 13.266 -1 5.141 1 98.19 118 PHE B N 1
ATOM 5459 C CA . PHE B 1 118 ? 13.695 -1.8 3.998 1 98.19 118 PHE B CA 1
ATOM 5460 C C . PHE B 1 118 ? 14.336 -0.92 2.93 1 98.19 118 PHE B C 1
ATOM 5462 O O . PHE B 1 118 ? 13.852 0.179 2.652 1 98.19 118 PHE B O 1
ATOM 5469 N N . GLU B 1 119 ? 15.406 -1.285 2.381 1 98.31 119 GLU B N 1
ATOM 5470 C CA . GLU B 1 119 ? 16.078 -0.585 1.29 1 98.31 119 GLU B CA 1
ATOM 5471 C C . GLU B 1 119 ? 16.156 -1.46 0.041 1 98.31 119 GLU B C 1
ATOM 5473 O O . GLU B 1 119 ? 16.688 -2.57 0.088 1 98.31 119 GLU B O 1
ATOM 5478 N N . ALA B 1 120 ? 15.57 -1.012 -1.022 1 98.25 120 ALA B N 1
ATOM 5479 C CA . ALA B 1 120 ? 15.68 -1.678 -2.318 1 98.25 120 ALA B CA 1
ATOM 5480 C C . ALA B 1 120 ? 16.828 -1.108 -3.135 1 98.25 120 ALA B C 1
ATOM 5482 O O . ALA B 1 120 ? 17.016 0.109 -3.191 1 98.25 120 ALA B O 1
ATOM 5483 N N . SER B 1 121 ? 17.594 -1.972 -3.811 1 96.69 121 SER B N 1
ATOM 5484 C CA . SER B 1 121 ? 18.672 -1.536 -4.68 1 96.69 121 SER B CA 1
ATOM 5485 C C . SER B 1 121 ? 18.656 -2.277 -6.012 1 96.69 121 SER B C 1
ATOM 5487 O O . SER B 1 121 ? 19.469 -2.004 -6.895 1 96.69 121 SER B O 1
ATOM 5489 N N . SER B 1 122 ? 17.75 -3.256 -6.188 1 97.06 122 SER B N 1
ATOM 5490 C CA . SER B 1 122 ? 17.594 -4.008 -7.426 1 97.06 122 SER B CA 1
ATOM 5491 C C . SER B 1 122 ? 16.156 -3.93 -7.941 1 97.06 122 SER B C 1
ATOM 5493 O O . SER B 1 122 ? 15.25 -3.521 -7.211 1 97.06 122 SER B O 1
ATOM 5495 N N . LEU B 1 123 ? 16.016 -4.266 -9.234 1 98.12 123 LEU B N 1
ATOM 5496 C CA . LEU B 1 123 ? 14.68 -4.242 -9.836 1 98.12 123 LEU B CA 1
ATOM 5497 C C . LEU B 1 123 ? 13.742 -5.195 -9.109 1 98.12 123 LEU B C 1
ATOM 5499 O O . LEU B 1 123 ? 12.609 -4.832 -8.781 1 98.12 123 LEU B O 1
ATOM 5503 N N . LYS B 1 124 ? 14.234 -6.379 -8.867 1 98 124 LYS B N 1
ATOM 5504 C CA . LYS B 1 124 ? 13.445 -7.348 -8.109 1 98 124 LYS B CA 1
ATOM 5505 C C . LYS B 1 124 ? 13.688 -7.195 -6.605 1 98 124 LYS B C 1
ATOM 5507 O O . LYS B 1 124 ? 14.656 -7.73 -6.07 1 98 124 LYS B O 1
ATOM 5512 N N . TYR B 1 125 ? 12.859 -6.457 -5.918 1 98.12 125 TYR B N 1
ATOM 5513 C CA . TYR B 1 125 ? 13.016 -6.25 -4.484 1 98.12 125 TYR B CA 1
ATOM 5514 C C . TYR B 1 125 ? 11.789 -6.742 -3.727 1 98.12 125 TYR B C 1
ATOM 5516 O O . TYR B 1 125 ? 11.758 -6.723 -2.494 1 98.12 125 TYR B O 1
ATOM 5524 N N . LYS B 1 126 ? 10.805 -7.172 -4.41 1 98.19 126 LYS B N 1
ATOM 5525 C CA . LYS B 1 126 ? 9.578 -7.742 -3.863 1 98.19 126 LYS B CA 1
ATOM 5526 C C . LYS B 1 126 ? 9.031 -8.852 -4.762 1 98.19 126 LYS B C 1
ATOM 5528 O O . LYS B 1 126 ? 9.398 -8.938 -5.938 1 98.19 126 LYS B O 1
ATOM 5533 N N . PHE B 1 127 ? 8.203 -9.672 -4.262 1 97.75 127 PHE B N 1
ATOM 5534 C CA . PHE B 1 127 ? 7.578 -10.766 -4.996 1 97.75 127 PHE B CA 1
ATOM 5535 C C . PHE B 1 127 ? 6.254 -11.156 -4.352 1 97.75 127 PHE B C 1
ATOM 5537 O O . PHE B 1 127 ? 6.164 -11.266 -3.125 1 97.75 127 PHE B O 1
ATOM 5544 N N . ASP B 1 128 ? 5.262 -11.328 -5.168 1 97.44 128 ASP B N 1
ATOM 5545 C CA . ASP B 1 128 ? 3.916 -11.578 -4.656 1 97.44 128 ASP B CA 1
ATOM 5546 C C . ASP B 1 128 ? 3.906 -12.773 -3.707 1 97.44 128 ASP B C 1
ATOM 5548 O O . ASP B 1 128 ? 4.57 -13.781 -3.963 1 97.44 128 ASP B O 1
ATOM 5552 N N . SER B 1 129 ? 3.113 -12.727 -2.652 1 94.81 129 SER B N 1
ATOM 5553 C CA . SER B 1 129 ? 2.922 -13.711 -1.597 1 94.81 129 SER B CA 1
ATOM 5554 C C . SER B 1 129 ? 4.148 -13.805 -0.697 1 94.81 129 SER B C 1
ATOM 5556 O O . SER B 1 129 ? 4.086 -14.383 0.392 1 94.81 129 SER B O 1
ATOM 5558 N N . ARG B 1 130 ? 5.34 -13.266 -1.146 1 94.81 130 ARG B N 1
ATOM 5559 C CA . ARG B 1 130 ? 6.531 -13.234 -0.305 1 94.81 130 ARG B CA 1
ATOM 5560 C C . ARG B 1 130 ? 6.719 -11.859 0.325 1 94.81 130 ARG B C 1
ATOM 5562 O O . ARG B 1 130 ? 7.367 -11.734 1.366 1 94.81 130 ARG B O 1
ATOM 5569 N N . GLY B 1 131 ? 6.156 -10.852 -0.371 1 96.19 131 GLY B N 1
ATOM 5570 C CA . GLY B 1 131 ? 6.367 -9.484 0.08 1 96.19 131 GLY B CA 1
ATOM 5571 C C . GLY B 1 131 ? 7.715 -8.914 -0.334 1 96.19 131 GLY B C 1
ATOM 5572 O O . GLY B 1 131 ? 8.211 -9.219 -1.423 1 96.19 131 GLY B O 1
ATOM 5573 N N . LEU B 1 132 ? 8.211 -7.969 0.507 1 97.88 132 LEU B N 1
ATOM 5574 C CA . LEU B 1 132 ? 9.562 -7.465 0.294 1 97.88 132 LEU B CA 1
ATOM 5575 C C . LEU B 1 132 ? 10.594 -8.562 0.511 1 97.88 132 LEU B C 1
ATOM 5577 O O . LEU B 1 132 ? 10.477 -9.359 1.447 1 97.88 132 LEU B O 1
ATOM 5581 N N . LEU B 1 133 ? 11.523 -8.672 -0.342 1 97.31 133 LEU B N 1
ATOM 5582 C CA . LEU B 1 133 ? 12.492 -9.766 -0.297 1 97.31 133 LEU B CA 1
ATOM 5583 C C . LEU B 1 133 ? 13.586 -9.477 0.725 1 97.31 133 LEU B C 1
ATOM 5585 O O . LEU B 1 133 ? 14.695 -9.062 0.359 1 97.31 133 LEU B O 1
ATOM 5589 N N . ARG B 1 134 ? 13.32 -9.82 1.961 1 96.69 134 ARG B N 1
ATOM 5590 C CA . ARG B 1 134 ? 14.266 -9.656 3.061 1 96.69 134 ARG B CA 1
ATOM 5591 C C . ARG B 1 134 ? 15.18 -10.867 3.188 1 96.69 134 ARG B C 1
ATOM 5593 O O . ARG B 1 134 ? 16.219 -10.805 3.85 1 96.69 134 ARG B O 1
ATOM 5600 N N . SER B 1 135 ? 14.75 -11.992 2.547 1 96.5 135 SER B N 1
ATOM 5601 C CA . SER B 1 135 ? 15.523 -13.234 2.484 1 96.5 135 SER B CA 1
ATOM 5602 C C . SER B 1 135 ? 15.305 -13.945 1.153 1 96.5 135 SER B C 1
ATOM 5604 O O . SER B 1 135 ? 14.398 -13.602 0.397 1 96.5 135 SER B O 1
ATOM 5606 N N . ARG B 1 136 ? 16.172 -14.906 0.895 1 97.75 136 ARG B N 1
ATOM 5607 C CA . ARG B 1 136 ? 16.109 -15.703 -0.328 1 97.75 136 ARG B CA 1
ATOM 5608 C C . ARG B 1 136 ? 16.078 -17.188 -0.011 1 97.75 136 ARG B C 1
ATOM 5610 O O . ARG B 1 136 ? 16.484 -17.609 1.072 1 97.75 136 ARG B O 1
ATOM 5617 N N . THR B 1 137 ? 15.508 -17.969 -0.919 1 98.31 137 THR B N 1
ATOM 5618 C CA . THR B 1 137 ? 15.547 -19.422 -0.793 1 98.31 137 THR B CA 1
ATOM 5619 C C . THR B 1 137 ? 16.922 -19.969 -1.178 1 98.31 137 THR B C 1
ATOM 5621 O O . THR B 1 137 ? 17.438 -19.656 -2.252 1 98.31 137 THR B O 1
ATOM 5624 N N . SER B 1 138 ? 17.484 -20.781 -0.329 1 98.75 138 SER B N 1
ATOM 5625 C CA . SER B 1 138 ? 18.812 -21.359 -0.55 1 98.75 138 SER B CA 1
ATOM 5626 C C . SER B 1 138 ? 18.766 -22.875 -0.403 1 98.75 138 SER B C 1
ATOM 5628 O O . SER B 1 138 ? 17.797 -23.438 0.115 1 98.75 138 SER B O 1
ATOM 5630 N N . LEU B 1 139 ? 19.734 -23.5 -0.939 1 98.88 139 LEU B N 1
ATOM 5631 C CA . LEU B 1 139 ? 19.938 -24.922 -0.73 1 98.88 139 LEU B CA 1
ATOM 5632 C C . LEU B 1 139 ? 20.828 -25.188 0.48 1 98.88 139 LEU B C 1
ATOM 5634 O O . LEU B 1 139 ? 21.938 -24.656 0.556 1 98.88 139 LEU B O 1
ATOM 5638 N N . TYR B 1 140 ? 20.359 -26 1.38 1 98.81 140 TYR B N 1
ATOM 5639 C CA . TYR B 1 140 ? 21.062 -26.328 2.615 1 98.81 140 TYR B CA 1
ATOM 5640 C C . TYR B 1 140 ? 21.344 -27.828 2.711 1 98.81 140 TYR B C 1
ATOM 5642 O O . TYR B 1 140 ? 20.688 -28.625 2.035 1 98.81 140 TYR B O 1
ATOM 5650 N N . TYR B 1 141 ? 22.391 -28.156 3.533 1 98.5 141 TYR B N 1
ATOM 5651 C CA . TYR B 1 141 ? 22.656 -29.547 3.902 1 98.5 141 TYR B CA 1
ATOM 5652 C C . TYR B 1 141 ? 22.656 -29.719 5.418 1 98.5 141 TYR B C 1
ATOM 5654 O O . TYR B 1 141 ? 23.406 -29.031 6.125 1 98.5 141 TYR B O 1
ATOM 5662 N N . PHE B 1 142 ? 21.781 -30.5 5.902 1 98.5 142 PHE B N 1
ATOM 5663 C CA . PHE B 1 142 ? 21.812 -30.984 7.281 1 98.5 142 PHE B CA 1
ATOM 5664 C C . PHE B 1 142 ? 22.531 -32.312 7.371 1 98.5 142 PHE B C 1
ATOM 5666 O O . PHE B 1 142 ? 22.062 -33.312 6.824 1 98.5 142 PHE B O 1
ATOM 5673 N N . ASP B 1 143 ? 23.562 -32.438 8.18 1 96.88 143 ASP B N 1
ATOM 5674 C CA . ASP B 1 143 ? 24.406 -33.625 8.18 1 96.88 143 ASP B CA 1
ATOM 5675 C C . ASP B 1 143 ? 24.031 -34.562 9.328 1 96.88 143 ASP B C 1
ATOM 5677 O O . ASP B 1 143 ? 24.75 -35.531 9.609 1 96.88 143 ASP B O 1
ATOM 5681 N N . GLY B 1 144 ? 23.016 -34.281 10.016 1 95.31 144 GLY B N 1
ATOM 5682 C CA . GLY B 1 144 ? 22.625 -35.031 11.195 1 95.31 144 GLY B CA 1
ATOM 5683 C C . GLY B 1 144 ? 22.828 -34.281 12.484 1 95.31 144 GLY B C 1
ATOM 5684 O O . GLY B 1 144 ? 22.281 -34.625 13.523 1 95.31 144 GLY B O 1
ATOM 5685 N N . LYS B 1 145 ? 23.672 -33.219 12.438 1 94.12 145 LYS B N 1
ATOM 5686 C CA . LYS B 1 145 ? 23.984 -32.438 13.633 1 94.12 145 LYS B CA 1
ATOM 5687 C C . LYS B 1 145 ? 23.781 -30.938 13.383 1 94.12 145 LYS B C 1
ATOM 5689 O O . LYS B 1 145 ? 23.172 -30.234 14.211 1 94.12 145 LYS B O 1
ATOM 5694 N N . GLU B 1 146 ? 24.219 -30.609 12.219 1 96.31 146 GLU B N 1
ATOM 5695 C CA . GLU B 1 146 ? 24.188 -29.188 11.922 1 96.31 146 GLU B CA 1
ATOM 5696 C C . GLU B 1 146 ? 23.766 -28.922 10.484 1 96.31 146 GLU B C 1
ATOM 5698 O O . GLU B 1 146 ? 23.875 -29.797 9.625 1 96.31 146 GLU B O 1
ATOM 5703 N N . THR B 1 147 ? 23.25 -27.703 10.297 1 97.5 147 THR B N 1
ATOM 5704 C CA . THR B 1 147 ? 22.828 -27.234 8.977 1 97.5 147 THR B CA 1
ATOM 5705 C C . THR B 1 147 ? 23.828 -26.234 8.406 1 97.5 147 THR B C 1
ATOM 5707 O O . THR B 1 147 ? 24.281 -25.328 9.102 1 97.5 147 THR B O 1
ATOM 5710 N N . ARG B 1 148 ? 24.203 -26.344 7.215 1 97 148 ARG B N 1
ATOM 5711 C CA . ARG B 1 148 ? 25.031 -25.344 6.547 1 97 148 ARG B CA 1
ATOM 5712 C C . ARG B 1 148 ? 24.469 -25 5.168 1 97 148 ARG B C 1
ATOM 5714 O O . ARG B 1 148 ? 23.812 -25.828 4.539 1 97 148 ARG B O 1
ATOM 5721 N N . THR B 1 149 ? 24.828 -23.891 4.668 1 98.06 149 THR B N 1
ATOM 5722 C CA . THR B 1 149 ? 24.406 -23.453 3.34 1 98.06 149 THR B CA 1
ATOM 5723 C C . THR B 1 149 ? 25.297 -24.078 2.264 1 98.06 149 THR B C 1
ATOM 5725 O O . THR B 1 149 ? 26.516 -24.047 2.361 1 98.06 149 THR B O 1
ATOM 5728 N N . ILE B 1 150 ? 24.688 -24.641 1.274 1 98.25 150 ILE B N 1
ATOM 5729 C CA . ILE B 1 150 ? 25.406 -25.25 0.16 1 98.25 150 ILE B CA 1
ATOM 5730 C C . ILE B 1 150 ? 25.406 -24.312 -1.036 1 98.25 150 ILE B C 1
ATOM 5732 O O . ILE B 1 150 ? 26.406 -24.203 -1.752 1 98.25 150 ILE B O 1
ATOM 5736 N N . MET B 1 151 ? 24.359 -23.734 -1.344 1 98.12 151 MET B N 1
ATOM 5737 C CA . MET B 1 151 ? 24.156 -22.781 -2.436 1 98.12 151 MET B CA 1
ATOM 5738 C C . MET B 1 151 ? 23.188 -21.672 -2.021 1 98.12 151 MET B C 1
ATOM 5740 O O . MET B 1 151 ? 22.047 -21.953 -1.643 1 98.12 151 MET B O 1
ATOM 5744 N N . GLY B 1 152 ? 23.641 -20.469 -2.037 1 96.94 152 GLY B N 1
ATOM 5745 C CA . GLY B 1 152 ? 22.828 -19.344 -1.622 1 96.94 152 GLY B CA 1
ATOM 5746 C C . GLY B 1 152 ? 23.469 -18 -1.938 1 96.94 152 GLY B C 1
ATOM 5747 O O . GLY B 1 152 ? 24.641 -17.922 -2.268 1 96.94 152 GLY B O 1
ATOM 5748 N N . GLY B 1 153 ? 22.734 -16.938 -1.816 1 95.56 153 GLY B N 1
ATOM 5749 C CA . GLY B 1 153 ? 23.078 -15.57 -2.148 1 95.56 153 GLY B CA 1
ATOM 5750 C C . GLY B 1 153 ? 21.891 -14.711 -2.48 1 95.56 153 GLY B C 1
ATOM 5751 O O . GLY B 1 153 ? 20.781 -14.969 -2.012 1 95.56 153 GLY B O 1
ATOM 5752 N N . ASN B 1 154 ? 22.109 -13.617 -3.223 1 95.31 154 ASN B N 1
ATOM 5753 C CA . ASN B 1 154 ? 21.031 -12.727 -3.604 1 95.31 154 ASN B CA 1
ATOM 5754 C C . ASN B 1 154 ? 20.281 -13.234 -4.836 1 95.31 154 ASN B C 1
ATOM 5756 O O . ASN B 1 154 ? 20.125 -12.508 -5.816 1 95.31 154 ASN B O 1
ATOM 5760 N N . TYR B 1 155 ? 19.938 -14.406 -4.781 1 97.69 155 TYR B N 1
ATOM 5761 C CA . TYR B 1 155 ? 19.109 -15.125 -5.75 1 97.69 155 TYR B CA 1
ATOM 5762 C C . TYR B 1 155 ? 18.359 -16.266 -5.082 1 97.69 155 TYR B C 1
ATOM 5764 O O . TYR B 1 155 ? 18.562 -16.547 -3.898 1 97.69 155 TYR B O 1
ATOM 5772 N N . ASP B 1 156 ? 17.469 -16.922 -5.754 1 98.38 156 ASP B N 1
ATOM 5773 C CA . ASP B 1 156 ? 16.703 -18.047 -5.211 1 98.38 156 ASP B CA 1
ATOM 5774 C C . ASP B 1 156 ? 17.125 -19.359 -5.852 1 98.38 156 ASP B C 1
ATOM 5776 O O . ASP B 1 156 ? 17.359 -19.422 -7.062 1 98.38 156 ASP B O 1
ATOM 5780 N N . VAL B 1 157 ? 17.297 -20.344 -5.027 1 98.69 157 VAL B N 1
ATOM 5781 C CA . VAL B 1 157 ? 17.328 -21.734 -5.508 1 98.69 157 VAL B CA 1
ATOM 5782 C C . VAL B 1 157 ? 15.906 -22.281 -5.586 1 98.69 157 VAL B C 1
ATOM 5784 O O . VAL B 1 157 ? 15.195 -22.312 -4.582 1 98.69 157 VAL B O 1
ATOM 5787 N N . ASN B 1 158 ? 15.508 -22.703 -6.785 1 97.56 158 ASN B N 1
ATOM 5788 C CA . ASN B 1 158 ? 14.094 -22.953 -7.047 1 97.56 158 ASN B CA 1
ATOM 5789 C C . ASN B 1 158 ? 13.75 -24.422 -6.887 1 97.56 158 ASN B C 1
ATOM 5791 O O . ASN B 1 158 ? 12.609 -24.766 -6.562 1 97.56 158 ASN B O 1
ATOM 5795 N N . ASP B 1 159 ? 14.602 -25.25 -7.289 1 98.5 159 ASP B N 1
ATOM 5796 C CA . ASP B 1 159 ? 14.406 -26.688 -7.227 1 98.5 159 ASP B CA 1
ATOM 5797 C C . ASP B 1 159 ? 15.742 -27.422 -7.18 1 98.5 159 ASP B C 1
ATOM 5799 O O . ASP B 1 159 ? 16.797 -26.828 -7.414 1 98.5 159 ASP B O 1
ATOM 5803 N N . PHE B 1 160 ? 15.727 -28.703 -6.766 1 98.69 160 PHE B N 1
ATOM 5804 C CA . PHE B 1 160 ? 16.922 -29.531 -6.812 1 98.69 160 PHE B CA 1
ATOM 5805 C C . PHE B 1 160 ? 16.547 -31.016 -6.844 1 98.69 160 PHE B C 1
ATOM 5807 O O . PHE B 1 160 ? 15.406 -31.375 -6.539 1 98.69 160 PHE B O 1
ATOM 5814 N N . ASP B 1 161 ? 17.438 -31.844 -7.301 1 98.62 161 ASP B N 1
ATOM 5815 C CA . ASP B 1 161 ? 17.297 -33.281 -7.262 1 98.62 161 ASP B CA 1
ATOM 5816 C C . ASP B 1 161 ? 18.641 -33.969 -6.973 1 98.62 161 ASP B C 1
ATOM 5818 O O . ASP B 1 161 ? 19.703 -33.375 -7.254 1 98.62 161 ASP B O 1
ATOM 5822 N N . THR B 1 162 ? 18.625 -35.156 -6.383 1 97.94 162 THR B N 1
ATOM 5823 C CA . THR B 1 162 ? 19.828 -35.906 -6.078 1 97.94 162 THR B CA 1
ATOM 5824 C C . THR B 1 162 ? 19.547 -37.406 -6.047 1 97.94 162 THR B C 1
ATOM 5826 O O . THR B 1 162 ? 18.422 -37.844 -5.727 1 97.94 162 THR B O 1
ATOM 5829 N N . ASP B 1 163 ? 20.516 -38.188 -6.426 1 92.88 163 ASP B N 1
ATOM 5830 C CA . ASP B 1 163 ? 20.438 -39.625 -6.293 1 92.88 163 ASP B CA 1
ATOM 5831 C C . ASP B 1 163 ? 21.344 -40.125 -5.176 1 92.88 163 ASP B C 1
ATOM 5833 O O . ASP B 1 163 ? 21.672 -41.312 -5.117 1 92.88 163 ASP B O 1
ATOM 5837 N N . GLY B 1 164 ? 21.734 -39.188 -4.332 1 90.94 164 GLY B N 1
ATOM 5838 C CA . GLY B 1 164 ? 22.641 -39.531 -3.242 1 90.94 164 GLY B CA 1
ATOM 5839 C C . GLY B 1 164 ? 24.094 -39.312 -3.58 1 90.94 164 GLY B C 1
ATOM 5840 O O . GLY B 1 164 ? 24.953 -39.281 -2.689 1 90.94 164 GLY B O 1
ATOM 5841 N N . ARG B 1 165 ? 24.406 -39.156 -4.84 1 90 165 ARG B N 1
ATOM 5842 C CA . ARG B 1 165 ? 25.766 -38.906 -5.289 1 90 165 ARG B CA 1
ATOM 5843 C C . ARG B 1 165 ? 25.859 -37.625 -6.082 1 90 165 ARG B C 1
ATOM 5845 O O . ARG B 1 165 ? 26.641 -36.719 -5.746 1 90 165 ARG B O 1
ATOM 5852 N N . ARG B 1 166 ? 25.109 -37.469 -7.074 1 95.44 166 ARG B N 1
ATOM 5853 C CA . ARG B 1 166 ? 25.047 -36.281 -7.902 1 95.44 166 ARG B CA 1
ATOM 5854 C C . ARG B 1 166 ? 23.938 -35.344 -7.434 1 95.44 166 ARG B C 1
ATOM 5856 O O . ARG B 1 166 ? 22.875 -35.812 -7.004 1 95.44 166 ARG B O 1
ATOM 5863 N N . VAL B 1 167 ? 24.219 -34.062 -7.402 1 98.31 167 VAL B N 1
ATOM 5864 C CA . VAL B 1 167 ? 23.219 -33.062 -7.035 1 98.31 167 VAL B CA 1
ATOM 5865 C C . VAL B 1 167 ? 23.109 -32.031 -8.141 1 98.31 167 VAL B C 1
ATOM 5867 O O . VAL B 1 167 ? 24.109 -31.453 -8.57 1 98.31 167 VAL B O 1
ATOM 5870 N N . VAL B 1 168 ? 21.906 -31.797 -8.633 1 98.69 168 VAL B N 1
ATOM 5871 C CA . VAL B 1 168 ? 21.625 -30.703 -9.547 1 98.69 168 VAL B CA 1
ATOM 5872 C C . VAL B 1 168 ? 20.609 -29.75 -8.914 1 98.69 168 VAL B C 1
ATOM 5874 O O . VAL B 1 168 ? 19.734 -30.188 -8.164 1 98.69 168 VAL B O 1
ATOM 5877 N N . ALA B 1 169 ? 20.734 -28.516 -9.125 1 98.75 169 ALA B N 1
ATOM 5878 C CA . ALA B 1 169 ? 19.812 -27.5 -8.602 1 98.75 169 ALA B CA 1
ATOM 5879 C C . ALA B 1 169 ? 19.531 -26.438 -9.656 1 98.75 169 ALA B C 1
ATOM 5881 O O . ALA B 1 169 ? 20.375 -26.156 -10.508 1 98.75 169 ALA B O 1
ATOM 5882 N N . SER B 1 170 ? 18.359 -25.938 -9.711 1 98.62 170 SER B N 1
ATOM 5883 C CA . SER B 1 170 ? 18.031 -24.766 -10.516 1 98.62 170 SER B CA 1
ATOM 5884 C C . SER B 1 170 ? 18 -23.5 -9.672 1 98.62 170 SER B C 1
ATOM 5886 O O . SER B 1 170 ? 17.578 -23.531 -8.516 1 98.62 170 SER B O 1
ATOM 5888 N N . ALA B 1 171 ? 18.453 -22.406 -10.195 1 98.62 171 ALA B N 1
ATOM 5889 C CA . ALA B 1 171 ? 18.531 -21.141 -9.469 1 98.62 171 ALA B CA 1
ATOM 5890 C C . ALA B 1 171 ? 18.438 -19.953 -10.43 1 98.62 171 ALA B C 1
ATOM 5892 O O . ALA B 1 171 ? 18.672 -20.094 -11.633 1 98.62 171 ALA B O 1
ATOM 5893 N N . THR B 1 172 ? 18.094 -18.812 -9.891 1 98.12 172 THR B N 1
ATOM 5894 C CA . THR B 1 172 ? 17.938 -17.609 -10.688 1 98.12 172 THR B CA 1
ATOM 5895 C C . THR B 1 172 ? 19.234 -16.797 -10.672 1 98.12 172 THR B C 1
ATOM 5897 O O . THR B 1 172 ? 19.203 -15.578 -10.914 1 98.12 172 THR B O 1
ATOM 5900 N N . MET B 1 173 ? 20.266 -17.297 -10.492 1 95.44 173 MET B N 1
ATOM 5901 C CA . MET B 1 173 ? 21.547 -16.641 -10.227 1 95.44 173 MET B CA 1
ATOM 5902 C C . MET B 1 173 ? 21.984 -15.781 -11.406 1 95.44 173 MET B C 1
ATOM 5904 O O . MET B 1 173 ? 22.547 -14.703 -11.219 1 95.44 173 MET B O 1
ATOM 5908 N N . SER B 1 174 ? 21.75 -16.203 -12.641 1 91.75 174 SER B N 1
ATOM 5909 C CA . SER B 1 174 ? 22.266 -15.523 -13.828 1 91.75 174 SER B CA 1
ATOM 5910 C C . SER B 1 174 ? 21.594 -14.164 -14.016 1 91.75 174 SER B C 1
ATOM 5912 O O . SER B 1 174 ? 22.25 -13.203 -14.414 1 91.75 174 SER B O 1
ATOM 5914 N N . ASN B 1 175 ? 20.344 -14.047 -13.789 1 95.31 175 ASN B N 1
ATOM 5915 C CA . ASN B 1 175 ? 19.562 -12.812 -13.844 1 95.31 175 ASN B CA 1
ATOM 5916 C C . ASN B 1 175 ? 18.312 -12.891 -12.969 1 95.31 175 ASN B C 1
ATOM 5918 O O . ASN B 1 175 ? 17.219 -13.148 -13.469 1 95.31 175 ASN B O 1
ATOM 5922 N N . ASP B 1 176 ? 18.5 -12.562 -11.727 1 96.62 176 ASP B N 1
ATOM 5923 C CA . ASP B 1 176 ? 17.438 -12.711 -10.742 1 96.62 176 ASP B CA 1
ATOM 5924 C C . ASP B 1 176 ? 16.312 -11.711 -11 1 96.62 176 ASP B C 1
ATOM 5926 O O . ASP B 1 176 ? 15.148 -11.977 -10.68 1 96.62 176 ASP B O 1
ATOM 5930 N N . ASP B 1 177 ? 16.656 -10.562 -11.594 1 96.62 177 ASP B N 1
ATOM 5931 C CA . ASP B 1 177 ? 15.672 -9.5 -11.781 1 96.62 177 ASP B CA 1
ATOM 5932 C C . ASP B 1 177 ? 14.508 -9.969 -12.641 1 96.62 177 ASP B C 1
ATOM 5934 O O . ASP B 1 177 ? 13.352 -9.625 -12.375 1 96.62 177 ASP B O 1
ATOM 5938 N N . VAL B 1 178 ? 14.844 -10.773 -13.648 1 96.19 178 VAL B N 1
ATOM 5939 C CA . VAL B 1 178 ? 13.773 -11.234 -14.523 1 96.19 178 VAL B CA 1
ATOM 5940 C C . VAL B 1 178 ? 13.531 -12.727 -14.297 1 96.19 178 VAL B C 1
ATOM 5942 O O . VAL B 1 178 ? 12.883 -13.391 -15.117 1 96.19 178 VAL B O 1
ATOM 5945 N N . SER B 1 179 ? 14.148 -13.328 -13.297 1 95.81 179 SER B N 1
ATOM 5946 C CA . SER B 1 179 ? 13.945 -14.695 -12.82 1 95.81 179 SER B CA 1
ATOM 5947 C C . SER B 1 179 ? 14.375 -15.719 -13.875 1 95.81 179 SER B C 1
ATOM 5949 O O . SER B 1 179 ? 13.734 -16.766 -14.023 1 95.81 179 SER B O 1
ATOM 5951 N N . PHE B 1 180 ? 15.352 -15.383 -14.672 1 97.25 180 PHE B N 1
ATOM 5952 C CA . PHE B 1 180 ? 15.945 -16.422 -15.5 1 97.25 180 PHE B CA 1
ATOM 5953 C C . PHE B 1 180 ? 16.531 -17.531 -14.641 1 97.25 180 PHE B C 1
ATOM 5955 O O . PHE B 1 180 ? 17.156 -17.266 -13.617 1 97.25 180 PHE B O 1
ATOM 5962 N N . GLN B 1 181 ? 16.234 -18.719 -15.039 1 97.81 181 GLN B N 1
ATOM 5963 C CA . GLN B 1 181 ? 16.703 -19.859 -14.258 1 97.81 181 GLN B CA 1
ATOM 5964 C C . GLN B 1 181 ? 17.672 -20.719 -15.062 1 97.81 181 GLN B C 1
ATOM 5966 O O . GLN B 1 181 ? 17.484 -20.922 -16.266 1 97.81 181 GLN B O 1
ATOM 5971 N N . ASP B 1 182 ? 18.672 -21.25 -14.422 1 98.44 182 ASP B N 1
ATOM 5972 C CA . ASP B 1 182 ? 19.625 -22.203 -14.953 1 98.44 182 ASP B CA 1
ATOM 5973 C C . ASP B 1 182 ? 19.75 -23.422 -14.039 1 98.44 182 ASP B C 1
ATOM 5975 O O . ASP B 1 182 ? 19.297 -23.391 -12.891 1 98.44 182 ASP B O 1
ATOM 5979 N N . VAL B 1 183 ? 20.297 -24.5 -14.609 1 98.62 183 VAL B N 1
ATOM 5980 C CA . VAL B 1 183 ? 20.578 -25.703 -13.836 1 98.62 183 VAL B CA 1
ATOM 5981 C C . VAL B 1 183 ? 22.062 -25.766 -13.516 1 98.62 183 VAL B C 1
ATOM 5983 O O . VAL B 1 183 ? 22.906 -25.469 -14.367 1 98.62 183 VAL B O 1
ATOM 5986 N N . PHE B 1 184 ? 22.375 -26.141 -12.328 1 98.62 184 PHE B N 1
ATOM 5987 C CA . PHE B 1 184 ? 23.75 -26.219 -11.844 1 98.62 184 PHE B CA 1
ATOM 5988 C C . PHE B 1 184 ? 24.062 -27.609 -11.297 1 98.62 184 PHE B C 1
ATOM 5990 O O . PHE B 1 184 ? 23.188 -28.25 -10.711 1 98.62 184 PHE B O 1
ATOM 5997 N N . GLU B 1 185 ? 25.297 -28.047 -11.562 1 98.25 185 GLU B N 1
ATOM 5998 C CA . GLU B 1 185 ? 25.859 -29.141 -10.789 1 98.25 185 GLU B CA 1
ATOM 5999 C C . GLU 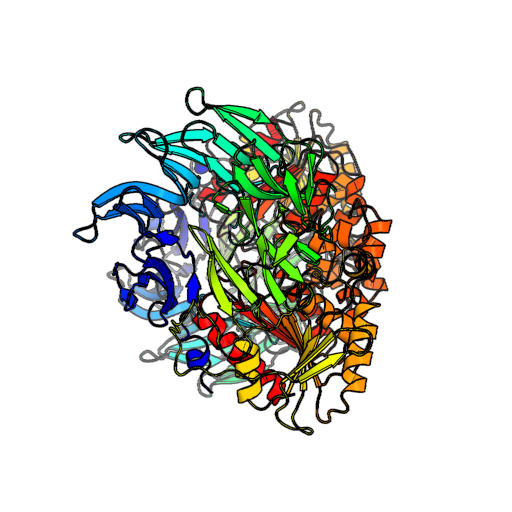B 1 185 ? 26.406 -28.656 -9.453 1 98.25 185 GLU B C 1
ATOM 6001 O O . GLU B 1 185 ? 27.172 -27.688 -9.398 1 98.25 185 GLU B O 1
ATOM 6006 N N . VAL B 1 186 ? 26 -29.328 -8.406 1 98.5 186 VAL B N 1
ATOM 6007 C CA . VAL B 1 186 ? 26.391 -28.859 -7.074 1 98.5 186 VAL B CA 1
ATOM 6008 C C . VAL B 1 186 ? 27.266 -29.906 -6.387 1 98.5 186 VAL B C 1
ATOM 6010 O O . VAL B 1 186 ? 26.922 -31.094 -6.355 1 98.5 186 VAL B O 1
ATOM 6013 N N . ASP B 1 187 ? 28.375 -29.453 -5.895 1 97.94 187 ASP B N 1
ATOM 6014 C CA . ASP B 1 187 ? 29.203 -30.281 -5.016 1 97.94 187 ASP B CA 1
ATOM 6015 C C . ASP B 1 187 ? 28.938 -29.969 -3.549 1 97.94 187 ASP B C 1
ATOM 6017 O O . ASP B 1 187 ? 29.312 -28.906 -3.053 1 97.94 187 ASP B O 1
ATOM 6021 N N . VAL B 1 188 ? 28.375 -30.891 -2.838 1 97.5 188 VAL B N 1
ATOM 6022 C CA . VAL B 1 188 ? 27.938 -30.656 -1.468 1 97.5 188 VAL B CA 1
ATOM 6023 C C . VAL B 1 188 ? 29.141 -30.516 -0.548 1 97.5 188 VAL B C 1
ATOM 6025 O O . VAL B 1 188 ? 29.109 -29.75 0.424 1 97.5 188 VAL B O 1
ATOM 6028 N N . GLY B 1 189 ? 30.172 -31.234 -0.778 1 95.25 189 GLY B N 1
ATOM 6029 C CA . GLY B 1 189 ? 31.359 -31.172 0.051 1 95.25 189 GLY B CA 1
ATOM 6030 C C . GLY B 1 189 ? 32.031 -29.812 0.052 1 95.25 189 GLY B C 1
ATOM 6031 O O . GLY B 1 189 ? 32.25 -29.219 1.112 1 95.25 189 GLY B O 1
ATOM 6032 N N . SER B 1 190 ? 32.188 -29.281 -1.108 1 96.31 190 SER B N 1
ATOM 6033 C CA . SER B 1 190 ? 32.906 -28.016 -1.246 1 96.31 190 SER B CA 1
ATOM 6034 C C . SER B 1 190 ? 31.938 -26.844 -1.32 1 96.31 190 SER B C 1
ATOM 6036 O O . SER B 1 190 ? 32.344 -25.688 -1.22 1 96.31 190 SER B O 1
ATOM 6038 N N . SER B 1 191 ? 30.734 -27.109 -1.469 1 95.88 191 SER B N 1
ATOM 6039 C CA . SER B 1 191 ? 29.719 -26.078 -1.69 1 95.88 191 SER B CA 1
ATOM 6040 C C . SER B 1 191 ? 30.016 -25.281 -2.955 1 95.88 191 SER B C 1
ATOM 6042 O O . SER B 1 191 ? 29.781 -24.078 -2.998 1 95.88 191 SER B O 1
ATOM 6044 N N . SER B 1 192 ? 30.625 -25.891 -3.898 1 97 192 SER B N 1
ATOM 6045 C CA . SER B 1 192 ? 30.844 -25.281 -5.211 1 97 192 SER B CA 1
ATOM 6046 C C . SER B 1 192 ? 29.781 -25.75 -6.211 1 97 192 SER B C 1
ATOM 6048 O O . SER B 1 192 ? 29.125 -26.766 -5.992 1 97 192 SER B O 1
ATOM 6050 N N . PHE B 1 193 ? 29.547 -24.984 -7.184 1 97.12 193 PHE B N 1
ATOM 6051 C CA . PHE B 1 193 ? 28.562 -25.359 -8.195 1 97.12 193 PHE B CA 1
ATOM 6052 C C . PHE B 1 193 ? 28.969 -24.812 -9.562 1 97.12 193 PHE B C 1
ATOM 6054 O O . PHE B 1 193 ? 29.656 -23.781 -9.656 1 97.12 193 PHE B O 1
ATOM 6061 N N . THR B 1 194 ? 28.641 -25.5 -10.617 1 97.44 194 THR B N 1
ATOM 6062 C CA . THR B 1 194 ? 28.938 -25.172 -12 1 97.44 194 THR B CA 1
ATOM 6063 C C . THR B 1 194 ? 27.672 -25.141 -12.844 1 97.44 194 THR B C 1
ATOM 6065 O O . THR B 1 194 ? 26.859 -26.078 -12.773 1 97.44 194 THR B O 1
ATOM 6068 N N . LYS B 1 195 ? 27.516 -24.156 -13.727 1 97.06 195 LYS B N 1
ATOM 6069 C CA . LYS B 1 195 ? 26.344 -24.031 -14.594 1 97.06 195 LYS B CA 1
ATOM 6070 C C . LYS B 1 195 ? 26.344 -25.094 -15.695 1 97.06 195 LYS B C 1
ATOM 6072 O O . LYS B 1 195 ? 27.359 -25.281 -16.375 1 97.06 195 LYS B O 1
ATOM 6077 N N . LEU B 1 196 ? 25.141 -25.703 -15.883 1 97.75 196 LEU B N 1
ATOM 6078 C CA . LEU B 1 196 ? 25.047 -26.781 -16.844 1 97.75 196 LEU B CA 1
ATOM 6079 C C . LEU B 1 196 ? 24.25 -26.344 -18.078 1 97.75 196 LEU B C 1
ATOM 6081 O O . LEU B 1 196 ? 24.359 -26.969 -19.141 1 97.75 196 LEU B O 1
ATOM 6085 N N . THR B 1 197 ? 23.375 -25.438 -17.969 1 97.12 197 THR B N 1
ATOM 6086 C CA . THR B 1 197 ? 22.516 -25.031 -19.062 1 97.12 197 THR B CA 1
ATOM 6087 C C . THR B 1 197 ? 23.156 -23.906 -19.875 1 97.12 197 THR B C 1
ATOM 6089 O O . THR B 1 197 ? 23.984 -23.156 -19.344 1 97.12 197 THR B O 1
ATOM 6092 N N . LYS B 1 198 ? 22.797 -23.844 -21.125 1 95.38 198 LYS B N 1
ATOM 6093 C CA . LYS B 1 198 ? 23.172 -22.734 -22 1 95.38 198 LYS B CA 1
ATOM 6094 C C . LYS B 1 198 ? 21.953 -21.875 -22.359 1 95.38 198 LYS B C 1
ATOM 6096 O O . LYS B 1 198 ? 20.812 -22.312 -22.188 1 95.38 198 LYS B O 1
ATOM 6101 N N . GLY B 1 199 ? 22.25 -20.672 -22.797 1 95.44 199 GLY B N 1
ATOM 6102 C CA . GLY B 1 199 ? 21.172 -19.781 -23.156 1 95.44 199 GLY B CA 1
ATOM 6103 C C . GLY B 1 199 ? 20.375 -19.281 -21.953 1 95.44 199 GLY B C 1
ATOM 6104 O O . GLY B 1 199 ? 20.781 -19.484 -20.812 1 95.44 199 GLY B O 1
ATOM 6105 N N . GLU B 1 200 ? 19.203 -18.531 -22.219 1 96.94 200 GLU B N 1
ATOM 6106 C CA . GLU B 1 200 ? 18.359 -17.969 -21.172 1 96.94 200 GLU B CA 1
ATOM 6107 C C . GLU B 1 200 ? 16.938 -18.516 -21.266 1 96.94 200 GLU B C 1
ATOM 6109 O O . GLU B 1 200 ? 16.438 -18.797 -22.344 1 96.94 200 GLU B O 1
ATOM 6114 N N . GLY B 1 201 ? 16.375 -18.656 -20.078 1 97.31 201 GLY B N 1
ATOM 6115 C CA . GLY B 1 201 ? 14.992 -19.109 -20.094 1 97.31 201 GLY B CA 1
ATOM 6116 C C . GLY B 1 201 ? 14.5 -19.547 -18.734 1 97.31 201 GLY B C 1
ATOM 6117 O O . GLY B 1 201 ? 14.859 -18.969 -17.703 1 97.31 201 GLY B O 1
ATOM 6118 N N . ALA B 1 202 ? 13.602 -20.516 -18.766 1 97 202 ALA B N 1
ATOM 6119 C CA . ALA B 1 202 ? 12.891 -20.906 -17.547 1 97 202 ALA B CA 1
ATOM 6120 C C . ALA B 1 202 ? 13.172 -22.375 -17.203 1 97 202 ALA B C 1
ATOM 6122 O O . ALA B 1 202 ? 13.328 -23.203 -18.094 1 97 202 ALA B O 1
ATOM 6123 N N . VAL B 1 203 ? 13.305 -22.656 -15.945 1 98.19 203 VAL B N 1
ATOM 6124 C CA . VAL B 1 203 ? 13.328 -23.984 -15.352 1 98.19 203 VAL B CA 1
ATOM 6125 C C . VAL B 1 203 ? 12.297 -24.078 -14.234 1 98.19 203 VAL B C 1
ATOM 6127 O O . VAL B 1 203 ? 12.422 -23.391 -13.211 1 98.19 203 VAL B O 1
ATOM 6130 N N . THR B 1 204 ? 11.281 -24.922 -14.422 1 97.31 204 THR B N 1
ATOM 6131 C CA . THR B 1 204 ? 10.227 -25 -13.414 1 97.31 204 THR B CA 1
ATOM 6132 C C . THR B 1 204 ? 10.383 -26.25 -12.57 1 97.31 204 THR B C 1
ATOM 6134 O O . THR B 1 204 ? 9.805 -26.359 -11.484 1 97.31 204 THR B O 1
ATOM 6137 N N . ALA B 1 205 ? 11.102 -27.219 -13.055 1 98.44 205 ALA B N 1
ATOM 6138 C CA . ALA B 1 205 ? 11.414 -28.438 -12.328 1 98.44 205 ALA B CA 1
ATOM 6139 C C . ALA B 1 205 ? 12.672 -29.109 -12.883 1 98.44 205 ALA B C 1
ATOM 6141 O O . ALA B 1 205 ? 12.969 -28.984 -14.078 1 98.44 205 ALA B O 1
ATOM 6142 N N . VAL B 1 206 ? 13.383 -29.797 -12.031 1 98.5 206 VAL B N 1
ATOM 6143 C CA . VAL B 1 206 ? 14.57 -30.516 -12.461 1 98.5 206 VAL B CA 1
ATOM 6144 C C . VAL B 1 206 ? 14.547 -31.938 -11.883 1 98.5 206 VAL B C 1
ATOM 6146 O O . VAL B 1 206 ? 13.984 -32.156 -10.805 1 98.5 206 VAL B O 1
ATOM 6149 N N . ALA B 1 207 ? 15.141 -32.906 -12.594 1 98.31 207 ALA B N 1
ATOM 6150 C CA . ALA B 1 207 ? 15.25 -34.281 -12.133 1 98.31 207 ALA B CA 1
ATOM 6151 C C . ALA B 1 207 ? 16.516 -34.938 -12.68 1 98.31 207 ALA B C 1
ATOM 6153 O O . ALA B 1 207 ? 16.906 -34.688 -13.82 1 98.31 207 ALA B O 1
ATOM 6154 N N . LEU B 1 208 ? 17.125 -35.75 -11.859 1 97.81 208 LEU B N 1
ATOM 6155 C CA . LEU B 1 208 ? 18.203 -36.625 -12.352 1 97.81 208 LEU B CA 1
ATOM 6156 C C . LEU B 1 208 ? 17.641 -37.812 -13.102 1 97.81 208 LEU B C 1
ATOM 6158 O O . LEU B 1 208 ? 16.625 -38.375 -12.688 1 97.81 208 LEU B O 1
ATOM 6162 N N . THR B 1 209 ? 18.25 -38.094 -14.195 1 95.88 209 THR B N 1
ATOM 6163 C CA . THR B 1 209 ? 17.906 -39.25 -15.008 1 95.88 209 THR B CA 1
ATOM 6164 C C . THR B 1 209 ? 19.062 -40.25 -15.016 1 95.88 209 THR B C 1
ATOM 6166 O O . THR B 1 209 ? 20.125 -40 -14.445 1 95.88 209 THR B O 1
ATOM 6169 N N . LYS B 1 210 ? 18.812 -41.406 -15.648 1 88.19 210 LYS B N 1
ATOM 6170 C CA . LYS B 1 210 ? 19.859 -42.406 -15.75 1 88.19 210 LYS B CA 1
ATOM 6171 C C . LYS B 1 210 ? 21.062 -41.875 -16.531 1 88.19 210 LYS B C 1
ATOM 6173 O O . LYS B 1 210 ? 22.203 -42.25 -16.234 1 88.19 210 LYS B O 1
ATOM 6178 N N . SER B 1 211 ? 20.875 -41.062 -17.438 1 89 211 SER B N 1
ATOM 6179 C CA . SER B 1 211 ? 21.922 -40.594 -18.344 1 89 211 SER B CA 1
ATOM 6180 C C . SER B 1 211 ? 22.312 -39.156 -18.047 1 89 211 SER B C 1
ATOM 6182 O O . SER B 1 211 ? 23.078 -38.531 -18.797 1 89 211 SER B O 1
ATOM 6184 N N . GLY B 1 212 ? 21.812 -38.656 -17.047 1 95.81 212 GLY B N 1
ATOM 6185 C CA . GLY B 1 212 ? 22.078 -37.25 -16.734 1 95.81 212 GLY B CA 1
ATOM 6186 C C . GLY B 1 212 ? 20.953 -36.562 -15.977 1 95.81 212 GLY B C 1
ATOM 6187 O O . GLY B 1 212 ? 20.547 -37.062 -14.914 1 95.81 212 GLY B O 1
ATOM 6188 N N . PHE B 1 213 ? 20.547 -35.406 -16.5 1 97.5 213 PHE B N 1
ATOM 6189 C CA . PHE B 1 213 ? 19.422 -34.719 -15.883 1 97.5 213 PHE B CA 1
ATOM 6190 C C . PHE B 1 213 ? 18.453 -34.219 -16.953 1 97.5 213 PHE B C 1
ATOM 6192 O O . PHE B 1 213 ? 18.75 -34.25 -18.141 1 97.5 213 PHE B O 1
ATOM 6199 N N . ALA B 1 214 ? 17.297 -33.906 -16.578 1 98.31 214 ALA B N 1
ATOM 6200 C CA . ALA B 1 214 ? 16.266 -33.25 -17.375 1 98.31 214 ALA B CA 1
ATOM 6201 C C . ALA B 1 214 ? 15.609 -32.125 -16.609 1 98.31 214 ALA B C 1
ATOM 6203 O O . ALA B 1 214 ? 15.648 -32.094 -15.367 1 98.31 214 ALA B O 1
ATOM 6204 N N . TYR B 1 215 ? 15.148 -31.156 -17.312 1 98.5 215 TYR B N 1
ATOM 6205 C CA . TYR B 1 215 ? 14.367 -30.109 -16.656 1 98.5 215 TYR B CA 1
ATOM 6206 C C . TYR B 1 215 ? 13.172 -29.719 -17.5 1 98.5 215 TYR B C 1
ATOM 6208 O O . TYR B 1 215 ? 13.164 -29.922 -18.719 1 98.5 215 TYR B O 1
ATOM 6216 N N . LEU B 1 216 ? 12.156 -29.281 -16.844 1 98.5 216 LEU B N 1
ATOM 6217 C CA . LEU B 1 216 ? 10.961 -28.734 -17.469 1 98.5 216 LEU B CA 1
ATOM 6218 C C . LEU B 1 216 ? 11.086 -27.234 -17.672 1 98.5 216 LEU B C 1
ATOM 6220 O O . LEU B 1 216 ? 11.336 -26.5 -16.703 1 98.5 216 LEU B O 1
ATOM 6224 N N . GLY B 1 217 ? 11 -26.734 -18.891 1 97.81 217 GLY B N 1
ATOM 6225 C CA . GLY B 1 217 ? 11.117 -25.297 -19.141 1 97.81 217 GLY B CA 1
ATOM 6226 C C . GLY B 1 217 ? 11.352 -24.984 -20.609 1 97.81 217 GLY B C 1
ATOM 6227 O O . GLY B 1 217 ? 10.766 -25.625 -21.484 1 97.81 217 GLY B O 1
ATOM 6228 N N . HIS B 1 218 ? 12.016 -23.891 -20.859 1 97.69 218 HIS B N 1
ATOM 6229 C CA . HIS B 1 218 ? 12.391 -23.469 -22.203 1 97.69 218 HIS B CA 1
ATOM 6230 C C . HIS B 1 218 ? 13.641 -22.609 -22.172 1 97.69 218 HIS B C 1
ATOM 6232 O O . HIS B 1 218 ? 14.078 -22.172 -21.109 1 97.69 218 HIS B O 1
ATOM 6238 N N . ARG B 1 219 ? 14.305 -22.406 -23.25 1 97.94 219 ARG B N 1
ATOM 6239 C CA . ARG B 1 219 ? 15.477 -21.547 -23.406 1 97.94 219 ARG B CA 1
ATOM 6240 C C . ARG B 1 219 ? 15.211 -20.453 -24.422 1 97.94 219 ARG B C 1
ATOM 6242 O O . ARG B 1 219 ? 16.062 -20.156 -25.266 1 97.94 219 ARG B O 1
ATOM 6249 N N . LYS B 1 220 ? 14.086 -19.828 -24.375 1 97.25 220 LYS B N 1
ATOM 6250 C CA . LYS B 1 220 ? 13.656 -18.844 -25.359 1 97.25 220 LYS B CA 1
ATOM 6251 C C . LYS B 1 220 ? 13.672 -17.438 -24.781 1 97.25 220 LYS B C 1
ATOM 6253 O O . LYS B 1 220 ? 12.867 -16.578 -25.188 1 97.25 220 LYS B O 1
ATOM 6258 N N . GLY B 1 221 ? 14.469 -17.219 -23.812 1 96.31 221 GLY B N 1
ATOM 6259 C CA . GLY B 1 221 ? 14.555 -15.891 -23.203 1 96.31 221 GLY B CA 1
ATOM 6260 C C . GLY B 1 221 ? 13.258 -15.453 -22.547 1 96.31 221 GLY B C 1
ATOM 6261 O O . GLY B 1 221 ? 12.555 -16.266 -21.938 1 96.31 221 GLY B O 1
ATOM 6262 N N . LEU B 1 222 ? 12.992 -14.156 -22.484 1 95.19 222 LEU B N 1
ATOM 6263 C CA . LEU B 1 222 ? 11.781 -13.602 -21.891 1 95.19 222 LEU B CA 1
ATOM 6264 C C . LEU B 1 222 ? 10.586 -13.812 -22.797 1 95.19 222 LEU B C 1
ATOM 6266 O O . LEU B 1 222 ? 10.242 -12.945 -23.609 1 95.19 222 LEU B O 1
ATOM 6270 N N . SER B 1 223 ? 10.023 -14.945 -22.641 1 96.19 223 SER B N 1
ATOM 6271 C CA . SER B 1 223 ? 8.883 -15.336 -23.469 1 96.19 223 SER B CA 1
ATOM 6272 C C . SER B 1 223 ? 7.773 -15.945 -22.625 1 96.19 223 SER B C 1
ATOM 6274 O O . SER B 1 223 ? 7.605 -17.172 -22.594 1 96.19 223 SER B O 1
ATOM 6276 N N . PRO B 1 224 ? 6.938 -15.07 -22.047 1 95.31 224 PRO B N 1
ATOM 6277 C CA . PRO B 1 224 ? 5.879 -15.57 -21.172 1 95.31 224 PRO B CA 1
ATOM 6278 C C . PRO B 1 224 ? 4.938 -16.547 -21.875 1 95.31 224 PRO B C 1
ATOM 6280 O O . PRO B 1 224 ? 4.293 -17.359 -21.219 1 95.31 224 PRO B O 1
ATOM 6283 N N . TRP B 1 225 ? 4.836 -16.578 -23.219 1 97 225 TRP B N 1
ATOM 6284 C CA . TRP B 1 225 ? 3.922 -17.406 -23.984 1 97 225 TRP B CA 1
ATOM 6285 C C . TRP B 1 225 ? 4.598 -18.703 -24.422 1 97 225 TRP B C 1
ATOM 6287 O O . TRP B 1 225 ? 3.969 -19.562 -25.047 1 97 225 TRP B O 1
ATOM 6297 N N . ALA B 1 226 ? 5.82 -18.859 -24.078 1 97.12 226 ALA B N 1
ATOM 6298 C CA . ALA B 1 226 ? 6.586 -19.984 -24.594 1 97.12 226 ALA B CA 1
ATOM 6299 C C . ALA B 1 226 ? 6.047 -21.312 -24.047 1 97.12 226 ALA B C 1
ATOM 6301 O O . ALA B 1 226 ? 5.691 -21.391 -22.859 1 97.12 226 ALA B O 1
ATOM 6302 N N . ARG B 1 227 ? 5.977 -22.266 -24.906 1 96.19 227 ARG B N 1
ATOM 6303 C CA . ARG B 1 227 ? 5.676 -23.625 -24.484 1 96.19 227 ARG B CA 1
ATOM 6304 C C . ARG B 1 227 ? 6.812 -24.203 -23.656 1 96.19 227 ARG B C 1
ATOM 6306 O O . ARG B 1 227 ? 7.988 -24 -23.969 1 96.19 227 ARG B O 1
ATOM 6313 N N . LYS B 1 228 ? 6.469 -24.891 -22.625 1 97.25 228 LYS B N 1
ATOM 6314 C CA . LYS B 1 228 ? 7.473 -25.641 -21.875 1 97.25 228 LYS B CA 1
ATOM 6315 C C . LYS B 1 228 ? 7.656 -27.047 -22.453 1 97.25 228 LYS B C 1
ATOM 6317 O O . LYS B 1 228 ? 6.691 -27.672 -22.875 1 97.25 228 LYS B O 1
ATOM 6322 N N . ASP B 1 229 ? 8.859 -27.469 -22.422 1 98 229 ASP B N 1
ATOM 6323 C CA . ASP B 1 229 ? 9.266 -28.812 -22.828 1 98 229 ASP B CA 1
ATOM 6324 C C . ASP B 1 229 ? 10.133 -29.469 -21.766 1 98 229 ASP B C 1
ATOM 6326 O O . ASP B 1 229 ? 10.57 -28.812 -20.812 1 98 229 ASP B O 1
ATOM 6330 N N . VAL B 1 230 ? 10.242 -30.75 -21.891 1 98.38 230 VAL B N 1
ATOM 6331 C CA . VAL B 1 230 ? 11.266 -31.438 -21.109 1 98.38 230 VAL B CA 1
ATOM 6332 C C . VAL B 1 230 ? 12.578 -31.453 -21.891 1 98.38 230 VAL B C 1
ATOM 6334 O O . VAL B 1 230 ? 12.641 -31.969 -23 1 98.38 230 VAL B O 1
ATOM 6337 N N . ILE B 1 231 ? 13.578 -30.859 -21.312 1 98.25 231 ILE B N 1
ATOM 6338 C CA . ILE B 1 231 ? 14.883 -30.734 -21.953 1 98.25 231 ILE B CA 1
ATOM 6339 C C . ILE B 1 231 ? 15.898 -31.594 -21.203 1 98.25 231 ILE B C 1
ATOM 6341 O O . ILE B 1 231 ? 16.047 -31.469 -19.984 1 98.25 231 ILE B O 1
ATOM 6345 N N . PHE B 1 232 ? 16.625 -32.438 -21.969 1 97.25 232 PHE B N 1
ATOM 6346 C CA . PHE B 1 232 ? 17.594 -33.375 -21.391 1 97.25 232 PHE B CA 1
ATOM 6347 C C . PHE B 1 232 ? 19 -32.812 -21.516 1 97.25 232 PHE B C 1
ATOM 6349 O O . PHE B 1 232 ? 19.281 -31.984 -22.375 1 97.25 232 PHE B O 1
ATOM 6356 N N . GLU B 1 233 ? 19.812 -33.25 -20.625 1 96.06 233 GLU B N 1
ATOM 6357 C CA . GLU B 1 233 ? 21.203 -32.812 -20.594 1 96.06 233 GLU B CA 1
ATOM 6358 C C . GLU B 1 233 ? 21.875 -33.031 -21.953 1 96.06 233 GLU B C 1
ATOM 6360 O O . GLU B 1 233 ? 22.766 -32.281 -22.344 1 96.06 233 GLU B O 1
ATOM 6365 N N . ASP B 1 234 ? 21.531 -34.062 -22.703 1 94.31 234 ASP B N 1
ATOM 6366 C CA . ASP B 1 234 ? 22.156 -34.406 -23.969 1 94.31 234 ASP B CA 1
ATOM 6367 C C . ASP B 1 234 ? 21.609 -33.562 -25.109 1 94.31 234 ASP B C 1
ATOM 6369 O O . ASP B 1 234 ? 21.969 -33.781 -26.266 1 94.31 234 ASP B O 1
ATOM 6373 N N . GLY B 1 235 ? 20.656 -32.719 -24.812 1 93.19 235 GLY B N 1
ATOM 6374 C CA . GLY B 1 235 ? 20.188 -31.766 -25.812 1 93.19 235 GLY B CA 1
ATOM 6375 C C . GLY B 1 235 ? 18.812 -32.125 -26.359 1 93.19 235 GLY B C 1
ATOM 6376 O O . GLY B 1 235 ? 18.188 -31.328 -27.062 1 93.19 235 GLY B O 1
ATOM 6377 N N . ARG B 1 236 ? 18.297 -33.344 -26.094 1 95.19 236 ARG B N 1
ATOM 6378 C CA . ARG B 1 236 ? 16.953 -33.719 -26.531 1 95.19 236 ARG B CA 1
ATOM 6379 C C . ARG B 1 236 ? 15.914 -32.781 -25.922 1 95.19 236 ARG B C 1
ATOM 6381 O O . ARG B 1 236 ? 16.016 -32.406 -24.75 1 95.19 236 ARG B O 1
ATOM 6388 N N . VAL B 1 237 ? 15.016 -32.344 -26.719 1 97 237 VAL B N 1
ATOM 6389 C CA . VAL B 1 237 ? 13.867 -31.547 -26.312 1 97 237 VAL B CA 1
ATOM 6390 C C . VAL B 1 237 ? 12.578 -32.281 -26.688 1 97 237 VAL B C 1
ATOM 6392 O O . VAL B 1 237 ? 12.289 -32.469 -27.859 1 97 237 VAL B O 1
ATOM 6395 N N . LEU B 1 238 ? 11.82 -32.688 -25.719 1 97.44 238 LEU B N 1
ATOM 6396 C CA . LEU B 1 238 ? 10.625 -33.469 -25.969 1 97.44 238 LEU B CA 1
ATOM 6397 C C . LEU B 1 238 ? 9.391 -32.781 -25.391 1 97.44 238 LEU B C 1
ATOM 6399 O O . LEU B 1 238 ? 9.453 -32.188 -24.312 1 97.44 238 LEU B O 1
ATOM 6403 N N . THR B 1 239 ? 8.312 -32.875 -26.125 1 95.19 239 THR B N 1
ATOM 6404 C CA . THR B 1 239 ? 7.062 -32.25 -25.734 1 95.19 239 THR B CA 1
ATOM 6405 C C . THR B 1 239 ? 6.051 -33.281 -25.266 1 95.19 239 THR B C 1
ATOM 6407 O O . THR B 1 239 ? 5.945 -34.375 -25.859 1 95.19 239 THR B O 1
ATOM 6410 N N . CYS B 1 240 ? 5.434 -33.031 -24.172 1 94.06 240 CYS B N 1
ATOM 6411 C CA . CYS B 1 240 ? 4.281 -33.812 -23.688 1 94.06 240 CYS B CA 1
ATOM 6412 C C . CYS B 1 240 ? 2.99 -33.031 -23.875 1 94.06 240 CYS B C 1
ATOM 6414 O O . CYS B 1 240 ? 2.783 -32 -23.219 1 94.06 240 CYS B O 1
ATOM 6416 N N . GLY B 1 241 ? 2.033 -33.531 -24.656 1 92.25 241 GLY B N 1
ATOM 6417 C CA . GLY B 1 241 ? 0.859 -32.75 -25 1 92.25 241 GLY B CA 1
ATOM 6418 C C . GLY B 1 241 ? 1.185 -31.516 -25.844 1 92.25 241 GLY B C 1
ATOM 6419 O O . GLY B 1 241 ? 1.993 -31.594 -26.766 1 92.25 241 GLY B O 1
ATOM 6420 N N . LYS B 1 242 ? 0.467 -30.453 -25.672 1 94.94 242 LYS B N 1
ATOM 6421 C CA . LYS B 1 242 ? 0.712 -29.188 -26.359 1 94.94 242 LYS B CA 1
ATOM 6422 C C . LYS B 1 242 ? 1.503 -28.234 -25.484 1 94.94 242 LYS B C 1
ATOM 6424 O O . LYS B 1 242 ? 2.041 -27.234 -25.969 1 94.94 242 LYS B O 1
ATOM 6429 N N . TYR B 1 243 ? 1.585 -28.547 -24.266 1 95.31 243 TYR B N 1
ATOM 6430 C CA . TYR B 1 243 ? 2.314 -27.812 -23.234 1 95.31 243 TYR B CA 1
ATOM 6431 C C . TYR B 1 243 ? 2.74 -28.734 -22.094 1 95.31 243 TYR B C 1
ATOM 6433 O O . TYR B 1 243 ? 1.9 -29.25 -21.359 1 95.31 243 TYR B O 1
ATOM 6441 N N . CYS B 1 244 ? 4.109 -28.984 -21.938 1 97.19 244 CYS B N 1
ATOM 6442 C CA . CYS B 1 244 ? 4.547 -29.797 -20.812 1 97.19 244 CYS B CA 1
ATOM 6443 C C . CYS B 1 244 ? 4.301 -29.078 -19.484 1 97.19 244 CYS B C 1
ATOM 6445 O O . CYS B 1 244 ? 4.68 -27.906 -19.344 1 97.19 244 CYS B O 1
ATOM 6447 N N . GLY B 1 245 ? 3.689 -29.734 -18.562 1 96.94 245 GLY B N 1
ATOM 6448 C CA . GLY B 1 245 ? 3.221 -29.125 -17.328 1 96.94 245 GLY B CA 1
ATOM 6449 C C . GLY B 1 245 ? 1.729 -28.828 -17.328 1 96.94 245 GLY B C 1
ATOM 6450 O O . GLY B 1 245 ? 0.975 -29.469 -18.078 1 96.94 245 GLY B O 1
ATOM 6451 N N . ASN B 1 246 ? 1.271 -28.031 -16.422 1 97.44 246 ASN B N 1
ATOM 6452 C CA . ASN B 1 246 ? -0.137 -27.703 -16.234 1 97.44 246 ASN B CA 1
ATOM 6453 C C . ASN B 1 246 ? -0.346 -26.188 -16.141 1 97.44 246 ASN B C 1
ATOM 6455 O O . ASN B 1 246 ? 0.087 -25.562 -15.172 1 97.44 246 ASN B O 1
ATOM 6459 N N . SER B 1 247 ? -0.963 -25.578 -17.125 1 96.62 247 SER B N 1
ATOM 6460 C CA . SER B 1 247 ? -1.253 -24.156 -17.109 1 96.62 247 SER B CA 1
ATOM 6461 C C . SER B 1 247 ? -2.744 -23.891 -16.938 1 96.62 247 SER B C 1
ATOM 6463 O O . SER B 1 247 ? -3.207 -22.766 -17.094 1 96.62 247 SER B O 1
ATOM 6465 N N . VAL B 1 248 ? -3.52 -24.922 -16.594 1 97.56 248 VAL B N 1
ATOM 6466 C CA . VAL B 1 248 ? -4.949 -24.766 -16.344 1 97.56 248 VAL B CA 1
ATOM 6467 C C . VAL B 1 248 ? -5.164 -24.062 -14.992 1 97.56 248 VAL B C 1
ATOM 6469 O O . VAL B 1 248 ? -4.699 -24.547 -13.961 1 97.56 248 VAL B O 1
ATOM 6472 N N . VAL B 1 249 ? -5.82 -22.953 -15.078 1 96.12 249 VAL B N 1
ATOM 6473 C CA . VAL B 1 249 ? -6.098 -22.203 -13.859 1 96.12 249 VAL B CA 1
ATOM 6474 C C . VAL B 1 249 ? -7.203 -22.891 -13.062 1 96.12 249 VAL B C 1
ATOM 6476 O O . VAL B 1 249 ? -8.07 -23.547 -13.641 1 96.12 249 VAL B O 1
ATOM 6479 N N . ASN B 1 250 ? -7.16 -22.844 -11.766 1 93.19 250 ASN B N 1
ATOM 6480 C CA . ASN B 1 250 ? -8.211 -23.344 -10.898 1 93.19 250 ASN B CA 1
ATOM 6481 C C . ASN B 1 250 ? -8.367 -22.484 -9.641 1 93.19 250 ASN B C 1
ATOM 6483 O O . ASN B 1 250 ? -7.59 -21.562 -9.422 1 93.19 250 ASN B O 1
ATOM 6487 N N . ASP B 1 251 ? -9.422 -22.656 -8.984 1 96.5 251 ASP B N 1
ATOM 6488 C CA . ASP B 1 251 ? -9.656 -21.906 -7.754 1 96.5 251 ASP B CA 1
ATOM 6489 C C . ASP B 1 251 ? -9.703 -22.828 -6.543 1 96.5 251 ASP B C 1
ATOM 6491 O O . ASP B 1 251 ? -10.367 -22.531 -5.547 1 96.5 251 ASP B O 1
ATOM 6495 N N . LEU B 1 252 ? -9.016 -24.016 -6.777 1 97.19 252 LEU B N 1
ATOM 6496 C CA . LEU B 1 252 ? -8.805 -24.859 -5.613 1 97.19 252 LEU B CA 1
ATOM 6497 C C . LEU B 1 252 ? -7.75 -24.266 -4.688 1 97.19 252 LEU B C 1
ATOM 6499 O O . LEU B 1 252 ? -6.812 -23.609 -5.145 1 97.19 252 LEU B O 1
ATOM 6503 N N . PHE B 1 253 ? -7.895 -24.406 -3.404 1 96.88 253 PHE B N 1
ATOM 6504 C CA . PHE B 1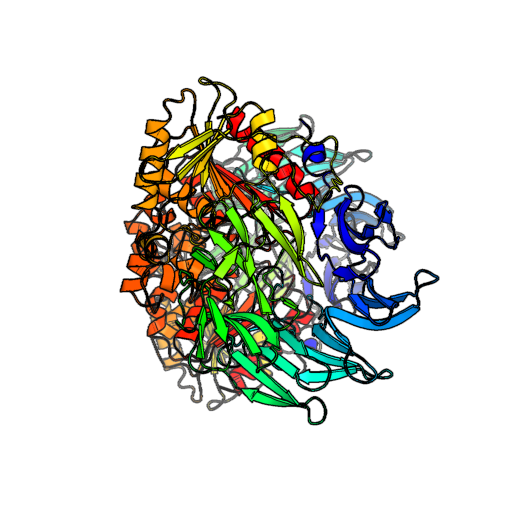 253 ? -7.102 -23.609 -2.48 1 96.88 253 PHE B CA 1
ATOM 6505 C C . PHE B 1 253 ? -5.805 -24.328 -2.119 1 96.88 253 PHE B C 1
ATOM 6507 O O . PHE B 1 253 ? -5.266 -24.125 -1.027 1 96.88 253 PHE B O 1
ATOM 6514 N N . VAL B 1 254 ? -5.34 -25.281 -2.977 1 96.56 254 VAL B N 1
ATOM 6515 C CA . VAL B 1 254 ? -4.039 -25.922 -2.871 1 96.56 254 VAL B CA 1
ATOM 6516 C C . VAL B 1 254 ? -3.172 -25.547 -4.07 1 96.56 254 VAL B C 1
ATOM 6518 O O . VAL B 1 254 ? -3.656 -25.516 -5.207 1 96.56 254 VAL B O 1
ATOM 6521 N N . LYS B 1 255 ? -1.935 -25.219 -3.77 1 92 255 LYS B N 1
ATOM 6522 C CA . LYS B 1 255 ? -0.999 -24.906 -4.848 1 92 255 LYS B CA 1
ATOM 6523 C C . LYS B 1 255 ? -0.341 -26.188 -5.383 1 92 255 LYS B C 1
ATOM 6525 O O . LYS B 1 255 ? 0.341 -26.891 -4.641 1 92 255 LYS B O 1
ATOM 6530 N N . TYR B 1 256 ? -0.626 -26.469 -6.562 1 93.75 256 TYR B N 1
ATOM 6531 C CA . TYR B 1 256 ? 0.024 -27.578 -7.258 1 93.75 256 TYR B CA 1
ATOM 6532 C C . TYR B 1 256 ? 1.146 -27.078 -8.156 1 93.75 256 TYR B C 1
ATOM 6534 O O . TYR B 1 256 ? 1.019 -26.031 -8.789 1 93.75 256 TYR B O 1
ATOM 6542 N N . GLY B 1 257 ? 2.238 -27.734 -8.141 1 89.62 257 GLY B N 1
ATOM 6543 C CA . GLY B 1 257 ? 3.363 -27.312 -8.953 1 89.62 257 GLY B CA 1
ATOM 6544 C C . GLY B 1 257 ? 3.779 -28.344 -9.984 1 89.62 257 GLY B C 1
ATOM 6545 O O . GLY B 1 257 ? 3.395 -29.516 -9.891 1 89.62 257 GLY B O 1
ATOM 6546 N N . ASP B 1 258 ? 4.547 -27.844 -10.961 1 95.56 258 ASP B N 1
ATOM 6547 C CA . ASP B 1 258 ? 5.148 -28.734 -11.945 1 95.56 258 ASP B CA 1
ATOM 6548 C C . ASP B 1 258 ? 6.234 -29.594 -11.305 1 95.56 258 ASP B C 1
ATOM 6550 O O . ASP B 1 258 ? 6.91 -29.156 -10.367 1 95.56 258 ASP B O 1
ATOM 6554 N N . LYS B 1 259 ? 6.34 -30.797 -11.773 1 97.12 259 LYS B N 1
ATOM 6555 C CA . LYS B 1 259 ? 7.426 -31.672 -11.32 1 97.12 259 LYS B CA 1
ATOM 6556 C C . LYS B 1 259 ? 7.801 -32.688 -12.391 1 97.12 259 LYS B C 1
ATOM 6558 O O . LYS B 1 259 ? 7.039 -32.906 -13.336 1 97.12 259 LYS B O 1
ATOM 6563 N N . LEU B 1 260 ? 8.953 -33.219 -12.32 1 98.25 260 LEU B N 1
ATOM 6564 C CA . LEU B 1 260 ? 9.422 -34.375 -13.07 1 98.25 260 LEU B CA 1
ATOM 6565 C C . LEU B 1 260 ? 9.656 -35.562 -12.141 1 98.25 260 LEU B C 1
ATOM 6567 O O . LEU B 1 260 ? 10.211 -35.406 -11.047 1 98.25 260 LEU B O 1
ATOM 6571 N N . VAL B 1 261 ? 9.109 -36.656 -12.531 1 97.69 261 VAL B N 1
ATOM 6572 C CA . VAL B 1 261 ? 9.344 -37.875 -11.773 1 97.69 261 VAL B CA 1
ATOM 6573 C C . VAL B 1 261 ? 10.078 -38.906 -12.641 1 97.69 261 VAL B C 1
ATOM 6575 O O . VAL B 1 261 ? 9.773 -39.062 -13.828 1 97.69 261 VAL B O 1
ATOM 6578 N N . VAL B 1 262 ? 11.117 -39.531 -12.086 1 97.19 262 VAL B N 1
ATOM 6579 C CA . VAL B 1 262 ? 11.891 -40.531 -12.797 1 97.19 262 VAL B CA 1
ATOM 6580 C C . VAL B 1 262 ? 11.656 -41.906 -12.188 1 97.19 262 VAL B C 1
ATOM 6582 O O . VAL B 1 262 ? 11.797 -42.062 -10.969 1 97.19 262 VAL B O 1
ATOM 6585 N N . ASP B 1 263 ? 11.297 -42.812 -12.961 1 95 263 ASP B N 1
ATOM 6586 C CA . ASP B 1 263 ? 11.109 -44.188 -12.539 1 95 263 ASP B CA 1
ATOM 6587 C C . ASP B 1 263 ? 11.469 -45.156 -13.664 1 95 263 ASP B C 1
ATOM 6589 O O . ASP B 1 263 ? 11.07 -44.969 -14.82 1 95 263 ASP B O 1
ATOM 6593 N N . GLY B 1 264 ? 12.219 -46.219 -13.367 1 90.56 264 GLY B N 1
ATOM 6594 C CA . GLY B 1 264 ? 12.586 -47.25 -14.344 1 90.56 264 GLY B CA 1
ATOM 6595 C C . GLY B 1 264 ? 13.336 -46.688 -15.539 1 90.56 264 GLY B C 1
ATOM 6596 O O . GLY B 1 264 ? 13.125 -47.125 -16.672 1 90.56 264 GLY B O 1
ATOM 6597 N N . GLY B 1 265 ? 13.945 -45.625 -15.352 1 90.38 265 GLY B N 1
ATOM 6598 C CA . GLY B 1 265 ? 14.742 -45.031 -16.406 1 90.38 265 GLY B CA 1
ATOM 6599 C C . GLY B 1 265 ? 13.953 -44.094 -17.281 1 90.38 265 GLY B C 1
ATOM 6600 O O . GLY B 1 265 ? 14.492 -43.5 -18.219 1 90.38 265 GLY B O 1
ATOM 6601 N N . LYS B 1 266 ? 12.766 -43.938 -16.984 1 94.44 266 LYS B N 1
ATOM 6602 C CA . LYS B 1 266 ? 11.914 -43.062 -17.766 1 94.44 266 LYS B CA 1
ATOM 6603 C C . LYS B 1 266 ? 11.57 -41.781 -16.984 1 94.44 266 LYS B C 1
ATOM 6605 O O . LYS B 1 266 ? 11.516 -41.812 -15.75 1 94.44 266 LYS B O 1
ATOM 6610 N N . VAL B 1 267 ? 11.336 -40.719 -17.766 1 97.19 267 VAL B N 1
ATOM 6611 C CA . VAL B 1 267 ? 10.93 -39.469 -17.172 1 97.19 267 VAL B CA 1
ATOM 6612 C C . VAL B 1 267 ? 9.438 -39.219 -17.391 1 97.19 267 VAL B C 1
ATOM 6614 O O . VAL B 1 267 ? 8.93 -39.469 -18.484 1 97.19 267 VAL B O 1
ATOM 6617 N N . TYR B 1 268 ? 8.727 -38.812 -16.344 1 98.19 268 TYR B N 1
ATOM 6618 C CA . TYR B 1 268 ? 7.297 -38.531 -16.422 1 98.19 268 TYR B CA 1
ATOM 6619 C C . TYR B 1 268 ? 7.008 -37.062 -16.109 1 98.19 268 TYR B C 1
ATOM 6621 O O . TYR B 1 268 ? 7.637 -36.469 -15.227 1 98.19 268 TYR B O 1
ATOM 6629 N N . SER B 1 269 ? 6.105 -36.562 -16.797 1 98.44 269 SER B N 1
ATOM 6630 C CA . SER B 1 269 ? 5.645 -35.188 -16.609 1 98.44 269 SER B CA 1
ATOM 6631 C C . SER B 1 269 ? 4.152 -35.062 -16.891 1 98.44 269 SER B C 1
ATOM 6633 O O . SER B 1 269 ? 3.553 -35.938 -17.516 1 98.44 269 SER B O 1
ATOM 6635 N N . LEU B 1 270 ? 3.562 -34.031 -16.312 1 98.31 270 LEU B N 1
ATOM 6636 C CA . LEU B 1 270 ? 2.24 -33.625 -16.781 1 98.31 270 LEU B CA 1
ATOM 6637 C C . LEU B 1 270 ? 2.322 -33.031 -18.188 1 98.31 270 LEU B C 1
ATOM 6639 O O . LEU B 1 270 ? 3.344 -32.438 -18.547 1 98.31 270 LEU B O 1
ATOM 6643 N N . GLY B 1 271 ? 1.316 -33.188 -18.906 1 98.06 271 GLY B N 1
ATOM 6644 C CA . GLY B 1 271 ? 1.136 -32.594 -20.219 1 98.06 271 GLY B CA 1
ATOM 6645 C C . GLY B 1 271 ? -0.285 -32.125 -20.469 1 98.06 271 GLY B C 1
ATOM 6646 O O . GLY B 1 271 ? -1.24 -32.875 -20.234 1 98.06 271 GLY B O 1
ATOM 6647 N N . GLN B 1 272 ? -0.376 -30.906 -20.891 1 97.75 272 GLN B N 1
ATOM 6648 C CA . GLN B 1 272 ? -1.674 -30.281 -21.172 1 97.75 272 GLN B CA 1
ATOM 6649 C C . GLN B 1 272 ? -2.014 -30.359 -22.656 1 97.75 272 GLN B C 1
ATOM 6651 O O . GLN B 1 272 ? -1.147 -30.141 -23.5 1 97.75 272 GLN B O 1
ATOM 6656 N N . ASP B 1 273 ? -3.17 -30.75 -22.969 1 96.75 273 ASP B N 1
ATOM 6657 C CA . ASP B 1 273 ? -3.771 -30.703 -24.297 1 96.75 273 ASP B CA 1
ATOM 6658 C C . ASP B 1 273 ? -5.172 -30.094 -24.25 1 96.75 273 ASP B C 1
ATOM 6660 O O . ASP B 1 273 ? -6.152 -30.797 -23.984 1 96.75 273 ASP B O 1
ATOM 6664 N N . GLY B 1 274 ? -5.18 -28.781 -24.609 1 96.25 274 GLY B N 1
ATOM 6665 C CA . GLY B 1 274 ? -6.426 -28.062 -24.438 1 96.25 274 GLY B CA 1
ATOM 6666 C C . GLY B 1 274 ? -6.898 -28.016 -23 1 96.25 274 GLY B C 1
ATOM 6667 O O . GLY B 1 274 ? -6.164 -27.578 -22.109 1 96.25 274 GLY B O 1
ATOM 6668 N N . PRO B 1 275 ? -8.133 -28.531 -22.844 1 96.81 275 PRO B N 1
ATOM 6669 C CA . PRO B 1 275 ? -8.711 -28.422 -21.516 1 96.81 275 PRO B CA 1
ATOM 6670 C C . PRO B 1 275 ? -8.344 -29.594 -20.594 1 96.81 275 PRO B C 1
ATOM 6672 O O . PRO B 1 275 ? -8.812 -29.672 -19.469 1 96.81 275 PRO B O 1
ATOM 6675 N N . THR B 1 276 ? -7.484 -30.516 -21.047 1 97.88 276 THR B N 1
ATOM 6676 C CA . THR B 1 276 ? -7.172 -31.703 -20.25 1 97.88 276 THR B CA 1
ATOM 6677 C C . THR B 1 276 ? -5.68 -31.75 -19.938 1 97.88 276 THR B C 1
ATOM 6679 O O . THR B 1 276 ? -4.859 -31.234 -20.688 1 97.88 276 THR B O 1
ATOM 6682 N N . VAL B 1 277 ? -5.363 -32.312 -18.812 1 98.38 277 VAL B N 1
ATOM 6683 C CA . VAL B 1 277 ? -3.994 -32.531 -18.375 1 98.38 277 VAL B CA 1
ATOM 6684 C C . VAL B 1 277 ? -3.838 -34 -17.938 1 98.38 277 VAL B C 1
ATOM 6686 O O . VAL B 1 277 ? -4.656 -34.5 -17.172 1 98.38 277 VAL B O 1
ATOM 6689 N N . ASN B 1 278 ? -2.855 -34.656 -18.406 1 98.5 278 ASN B N 1
ATOM 6690 C CA . ASN B 1 278 ? -2.576 -36.031 -18.078 1 98.5 278 ASN B CA 1
ATOM 6691 C C . ASN B 1 278 ? -1.09 -36.281 -17.828 1 98.5 278 ASN B C 1
ATOM 6693 O O . ASN B 1 278 ? -0.269 -35.375 -18.078 1 98.5 278 ASN B O 1
ATOM 6697 N N . VAL B 1 279 ? -0.807 -37.438 -17.266 1 98.56 279 VAL B N 1
ATOM 6698 C CA . VAL B 1 279 ? 0.584 -37.844 -17.062 1 98.56 279 VAL B CA 1
ATOM 6699 C C . VAL B 1 279 ? 1.137 -38.469 -18.344 1 98.56 279 VAL B C 1
ATOM 6701 O O . VAL B 1 279 ? 0.473 -39.281 -18.984 1 98.56 279 VAL B O 1
ATOM 6704 N N . TYR B 1 280 ? 2.316 -38.031 -18.688 1 98.25 280 TYR B N 1
ATOM 6705 C CA . TYR B 1 280 ? 2.982 -38.562 -19.875 1 98.25 280 TYR B CA 1
ATOM 6706 C C . TYR B 1 280 ? 4.297 -39.25 -19.5 1 98.25 280 TYR B C 1
ATOM 6708 O O . TYR B 1 280 ? 5.035 -38.75 -18.641 1 98.25 280 TYR B O 1
ATOM 6716 N N . SER B 1 281 ? 4.559 -40.375 -20.094 1 97.31 281 SER B N 1
ATOM 6717 C CA . SER B 1 281 ? 5.941 -40.844 -20.234 1 97.31 281 SER B CA 1
ATOM 6718 C C . SER B 1 281 ? 6.668 -40.062 -21.328 1 97.31 281 SER B C 1
ATOM 6720 O O . SER B 1 281 ? 6.387 -40.25 -22.516 1 97.31 281 SER B O 1
ATOM 6722 N N . VAL B 1 282 ? 7.609 -39.25 -20.984 1 96.62 282 VAL B N 1
ATOM 6723 C CA . VAL B 1 282 ? 8.133 -38.188 -21.812 1 96.62 282 VAL B CA 1
ATOM 6724 C C . VAL B 1 282 ? 8.852 -38.781 -23.031 1 96.62 282 VAL B C 1
ATOM 6726 O O . VAL B 1 282 ? 8.57 -38.406 -24.172 1 96.62 282 VAL B O 1
ATOM 6729 N N . GLU B 1 283 ? 9.75 -39.719 -22.859 1 92.25 283 GLU B N 1
ATOM 6730 C CA . GLU B 1 283 ? 10.562 -40.281 -23.938 1 92.25 283 GLU B CA 1
ATOM 6731 C C . GLU B 1 283 ? 9.727 -41.094 -24.906 1 92.25 283 GLU B C 1
ATOM 6733 O O . GLU B 1 283 ? 10.023 -41.156 -26.094 1 92.25 283 GLU B O 1
ATOM 6738 N N . ASP B 1 284 ? 8.68 -41.625 -24.422 1 91.31 284 ASP B N 1
ATOM 6739 C CA . ASP B 1 284 ? 7.816 -42.438 -25.281 1 91.31 284 ASP B CA 1
ATOM 6740 C C . ASP B 1 284 ? 6.734 -41.594 -25.938 1 91.31 284 ASP B C 1
ATOM 6742 O O . ASP B 1 284 ? 6.086 -42.031 -26.891 1 91.31 284 ASP B O 1
ATOM 6746 N N . GLY B 1 285 ? 6.574 -40.406 -25.406 1 89.62 285 GLY B N 1
ATOM 6747 C CA . GLY B 1 285 ? 5.492 -39.562 -25.891 1 89.62 285 GLY B CA 1
ATOM 6748 C C . GLY B 1 285 ? 4.117 -40.125 -25.625 1 89.62 285 GLY B C 1
ATOM 6749 O O . GLY B 1 285 ? 3.154 -39.812 -26.312 1 89.62 285 GLY B O 1
ATOM 6750 N N . GLU B 1 286 ? 4.078 -41 -24.688 1 92.44 286 GLU B N 1
ATOM 6751 C CA . GLU B 1 286 ? 2.848 -41.75 -24.422 1 92.44 286 GLU B CA 1
ATOM 6752 C C . GLU B 1 286 ? 2.09 -41.156 -23.234 1 92.44 286 GLU B C 1
ATOM 6754 O O . GLU B 1 286 ? 2.684 -40.844 -22.203 1 92.44 286 GLU B O 1
ATOM 6759 N N . LYS B 1 287 ? 0.785 -40.938 -23.422 1 95.56 287 LYS B N 1
ATOM 6760 C CA . LYS B 1 287 ? -0.126 -40.594 -22.344 1 95.56 287 LYS B CA 1
ATOM 6761 C C . LYS B 1 287 ? -0.373 -41.781 -21.422 1 95.56 287 LYS B C 1
ATOM 6763 O O . LYS B 1 287 ? -0.995 -42.781 -21.828 1 95.56 287 LYS B O 1
ATOM 6768 N N . VAL B 1 288 ? 0.131 -41.719 -20.203 1 96.5 288 VAL B N 1
ATOM 6769 C CA . VAL B 1 288 ? 0.062 -42.812 -19.25 1 96.5 288 VAL B CA 1
ATOM 6770 C C . VAL B 1 288 ? -1.296 -42.812 -18.547 1 96.5 288 VAL B C 1
ATOM 6772 O O . VAL B 1 288 ? -1.771 -43.844 -18.094 1 96.5 288 VAL B O 1
ATOM 6775 N N . THR B 1 289 ? -1.848 -41.656 -18.359 1 97.25 289 THR B N 1
ATOM 6776 C CA . THR B 1 289 ? -3.207 -41.5 -17.844 1 97.25 289 THR B CA 1
ATOM 6777 C C . THR B 1 289 ? -4.117 -40.906 -18.906 1 97.25 289 THR B C 1
ATOM 6779 O O . THR B 1 289 ? -3.66 -40.125 -19.766 1 97.25 289 THR B O 1
ATOM 6782 N N . ASP B 1 290 ? -5.383 -41.25 -18.906 1 95.19 290 ASP B N 1
ATOM 6783 C CA . ASP B 1 290 ? -6.336 -40.75 -19.875 1 95.19 290 ASP B CA 1
ATOM 6784 C C . ASP B 1 290 ? -7.641 -40.312 -19.203 1 95.19 290 ASP B C 1
ATOM 6786 O O . ASP B 1 290 ? -8.711 -40.844 -19.531 1 95.19 290 ASP B O 1
ATOM 6790 N N . VAL B 1 291 ? -7.523 -39.375 -18.359 1 95.38 291 VAL B N 1
ATOM 6791 C CA . VAL B 1 291 ? -8.719 -38.875 -17.703 1 95.38 291 VAL B CA 1
ATOM 6792 C C . VAL B 1 291 ? -9.297 -37.719 -18.469 1 95.38 291 VAL B C 1
ATOM 6794 O O . VAL B 1 291 ? -8.555 -36.938 -19.109 1 95.38 291 VAL B O 1
ATOM 6797 N N . LYS B 1 292 ? -10.602 -37.625 -18.562 1 95.56 292 LYS B N 1
ATOM 6798 C CA . LYS B 1 292 ? -11.25 -36.406 -19.016 1 95.56 292 LYS B CA 1
ATOM 6799 C C . LYS B 1 292 ? -11.328 -35.375 -17.891 1 95.56 292 LYS B C 1
ATOM 6801 O O . LYS B 1 292 ? -12.414 -35.094 -17.359 1 95.56 292 LYS B O 1
ATOM 6806 N N . GLY B 1 293 ? -10.312 -34.812 -17.578 1 97.88 293 GLY B N 1
ATOM 6807 C CA . GLY B 1 293 ? -10.102 -33.906 -16.453 1 97.88 293 GLY B CA 1
ATOM 6808 C C . GLY B 1 293 ? -8.703 -33.344 -16.406 1 97.88 293 GLY B C 1
ATOM 6809 O O . GLY B 1 293 ? -8.016 -33.25 -17.422 1 97.88 293 GLY B O 1
ATOM 6810 N N . VAL B 1 294 ? -8.391 -32.812 -15.312 1 98.44 294 VAL B N 1
ATOM 6811 C CA . VAL B 1 294 ? -7.09 -32.188 -15.094 1 98.44 294 VAL B CA 1
ATOM 6812 C C . VAL B 1 294 ? -6.34 -32.938 -13.984 1 98.44 294 VAL B C 1
ATOM 6814 O O . VAL B 1 294 ? -6.75 -32.906 -12.82 1 98.44 294 VAL B O 1
ATOM 6817 N N . VAL B 1 295 ? -5.266 -33.656 -14.367 1 98.62 295 VAL B N 1
ATOM 6818 C CA . VAL B 1 295 ? -4.383 -34.219 -13.352 1 98.62 295 VAL B CA 1
ATOM 6819 C C . VAL B 1 295 ? -3.604 -33.094 -12.664 1 98.62 295 VAL B C 1
ATOM 6821 O O . VAL B 1 295 ? -2.984 -32.25 -13.336 1 98.62 295 VAL B O 1
ATOM 6824 N N . LEU B 1 296 ? -3.695 -33.062 -11.359 1 98.25 296 LEU B N 1
ATOM 6825 C CA . LEU B 1 296 ? -3.143 -31.984 -10.57 1 98.25 296 LEU B CA 1
ATOM 6826 C C . LEU B 1 296 ? -1.794 -32.375 -9.977 1 98.25 296 LEU B C 1
ATOM 6828 O O . LEU B 1 296 ? -0.953 -31.5 -9.719 1 98.25 296 LEU B O 1
ATOM 6832 N N . ASP B 1 297 ? -1.58 -33.531 -9.641 1 98.44 297 ASP B N 1
ATOM 6833 C CA . ASP B 1 297 ? -0.385 -34.094 -9 1 98.44 297 ASP B CA 1
ATOM 6834 C C . ASP B 1 297 ? -0.24 -35.562 -9.273 1 98.44 297 ASP B C 1
ATOM 6836 O O . ASP B 1 297 ? -1.209 -36.25 -9.648 1 98.44 297 ASP B O 1
ATOM 6840 N N . PHE B 1 298 ? 1.01 -36.094 -9.148 1 98.44 298 PHE B N 1
ATOM 6841 C CA . PHE B 1 298 ? 1.194 -37.5 -9.438 1 98.44 298 PHE B CA 1
ATOM 6842 C C . PHE B 1 298 ? 2.506 -38 -8.844 1 98.44 298 PHE B C 1
ATOM 6844 O O . PHE B 1 298 ? 3.346 -37.219 -8.414 1 98.44 298 PHE B O 1
ATOM 6851 N N . ASP B 1 299 ? 2.625 -39.281 -8.711 1 98.06 299 ASP B N 1
ATOM 6852 C CA . ASP B 1 299 ? 3.857 -40 -8.414 1 98.06 299 ASP B CA 1
ATOM 6853 C C . ASP B 1 299 ? 3.928 -41.312 -9.195 1 98.06 299 ASP B C 1
ATOM 6855 O O . ASP B 1 299 ? 2.902 -41.812 -9.648 1 98.06 299 ASP B O 1
ATOM 6859 N N . VAL B 1 300 ? 5.164 -41.719 -9.469 1 97.19 300 VAL B N 1
ATOM 6860 C CA . VAL B 1 300 ? 5.355 -42.969 -10.25 1 97.19 300 VAL B CA 1
ATOM 6861 C C . VAL B 1 300 ? 6.324 -43.875 -9.523 1 97.19 300 VAL B C 1
ATOM 6863 O O . VAL B 1 300 ? 7.438 -43.5 -9.188 1 97.19 300 VAL B O 1
ATOM 6866 N N . LYS B 1 301 ? 5.973 -45.031 -9.25 1 95.12 301 LYS B N 1
ATOM 6867 C CA . LYS B 1 301 ? 6.75 -46.156 -8.758 1 95.12 301 LYS B CA 1
ATOM 6868 C C . LYS B 1 301 ? 6.082 -47.469 -9.125 1 95.12 301 LYS B C 1
ATOM 6870 O O . LYS B 1 301 ? 5.145 -47.906 -8.453 1 95.12 301 LYS B O 1
ATOM 6875 N N . ASP B 1 302 ? 6.598 -48.25 -10.062 1 92.44 302 ASP B N 1
ATOM 6876 C CA . ASP B 1 302 ? 5.98 -49.438 -10.586 1 92.44 302 ASP B CA 1
ATOM 6877 C C . ASP B 1 302 ? 4.508 -49.219 -10.906 1 92.44 302 ASP B C 1
ATOM 6879 O O . ASP B 1 302 ? 3.639 -49.938 -10.422 1 92.44 302 ASP B O 1
ATOM 6883 N N . GLY B 1 303 ? 4.316 -48.094 -11.664 1 93.62 303 GLY B N 1
ATOM 6884 C CA . GLY B 1 303 ? 2.982 -47.625 -12.008 1 93.62 303 GLY B CA 1
ATOM 6885 C C . GLY B 1 303 ? 2.719 -46.219 -11.562 1 93.62 303 GLY B C 1
ATOM 6886 O O . GLY B 1 303 ? 3.488 -45.656 -10.789 1 93.62 303 GLY B O 1
ATOM 6887 N N . VAL B 1 304 ? 1.592 -45.656 -12.016 1 96.5 304 VAL B N 1
ATOM 6888 C CA . VAL B 1 304 ? 1.34 -44.25 -11.773 1 96.5 304 VAL B CA 1
ATOM 6889 C C . VAL B 1 304 ? 0.19 -44.094 -10.781 1 96.5 304 VAL B C 1
ATOM 6891 O O . VAL B 1 304 ? -0.811 -44.812 -10.859 1 96.5 304 VAL B O 1
ATOM 6894 N N . GLU B 1 305 ? 0.314 -43.375 -9.711 1 97.44 305 GLU B N 1
ATOM 6895 C CA . GLU B 1 305 ? -0.735 -42.781 -8.867 1 97.44 305 GLU B CA 1
ATOM 6896 C C . GLU B 1 305 ? -0.897 -41.312 -9.117 1 97.44 305 GLU B C 1
ATOM 6898 O O . GLU B 1 305 ? 0.091 -40.562 -9.266 1 97.44 305 GLU B O 1
ATOM 6903 N N . TYR B 1 306 ? -2.137 -40.875 -9.305 1 98.25 306 TYR B N 1
ATOM 6904 C CA . TYR B 1 306 ? -2.334 -39.469 -9.656 1 98.25 306 TYR B CA 1
ATOM 6905 C C . TYR B 1 306 ? -3.572 -38.906 -8.977 1 98.25 306 TYR B C 1
ATOM 6907 O O . TYR B 1 306 ? -4.496 -39.625 -8.641 1 98.25 306 TYR B O 1
ATOM 6915 N N . VAL B 1 307 ? -3.523 -37.625 -8.68 1 98.5 307 VAL B N 1
ATOM 6916 C CA . VAL B 1 307 ? -4.629 -36.812 -8.172 1 98.5 307 VAL B CA 1
ATOM 6917 C C . VAL B 1 307 ? -5.242 -36 -9.312 1 98.5 307 VAL B C 1
ATOM 6919 O O . VAL B 1 307 ? -4.535 -35.281 -10.023 1 98.5 307 VAL B O 1
ATOM 6922 N N . TYR B 1 308 ? -6.508 -36.094 -9.555 1 98.12 308 TYR B N 1
ATOM 6923 C CA . TYR B 1 308 ? -7.094 -35.281 -10.633 1 98.12 308 TYR B CA 1
ATOM 6924 C C . TYR B 1 308 ? -8.453 -34.75 -10.234 1 98.12 308 TYR B C 1
ATOM 6926 O O . TYR B 1 308 ? -9.039 -35.188 -9.234 1 98.12 308 TYR B O 1
ATOM 6934 N N . SER B 1 309 ? -8.828 -33.75 -10.867 1 98.5 309 SER B N 1
ATOM 6935 C CA . SER B 1 309 ? -10.141 -33.125 -10.766 1 98.5 309 SER B CA 1
ATOM 6936 C C . SER B 1 309 ? -10.906 -33.219 -12.078 1 98.5 309 SER B C 1
ATOM 6938 O O . SER B 1 309 ? -10.305 -33.188 -13.156 1 98.5 309 SER B O 1
ATOM 6940 N N . ASP B 1 310 ? -12.133 -33.438 -12.047 1 98 310 ASP B N 1
ATOM 6941 C CA . ASP B 1 310 ? -13.047 -33.25 -13.164 1 98 310 ASP B CA 1
ATOM 6942 C C . ASP B 1 310 ? -14.219 -32.344 -12.773 1 98 310 ASP B C 1
ATOM 6944 O O . ASP B 1 310 ? -14.297 -31.875 -11.625 1 98 310 ASP B O 1
ATOM 6948 N N . PRO B 1 311 ? -15.07 -31.953 -13.695 1 97.94 311 PRO B N 1
ATOM 6949 C CA . PRO B 1 311 ? -16.094 -30.953 -13.367 1 97.94 311 PRO B CA 1
ATOM 6950 C C . PRO B 1 311 ? -16.984 -31.359 -12.203 1 97.94 311 PRO B C 1
ATOM 6952 O O . PRO B 1 311 ? -17.531 -30.516 -11.508 1 97.94 311 PRO B O 1
ATOM 6955 N N . ARG B 1 312 ? -17.109 -32.625 -11.906 1 97.75 312 ARG B N 1
ATOM 6956 C CA . ARG B 1 312 ? -18.031 -33.125 -10.891 1 97.75 312 ARG B CA 1
ATOM 6957 C C . ARG B 1 312 ? -17.328 -33.281 -9.547 1 97.75 312 ARG B C 1
ATOM 6959 O O . ARG B 1 312 ? -17.969 -33.219 -8.5 1 97.75 312 ARG B O 1
ATOM 6966 N N . LYS B 1 313 ? -16.094 -33.594 -9.578 1 98.25 313 LYS B N 1
ATOM 6967 C CA . LYS B 1 313 ? -15.367 -33.938 -8.367 1 98.25 313 LYS B CA 1
ATOM 6968 C C . LYS B 1 313 ? -14.078 -33.156 -8.242 1 98.25 313 LYS B C 1
ATOM 6970 O O . LYS B 1 313 ? -13.234 -33.156 -9.141 1 98.25 313 LYS B O 1
ATOM 6975 N N . PRO B 1 314 ? -13.898 -32.5 -7.105 1 98.25 314 PRO B N 1
ATOM 6976 C CA . PRO B 1 314 ? -12.773 -31.562 -6.965 1 98.25 314 PRO B CA 1
ATOM 6977 C C . PRO B 1 314 ? -11.43 -32.281 -6.832 1 98.25 314 PRO B C 1
ATOM 6979 O O . PRO B 1 314 ? -10.391 -31.734 -7.207 1 98.25 314 PRO B O 1
ATOM 6982 N N . SER B 1 315 ? -11.398 -33.438 -6.293 1 98.5 315 SER B N 1
ATOM 6983 C CA . SER B 1 315 ? -10.141 -34.094 -5.992 1 98.5 315 SER B CA 1
ATOM 6984 C C . SER B 1 315 ? -10.344 -35.594 -5.828 1 98.5 315 SER B C 1
ATOM 6986 O O . SER B 1 315 ? -11.031 -36.031 -4.906 1 98.5 315 SER B O 1
ATOM 6988 N N . LEU B 1 316 ? -9.734 -36.344 -6.723 1 98.06 316 LEU B N 1
ATOM 6989 C CA . LEU B 1 316 ? -9.836 -37.781 -6.746 1 98.06 316 LEU B CA 1
ATOM 6990 C C . LEU B 1 316 ? -8.461 -38.438 -6.848 1 98.06 316 LEU B C 1
ATOM 6992 O O . LEU B 1 316 ? -7.555 -37.875 -7.477 1 98.06 316 LEU B O 1
ATOM 6996 N N . MET B 1 317 ? -8.305 -39.562 -6.285 1 97.88 317 MET B N 1
ATOM 6997 C CA . MET B 1 317 ? -7.09 -40.375 -6.426 1 97.88 317 MET B CA 1
ATOM 6998 C C . MET B 1 317 ? -7.414 -41.844 -6.391 1 97.88 317 MET B C 1
ATOM 7000 O O . MET B 1 317 ? -7.785 -42.406 -5.344 1 97.88 317 MET B O 1
ATOM 7004 N N . GLY B 1 318 ? -7.242 -42.469 -7.562 1 93.88 318 GLY B N 1
ATOM 7005 C CA . GLY B 1 318 ? -7.652 -43.875 -7.645 1 93.88 318 GLY B CA 1
ATOM 7006 C C . GLY B 1 318 ? -9.102 -44.094 -7.258 1 93.88 318 GLY B C 1
ATOM 7007 O O . GLY B 1 318 ? -10 -43.438 -7.793 1 93.88 318 GLY B O 1
ATOM 7008 N N . GLY B 1 319 ? -9.469 -44.812 -6.434 1 91.75 319 GLY B N 1
ATOM 7009 C CA . GLY B 1 319 ? -10.82 -45.062 -5.977 1 91.75 319 GLY B CA 1
ATOM 7010 C C . GLY B 1 319 ? -11.203 -44.281 -4.742 1 91.75 319 GLY B C 1
ATOM 7011 O O . GLY B 1 319 ? -12.328 -44.406 -4.242 1 91.75 319 GLY B O 1
ATOM 7012 N N . TYR B 1 320 ? -10.336 -43.344 -4.379 1 97.44 320 TYR B N 1
ATOM 7013 C CA . TYR B 1 320 ? -10.594 -42.594 -3.16 1 97.44 320 TYR B CA 1
ATOM 7014 C C . TYR B 1 320 ? -11.117 -41.188 -3.488 1 97.44 320 TYR B C 1
ATOM 7016 O O . TYR B 1 320 ? -10.492 -40.438 -4.258 1 97.44 320 TYR B O 1
ATOM 7024 N N . ASP B 1 321 ? -12.25 -40.812 -2.928 1 98.19 321 ASP B N 1
ATOM 7025 C CA . ASP B 1 321 ? -12.875 -39.5 -3.002 1 98.19 321 ASP B CA 1
ATOM 7026 C C . ASP B 1 321 ? -13.117 -38.938 -1.606 1 98.19 321 ASP B C 1
ATOM 7028 O O . ASP B 1 321 ? -14.062 -39.344 -0.922 1 98.19 321 ASP B O 1
ATOM 7032 N N . PRO B 1 322 ? -12.289 -37.969 -1.244 1 98.25 322 PRO B N 1
ATOM 7033 C CA . PRO B 1 322 ? -12.516 -37.406 0.088 1 98.25 322 PRO B CA 1
ATOM 7034 C C . PRO B 1 322 ? -13.773 -36.562 0.158 1 98.25 322 PRO B C 1
ATOM 7036 O O . PRO B 1 322 ? -14.156 -36.094 1.239 1 98.25 322 PRO B O 1
ATOM 7039 N N . ASN B 1 323 ? -14.406 -36.312 -0.969 1 98.31 323 ASN B N 1
ATOM 7040 C CA . ASN B 1 323 ? -15.609 -35.469 -1.054 1 98.31 323 ASN B CA 1
ATOM 7041 C C . ASN B 1 323 ? -16.781 -36.281 -1.631 1 98.31 323 ASN B C 1
ATOM 7043 O O . ASN B 1 323 ? -17.375 -35.875 -2.639 1 98.31 323 ASN B O 1
ATOM 7047 N N . GLU B 1 324 ? -17.25 -37.188 -1.006 1 96.75 324 GLU B N 1
ATOM 7048 C CA . GLU B 1 324 ? -18.234 -38.125 -1.537 1 96.75 324 GLU B CA 1
ATOM 7049 C C . GLU B 1 324 ? -19.578 -37.438 -1.804 1 96.75 324 GLU B C 1
ATOM 7051 O O . GLU B 1 324 ? -20.25 -37.719 -2.787 1 96.75 324 GLU B O 1
ATOM 7056 N N . SER B 1 325 ? -19.922 -36.5 -1.032 1 95.75 325 SER B N 1
ATOM 7057 C CA . SER B 1 325 ? -21.219 -35.875 -1.118 1 95.75 325 SER B CA 1
ATOM 7058 C C . SER B 1 325 ? -21.203 -34.688 -2.074 1 95.75 325 SER B C 1
ATOM 7060 O O . SER B 1 325 ? -22.25 -34.094 -2.375 1 95.75 325 SER B O 1
ATOM 7062 N N . VAL B 1 326 ? -20.062 -34.344 -2.574 1 97.12 326 VAL B N 1
ATOM 7063 C CA . VAL B 1 326 ? -19.938 -33.188 -3.461 1 97.12 326 VAL B CA 1
ATOM 7064 C C . VAL B 1 326 ? -20.141 -33.625 -4.91 1 97.12 326 VAL B C 1
ATOM 7066 O O . VAL B 1 326 ? -19.531 -34.594 -5.363 1 97.12 326 VAL B O 1
ATOM 7069 N N . GLU B 1 327 ? -21.031 -32.938 -5.605 1 97.06 327 GLU B N 1
ATOM 7070 C CA . GLU B 1 327 ? -21.266 -33.156 -7.023 1 97.06 327 GLU B CA 1
ATOM 7071 C C . GLU B 1 327 ? -21.359 -31.859 -7.801 1 97.06 327 GLU B C 1
ATOM 7073 O O . GLU B 1 327 ? -22.297 -31.078 -7.625 1 97.06 327 GLU B O 1
ATOM 7078 N N . GLY B 1 328 ? -20.406 -31.672 -8.688 1 97.69 328 GLY B N 1
ATOM 7079 C CA . GLY B 1 328 ? -20.406 -30.484 -9.523 1 97.69 328 GLY B CA 1
ATOM 7080 C C . GLY B 1 328 ? -21.25 -30.625 -10.773 1 97.69 328 GLY B C 1
ATOM 7081 O O . GLY B 1 328 ? -21.797 -31.703 -11.031 1 97.69 328 GLY B O 1
ATOM 7082 N N . VAL B 1 329 ? -21.297 -29.516 -11.508 1 97.94 329 VAL B N 1
ATOM 7083 C CA . VAL B 1 329 ? -22.078 -29.469 -12.742 1 97.94 329 VAL B CA 1
ATOM 7084 C C . VAL B 1 329 ? -21.188 -29.781 -13.938 1 97.94 329 VAL B C 1
ATOM 7086 O O . VAL B 1 329 ? -20.078 -29.234 -14.062 1 97.94 329 VAL B O 1
ATOM 7089 N N . ILE B 1 330 ? -21.609 -30.672 -14.789 1 97.81 330 ILE B N 1
ATOM 7090 C CA . ILE B 1 330 ? -20.922 -30.938 -16.047 1 97.81 330 ILE B CA 1
ATOM 7091 C C . ILE B 1 330 ? -21.297 -29.875 -17.078 1 97.81 330 ILE B C 1
ATOM 7093 O O . ILE B 1 330 ? -22.469 -29.734 -17.422 1 97.81 330 ILE B O 1
ATOM 7097 N N . PRO B 1 331 ? -20.391 -29.141 -17.547 1 98.19 331 PRO B N 1
ATOM 7098 C CA . PRO B 1 331 ? -20.734 -28.094 -18.516 1 98.19 331 PRO B CA 1
ATOM 7099 C C . PRO B 1 331 ? -20.984 -28.641 -19.922 1 98.19 331 PRO B C 1
ATOM 7101 O O . PRO B 1 331 ? -20.438 -29.688 -20.281 1 98.19 331 PRO B O 1
ATOM 7104 N N . ASP B 1 332 ? -21.828 -27.891 -20.719 1 97.62 332 ASP B N 1
ATOM 7105 C CA . ASP B 1 332 ? -21.922 -28.125 -22.156 1 97.62 332 ASP B CA 1
ATOM 7106 C C . ASP B 1 332 ? -20.703 -27.531 -22.875 1 97.62 332 ASP B C 1
ATOM 7108 O O . ASP B 1 332 ? -20.281 -26.422 -22.578 1 97.62 332 ASP B O 1
ATOM 7112 N N . SER B 1 333 ? -20.141 -28.359 -23.703 1 96.69 333 SER B N 1
ATOM 7113 C CA . SER B 1 333 ? -18.984 -27.891 -24.469 1 96.69 333 SER B CA 1
ATOM 7114 C C . SER B 1 333 ? -19.406 -27.406 -25.859 1 96.69 333 SER B C 1
ATOM 7116 O O . SER B 1 333 ? -20.25 -28.016 -26.516 1 96.69 333 SER B O 1
ATOM 7118 N N . PHE B 1 334 ? -18.766 -26.281 -26.266 1 94.94 334 PHE B N 1
ATOM 7119 C CA . PHE B 1 334 ? -19 -25.688 -27.578 1 94.94 334 PHE B CA 1
ATOM 7120 C C . PHE B 1 334 ? -17.703 -25.297 -28.25 1 94.94 334 PHE B C 1
ATOM 7122 O O . PHE B 1 334 ? -16.719 -24.984 -27.578 1 94.94 334 PHE B O 1
ATOM 7129 N N . THR B 1 335 ? -17.672 -25.422 -29.578 1 92.88 335 THR B N 1
ATOM 7130 C CA . THR B 1 335 ? -16.547 -24.891 -30.344 1 92.88 335 THR B CA 1
ATOM 7131 C C . THR B 1 335 ? -17.031 -23.969 -31.453 1 92.88 335 THR B C 1
ATOM 7133 O O . THR B 1 335 ? -17.781 -24.391 -32.344 1 92.88 335 THR B O 1
ATOM 7136 N N . LYS B 1 336 ? -16.797 -22.812 -31.375 1 89.94 336 LYS B N 1
ATOM 7137 C CA . LYS B 1 336 ? -17.031 -21.781 -32.375 1 89.94 336 LYS B CA 1
ATOM 7138 C C . LYS B 1 336 ? -15.805 -20.875 -32.531 1 89.94 336 LYS B C 1
ATOM 7140 O O . LYS B 1 336 ? -15.727 -19.812 -31.906 1 89.94 336 LYS B O 1
ATOM 7145 N N . GLY B 1 337 ? -14.836 -21.203 -33.438 1 90.56 337 GLY B N 1
ATOM 7146 C CA . GLY B 1 337 ? -13.57 -20.484 -33.5 1 90.56 337 GLY B CA 1
ATOM 7147 C C . GLY B 1 337 ? -12.641 -20.828 -32.344 1 90.56 337 GLY B C 1
ATOM 7148 O O . GLY B 1 337 ? -11.477 -21.156 -32.562 1 90.56 337 GLY B O 1
ATOM 7149 N N . ILE B 1 338 ? -13.242 -20.688 -31.109 1 96.88 338 ILE B N 1
ATOM 7150 C CA . ILE B 1 338 ? -12.531 -21.047 -29.891 1 96.88 338 ILE B CA 1
ATOM 7151 C C . ILE B 1 338 ? -13.359 -22.062 -29.094 1 96.88 338 ILE B C 1
ATOM 7153 O O . ILE B 1 338 ? -14.555 -22.219 -29.344 1 96.88 338 ILE B O 1
ATOM 7157 N N . GLU B 1 339 ? -12.688 -22.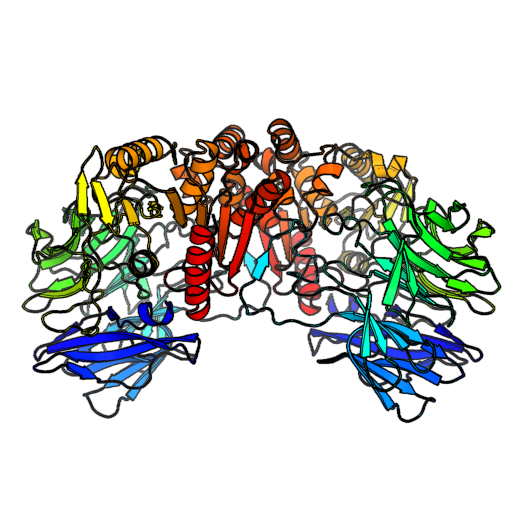75 -28.234 1 97.12 339 GLU B N 1
ATOM 7158 C CA . GLU B 1 339 ? -13.352 -23.688 -27.328 1 97.12 339 GLU B CA 1
ATOM 7159 C C . GLU B 1 339 ? -13.938 -22.969 -26.125 1 97.12 339 GLU B C 1
ATOM 7161 O O . GLU B 1 339 ? -13.32 -22.047 -25.578 1 97.12 339 GLU B O 1
ATOM 7166 N N . GLY B 1 340 ? -15.195 -23.375 -25.766 1 97.81 340 GLY B N 1
ATOM 7167 C CA . GLY B 1 340 ? -15.836 -22.797 -24.578 1 97.81 340 GLY B CA 1
ATOM 7168 C C . GLY B 1 340 ? -16.859 -23.719 -23.953 1 97.81 340 GLY B C 1
ATOM 7169 O O . GLY B 1 340 ? -17.078 -24.844 -24.438 1 97.81 340 GLY B O 1
ATOM 7170 N N . TRP B 1 341 ? -17.359 -23.25 -22.812 1 98.38 341 TRP B N 1
ATOM 7171 C CA . TRP B 1 341 ? -18.25 -24.078 -22.016 1 98.38 341 TRP B CA 1
ATOM 7172 C C . TRP B 1 341 ? -19.359 -23.234 -21.375 1 98.38 341 TRP B C 1
ATOM 7174 O O . TRP B 1 341 ? -19.156 -22.047 -21.109 1 98.38 341 TRP B O 1
ATOM 7184 N N . VAL B 1 342 ? -20.5 -23.906 -21.109 1 98.38 342 VAL B N 1
ATOM 7185 C CA . VAL B 1 342 ? -21.609 -23.281 -20.406 1 98.38 342 VAL B CA 1
ATOM 7186 C C . VAL B 1 342 ? -22.156 -24.25 -19.344 1 98.38 342 VAL B C 1
ATOM 7188 O O . VAL B 1 342 ? -22.547 -25.375 -19.672 1 98.38 342 VAL B O 1
ATOM 7191 N N . MET B 1 343 ? -22.031 -23.859 -18.094 1 98.62 343 MET B N 1
ATOM 7192 C CA . MET B 1 343 ? -22.922 -24.438 -17.094 1 98.62 343 MET B CA 1
ATOM 7193 C C . MET B 1 343 ? -24.297 -23.828 -17.172 1 98.62 343 MET B C 1
ATOM 7195 O O . MET B 1 343 ? -24.516 -22.719 -16.672 1 98.62 343 MET B O 1
ATOM 7199 N N . LYS B 1 344 ? -25.234 -24.578 -17.719 1 97.56 344 LYS B N 1
ATOM 7200 C CA . LYS B 1 344 ? -26.531 -23.984 -18.094 1 97.56 344 LYS B CA 1
ATOM 7201 C C . LYS B 1 344 ? -27.594 -24.312 -17.047 1 97.56 344 LYS B C 1
ATOM 7203 O O . LYS B 1 344 ? -27.875 -25.484 -16.781 1 97.56 344 LYS B O 1
ATOM 7208 N N . ARG B 1 345 ? -28.109 -23.344 -16.453 1 94.94 345 ARG B N 1
ATOM 7209 C CA . ARG B 1 345 ? -29.234 -23.453 -15.539 1 94.94 345 ARG B CA 1
ATOM 7210 C C . ARG B 1 345 ? -30.562 -23.375 -16.281 1 94.94 345 ARG B C 1
ATOM 7212 O O . ARG B 1 345 ? -31.422 -24.234 -16.125 1 94.94 345 ARG B O 1
ATOM 7219 N N . ASP B 1 346 ? -30.719 -22.266 -16.938 1 94.19 346 ASP B N 1
ATOM 7220 C CA . ASP B 1 346 ? -31.906 -21.922 -17.719 1 94.19 346 ASP B CA 1
ATOM 7221 C C . ASP B 1 346 ? -31.562 -20.938 -18.844 1 94.19 346 ASP B C 1
ATOM 7223 O O . ASP B 1 346 ? -30.688 -20.094 -18.688 1 94.19 346 ASP B O 1
ATOM 7227 N N . GLU B 1 347 ? -32.312 -21.125 -19.875 1 94.25 347 GLU B N 1
ATOM 7228 C CA . GLU B 1 347 ? -32.062 -20.25 -21.016 1 94.25 347 GLU B CA 1
ATOM 7229 C C . GLU B 1 347 ? -32.281 -18.781 -20.672 1 94.25 347 GLU B C 1
ATOM 7231 O O . GLU B 1 347 ? -31.656 -17.891 -21.234 1 94.25 347 GLU B O 1
ATOM 7236 N N . LYS B 1 348 ? -33.219 -18.469 -19.766 1 95.62 348 LYS B N 1
ATOM 7237 C CA . LYS B 1 348 ? -33.562 -17.094 -19.438 1 95.62 348 LYS B CA 1
ATOM 7238 C C . LYS B 1 348 ? -32.875 -16.609 -18.172 1 95.62 348 LYS B C 1
ATOM 7240 O O . LYS B 1 348 ? -33 -15.453 -17.781 1 95.62 348 LYS B O 1
ATOM 7245 N N . ALA B 1 349 ? -32.062 -17.453 -17.547 1 97.88 349 ALA B N 1
ATOM 7246 C CA . ALA B 1 349 ? -31.312 -17.078 -16.359 1 97.88 349 ALA B CA 1
ATOM 7247 C C . ALA B 1 349 ? -30.234 -16.047 -16.703 1 97.88 349 ALA B C 1
ATOM 7249 O O . ALA B 1 349 ? -29.781 -15.961 -17.859 1 97.88 349 ALA B O 1
ATOM 7250 N N . PRO B 1 350 ? -29.938 -15.172 -15.75 1 98.5 350 PRO B N 1
ATOM 7251 C CA . PRO B 1 350 ? -28.797 -14.289 -16.016 1 98.5 350 PRO B CA 1
ATOM 7252 C C . PRO B 1 350 ? -27.5 -15.062 -16.266 1 98.5 350 PRO B C 1
ATOM 7254 O O . PRO B 1 350 ? -27.312 -16.156 -15.727 1 98.5 350 PRO B O 1
ATOM 7257 N N . ASN B 1 351 ? -26.656 -14.461 -17.109 1 98.75 351 ASN B N 1
ATOM 7258 C CA . ASN B 1 351 ? -25.422 -15.094 -17.562 1 98.75 351 ASN B CA 1
ATOM 7259 C C . ASN B 1 351 ? -24.188 -14.398 -16.984 1 98.75 351 ASN B C 1
ATOM 7261 O O . ASN B 1 351 ? -24.094 -13.172 -17.016 1 98.75 351 ASN B O 1
ATOM 7265 N N . VAL B 1 352 ? -23.328 -15.141 -16.391 1 98.94 352 VAL B N 1
ATOM 7266 C CA . VAL B 1 352 ? -22.031 -14.602 -15.977 1 98.94 352 VAL B CA 1
ATOM 7267 C C . VAL B 1 352 ? -20.938 -15.148 -16.891 1 98.94 352 VAL B C 1
ATOM 7269 O O . VAL B 1 352 ? -20.703 -16.359 -16.938 1 98.94 352 VAL B O 1
ATOM 7272 N N . VAL B 1 353 ? -20.266 -14.258 -17.594 1 98.94 353 VAL B N 1
ATOM 7273 C CA . VAL B 1 353 ? -19.172 -14.602 -18.484 1 98.94 353 VAL B CA 1
ATOM 7274 C C . VAL B 1 353 ? -17.844 -14.43 -17.75 1 98.94 353 VAL B C 1
ATOM 7276 O O . VAL B 1 353 ? -17.531 -13.344 -17.25 1 98.94 353 VAL B O 1
ATOM 7279 N N . PHE B 1 354 ? -17.047 -15.531 -17.734 1 98.81 354 PHE B N 1
ATOM 7280 C CA . PHE B 1 354 ? -15.758 -15.523 -17.047 1 98.81 354 PHE B CA 1
ATOM 7281 C C . PHE B 1 354 ? -14.609 -15.438 -18.047 1 98.81 354 PHE B C 1
ATOM 7283 O O . PHE B 1 354 ? -14.594 -16.156 -19.047 1 98.81 354 PHE B O 1
ATOM 7290 N N . VAL B 1 355 ? -13.664 -14.547 -17.75 1 98.56 355 VAL B N 1
ATOM 7291 C CA . VAL B 1 355 ? -12.414 -14.453 -18.484 1 98.56 355 VAL B CA 1
ATOM 7292 C C . VAL B 1 355 ? -11.242 -14.852 -17.594 1 98.56 355 VAL B C 1
ATOM 7294 O O . VAL B 1 355 ? -11.086 -14.305 -16.5 1 98.56 355 VAL B O 1
ATOM 7297 N N . HIS B 1 356 ? -10.484 -15.828 -18 1 97.88 356 HIS B N 1
ATOM 7298 C CA . HIS B 1 356 ? -9.398 -16.312 -17.141 1 97.88 356 HIS B CA 1
ATOM 7299 C C . HIS B 1 356 ? -8.219 -15.344 -17.156 1 97.88 356 HIS B C 1
ATOM 7301 O O . HIS B 1 356 ? -8.117 -14.492 -18.047 1 97.88 356 HIS B O 1
ATOM 7307 N N . GLY B 1 357 ? -7.379 -15.461 -16.109 1 95.94 357 GLY B N 1
ATOM 7308 C CA . GLY B 1 357 ? -6.152 -14.68 -16.031 1 95.94 357 GLY B CA 1
ATOM 7309 C C . GLY B 1 357 ? -5.035 -15.234 -16.891 1 95.94 357 GLY B C 1
ATOM 7310 O O . GLY B 1 357 ? -5.242 -16.172 -17.656 1 95.94 357 GLY B O 1
ATOM 7311 N N . GLY B 1 358 ? -3.904 -14.711 -16.734 1 89.19 358 GLY B N 1
ATOM 7312 C CA . GLY B 1 358 ? -2.73 -15.117 -17.5 1 89.19 358 GLY B CA 1
ATOM 7313 C C . GLY B 1 358 ? -2.119 -13.984 -18.297 1 89.19 358 GLY B C 1
ATOM 7314 O O . GLY B 1 358 ? -1.559 -13.047 -17.734 1 89.19 358 GLY B O 1
ATOM 7315 N N . PRO B 1 359 ? -2.246 -13.742 -19.531 1 93.5 359 PRO B N 1
ATOM 7316 C CA . PRO B 1 359 ? -3.24 -14.375 -20.391 1 93.5 359 PRO B CA 1
ATOM 7317 C C . PRO B 1 359 ? -2.865 -15.812 -20.766 1 93.5 359 PRO B C 1
ATOM 7319 O O . PRO B 1 359 ? -3.664 -16.516 -21.391 1 93.5 359 PRO B O 1
ATOM 7322 N N . HIS B 1 360 ? -1.656 -16.172 -20.391 1 97.19 360 HIS B N 1
ATOM 7323 C CA . HIS B 1 360 ? -1.146 -17.438 -20.859 1 97.19 360 HIS B CA 1
ATOM 7324 C C . HIS B 1 360 ? -1.477 -18.578 -19.891 1 97.19 360 HIS B C 1
ATOM 7326 O O . HIS B 1 360 ? -0.579 -19.266 -19.406 1 97.19 360 HIS B O 1
ATOM 7332 N N . THR B 1 361 ? -2.701 -18.719 -19.531 1 97.5 361 THR B N 1
ATOM 7333 C CA . THR B 1 361 ? -3.305 -19.859 -18.844 1 97.5 361 THR B CA 1
ATOM 7334 C C . THR B 1 361 ? -4.504 -20.391 -19.609 1 97.5 361 THR B C 1
ATOM 7336 O O . THR B 1 361 ? -4.637 -20.141 -20.812 1 97.5 361 THR B O 1
ATOM 7339 N N . ALA B 1 362 ? -5.328 -21.203 -18.984 1 98.06 362 ALA B N 1
ATOM 7340 C CA . ALA B 1 362 ? -6.512 -21.75 -19.641 1 98.06 362 ALA B CA 1
ATOM 7341 C C . ALA B 1 362 ? -7.516 -22.266 -18.609 1 98.06 362 ALA B C 1
ATOM 7343 O O . ALA B 1 362 ? -7.145 -22.578 -17.469 1 98.06 362 ALA B O 1
ATOM 7344 N N . TYR B 1 363 ? -8.734 -22.25 -19.016 1 98.12 363 TYR B N 1
ATOM 7345 C CA . TYR B 1 363 ? -9.703 -23.078 -18.297 1 98.12 363 TYR B CA 1
ATOM 7346 C C . TYR B 1 363 ? -9.602 -24.547 -18.734 1 98.12 363 TYR B C 1
ATOM 7348 O O . TYR B 1 363 ? -9.094 -24.828 -19.828 1 98.12 363 TYR B O 1
ATOM 7356 N N . GLY B 1 364 ? -9.977 -25.391 -17.906 1 97.31 364 GLY B N 1
ATOM 7357 C CA . GLY B 1 364 ? -9.938 -26.812 -18.203 1 97.31 364 GLY B CA 1
ATOM 7358 C C . GLY B 1 364 ? -11.141 -27.562 -17.672 1 97.31 364 GLY B C 1
ATOM 7359 O O . GLY B 1 364 ? -12.07 -26.953 -17.141 1 97.31 364 GLY B O 1
ATOM 7360 N N . TYR B 1 365 ? -11.203 -28.891 -17.953 1 97.12 365 TYR B N 1
ATOM 7361 C CA . TYR B 1 365 ? -12.273 -29.766 -17.5 1 97.12 365 TYR B CA 1
ATOM 7362 C C . TYR B 1 365 ? -12.086 -30.141 -16.031 1 97.12 365 TYR B C 1
ATOM 7364 O O . TYR B 1 365 ? -11.789 -31.297 -15.719 1 97.12 365 TYR B O 1
ATOM 7372 N N . MET B 1 366 ? -12.375 -29.234 -15.18 1 97.75 366 MET B N 1
ATOM 7373 C CA . MET B 1 366 ? -12.188 -29.516 -13.758 1 97.75 366 MET B CA 1
ATOM 7374 C C . MET B 1 366 ? -13.227 -28.781 -12.922 1 97.75 366 MET B C 1
ATOM 7376 O O . MET B 1 366 ? -14.008 -27.984 -13.453 1 97.75 366 MET B O 1
ATOM 7380 N N . TYR B 1 367 ? -13.281 -29.078 -11.641 1 98.38 367 TYR B N 1
ATOM 7381 C CA . TYR B 1 367 ? -14.203 -28.484 -10.68 1 98.38 367 TYR B CA 1
ATOM 7382 C C . TYR B 1 367 ? -13.781 -27.062 -10.32 1 98.38 367 TYR B C 1
ATOM 7384 O O . TYR B 1 367 ? -12.609 -26.812 -10.047 1 98.38 367 TYR B O 1
ATOM 7392 N N . TYR B 1 368 ? -14.664 -26.125 -10.398 1 98.12 368 TYR B N 1
ATOM 7393 C CA . TYR B 1 368 ? -14.445 -24.75 -9.953 1 98.12 368 TYR B CA 1
ATOM 7394 C C . TYR B 1 368 ? -15.43 -24.375 -8.844 1 98.12 368 TYR B C 1
ATOM 7396 O O . TYR B 1 368 ? -16.641 -24.422 -9.047 1 98.12 368 TYR B O 1
ATOM 7404 N N . ILE B 1 369 ? -14.914 -23.922 -7.707 1 98.5 369 ILE B N 1
ATOM 7405 C CA . ILE B 1 369 ? -15.734 -23.578 -6.547 1 98.5 369 ILE B CA 1
ATOM 7406 C C . ILE B 1 369 ? -16.656 -22.406 -6.891 1 98.5 369 ILE B C 1
ATOM 7408 O O . ILE B 1 369 ? -17.875 -22.484 -6.691 1 98.5 369 ILE B O 1
ATOM 7412 N N . GLU B 1 370 ? -16.156 -21.391 -7.406 1 98.38 370 GLU B N 1
ATOM 7413 C CA . GLU B 1 370 ? -16.922 -20.188 -7.715 1 98.38 370 GLU B CA 1
ATOM 7414 C C . GLU B 1 370 ? -17.984 -20.453 -8.773 1 98.38 370 GLU B C 1
ATOM 7416 O O . GLU B 1 370 ? -19.094 -19.922 -8.695 1 98.38 370 GLU B O 1
ATOM 7421 N N . PHE B 1 371 ? -17.641 -21.25 -9.828 1 98.56 371 PHE B N 1
ATOM 7422 C CA . PHE B 1 371 ? -18.609 -21.562 -10.875 1 98.56 371 PHE B CA 1
ATOM 7423 C C . PHE B 1 371 ? -19.812 -22.312 -10.297 1 98.56 371 PHE B C 1
ATOM 7425 O O . PHE B 1 371 ? -20.953 -21.969 -10.602 1 98.56 371 PHE B O 1
ATOM 7432 N N . ASN B 1 372 ? -19.5 -23.328 -9.469 1 98.56 372 ASN B N 1
ATOM 7433 C CA . ASN B 1 372 ? -20.594 -24.109 -8.867 1 98.56 372 ASN B CA 1
ATOM 7434 C C . ASN B 1 372 ? -21.438 -23.266 -7.922 1 98.56 372 ASN B C 1
ATOM 7436 O O . ASN B 1 372 ? -22.656 -23.422 -7.863 1 98.56 372 ASN B O 1
ATOM 7440 N N . TYR B 1 373 ? -20.828 -22.391 -7.148 1 98.5 373 TYR B N 1
ATOM 7441 C CA . TYR B 1 373 ? -21.562 -21.5 -6.254 1 98.5 373 TYR B CA 1
ATOM 7442 C C . TYR B 1 373 ? -22.516 -20.609 -7.035 1 98.5 373 TYR B C 1
ATOM 7444 O O . TYR B 1 373 ? -23.703 -20.516 -6.711 1 98.5 373 TYR B O 1
ATOM 7452 N N . LEU B 1 374 ? -22.016 -19.906 -8.07 1 98.69 374 LEU B N 1
ATOM 7453 C CA . LEU B 1 374 ? -22.828 -18.984 -8.844 1 98.69 374 LEU B CA 1
ATOM 7454 C C . LEU B 1 374 ? -23.938 -19.719 -9.57 1 98.69 374 LEU B C 1
ATOM 7456 O O . LEU B 1 374 ? -25.047 -19.203 -9.711 1 98.69 374 LEU B O 1
ATOM 7460 N N . PHE B 1 375 ? -23.609 -20.938 -10.094 1 98.56 375 PHE B N 1
ATOM 7461 C CA . PHE B 1 375 ? -24.641 -21.75 -10.703 1 98.56 375 PHE B CA 1
ATOM 7462 C C . PHE B 1 375 ? -25.781 -22.016 -9.719 1 98.56 375 PHE B C 1
ATOM 7464 O O . PHE B 1 375 ? -26.953 -21.875 -10.07 1 98.56 375 PHE B O 1
ATOM 7471 N N . GLN B 1 376 ? -25.391 -22.406 -8.508 1 97.94 376 GLN B N 1
ATOM 7472 C CA . GLN B 1 376 ? -26.391 -22.672 -7.48 1 97.94 376 GLN B CA 1
ATOM 7473 C C . GLN B 1 376 ? -27.172 -21.406 -7.113 1 97.94 376 GLN B C 1
ATOM 7475 O O . GLN B 1 376 ? -28.328 -21.484 -6.711 1 97.94 376 GLN B O 1
ATOM 7480 N N . GLU B 1 377 ? -26.562 -20.297 -7.285 1 98.19 377 GLU B N 1
ATOM 7481 C CA . GLU B 1 377 ? -27.203 -19.016 -6.996 1 98.19 377 GLU B CA 1
ATOM 7482 C C . GLU B 1 377 ? -28.125 -18.594 -8.133 1 98.19 377 GLU B C 1
ATOM 7484 O O . GLU B 1 377 ? -28.75 -17.531 -8.07 1 98.19 377 GLU B O 1
ATOM 7489 N N . GLY B 1 378 ? -28.172 -19.266 -9.242 1 97.94 378 GLY B N 1
ATOM 7490 C CA . GLY B 1 378 ? -29.188 -19.047 -10.242 1 97.94 378 GLY B CA 1
ATOM 7491 C C . GLY B 1 378 ? -28.641 -18.516 -11.555 1 97.94 378 GLY B C 1
ATOM 7492 O O . GLY B 1 378 ? -29.406 -18.078 -12.422 1 97.94 378 GLY B O 1
ATOM 7493 N N . PHE B 1 379 ? -27.359 -18.641 -11.766 1 98.69 379 PHE B N 1
ATOM 7494 C CA . PHE B 1 379 ? -26.75 -18.078 -12.969 1 98.69 379 PHE B CA 1
ATOM 7495 C C . PHE B 1 379 ? -26.344 -19.172 -13.938 1 98.69 379 PHE B C 1
ATOM 7497 O O . PHE B 1 379 ? -25.984 -20.281 -13.523 1 98.69 379 PHE B O 1
ATOM 7504 N N . ASN B 1 380 ? -26.438 -18.875 -15.281 1 98.75 380 ASN B N 1
ATOM 7505 C CA . ASN B 1 380 ? -25.562 -19.578 -16.219 1 98.75 380 ASN B CA 1
ATOM 7506 C C . ASN B 1 380 ? -24.109 -19.109 -16.094 1 98.75 380 ASN B C 1
ATOM 7508 O O . ASN B 1 380 ? -23.859 -17.922 -15.883 1 98.75 380 ASN B O 1
ATOM 7512 N N . VAL B 1 381 ? -23.234 -20.062 -16.188 1 98.81 381 VAL B N 1
ATOM 7513 C CA . VAL B 1 381 ? -21.812 -19.734 -16.125 1 98.81 381 VAL B CA 1
ATOM 7514 C C . VAL B 1 381 ? -21.156 -20.047 -17.469 1 98.81 381 VAL B C 1
ATOM 7516 O O . VAL B 1 381 ? -21.203 -21.188 -17.938 1 98.81 381 VAL B O 1
ATOM 7519 N N . ILE B 1 382 ? -20.547 -19 -18.078 1 98.81 382 ILE B N 1
ATOM 7520 C CA . ILE B 1 382 ? -19.938 -19.125 -19.391 1 98.81 382 ILE B CA 1
ATOM 7521 C C . ILE B 1 382 ? -18.438 -18.859 -19.281 1 98.81 382 ILE B C 1
ATOM 7523 O O . ILE B 1 382 ? -18.016 -17.875 -18.672 1 98.81 382 ILE B O 1
ATOM 7527 N N . TYR B 1 383 ? -17.578 -19.719 -19.812 1 98.56 383 TYR B N 1
ATOM 7528 C CA . TYR B 1 383 ? -16.125 -19.516 -19.844 1 98.56 383 TYR B CA 1
ATOM 7529 C C . TYR B 1 383 ? -15.516 -20.125 -21.094 1 98.56 383 TYR B C 1
ATOM 7531 O O . TYR B 1 383 ? -16.078 -21.047 -21.688 1 98.56 383 TYR B O 1
ATOM 7539 N N . THR B 1 384 ? -14.438 -19.531 -21.594 1 98.44 384 THR B N 1
ATOM 7540 C CA . THR B 1 384 ? -13.828 -19.906 -22.859 1 98.44 384 THR B CA 1
ATOM 7541 C C . THR B 1 384 ? -12.305 -19.844 -22.781 1 98.44 384 THR B C 1
ATOM 7543 O O . THR B 1 384 ? -11.758 -19.312 -21.812 1 98.44 384 THR B O 1
ATOM 7546 N N . ASN B 1 385 ? -11.602 -20.422 -23.688 1 98.5 385 ASN B N 1
ATOM 7547 C CA . ASN B 1 385 ? -10.164 -20.281 -23.906 1 98.5 385 ASN B CA 1
ATOM 7548 C C . ASN B 1 385 ? -9.875 -19.547 -25.219 1 98.5 385 ASN B C 1
ATOM 7550 O O . ASN B 1 385 ? -9.617 -20.172 -26.25 1 98.5 385 ASN B O 1
ATOM 7554 N N . PRO B 1 386 ? -9.836 -18.219 -25.172 1 98.25 386 PRO B N 1
ATOM 7555 C CA . PRO B 1 386 ? -9.547 -17.438 -26.375 1 98.25 386 PRO B CA 1
ATOM 7556 C C . PRO B 1 386 ? -8.062 -17.422 -26.734 1 98.25 386 PRO B C 1
ATOM 7558 O O . PRO B 1 386 ? -7.246 -17.984 -26.016 1 98.25 386 PRO B O 1
ATOM 7561 N N . SER B 1 387 ? -7.758 -16.812 -27.938 1 97.94 387 SER B N 1
ATOM 7562 C CA . SER B 1 387 ? -6.359 -16.531 -28.234 1 97.94 387 SER B CA 1
ATOM 7563 C C . SER B 1 387 ? -5.637 -15.953 -27.031 1 97.94 387 SER B C 1
ATOM 7565 O O . SER B 1 387 ? -6.203 -15.133 -26.297 1 97.94 387 SER B O 1
ATOM 7567 N N . GLY B 1 388 ? -4.375 -16.344 -26.828 1 97.88 388 GLY B N 1
ATOM 7568 C CA . GLY B 1 388 ? -3.637 -15.992 -25.625 1 97.88 388 GLY B CA 1
ATOM 7569 C C . GLY B 1 388 ? -3.545 -17.125 -24.625 1 97.88 388 GLY B C 1
ATOM 7570 O O . GLY B 1 388 ? -2.639 -17.156 -23.797 1 97.88 388 GLY B O 1
ATOM 7571 N N . SER B 1 389 ? -4.508 -18.094 -24.703 1 98.25 389 SER B N 1
ATOM 7572 C CA . SER B 1 389 ? -4.562 -19.219 -23.781 1 98.25 389 SER B CA 1
ATOM 7573 C C . SER B 1 389 ? -3.469 -20.234 -24.078 1 98.25 389 SER B C 1
ATOM 7575 O O . SER B 1 389 ? -3.105 -20.438 -25.234 1 98.25 389 SER B O 1
ATOM 7577 N N . GLN B 1 390 ? -2.996 -20.812 -23.109 1 96.88 390 GLN B N 1
ATOM 7578 C CA . GLN B 1 390 ? -2.027 -21.906 -23.219 1 96.88 390 GLN B CA 1
ATOM 7579 C C . GLN B 1 390 ? -2.721 -23.234 -23.5 1 96.88 390 GLN B C 1
ATOM 7581 O O . GLN B 1 390 ? -3.93 -23.359 -23.297 1 96.88 390 GLN B O 1
ATOM 7586 N N . GLY B 1 391 ? -1.968 -24.219 -23.953 1 96.31 391 GLY B N 1
ATOM 7587 C CA . GLY B 1 391 ? -2.512 -25.547 -24.203 1 96.31 391 GLY B CA 1
ATOM 7588 C C . GLY B 1 391 ? -3.027 -25.719 -25.625 1 96.31 391 GLY B C 1
ATOM 7589 O O . GLY B 1 391 ? -3.549 -26.781 -25.969 1 96.31 391 GLY B O 1
ATOM 7590 N N . TYR B 1 392 ? -2.889 -24.734 -26.453 1 96.62 392 TYR B N 1
ATOM 7591 C CA . TYR B 1 392 ? -3.379 -24.781 -27.828 1 96.62 392 TYR B CA 1
ATOM 7592 C C . TYR B 1 392 ? -2.266 -24.453 -28.812 1 96.62 392 TYR B C 1
ATOM 7594 O O . TYR B 1 392 ? -2.525 -24.188 -30 1 96.62 392 TYR B O 1
ATOM 7602 N N . GLY B 1 393 ? -1.07 -24.438 -28.328 1 94.88 393 GLY B N 1
ATOM 7603 C CA . GLY B 1 393 ? 0.082 -24.109 -29.156 1 94.88 393 GLY B CA 1
ATOM 7604 C C . GLY B 1 393 ? 0.638 -22.734 -28.875 1 94.88 393 GLY B C 1
ATOM 7605 O O . GLY B 1 393 ? -0.095 -21.828 -28.453 1 94.88 393 GLY B O 1
ATOM 7606 N N . GLU B 1 394 ? 1.903 -22.594 -29.141 1 95.19 394 GLU B N 1
ATOM 7607 C CA . GLU B 1 394 ? 2.623 -21.359 -28.797 1 95.19 394 GLU B CA 1
ATOM 7608 C C . GLU B 1 394 ? 2.109 -20.172 -29.609 1 95.19 394 GLU B C 1
ATOM 7610 O O . GLU B 1 394 ? 2.01 -19.062 -29.078 1 95.19 394 GLU B O 1
ATOM 7615 N N . ASP B 1 395 ? 1.829 -20.328 -30.906 1 96.5 395 ASP B N 1
ATOM 7616 C CA . ASP B 1 395 ? 1.315 -19.25 -31.734 1 96.5 395 ASP B CA 1
ATOM 7617 C C . ASP B 1 395 ? -0.022 -18.734 -31.219 1 96.5 395 ASP B C 1
ATOM 7619 O O . ASP B 1 395 ? -0.282 -17.531 -31.234 1 96.5 395 ASP B O 1
ATOM 7623 N N . PHE B 1 396 ? -0.891 -19.688 -30.797 1 97.31 396 PHE B N 1
ATOM 7624 C CA . PHE B 1 396 ? -2.174 -19.312 -30.219 1 97.31 396 PHE B CA 1
ATOM 7625 C C . PHE B 1 396 ? -1.975 -18.484 -28.953 1 97.31 396 PHE B C 1
ATOM 7627 O O . PHE B 1 396 ? -2.654 -17.484 -28.75 1 97.31 396 PHE B O 1
ATOM 7634 N N . ALA B 1 397 ? -1.007 -18.906 -28.141 1 97.62 397 ALA B N 1
ATOM 7635 C CA . ALA B 1 397 ? -0.709 -18.219 -26.891 1 97.62 397 ALA B CA 1
ATOM 7636 C C . ALA B 1 397 ? -0.118 -16.844 -27.156 1 97.62 397 ALA B C 1
ATOM 7638 O O . ALA B 1 397 ? -0.422 -15.875 -26.453 1 97.62 397 ALA B O 1
ATOM 7639 N N . ARG B 1 398 ? 0.633 -16.641 -28.141 1 97.81 398 ARG B N 1
ATOM 7640 C CA . ARG B 1 398 ? 1.363 -15.414 -28.422 1 97.81 398 ARG B CA 1
ATOM 7641 C C . ARG B 1 398 ? 0.475 -14.406 -29.156 1 97.81 398 ARG B C 1
ATOM 7643 O O . ARG B 1 398 ? 0.811 -13.219 -29.234 1 97.81 398 ARG B O 1
ATOM 7650 N N . ALA B 1 399 ? -0.649 -14.781 -29.578 1 98.06 399 ALA B N 1
ATOM 7651 C CA . ALA B 1 399 ? -1.467 -14.047 -30.531 1 98.06 399 ALA B CA 1
ATOM 7652 C C . ALA B 1 399 ? -1.949 -12.719 -29.953 1 98.06 399 ALA B C 1
ATOM 7654 O O . ALA B 1 399 ? -2.299 -11.797 -30.688 1 98.06 399 ALA B O 1
ATOM 7655 N N . VAL B 1 400 ? -1.979 -12.57 -28.672 1 98.19 400 VAL B N 1
ATOM 7656 C CA . VAL B 1 400 ? -2.566 -11.375 -28.062 1 98.19 400 VAL B CA 1
ATOM 7657 C C . VAL B 1 400 ? -1.461 -10.406 -27.656 1 98.19 400 VAL B C 1
ATOM 7659 O O . VAL B 1 400 ? -1.74 -9.305 -27.188 1 98.19 400 VAL B O 1
ATOM 7662 N N . VAL B 1 401 ? -0.183 -10.828 -27.766 1 98.12 401 VAL B N 1
ATOM 7663 C CA . VAL B 1 401 ? 0.933 -9.984 -27.359 1 98.12 401 VAL B CA 1
ATOM 7664 C C . VAL B 1 401 ? 0.933 -8.688 -28.172 1 98.12 401 VAL B C 1
ATOM 7666 O O . VAL B 1 401 ? 0.844 -8.719 -29.391 1 98.12 401 VAL B O 1
ATOM 7669 N N . GLY B 1 402 ? 0.939 -7.566 -27.469 1 97.75 402 GLY B N 1
ATOM 7670 C CA . GLY B 1 402 ? 0.903 -6.25 -28.078 1 97.75 402 GLY B CA 1
ATOM 7671 C C . GLY B 1 402 ? -0.506 -5.754 -28.344 1 97.75 402 GLY B C 1
ATOM 7672 O O . GLY B 1 402 ? -0.702 -4.59 -28.703 1 97.75 402 GLY B O 1
ATOM 7673 N N . LYS B 1 403 ? -1.483 -6.652 -28.031 1 96.69 403 LYS B N 1
ATOM 7674 C CA . LYS B 1 403 ? -2.854 -6.277 -28.375 1 96.69 403 LYS B CA 1
ATOM 7675 C C . LYS B 1 403 ? -3.854 -6.953 -27.438 1 96.69 403 LYS B C 1
ATOM 7677 O O . LYS B 1 403 ? -4.801 -7.598 -27.891 1 96.69 403 LYS B O 1
ATOM 7682 N N . TRP B 1 404 ? -3.654 -6.781 -26.172 1 98.19 404 TRP B N 1
ATOM 7683 C CA . TRP B 1 404 ? -4.559 -7.332 -25.172 1 98.19 404 TRP B CA 1
ATOM 7684 C C . TRP B 1 404 ? -5.984 -6.848 -25.406 1 98.19 404 TRP B C 1
ATOM 7686 O O . TRP B 1 404 ? -6.207 -5.684 -25.75 1 98.19 404 TRP B O 1
ATOM 7696 N N . CYS B 1 405 ? -7.008 -7.754 -25.188 1 98.44 405 CYS B N 1
ATOM 7697 C CA . CYS B 1 405 ? -8.438 -7.465 -25.281 1 98.44 405 CYS B CA 1
ATOM 7698 C C . CYS B 1 405 ? -8.789 -6.941 -26.672 1 98.44 405 CYS B C 1
ATOM 7700 O O . CYS B 1 405 ? -9.484 -5.938 -26.797 1 98.44 405 CYS B O 1
ATOM 7702 N N . ASP B 1 406 ? -8.227 -7.488 -27.688 1 98.19 406 ASP B N 1
ATOM 7703 C CA . ASP B 1 406 ? -8.516 -7.184 -29.078 1 98.19 406 ASP B CA 1
ATOM 7704 C C . ASP B 1 406 ? -9.109 -8.391 -29.797 1 98.19 406 ASP B C 1
ATOM 7706 O O . ASP B 1 406 ? -10.312 -8.656 -29.688 1 98.19 406 ASP B O 1
ATOM 7710 N N . ILE B 1 407 ? -8.203 -9.328 -30.312 1 98.06 407 ILE B N 1
ATOM 7711 C CA . ILE B 1 407 ? -8.703 -10.531 -30.969 1 98.06 407 ILE B CA 1
ATOM 7712 C C . ILE B 1 407 ? -9.453 -11.398 -29.969 1 98.06 407 ILE B C 1
ATOM 7714 O O . ILE B 1 407 ? -10.477 -12 -30.312 1 98.06 407 ILE B O 1
ATOM 7718 N N . ASP B 1 408 ? -8.898 -11.508 -28.812 1 98.5 408 ASP B N 1
ATOM 7719 C CA . ASP B 1 408 ? -9.547 -12.305 -27.781 1 98.5 408 ASP B CA 1
ATOM 7720 C C . ASP B 1 408 ? -10.906 -11.719 -27.391 1 98.5 408 ASP B C 1
ATOM 7722 O O . ASP B 1 408 ? -11.844 -12.453 -27.094 1 98.5 408 ASP B O 1
ATOM 7726 N N . PHE B 1 409 ? -11.086 -10.383 -27.406 1 98.69 409 PHE B N 1
ATOM 7727 C CA . PHE B 1 409 ? -12.375 -9.742 -27.172 1 98.69 409 PHE B CA 1
ATOM 7728 C C . PHE B 1 409 ? -13.375 -10.117 -28.266 1 98.69 409 PHE B C 1
ATOM 7730 O O . PHE B 1 409 ? -14.508 -10.5 -27.969 1 98.69 409 PHE B O 1
ATOM 7737 N N . SER B 1 410 ? -12.969 -9.992 -29.5 1 98.5 410 SER B N 1
ATOM 7738 C CA . SER B 1 410 ? -13.836 -10.344 -30.609 1 98.5 410 SER B CA 1
ATOM 7739 C C . SER B 1 410 ? -14.25 -11.812 -30.547 1 98.5 410 SER B C 1
ATOM 7741 O O . SER B 1 410 ? -15.406 -12.148 -30.828 1 98.5 410 SER B O 1
ATOM 7743 N N . GLU B 1 411 ? -13.289 -12.641 -30.203 1 98.56 411 GLU B N 1
ATOM 7744 C CA . GLU B 1 411 ? -13.562 -14.07 -30.078 1 98.56 411 GLU B CA 1
ATOM 7745 C C . GLU B 1 411 ? -14.578 -14.352 -28.969 1 98.56 411 GLU B C 1
ATOM 7747 O O . GLU B 1 411 ? -15.5 -15.148 -29.156 1 98.56 411 GLU B O 1
ATOM 7752 N N . LEU B 1 412 ? -14.406 -13.711 -27.844 1 98.25 412 LEU B N 1
ATOM 7753 C CA . LEU B 1 412 ? -15.32 -13.898 -26.719 1 98.25 412 LEU B CA 1
ATOM 7754 C C . LEU B 1 412 ? -16.734 -13.469 -27.078 1 98.25 412 LEU B C 1
ATOM 7756 O O . LEU B 1 412 ? -17.703 -14.188 -26.812 1 98.25 412 LEU B O 1
ATOM 7760 N N . MET B 1 413 ? -16.875 -12.281 -27.672 1 98.25 413 MET B N 1
ATOM 7761 C CA . MET B 1 413 ? -18.188 -11.75 -28 1 98.25 413 MET B CA 1
ATOM 7762 C C . MET B 1 413 ? -18.875 -12.633 -29.047 1 98.25 413 MET B C 1
ATOM 7764 O O . MET B 1 413 ? -20.094 -12.859 -28.969 1 98.25 413 MET B O 1
ATOM 7768 N N . SER B 1 414 ? -18.078 -13.07 -30.016 1 98.06 414 SER B N 1
ATOM 7769 C CA . SER B 1 414 ? -18.625 -13.977 -31.016 1 98.06 414 SER B CA 1
ATOM 7770 C C . SER B 1 414 ? -19.125 -15.266 -30.391 1 98.06 414 SER B C 1
ATOM 7772 O O . SER B 1 414 ? -20.203 -15.766 -30.75 1 98.06 414 SER B O 1
ATOM 7774 N N . PHE B 1 415 ? -18.359 -15.836 -29.5 1 98.19 415 PHE B N 1
ATOM 7775 C CA . PHE B 1 415 ? -18.734 -17.062 -28.797 1 98.19 415 PHE B CA 1
ATOM 7776 C C . PHE B 1 415 ? -20.031 -16.859 -28.016 1 98.19 415 PHE B C 1
ATOM 7778 O O . PHE B 1 415 ? -20.969 -17.656 -28.141 1 98.19 415 PHE B O 1
ATOM 7785 N N . VAL B 1 416 ? -20.094 -15.805 -27.203 1 98 416 VAL B N 1
ATOM 7786 C CA . VAL B 1 416 ? -21.266 -15.508 -26.375 1 98 416 VAL B CA 1
ATOM 7787 C C . VAL B 1 416 ? -22.5 -15.359 -27.25 1 98 416 VAL B C 1
ATOM 7789 O O . VAL B 1 416 ? -23.562 -15.898 -26.922 1 98 416 VAL B O 1
ATOM 7792 N N . SER B 1 417 ? -22.359 -14.672 -28.359 1 97.12 417 SER B N 1
ATOM 7793 C CA . SER B 1 417 ? -23.469 -14.453 -29.281 1 97.12 417 SER B CA 1
ATOM 7794 C C . SER B 1 417 ? -23.969 -15.773 -29.859 1 97.12 417 SER B C 1
ATOM 7796 O O . SER B 1 417 ? -25.172 -15.945 -30.094 1 97.12 417 SER B O 1
ATOM 7798 N N . SER B 1 418 ? -23.125 -16.672 -30.062 1 97.25 418 SER B N 1
ATOM 7799 C CA . SER B 1 418 ? -23.453 -17.938 -30.719 1 97.25 418 SER B CA 1
ATOM 7800 C C . SER B 1 418 ? -24.266 -18.844 -29.797 1 97.25 418 SER B C 1
ATOM 7802 O O . SER B 1 418 ? -24.906 -19.781 -30.266 1 97.25 418 SER B O 1
ATOM 7804 N N . LEU B 1 419 ? -24.219 -18.672 -28.484 1 96.94 419 LEU B N 1
ATOM 7805 C CA . LEU B 1 419 ? -24.828 -19.578 -27.516 1 96.94 419 LEU B CA 1
ATOM 7806 C C . LEU B 1 419 ? -26.344 -19.438 -27.516 1 96.94 419 LEU B C 1
ATOM 7808 O O . LEU B 1 419 ? -27.047 -20.344 -27.062 1 96.94 419 LEU B O 1
ATOM 7812 N N . GLY B 1 420 ? -26.891 -18.328 -27.953 1 95.06 420 GLY B N 1
ATOM 7813 C CA . GLY B 1 420 ? -28.328 -18.094 -28.031 1 95.06 420 GLY B CA 1
ATOM 7814 C C . GLY B 1 420 ? -28.984 -17.953 -26.672 1 95.06 420 GLY B C 1
ATOM 7815 O O . GLY B 1 420 ? -30.188 -18.156 -26.531 1 95.06 420 GLY B O 1
ATOM 7816 N N . LEU B 1 421 ? -28.203 -17.766 -25.625 1 96.69 421 LEU B N 1
ATOM 7817 C CA . LEU B 1 421 ? -28.734 -17.531 -24.281 1 96.69 421 LEU B CA 1
ATOM 7818 C C . LEU B 1 421 ? -29.406 -16.172 -24.188 1 96.69 421 LEU B C 1
ATOM 7820 O O . LEU B 1 421 ? -29.031 -15.242 -24.906 1 96.69 421 LEU B O 1
ATOM 7824 N N . LYS B 1 422 ? -30.391 -16.203 -23.312 1 95.31 422 LYS B N 1
ATOM 7825 C CA . LYS B 1 422 ? -31.141 -14.977 -23.062 1 95.31 422 LYS B CA 1
ATOM 7826 C C . LYS B 1 422 ? -30.875 -14.422 -21.672 1 95.31 422 LYS B C 1
ATOM 7828 O O . LYS B 1 422 ? -29.984 -14.898 -20.969 1 95.31 422 LYS B O 1
ATOM 7833 N N . GLY B 1 423 ? -31.391 -13.344 -21.156 1 95.25 423 GLY B N 1
ATOM 7834 C CA . GLY B 1 423 ? -31.188 -12.695 -19.875 1 95.25 423 GLY B CA 1
ATOM 7835 C C . GLY B 1 423 ? -30.062 -11.68 -19.891 1 95.25 423 GLY B C 1
ATOM 7836 O O . GLY B 1 423 ? -29.422 -11.461 -20.922 1 95.25 423 GLY B O 1
ATOM 7837 N N . LYS B 1 424 ? -29.828 -11.234 -18.703 1 97.88 424 LYS B N 1
ATOM 7838 C CA . LYS B 1 424 ? -28.766 -10.25 -18.562 1 97.88 424 LYS B CA 1
ATOM 7839 C C . LYS B 1 424 ? -27.391 -10.922 -18.594 1 97.88 424 LYS B C 1
ATOM 7841 O O . LYS B 1 424 ? -27.234 -12.062 -18.172 1 97.88 424 LYS B O 1
ATOM 7846 N N . PHE B 1 425 ? -26.469 -10.25 -19.125 1 98.81 425 PHE B N 1
ATOM 7847 C CA . PHE B 1 425 ? -25.094 -10.734 -19.156 1 98.81 425 PHE B CA 1
ATOM 7848 C C . PHE B 1 425 ? -24.203 -9.898 -18.25 1 98.81 425 PHE B C 1
ATOM 7850 O O . PHE B 1 425 ? -24.312 -8.664 -18.219 1 98.81 425 PHE B O 1
ATOM 7857 N N . HIS B 1 426 ? -23.453 -10.539 -17.438 1 98.94 426 HIS B N 1
ATOM 7858 C CA . HIS B 1 426 ? -22.422 -9.938 -16.594 1 98.94 426 HIS B CA 1
ATOM 7859 C C . HIS B 1 426 ? -21.031 -10.438 -16.984 1 98.94 426 HIS B C 1
ATOM 7861 O O . HIS B 1 426 ? -20.891 -11.547 -17.484 1 98.94 426 HIS B O 1
ATOM 7867 N N . LEU B 1 427 ? -20.031 -9.602 -16.828 1 98.94 427 LEU B N 1
ATOM 7868 C CA . LEU B 1 427 ? -18.656 -9.93 -17.172 1 98.94 427 LEU B CA 1
ATOM 7869 C C . LEU B 1 427 ? -17.766 -9.898 -15.93 1 98.94 427 LEU B C 1
ATOM 7871 O O . LEU B 1 427 ? -17.859 -8.977 -15.117 1 98.94 427 LEU B O 1
ATOM 7875 N N . THR B 1 428 ? -16.922 -10.945 -15.758 1 98.88 428 THR B N 1
ATOM 7876 C CA . THR B 1 428 ? -16 -10.938 -14.633 1 98.88 428 THR B CA 1
ATOM 7877 C C . THR B 1 428 ? -14.719 -11.695 -14.977 1 98.88 428 THR B C 1
ATOM 7879 O O . THR B 1 428 ? -14.703 -12.508 -15.898 1 98.88 428 THR B O 1
ATOM 7882 N N . GLY B 1 429 ? -13.672 -11.383 -14.312 1 98.44 429 GLY B N 1
ATOM 7883 C CA . GLY B 1 429 ? -12.367 -12.023 -14.422 1 98.44 429 GLY B CA 1
ATOM 7884 C C . GLY B 1 429 ? -11.328 -11.422 -13.492 1 98.44 429 GLY B C 1
ATOM 7885 O O . GLY B 1 429 ? -11.547 -10.359 -12.914 1 98.44 429 GLY B O 1
ATOM 7886 N N . GLY B 1 430 ? -10.266 -12.117 -13.273 1 98.19 430 GLY B N 1
ATOM 7887 C CA . GLY B 1 430 ? -9.195 -11.656 -12.406 1 98.19 430 GLY B CA 1
ATOM 7888 C C . GLY B 1 430 ? -7.852 -11.578 -13.109 1 98.19 430 GLY B C 1
ATOM 7889 O O . GLY B 1 430 ? -7.59 -12.328 -14.047 1 98.19 430 GLY B O 1
ATOM 7890 N N . SER B 1 431 ? -6.941 -10.648 -12.594 1 98.25 431 SER B N 1
ATOM 7891 C CA . SER B 1 431 ? -5.625 -10.461 -13.203 1 98.25 431 SER B CA 1
ATOM 7892 C C . SER B 1 431 ? -5.746 -10 -14.648 1 98.25 431 SER B C 1
ATOM 7894 O O . SER B 1 431 ? -6.398 -8.992 -14.938 1 98.25 431 SER B O 1
ATOM 7896 N N . TYR B 1 432 ? -5.293 -10.789 -15.617 1 98.38 432 TYR B N 1
ATOM 7897 C CA . TYR B 1 432 ? -5.562 -10.438 -17.016 1 98.38 432 TYR B CA 1
ATOM 7898 C C . TYR B 1 432 ? -7.062 -10.367 -17.266 1 98.38 432 TYR B C 1
ATOM 7900 O O . TYR B 1 432 ? -7.531 -9.484 -18 1 98.38 432 TYR B O 1
ATOM 7908 N N . GLY B 1 433 ? -7.805 -11.32 -16.719 1 98.56 433 GLY B N 1
ATOM 7909 C CA . GLY B 1 433 ? -9.25 -11.258 -16.828 1 98.56 433 GLY B CA 1
ATOM 7910 C C . GLY B 1 433 ? -9.836 -9.984 -16.25 1 98.56 433 GLY B C 1
ATOM 7911 O O . GLY B 1 433 ? -10.867 -9.492 -16.719 1 98.56 433 GLY B O 1
ATOM 7912 N N . GLY B 1 434 ? -9.234 -9.5 -15.141 1 98.75 434 GLY B N 1
ATOM 7913 C CA . GLY B 1 434 ? -9.641 -8.211 -14.602 1 98.75 434 GLY B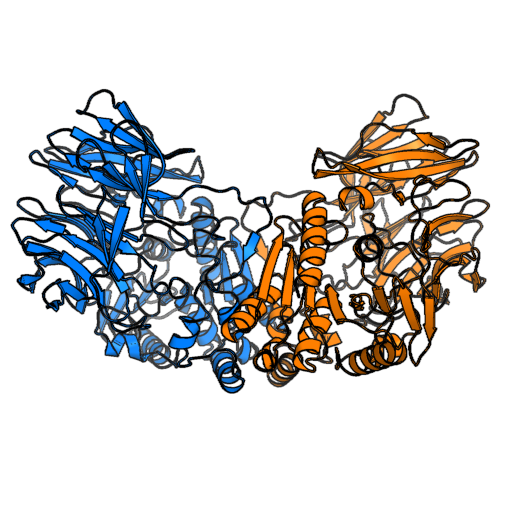 CA 1
ATOM 7914 C C . GLY B 1 434 ? -9.328 -7.055 -15.531 1 98.75 434 GLY B C 1
ATOM 7915 O O . GLY B 1 434 ? -10.148 -6.145 -15.688 1 98.75 434 GLY B O 1
ATOM 7916 N N . TYR B 1 435 ? -8.141 -7.047 -16.141 1 98.81 435 TYR B N 1
ATOM 7917 C CA . TYR B 1 435 ? -7.809 -6.086 -17.188 1 98.81 435 TYR B CA 1
ATOM 7918 C C . TYR B 1 435 ? -8.828 -6.133 -18.312 1 98.81 435 TYR B C 1
ATOM 7920 O O . TYR B 1 435 ? -9.328 -5.094 -18.75 1 98.81 435 TYR B O 1
ATOM 7928 N N . PHE B 1 436 ? -9.055 -7.352 -18.781 1 98.88 436 PHE B N 1
ATOM 7929 C CA . PHE B 1 436 ? -9.984 -7.59 -19.875 1 98.88 436 PHE B CA 1
ATOM 7930 C C . PHE B 1 436 ? -11.359 -7.027 -19.562 1 98.88 436 PHE B C 1
ATOM 7932 O O . PHE B 1 436 ? -11.977 -6.363 -20.391 1 98.88 436 PHE B O 1
ATOM 7939 N N . THR B 1 437 ? -11.828 -7.266 -18.359 1 98.94 437 THR B N 1
ATOM 7940 C CA . THR B 1 437 ? -13.125 -6.758 -17.938 1 98.94 437 THR B CA 1
ATOM 7941 C C . THR B 1 437 ? -13.164 -5.234 -18.016 1 98.94 437 THR B C 1
ATOM 7943 O O . THR B 1 437 ? -14.078 -4.66 -18.609 1 98.94 437 THR B O 1
ATOM 7946 N N . ASN B 1 438 ? -12.148 -4.605 -17.438 1 98.88 438 ASN B N 1
ATOM 7947 C CA . ASN B 1 438 ? -12.07 -3.148 -17.484 1 98.88 438 ASN B CA 1
ATOM 7948 C C . ASN B 1 438 ? -12.094 -2.631 -18.922 1 98.88 438 ASN B C 1
ATOM 7950 O O . ASN B 1 438 ? -12.852 -1.718 -19.234 1 98.88 438 ASN B O 1
ATOM 7954 N N . MET B 1 439 ? -11.273 -3.209 -19.766 1 98.88 439 MET B N 1
ATOM 7955 C CA . MET B 1 439 ? -11.109 -2.725 -21.141 1 98.88 439 MET B CA 1
ATOM 7956 C C . MET B 1 439 ? -12.359 -3.008 -21.969 1 98.88 439 MET B C 1
ATOM 7958 O O . MET B 1 439 ? -12.805 -2.154 -22.734 1 98.88 439 MET B O 1
ATOM 7962 N N . ALA B 1 440 ? -12.898 -4.211 -21.781 1 98.88 440 ALA B N 1
ATOM 7963 C CA . ALA B 1 440 ? -14.102 -4.578 -22.516 1 98.88 440 ALA B CA 1
ATOM 7964 C C . ALA B 1 440 ? -15.219 -3.564 -22.297 1 98.88 440 ALA B C 1
ATOM 7966 O O . ALA B 1 440 ? -15.945 -3.209 -23.219 1 98.88 440 ALA B O 1
ATOM 7967 N N . LEU B 1 441 ? -15.352 -3.064 -21.078 1 98.81 441 LEU B N 1
ATOM 7968 C CA . LEU B 1 441 ? -16.438 -2.162 -20.734 1 98.81 441 LEU B CA 1
ATOM 7969 C C . LEU B 1 441 ? -16.203 -0.773 -21.312 1 98.81 441 LEU B C 1
ATOM 7971 O O . LEU B 1 441 ? -17.109 0.063 -21.312 1 98.81 441 LEU B O 1
ATOM 7975 N N . THR B 1 442 ? -15.016 -0.49 -21.781 1 98.69 442 THR B N 1
ATOM 7976 C CA . THR B 1 442 ? -14.781 0.741 -22.531 1 98.69 442 THR B CA 1
ATOM 7977 C C . THR B 1 442 ? -15.18 0.57 -24 1 98.69 442 THR B C 1
ATOM 7979 O O . THR B 1 442 ? -15.289 1.551 -24.734 1 98.69 442 THR B O 1
ATOM 7982 N N . LYS B 1 443 ? -15.469 -0.655 -24.406 1 98.56 443 LYS B N 1
ATOM 7983 C CA . LYS B 1 443 ? -15.672 -0.957 -25.828 1 98.56 443 LYS B CA 1
ATOM 7984 C C . LYS B 1 443 ? -17.141 -1.274 -26.109 1 98.56 443 LYS B C 1
ATOM 7986 O O . LYS B 1 443 ? -17.578 -1.2 -27.266 1 98.56 443 LYS B O 1
ATOM 7991 N N . THR B 1 444 ? -17.875 -1.688 -25.094 1 98.44 444 THR B N 1
ATOM 7992 C CA . THR B 1 444 ? -19.25 -2.125 -25.312 1 98.44 444 THR B CA 1
ATOM 7993 C C . THR B 1 444 ? -20.109 -1.805 -24.094 1 98.44 444 THR B C 1
ATOM 7995 O O . THR B 1 444 ? -19.609 -1.684 -22.969 1 98.44 444 THR B O 1
ATOM 7998 N N . ASP B 1 445 ? -21.438 -1.665 -24.312 1 98.06 445 ASP B N 1
ATOM 7999 C CA . ASP B 1 445 ? -22.422 -1.516 -23.234 1 98.06 445 ASP B CA 1
ATOM 8000 C C . ASP B 1 445 ? -23.297 -2.754 -23.141 1 98.06 445 ASP B C 1
ATOM 8002 O O . ASP B 1 445 ? -24.391 -2.695 -22.562 1 98.06 445 ASP B O 1
ATOM 8006 N N . PHE B 1 446 ? -22.828 -3.814 -23.703 1 98.38 446 PHE B N 1
ATOM 8007 C CA . PHE B 1 446 ? -23.594 -5.051 -23.797 1 98.38 446 PHE B CA 1
ATOM 8008 C C . PHE B 1 446 ? -23.859 -5.629 -22.422 1 98.38 446 PHE B C 1
ATOM 8010 O O . PHE B 1 446 ? -24.938 -6.184 -22.156 1 98.38 446 PHE B O 1
ATOM 8017 N N . PHE B 1 447 ? -22.984 -5.453 -21.5 1 98.88 447 PHE B N 1
ATOM 8018 C CA . PHE B 1 447 ? -23.062 -6.102 -20.188 1 98.88 447 PHE B CA 1
ATOM 8019 C C . PHE B 1 447 ? -23.828 -5.23 -19.203 1 98.88 447 PHE B C 1
ATOM 8021 O O . PHE B 1 447 ? -23.672 -4.008 -19.203 1 98.88 447 PHE B O 1
ATOM 8028 N N . SER B 1 448 ? -24.625 -5.859 -18.391 1 98.75 448 SER B N 1
ATOM 8029 C CA . SER B 1 448 ? -25.406 -5.164 -17.375 1 98.75 448 SER B CA 1
ATOM 8030 C C . SER B 1 448 ? -24.531 -4.691 -16.234 1 98.75 448 SER B C 1
ATOM 8032 O O . SER B 1 448 ? -24.828 -3.682 -15.586 1 98.75 448 SER B O 1
ATOM 8034 N N . SER B 1 449 ? -23.484 -5.43 -15.906 1 98.88 449 SER B N 1
ATOM 8035 C CA . SER B 1 449 ? -22.5 -5.062 -14.898 1 98.88 449 SER B CA 1
ATOM 8036 C C . SER B 1 449 ? -21.219 -5.871 -15.055 1 98.88 449 SER B C 1
ATOM 8038 O O . SER B 1 449 ? -21.172 -6.828 -15.836 1 98.88 449 SER B O 1
ATOM 8040 N N . GLY B 1 450 ? -20.203 -5.441 -14.391 1 98.88 450 GLY B N 1
ATOM 8041 C CA . GLY B 1 450 ? -18.938 -6.164 -14.367 1 98.88 450 GLY B CA 1
ATOM 8042 C C . GLY B 1 450 ? -18.344 -6.273 -12.984 1 98.88 450 GLY B C 1
ATOM 8043 O O . GLY B 1 450 ? -18.703 -5.516 -12.078 1 98.88 450 GLY B O 1
ATOM 8044 N N . ILE B 1 451 ? -17.516 -7.242 -12.766 1 98.94 451 ILE B N 1
ATOM 8045 C CA . ILE B 1 451 ? -16.641 -7.355 -11.609 1 98.94 451 ILE B CA 1
ATOM 8046 C C . ILE B 1 451 ? -15.203 -7.625 -12.078 1 98.94 451 ILE B C 1
ATOM 8048 O O . ILE B 1 451 ? -14.938 -8.633 -12.734 1 98.94 451 ILE B O 1
ATOM 8052 N N . ALA B 1 452 ? -14.32 -6.715 -11.836 1 98.88 452 ALA B N 1
ATOM 8053 C CA . ALA B 1 452 ? -12.906 -6.891 -12.141 1 98.88 452 ALA B CA 1
ATOM 8054 C C . ALA B 1 452 ? -12.102 -7.168 -10.875 1 98.88 452 ALA B C 1
ATOM 8056 O O . ALA B 1 452 ? -12.086 -6.352 -9.953 1 98.88 452 ALA B O 1
ATOM 8057 N N . GLU B 1 453 ? -11.461 -8.312 -10.805 1 98.75 453 GLU B N 1
ATOM 8058 C CA . GLU B 1 453 ? -10.656 -8.68 -9.641 1 98.75 453 GLU B CA 1
ATOM 8059 C C . GLU B 1 453 ? -9.164 -8.609 -9.953 1 98.75 453 GLU B C 1
ATOM 8061 O O . GLU B 1 453 ? -8.742 -8.938 -11.07 1 98.75 453 GLU B O 1
ATOM 8066 N N . ARG B 1 454 ? -8.297 -8.172 -8.922 1 98.25 454 ARG B N 1
ATOM 8067 C CA . ARG B 1 454 ? -6.867 -8.047 -9.172 1 98.25 454 ARG B CA 1
ATOM 8068 C C . ARG B 1 454 ? -6.605 -7.344 -10.5 1 98.25 454 ARG B C 1
ATOM 8070 O O . ARG B 1 454 ? -5.863 -7.852 -11.344 1 98.25 454 ARG B O 1
ATOM 8077 N N . SER B 1 455 ? -7.285 -6.254 -10.75 1 94.88 455 SER B N 1
ATOM 8078 C CA . SER B 1 455 ? -7.371 -5.738 -12.117 1 94.88 455 SER B CA 1
ATOM 8079 C C . SER B 1 455 ? -6.188 -4.832 -12.438 1 94.88 455 SER B C 1
ATOM 8081 O O . SER B 1 455 ? -5.395 -4.496 -11.555 1 94.88 455 SER B O 1
ATOM 8083 N N . ILE B 1 456 ? -6.004 -4.543 -13.641 1 98.44 456 ILE B N 1
ATOM 8084 C CA . ILE B 1 456 ? -5.047 -3.615 -14.234 1 98.44 456 ILE B CA 1
ATOM 8085 C C . ILE B 1 456 ? -5.793 -2.5 -14.969 1 98.44 456 ILE B C 1
ATOM 8087 O O . ILE B 1 456 ? -6.719 -2.766 -15.734 1 98.44 456 ILE B O 1
ATOM 8091 N N . SER B 1 457 ? -5.438 -1.27 -14.672 1 98.75 457 SER B N 1
ATOM 8092 C CA . SER B 1 457 ? -6.148 -0.171 -15.32 1 98.75 457 SER B CA 1
ATOM 8093 C C . SER B 1 457 ? -5.176 0.794 -15.992 1 98.75 457 SER B C 1
ATOM 8095 O O . SER B 1 457 ? -5.555 1.528 -16.906 1 98.75 457 SER B O 1
ATOM 8097 N N . ASN B 1 458 ? -3.982 0.876 -15.539 1 98.81 458 ASN B N 1
ATOM 8098 C CA . ASN B 1 458 ? -2.934 1.77 -16.016 1 98.81 458 ASN B CA 1
ATOM 8099 C C . ASN B 1 458 ? -1.604 1.037 -16.188 1 98.81 458 ASN B C 1
ATOM 8101 O O . ASN B 1 458 ? -0.828 0.934 -15.234 1 98.81 458 ASN B O 1
ATOM 8105 N N . LEU B 1 459 ? -1.312 0.663 -17.438 1 98.75 459 LEU B N 1
ATOM 8106 C CA . LEU B 1 459 ? -0.149 -0.173 -17.703 1 98.75 459 LEU B CA 1
ATOM 8107 C C . LEU B 1 459 ? 1.144 0.611 -17.5 1 98.75 459 LEU B C 1
ATOM 8109 O O . LEU B 1 459 ? 2.201 0.022 -17.266 1 98.75 459 LEU B O 1
ATOM 8113 N N . VAL B 1 460 ? 1.117 1.971 -17.578 1 98.62 460 VAL B N 1
ATOM 8114 C CA . VAL B 1 460 ? 2.312 2.768 -17.328 1 98.62 460 VAL B CA 1
ATOM 8115 C C . VAL B 1 460 ? 2.734 2.617 -15.867 1 98.62 460 VAL B C 1
ATOM 8117 O O . VAL B 1 460 ? 3.873 2.244 -15.578 1 98.62 460 VAL B O 1
ATOM 8120 N N . SER B 1 461 ? 1.789 2.898 -14.938 1 98.62 461 SER B N 1
ATOM 8121 C CA . SER B 1 461 ? 2.135 2.752 -13.523 1 98.62 461 SER B CA 1
ATOM 8122 C C . SER B 1 461 ? 2.412 1.293 -13.172 1 98.62 461 SER B C 1
ATOM 8124 O O . SER B 1 461 ? 3.258 1.004 -12.32 1 98.62 461 SER B O 1
ATOM 8126 N N . MET B 1 462 ? 1.743 0.327 -13.859 1 98.62 462 MET B N 1
ATOM 8127 C CA . MET B 1 462 ? 1.931 -1.101 -13.617 1 98.62 462 MET B CA 1
ATOM 8128 C C . MET B 1 462 ? 3.381 -1.508 -13.852 1 98.62 462 MET B C 1
ATOM 8130 O O . MET B 1 462 ? 3.941 -2.301 -13.094 1 98.62 462 MET B O 1
ATOM 8134 N N . CYS B 1 463 ? 3.992 -1.004 -14.883 1 98.5 463 CYS B N 1
ATOM 8135 C CA . CYS B 1 463 ? 5.375 -1.328 -15.211 1 98.5 463 CYS B CA 1
ATOM 8136 C C . CYS B 1 463 ? 6.316 -0.892 -14.094 1 98.5 463 CYS B C 1
ATOM 8138 O O . CYS B 1 463 ? 7.398 -1.458 -13.93 1 98.5 463 CYS B O 1
ATOM 8140 N N . GLY B 1 464 ? 5.891 0.051 -13.266 1 98.56 464 GLY B N 1
ATOM 8141 C CA . GLY B 1 464 ? 6.754 0.567 -12.219 1 98.56 464 GLY B CA 1
ATOM 8142 C C . GLY B 1 464 ? 6.402 0.029 -10.844 1 98.56 464 GLY B C 1
ATOM 8143 O O . GLY B 1 464 ? 7.184 0.174 -9.898 1 98.56 464 GLY B O 1
ATOM 8144 N N . THR B 1 465 ? 5.227 -0.604 -10.719 1 98.69 465 THR B N 1
ATOM 8145 C CA . THR B 1 465 ? 4.766 -0.926 -9.375 1 98.69 465 THR B CA 1
ATOM 8146 C C . THR B 1 465 ? 4.633 -2.436 -9.195 1 98.69 465 THR B C 1
ATOM 8148 O O . THR B 1 465 ? 4.68 -2.939 -8.07 1 98.69 465 THR B O 1
ATOM 8151 N N . SER B 1 466 ? 4.445 -3.184 -10.25 1 98.75 466 SER B N 1
ATOM 8152 C CA . SER B 1 466 ? 4.316 -4.637 -10.188 1 98.75 466 SER B CA 1
ATOM 8153 C C . SER B 1 466 ? 5.66 -5.301 -9.906 1 98.75 466 SER B C 1
ATOM 8155 O O . SER B 1 466 ? 6.699 -4.824 -10.367 1 98.75 466 SER B O 1
ATOM 8157 N N . ASP B 1 467 ? 5.633 -6.402 -9.195 1 98.31 467 ASP B N 1
ATOM 8158 C CA . ASP B 1 467 ? 6.859 -7.137 -8.906 1 98.31 467 ASP B CA 1
ATOM 8159 C C . ASP B 1 467 ? 7.516 -7.645 -10.188 1 98.31 467 ASP B C 1
ATOM 8161 O O . ASP B 1 467 ? 8.719 -7.918 -10.211 1 98.31 467 ASP B O 1
ATOM 8165 N N . ILE B 1 468 ? 6.73 -7.727 -11.297 1 97.56 468 ILE B N 1
ATOM 8166 C CA . ILE B 1 468 ? 7.316 -8.234 -12.531 1 97.56 468 ILE B CA 1
ATOM 8167 C C . ILE B 1 468 ? 6.949 -7.316 -13.695 1 97.56 468 ILE B C 1
ATOM 8169 O O . ILE B 1 468 ? 7.266 -7.609 -14.852 1 97.56 468 ILE B O 1
ATOM 8173 N N . GLY B 1 469 ? 6.27 -6.266 -13.469 1 97.75 469 GLY B N 1
ATOM 8174 C CA . GLY B 1 469 ? 5.695 -5.438 -14.516 1 97.75 469 GLY B CA 1
ATOM 8175 C C . GLY B 1 469 ? 6.738 -4.844 -15.445 1 97.75 469 GLY B C 1
ATOM 8176 O O . GLY B 1 469 ? 6.48 -4.645 -16.625 1 97.75 469 GLY B O 1
ATOM 8177 N N . PHE B 1 470 ? 7.941 -4.504 -14.93 1 97.56 470 PHE B N 1
ATOM 8178 C CA . PHE B 1 470 ? 8.977 -3.814 -15.688 1 97.56 470 PHE B CA 1
ATOM 8179 C C . PHE B 1 470 ? 9.461 -4.676 -16.844 1 97.56 470 PHE B C 1
ATOM 8181 O O . PHE B 1 470 ? 10.047 -4.164 -17.812 1 97.56 470 PHE B O 1
ATOM 8188 N N . TRP B 1 471 ? 9.227 -6 -16.781 1 97.19 471 TRP B N 1
ATOM 8189 C CA . TRP B 1 471 ? 9.617 -6.82 -17.938 1 97.19 471 TRP B CA 1
ATOM 8190 C C . TRP B 1 471 ? 8.422 -7.574 -18.5 1 97.19 471 TRP B C 1
ATOM 8192 O O . TRP B 1 471 ? 8.203 -7.586 -19.703 1 97.19 471 TRP B O 1
ATOM 8202 N N . PHE B 1 472 ? 7.543 -8.164 -17.656 1 97.31 472 PHE B N 1
ATOM 8203 C CA . PHE B 1 472 ? 6.426 -8.969 -18.141 1 97.31 472 PHE B CA 1
ATOM 8204 C C . PHE B 1 472 ? 5.414 -8.102 -18.875 1 97.31 472 PHE B C 1
ATOM 8206 O O . PHE B 1 472 ? 5.066 -8.391 -20.016 1 97.31 472 PHE B O 1
ATOM 8213 N N . ASN B 1 473 ? 4.918 -7.047 -18.234 1 96.44 473 ASN B N 1
ATOM 8214 C CA . ASN B 1 473 ? 3.924 -6.191 -18.875 1 96.44 473 ASN B CA 1
ATOM 8215 C C . ASN B 1 473 ? 4.516 -5.43 -20.062 1 96.44 473 ASN B C 1
ATOM 8217 O O . ASN B 1 473 ? 3.824 -5.164 -21.047 1 96.44 473 ASN B O 1
ATOM 8221 N N . ALA B 1 474 ? 5.781 -5.141 -19.906 1 97.12 474 ALA B N 1
ATOM 8222 C CA . ALA B 1 474 ? 6.453 -4.516 -21.047 1 97.12 474 ALA B CA 1
ATOM 8223 C C . ALA B 1 474 ? 6.43 -5.43 -22.266 1 97.12 474 ALA B C 1
ATOM 8225 O O . ALA B 1 474 ? 5.906 -5.059 -23.312 1 97.12 474 ALA B O 1
ATOM 8226 N N . ILE B 1 475 ? 6.84 -6.652 -22.109 1 97.31 475 ILE B N 1
ATOM 8227 C CA . ILE B 1 475 ? 6.918 -7.59 -23.219 1 97.31 475 ILE B CA 1
ATOM 8228 C C . ILE B 1 475 ? 5.516 -7.918 -23.719 1 97.31 475 ILE B C 1
ATOM 8230 O O . ILE B 1 475 ? 5.289 -8.039 -24.938 1 97.31 475 ILE B O 1
ATOM 8234 N N . GLU B 1 476 ? 4.586 -8.109 -22.859 1 97.88 476 GLU B N 1
ATOM 8235 C CA . GLU B 1 476 ? 3.209 -8.414 -23.234 1 97.88 476 GLU B CA 1
ATOM 8236 C C . GLU B 1 476 ? 2.58 -7.266 -24.016 1 97.88 476 GLU B C 1
ATOM 8238 O O . GLU B 1 476 ? 1.665 -7.48 -24.812 1 97.88 476 GLU B O 1
ATOM 8243 N N . SER B 1 477 ? 3.08 -6.035 -23.812 1 98.12 477 SER B N 1
ATOM 8244 C CA . SER B 1 477 ? 2.572 -4.863 -24.516 1 98.12 477 SER B CA 1
ATOM 8245 C C . SER B 1 477 ? 3.314 -4.648 -25.828 1 98.12 477 SER B C 1
ATOM 8247 O O . SER B 1 477 ? 3.021 -3.701 -26.562 1 98.12 477 SER B O 1
ATOM 8249 N N . GLY B 1 478 ? 4.246 -5.477 -26.094 1 97.25 478 GLY B N 1
ATOM 8250 C CA . GLY B 1 478 ? 5.004 -5.391 -27.344 1 97.25 478 GLY B CA 1
ATOM 8251 C C . GLY B 1 478 ? 6.094 -4.34 -27.297 1 97.25 478 GLY B C 1
ATOM 8252 O O . GLY B 1 478 ? 6.441 -3.756 -28.328 1 97.25 478 GLY B O 1
ATOM 8253 N N . ILE B 1 479 ? 6.57 -4.035 -26.094 1 96.75 479 ILE B N 1
ATOM 8254 C CA . ILE B 1 479 ? 7.633 -3.039 -25.984 1 96.75 479 ILE B CA 1
ATOM 8255 C C . ILE B 1 479 ? 8.789 -3.609 -25.172 1 96.75 479 ILE B C 1
ATOM 8257 O O . ILE B 1 479 ? 8.625 -4.605 -24.453 1 96.75 479 ILE B O 1
ATOM 8261 N N . SER B 1 480 ? 9.969 -3.014 -25.266 1 92.75 480 SER B N 1
ATOM 8262 C CA . SER B 1 480 ? 11.156 -3.457 -24.547 1 92.75 480 SER B CA 1
ATOM 8263 C C . SER B 1 480 ? 11.43 -2.568 -23.344 1 92.75 480 SER B C 1
ATOM 8265 O O . SER B 1 480 ? 11.633 -3.066 -22.234 1 92.75 480 SER B O 1
ATOM 8267 N N . ASP B 1 481 ? 11.398 -1.263 -23.547 1 96.81 481 ASP B N 1
ATOM 8268 C CA . ASP B 1 481 ? 11.625 -0.278 -22.484 1 96.81 481 ASP B CA 1
ATOM 8269 C C . ASP B 1 481 ? 10.375 0.572 -22.25 1 96.81 481 ASP B C 1
ATOM 8271 O O . ASP B 1 481 ? 10.07 1.463 -23.047 1 96.81 481 ASP B O 1
ATOM 8275 N N . PRO B 1 482 ? 9.742 0.342 -21.109 1 98 482 PRO B N 1
ATOM 8276 C CA . PRO B 1 482 ? 8.461 1.014 -20.859 1 98 482 PRO B CA 1
ATOM 8277 C C . PRO B 1 482 ? 8.617 2.514 -20.625 1 98 482 PRO B C 1
ATOM 8279 O O . PRO B 1 482 ? 7.625 3.246 -20.609 1 98 482 PRO B O 1
ATOM 8282 N N . TRP B 1 483 ? 9.844 3.01 -20.547 1 98.19 483 TRP B N 1
ATOM 8283 C CA . TRP B 1 483 ? 10.023 4.375 -20.078 1 98.19 483 TRP B CA 1
ATOM 8284 C C . TRP B 1 483 ? 10.445 5.297 -21.219 1 98.19 483 TRP B C 1
ATOM 8286 O O . TRP B 1 483 ? 10.75 6.473 -20.984 1 98.19 483 TRP B O 1
ATOM 8296 N N . GLU B 1 484 ? 10.438 4.742 -22.438 1 97.81 484 GLU B N 1
ATOM 8297 C CA . GLU B 1 484 ? 10.516 5.605 -23.609 1 97.81 484 GLU B CA 1
ATOM 8298 C C . GLU B 1 484 ? 9.18 6.305 -23.875 1 97.81 484 GLU B C 1
ATOM 8300 O O . GLU B 1 484 ? 8.117 5.742 -23.625 1 97.81 484 GLU B O 1
ATOM 8305 N N . ARG B 1 485 ? 9.219 7.508 -24.406 1 96 485 ARG B N 1
ATOM 8306 C CA . ARG B 1 485 ? 8.016 8.297 -24.609 1 96 485 ARG B CA 1
ATOM 8307 C C . ARG B 1 485 ? 7.023 7.562 -25.516 1 96 485 ARG B C 1
ATOM 8309 O O . ARG B 1 485 ? 5.824 7.531 -25.219 1 96 485 ARG B O 1
ATOM 8316 N N . GLU B 1 486 ? 7.535 7.012 -26.578 1 97 486 GLU B N 1
ATOM 8317 C CA . GLU B 1 486 ? 6.668 6.262 -27.469 1 97 486 GLU B CA 1
ATOM 8318 C C . GLU B 1 486 ? 6.055 5.055 -26.766 1 97 486 GLU B C 1
ATOM 8320 O O . GLU B 1 486 ? 4.879 4.738 -26.969 1 97 486 GLU B O 1
ATOM 8325 N N . SER B 1 487 ? 6.844 4.352 -25.969 1 98.19 487 SER B N 1
ATOM 8326 C CA . SER B 1 487 ? 6.359 3.205 -25.203 1 98.19 487 SER B CA 1
ATOM 8327 C C . SER B 1 487 ? 5.289 3.623 -24.203 1 98.19 487 SER B C 1
ATOM 8329 O O . SER B 1 487 ? 4.289 2.922 -24.016 1 98.19 487 SER B O 1
ATOM 8331 N N . ILE B 1 488 ? 5.492 4.785 -23.547 1 98.31 488 ILE B N 1
ATOM 8332 C CA . ILE B 1 488 ? 4.504 5.305 -22.594 1 98.31 488 ILE B CA 1
ATOM 8333 C C . ILE B 1 488 ? 3.188 5.559 -23.328 1 98.31 488 ILE B C 1
ATOM 8335 O O . ILE B 1 488 ? 2.115 5.211 -22.828 1 98.31 488 ILE B O 1
ATOM 8339 N N . GLY B 1 489 ? 3.287 6.191 -24.484 1 97.56 489 GLY B N 1
ATOM 8340 C CA . GLY B 1 489 ? 2.092 6.41 -25.281 1 97.56 489 GLY B CA 1
ATOM 8341 C C . GLY B 1 489 ? 1.354 5.129 -25.609 1 97.56 489 GLY B C 1
ATOM 8342 O O . GLY B 1 489 ? 0.131 5.055 -25.469 1 97.56 489 GLY B O 1
ATOM 8343 N N . LYS B 1 490 ? 2.078 4.113 -26.047 1 98 490 LYS B N 1
ATOM 8344 C CA . LYS B 1 490 ? 1.475 2.826 -26.375 1 98 490 LYS B CA 1
ATOM 8345 C C . LYS B 1 490 ? 0.821 2.197 -25.156 1 98 490 LYS B C 1
ATOM 8347 O O . LYS B 1 490 ? -0.301 1.692 -25.234 1 98 490 LYS B O 1
ATOM 8352 N N . LEU B 1 491 ? 1.531 2.217 -24.078 1 98.5 491 LEU B N 1
ATOM 8353 C CA . LEU B 1 491 ? 1 1.673 -22.828 1 98.5 491 LEU B CA 1
ATOM 8354 C C . LEU B 1 491 ? -0.292 2.383 -22.438 1 98.5 491 LEU B C 1
ATOM 8356 O O . LEU B 1 491 ? -1.231 1.746 -21.953 1 98.5 491 LEU B O 1
ATOM 8360 N N . LEU B 1 492 ? -0.361 3.709 -22.625 1 98 492 LEU B N 1
ATOM 8361 C CA . LEU B 1 492 ? -1.567 4.465 -22.297 1 98 492 LEU B CA 1
ATOM 8362 C C . LEU B 1 492 ? -2.729 4.031 -23.188 1 98 492 LEU B C 1
ATOM 8364 O O . LEU B 1 492 ? -3.844 3.824 -22.703 1 98 492 LEU B O 1
ATOM 8368 N N . GLU B 1 493 ? -2.457 3.857 -24.391 1 97.75 493 GLU B N 1
ATOM 8369 C CA . GLU B 1 493 ? -3.5 3.441 -25.328 1 97.75 493 GLU B CA 1
ATOM 8370 C C . GLU B 1 493 ? -4.055 2.068 -24.953 1 97.75 493 GLU B C 1
ATOM 8372 O O . GLU B 1 493 ? -5.242 1.799 -25.156 1 97.75 493 GLU B O 1
ATOM 8377 N N . MET B 1 494 ? -3.23 1.275 -24.406 1 98.5 494 MET B N 1
ATOM 8378 C CA . MET B 1 494 ? -3.639 -0.071 -24.016 1 98.5 494 MET B CA 1
ATOM 8379 C C . MET B 1 494 ? -4.219 -0.077 -22.609 1 98.5 494 MET B C 1
ATOM 8381 O O . MET B 1 494 ? -4.559 -1.136 -22.078 1 98.5 494 MET B O 1
ATOM 8385 N N . SER B 1 495 ? -4.305 1.035 -21.969 1 98.75 495 SER B N 1
ATOM 8386 C CA . SER B 1 495 ? -4.777 1.117 -20.594 1 98.75 495 SER B CA 1
ATOM 8387 C C . SER B 1 495 ? -6.262 1.467 -20.547 1 98.75 495 SER B C 1
ATOM 8389 O O . SER B 1 495 ? -6.688 2.479 -21.094 1 98.75 495 SER B O 1
ATOM 8391 N N . PRO B 1 496 ? -7.07 0.683 -19.719 1 98.75 496 PRO B N 1
ATOM 8392 C CA . PRO B 1 496 ? -8.484 1.008 -19.547 1 98.75 496 PRO B CA 1
ATOM 8393 C C . PRO B 1 496 ? -8.711 2.439 -19.062 1 98.75 496 PRO B C 1
ATOM 8395 O O . PRO B 1 496 ? -9.672 3.094 -19.484 1 98.75 496 PRO B O 1
ATOM 8398 N N . ILE B 1 497 ? -7.859 2.959 -18.234 1 98.69 497 ILE B N 1
ATOM 8399 C CA . ILE B 1 497 ? -8.055 4.25 -17.594 1 98.69 497 ILE B CA 1
ATOM 8400 C C . ILE B 1 497 ? -8.023 5.363 -18.641 1 98.69 497 ILE B C 1
ATOM 8402 O O . ILE B 1 497 ? -8.688 6.395 -18.469 1 98.69 497 ILE B O 1
ATOM 8406 N N . TYR B 1 498 ? -7.293 5.164 -19.719 1 98.56 498 TYR B N 1
ATOM 8407 C CA . TYR B 1 498 ? -7.191 6.129 -20.797 1 98.56 498 TYR B CA 1
ATOM 8408 C C . TYR B 1 498 ? -8.523 6.277 -21.531 1 98.56 498 TYR B C 1
ATOM 8410 O O . TYR B 1 498 ? -8.797 7.312 -22.141 1 98.56 498 TYR B O 1
ATOM 8418 N N . HIS B 1 499 ? -9.398 5.293 -21.438 1 98.56 499 HIS B N 1
ATOM 8419 C CA . HIS B 1 499 ? -10.68 5.242 -22.141 1 98.56 499 HIS B CA 1
ATOM 8420 C C . HIS B 1 499 ? -11.844 5.293 -21.156 1 98.56 499 HIS B C 1
ATOM 8422 O O . HIS B 1 499 ? -12.984 4.988 -21.516 1 98.56 499 HIS B O 1
ATOM 8428 N N . VAL B 1 500 ? -11.633 5.691 -19.953 1 98.62 500 VAL B N 1
ATOM 8429 C CA . VAL B 1 500 ? -12.586 5.527 -18.859 1 98.62 500 VAL B CA 1
ATOM 8430 C C . VAL B 1 500 ? -13.852 6.336 -19.141 1 98.62 500 VAL B C 1
ATOM 8432 O O . VAL B 1 500 ? -14.945 5.961 -18.719 1 98.62 500 VAL B O 1
ATOM 8435 N N . LYS B 1 501 ? -13.766 7.445 -19.891 1 98.44 501 LYS B N 1
ATOM 8436 C CA . LYS B 1 501 ? -14.906 8.305 -20.172 1 98.44 501 LYS B CA 1
ATOM 8437 C C . LYS B 1 501 ? -15.977 7.559 -20.969 1 98.44 501 LYS B C 1
ATOM 8439 O O . LYS B 1 501 ? -17.141 7.98 -21.016 1 98.44 501 LYS B O 1
ATOM 8444 N N . LYS B 1 502 ? -15.625 6.387 -21.562 1 98.56 502 LYS B N 1
ATOM 8445 C CA . LYS B 1 502 ? -16.547 5.594 -22.375 1 98.56 502 LYS B CA 1
ATOM 8446 C C . LYS B 1 502 ? -17.312 4.598 -21.516 1 98.56 502 LYS B C 1
ATOM 8448 O O . LYS B 1 502 ? -18.281 3.988 -21.984 1 98.56 502 LYS B O 1
ATOM 8453 N N . VAL B 1 503 ? -16.969 4.434 -20.328 1 98.81 503 VAL B N 1
ATOM 8454 C CA . VAL B 1 503 ? -17.562 3.395 -19.484 1 98.81 503 VAL B CA 1
ATOM 8455 C C . VAL B 1 503 ? -18.906 3.883 -18.938 1 98.81 503 VAL B C 1
ATOM 8457 O O . VAL B 1 503 ? -18.984 4.969 -18.344 1 98.81 503 VAL B O 1
ATOM 8460 N N . LYS B 1 504 ? -19.875 3.137 -19.078 1 98.56 504 LYS B N 1
ATOM 8461 C CA . LYS B 1 504 ? -21.203 3.4 -18.516 1 98.56 504 LYS B CA 1
ATOM 8462 C C . LYS B 1 504 ? -21.641 2.264 -17.609 1 98.56 504 LYS B C 1
ATOM 8464 O O . LYS B 1 504 ? -22.438 2.473 -16.688 1 98.56 504 LYS B O 1
ATOM 8469 N N . THR B 1 505 ? -21.172 1.088 -17.844 1 98.81 505 THR B N 1
ATOM 8470 C CA . THR B 1 505 ? -21.562 -0.139 -17.172 1 98.81 505 THR B CA 1
ATOM 8471 C C . THR B 1 505 ? -21.109 -0.129 -15.711 1 98.81 505 THR B C 1
ATOM 8473 O O . THR B 1 505 ? -19.938 0.141 -15.422 1 98.81 505 THR B O 1
ATOM 8476 N N . PRO B 1 506 ? -22.062 -0.422 -14.695 1 98.88 506 PRO B N 1
ATOM 8477 C CA . PRO B 1 506 ? -21.641 -0.551 -13.297 1 98.88 506 PRO B CA 1
ATOM 8478 C C . PRO B 1 506 ? -20.516 -1.557 -13.109 1 98.88 506 PRO B C 1
ATOM 8480 O O . PRO B 1 506 ? -20.5 -2.611 -13.75 1 98.88 506 PRO B O 1
ATOM 8483 N N . LEU B 1 507 ? -19.578 -1.228 -12.266 1 98.94 507 LEU B N 1
ATOM 8484 C CA . LEU B 1 507 ? -18.391 -2.059 -12.125 1 98.94 507 LEU B CA 1
ATOM 8485 C C . LEU B 1 507 ? -17.953 -2.137 -10.664 1 98.94 507 LEU B C 1
ATOM 8487 O O . LEU B 1 507 ? -17.781 -1.109 -10.008 1 98.94 507 LEU B O 1
ATOM 8491 N N . MET B 1 508 ? -17.844 -3.328 -10.094 1 98.94 508 MET B N 1
ATOM 8492 C CA . MET B 1 508 ? -17.219 -3.564 -8.797 1 98.94 508 MET B CA 1
ATOM 8493 C C . MET B 1 508 ? -15.773 -4.027 -8.953 1 98.94 508 MET B C 1
ATOM 8495 O O . MET B 1 508 ? -15.492 -4.918 -9.758 1 98.94 508 MET B O 1
ATOM 8499 N N . LEU B 1 509 ? -14.906 -3.354 -8.336 1 98.94 509 LEU B N 1
ATOM 8500 C CA . LEU B 1 509 ? -13.508 -3.756 -8.273 1 98.94 509 LEU B CA 1
ATOM 8501 C C . LEU B 1 509 ? -13.203 -4.484 -6.973 1 98.94 509 LEU B C 1
ATOM 8503 O O . LEU B 1 509 ? -13.531 -3.99 -5.891 1 98.94 509 LEU B O 1
ATOM 8507 N N . ILE B 1 510 ? -12.609 -5.695 -7.023 1 98.94 510 ILE B N 1
ATOM 8508 C CA . ILE B 1 510 ? -12.242 -6.492 -5.855 1 98.94 510 ILE B CA 1
ATOM 8509 C C . ILE B 1 510 ? -10.734 -6.734 -5.848 1 98.94 510 ILE B C 1
ATOM 8511 O O . ILE B 1 510 ? -10.172 -7.199 -6.84 1 98.94 510 ILE B O 1
ATOM 8515 N N . HIS B 1 511 ? -10.109 -6.48 -4.711 1 98.81 511 HIS B N 1
ATOM 8516 C CA . HIS B 1 511 ? -8.648 -6.504 -4.723 1 98.81 511 HIS B CA 1
ATOM 8517 C C . HIS B 1 511 ? -8.094 -6.875 -3.35 1 98.81 511 HIS B C 1
ATOM 8519 O O . HIS B 1 511 ? -8.641 -6.461 -2.324 1 98.81 511 HIS B O 1
ATOM 8525 N N . GLY B 1 512 ? -7.035 -7.773 -3.297 1 98.62 512 GLY B N 1
ATOM 8526 C CA . GLY B 1 512 ? -6.246 -7.957 -2.088 1 98.62 512 GLY B CA 1
ATOM 8527 C C . GLY B 1 512 ? -5.297 -6.805 -1.814 1 98.62 512 GLY B C 1
ATOM 8528 O O . GLY B 1 512 ? -4.645 -6.301 -2.73 1 98.62 512 GLY B O 1
ATOM 8529 N N . GLU B 1 513 ? -5.117 -6.41 -0.579 1 98 513 GLU B N 1
ATOM 8530 C CA . GLU B 1 513 ? -4.328 -5.23 -0.232 1 98 513 GLU B CA 1
ATOM 8531 C C . GLU B 1 513 ? -2.834 -5.504 -0.371 1 98 513 GLU B C 1
ATOM 8533 O O . GLU B 1 513 ? -2.041 -4.578 -0.541 1 98 513 GLU B O 1
ATOM 8538 N N . GLU B 1 514 ? -2.418 -6.762 -0.336 1 97.69 514 GLU B N 1
ATOM 8539 C CA . GLU B 1 514 ? -1.002 -7.113 -0.366 1 97.69 514 GLU B CA 1
ATOM 8540 C C . GLU B 1 514 ? -0.604 -7.684 -1.726 1 97.69 514 GLU B C 1
ATOM 8542 O O . GLU B 1 514 ? 0.426 -8.352 -1.847 1 97.69 514 GLU B O 1
ATOM 8547 N N . ASP B 1 515 ? -1.433 -7.43 -2.721 1 98.5 515 ASP B N 1
ATOM 8548 C CA . ASP B 1 515 ? -1.15 -7.883 -4.078 1 98.5 515 ASP B CA 1
ATOM 8549 C C . ASP B 1 515 ? 0.051 -7.148 -4.664 1 98.5 515 ASP B C 1
ATOM 8551 O O . ASP B 1 515 ? 0.003 -5.93 -4.863 1 98.5 515 ASP B O 1
ATOM 8555 N N . MET B 1 516 ? 1.128 -7.898 -4.988 1 98.31 516 MET B N 1
ATOM 8556 C CA . MET B 1 516 ? 2.328 -7.289 -5.555 1 98.31 516 MET B CA 1
ATOM 8557 C C . MET B 1 516 ? 2.426 -7.566 -7.051 1 98.31 516 MET B C 1
ATOM 8559 O O . MET B 1 516 ? 3.236 -6.953 -7.746 1 98.31 516 MET B O 1
ATOM 8563 N N . ARG B 1 517 ? 1.56 -8.453 -7.551 1 98.5 517 ARG B N 1
ATOM 8564 C CA . ARG B 1 517 ? 1.536 -8.82 -8.961 1 98.5 517 ARG B CA 1
ATOM 8565 C C . ARG B 1 517 ? 0.708 -7.836 -9.773 1 98.5 517 ARG B C 1
ATOM 8567 O O . ARG B 1 517 ? 1.168 -7.332 -10.805 1 98.5 517 ARG B O 1
ATOM 8574 N N . CYS B 1 518 ? -0.432 -7.602 -9.406 1 98.56 518 CYS B N 1
ATOM 8575 C CA . CYS B 1 518 ? -1.298 -6.492 -9.789 1 98.56 518 CYS B CA 1
ATOM 8576 C C . CYS B 1 518 ? -1.563 -5.57 -8.609 1 98.56 518 CYS B C 1
ATOM 8578 O O . CYS B 1 518 ? -2.566 -5.723 -7.91 1 98.56 518 CYS B O 1
ATOM 8580 N N . PRO B 1 519 ? -0.664 -4.566 -8.438 1 98.44 519 PRO B N 1
ATOM 8581 C CA . PRO B 1 519 ? -0.782 -3.752 -7.223 1 98.44 519 PRO B CA 1
ATOM 8582 C C . PRO B 1 519 ? -2.135 -3.049 -7.113 1 98.44 519 PRO B C 1
ATOM 8584 O O . PRO B 1 519 ? -2.701 -2.633 -8.125 1 98.44 519 PRO B O 1
ATOM 8587 N N . ILE B 1 520 ? -2.625 -2.902 -5.906 1 98.44 520 ILE B N 1
ATOM 8588 C CA . ILE B 1 520 ? -3.982 -2.447 -5.625 1 98.44 520 ILE B CA 1
ATOM 8589 C C . ILE B 1 520 ? -4.176 -1.034 -6.172 1 98.44 520 ILE B C 1
ATOM 8591 O O . ILE B 1 520 ? -5.309 -0.596 -6.391 1 98.44 520 ILE B O 1
ATOM 8595 N N . GLU B 1 521 ? -3.051 -0.249 -6.336 1 98.62 521 GLU B N 1
ATOM 8596 C CA . GLU B 1 521 ? -3.164 1.095 -6.895 1 98.62 521 GLU B CA 1
ATOM 8597 C C . GLU B 1 521 ? -3.857 1.067 -8.258 1 98.62 521 GLU B C 1
ATOM 8599 O O . GLU B 1 521 ? -4.477 2.053 -8.664 1 98.62 521 GLU B O 1
ATOM 8604 N N . GLN B 1 522 ? -3.83 -0.059 -9 1 98.81 522 GLN B N 1
ATOM 8605 C CA . GLN B 1 522 ? -4.531 -0.218 -10.273 1 98.81 522 GLN B CA 1
ATOM 8606 C C . GLN B 1 522 ? -6.039 -0.09 -10.086 1 98.81 522 GLN B C 1
ATOM 8608 O O . GLN B 1 522 ? -6.715 0.588 -10.867 1 98.81 522 GLN B O 1
ATOM 8613 N N . ALA B 1 523 ? -6.547 -0.751 -9.094 1 98.88 523 ALA B N 1
ATOM 8614 C CA . ALA B 1 523 ? -7.977 -0.692 -8.789 1 98.88 523 ALA B CA 1
ATOM 8615 C C . ALA B 1 523 ? -8.367 0.677 -8.242 1 98.88 523 ALA B C 1
ATOM 8617 O O . ALA B 1 523 ? -9.438 1.202 -8.562 1 98.88 523 ALA B O 1
ATOM 8618 N N . GLU B 1 524 ? -7.508 1.268 -7.438 1 98.81 524 GLU B N 1
ATOM 8619 C CA . GLU B 1 524 ? -7.789 2.578 -6.859 1 98.81 524 GLU B CA 1
ATOM 8620 C C . GLU B 1 524 ? -7.941 3.639 -7.945 1 98.81 524 GLU B C 1
ATOM 8622 O O . GLU B 1 524 ? -8.875 4.445 -7.906 1 98.81 524 GLU B O 1
ATOM 8627 N N . GLN B 1 525 ? -7 3.66 -8.883 1 98.81 525 GLN B N 1
ATOM 8628 C CA . GLN B 1 525 ? -7.055 4.629 -9.969 1 98.81 525 GLN B CA 1
ATOM 8629 C C . GLN B 1 525 ? -8.367 4.52 -10.742 1 98.81 525 GLN B C 1
ATOM 8631 O O . GLN B 1 525 ? -9.031 5.527 -10.984 1 98.81 525 GLN B O 1
ATOM 8636 N N . PHE B 1 526 ? -8.695 3.324 -11.086 1 98.94 526 PHE B N 1
ATOM 8637 C CA . PHE B 1 526 ? -9.867 3.139 -11.93 1 98.94 526 PHE B CA 1
ATOM 8638 C C . PHE B 1 526 ? -11.141 3.471 -11.156 1 98.94 526 PHE B C 1
ATOM 8640 O O . PHE B 1 526 ? -12.078 4.047 -11.711 1 98.94 526 PHE B O 1
ATOM 8647 N N . PHE B 1 527 ? -11.211 3.068 -9.852 1 98.94 527 PHE B N 1
ATOM 8648 C CA . PHE B 1 527 ? -12.352 3.387 -9 1 98.94 527 PHE B CA 1
ATOM 8649 C C . PHE B 1 527 ? -12.609 4.887 -8.977 1 98.94 527 PHE B C 1
ATOM 8651 O O . PHE B 1 527 ? -13.734 5.332 -9.211 1 98.94 527 PHE B O 1
ATOM 8658 N N . ILE B 1 528 ? -11.57 5.633 -8.734 1 98.88 528 ILE B N 1
ATOM 8659 C CA . ILE B 1 528 ? -11.695 7.086 -8.664 1 98.88 528 ILE B CA 1
ATOM 8660 C C . ILE B 1 528 ? -12.164 7.629 -10.008 1 98.88 528 ILE B C 1
ATOM 8662 O O . ILE B 1 528 ? -13.086 8.453 -10.07 1 98.88 528 ILE B O 1
ATOM 8666 N N . ALA B 1 529 ? -11.562 7.184 -11.07 1 98.88 529 ALA B N 1
ATOM 8667 C CA . ALA B 1 529 ? -11.922 7.645 -12.406 1 98.88 529 ALA B CA 1
ATOM 8668 C C . ALA B 1 529 ? -13.375 7.328 -12.727 1 98.88 529 ALA B C 1
ATOM 8670 O O . ALA B 1 529 ? -14.102 8.172 -13.266 1 98.88 529 ALA B O 1
ATOM 8671 N N . LEU B 1 530 ? -13.805 6.098 -12.398 1 98.88 530 LEU B N 1
ATOM 8672 C CA . LEU B 1 530 ? -15.18 5.68 -12.648 1 98.88 530 LEU B CA 1
ATOM 8673 C C . LEU B 1 530 ? -16.156 6.543 -11.859 1 98.88 530 LEU B C 1
ATOM 8675 O O . LEU B 1 530 ? -17.156 7.023 -12.406 1 98.88 530 LEU B O 1
ATOM 8679 N N . LYS B 1 531 ? -15.891 6.738 -10.578 1 98.5 531 LYS B N 1
ATOM 8680 C CA . LYS B 1 531 ? -16.766 7.539 -9.727 1 98.5 531 LYS B CA 1
ATOM 8681 C C . LYS B 1 531 ? -16.875 8.969 -10.242 1 98.5 531 LYS B C 1
ATOM 8683 O O . LYS B 1 531 ? -17.969 9.539 -10.273 1 98.5 531 LYS B O 1
ATOM 8688 N N . MET B 1 532 ? -15.805 9.523 -10.617 1 98.19 532 MET B N 1
ATOM 8689 C CA . MET B 1 532 ? -15.812 10.891 -11.141 1 98.19 532 MET B CA 1
ATOM 8690 C C . MET B 1 532 ? -16.594 10.977 -12.438 1 98.19 532 MET B C 1
ATOM 8692 O O . MET B 1 532 ? -17.094 12.047 -12.805 1 98.19 532 MET B O 1
ATOM 8696 N N . ASN B 1 533 ? -16.656 9.859 -13.148 1 97.38 533 ASN B N 1
ATOM 8697 C CA . ASN B 1 533 ? -17.406 9.805 -14.406 1 97.38 533 ASN B CA 1
ATOM 8698 C C . ASN B 1 533 ? -18.875 9.461 -14.172 1 97.38 533 ASN B C 1
ATOM 8700 O O . ASN B 1 533 ? -19.609 9.195 -15.117 1 97.38 533 ASN B O 1
ATOM 8704 N N . GLY B 1 534 ? -19.312 9.367 -12.953 1 97.44 534 GLY B N 1
ATOM 8705 C CA . GLY B 1 534 ? -20.703 9.133 -12.609 1 97.44 534 GLY B CA 1
ATOM 8706 C C . GLY B 1 534 ? -21.109 7.676 -12.734 1 97.44 534 GLY B C 1
ATOM 8707 O O . GLY B 1 534 ? -22.312 7.363 -12.773 1 97.44 534 GLY B O 1
ATOM 8708 N N . VAL B 1 535 ? -20.172 6.773 -12.867 1 98.56 535 VAL B N 1
ATOM 8709 C CA . VAL B 1 535 ? -20.453 5.344 -12.977 1 98.56 535 VAL B CA 1
ATOM 8710 C C . VAL B 1 535 ? -20.688 4.762 -11.586 1 98.56 535 VAL B C 1
ATOM 8712 O O . VAL B 1 535 ? -20.016 5.133 -10.625 1 98.56 535 VAL B O 1
ATOM 8715 N N . ASP B 1 536 ? -21.75 3.883 -11.43 1 98.56 536 ASP B N 1
ATOM 8716 C CA . ASP B 1 536 ? -21.906 3.123 -10.195 1 98.56 536 ASP B CA 1
ATOM 8717 C C . ASP B 1 536 ? -20.719 2.176 -9.984 1 98.56 536 ASP B C 1
ATOM 8719 O O . ASP B 1 536 ? -20.625 1.144 -10.656 1 98.56 536 ASP B O 1
ATOM 8723 N N . ALA B 1 537 ? -19.828 2.527 -9.148 1 98.75 537 ALA B N 1
ATOM 8724 C CA . ALA B 1 537 ? -18.609 1.759 -8.93 1 98.75 537 ALA B CA 1
ATOM 8725 C C . ALA B 1 537 ? -18.391 1.492 -7.445 1 98.75 537 ALA B C 1
ATOM 8727 O O . ALA B 1 537 ? -18.719 2.328 -6.602 1 98.75 537 ALA B O 1
ATOM 8728 N N . ARG B 1 538 ? -17.859 0.338 -7.094 1 98.75 538 ARG B N 1
ATOM 8729 C CA . ARG B 1 538 ? -17.438 -0.062 -5.754 1 98.75 538 ARG B CA 1
ATOM 8730 C C . ARG B 1 538 ? -16.016 -0.624 -5.77 1 98.75 538 ARG B C 1
ATOM 8732 O O . ARG B 1 538 ? -15.609 -1.251 -6.75 1 98.75 538 ARG B O 1
ATOM 8739 N N . LEU B 1 539 ? -15.281 -0.345 -4.793 1 98.88 539 LEU B N 1
ATOM 8740 C CA . LEU B 1 539 ? -13.969 -0.947 -4.578 1 98.88 539 LEU B CA 1
ATOM 8741 C C . LEU B 1 539 ? -13.945 -1.759 -3.287 1 98.88 539 LEU B C 1
ATOM 8743 O O . LEU B 1 539 ? -14.07 -1.2 -2.195 1 98.88 539 LEU B O 1
ATOM 8747 N N . VAL B 1 540 ? -13.828 -3.043 -3.383 1 98.88 540 VAL B N 1
ATOM 8748 C CA . VAL B 1 540 ? -13.766 -3.947 -2.24 1 98.88 540 VAL B CA 1
ATOM 8749 C C . VAL B 1 540 ? -12.312 -4.355 -1.991 1 98.88 540 VAL B C 1
ATOM 8751 O O . VAL B 1 540 ? -11.633 -4.852 -2.896 1 98.88 540 VAL B O 1
ATOM 8754 N N . ARG B 1 541 ? -11.828 -4.129 -0.794 1 98.62 541 ARG B N 1
ATOM 8755 C CA . ARG B 1 541 ? -10.438 -4.371 -0.403 1 98.62 541 ARG B CA 1
ATOM 8756 C C . ARG B 1 541 ? -10.352 -5.457 0.667 1 98.62 541 ARG B C 1
ATOM 8758 O O . ARG B 1 541 ? -11.086 -5.414 1.658 1 98.62 541 ARG B O 1
ATOM 8765 N N . TYR B 1 542 ? -9.461 -6.379 0.542 1 98.62 542 TYR B N 1
ATOM 8766 C CA . TYR B 1 542 ? -9.289 -7.465 1.501 1 98.62 542 TYR B CA 1
ATOM 8767 C C . TYR B 1 542 ? -7.922 -7.398 2.162 1 98.62 542 TYR B C 1
ATOM 8769 O O . TYR B 1 542 ? -6.914 -7.754 1.55 1 98.62 542 TYR B O 1
ATOM 8777 N N . PRO B 1 543 ? -7.879 -7.02 3.447 1 97.62 543 PRO B N 1
ATOM 8778 C CA . PRO B 1 543 ? -6.605 -6.949 4.168 1 97.62 543 PRO B CA 1
ATOM 8779 C C . PRO B 1 543 ? -5.949 -8.312 4.336 1 97.62 543 PRO B C 1
ATOM 8781 O O . PRO B 1 543 ? -6.629 -9.297 4.641 1 97.62 543 PRO B O 1
ATOM 8784 N N . GLY B 1 544 ? -4.684 -8.367 4.078 1 96.69 544 GLY B N 1
ATOM 8785 C CA . GLY B 1 544 ? -3.91 -9.578 4.301 1 96.69 544 GLY B CA 1
ATOM 8786 C C . GLY B 1 544 ? -3.836 -10.477 3.076 1 96.69 544 GLY B C 1
ATOM 8787 O O . GLY B 1 544 ? -3.072 -11.438 3.051 1 96.69 544 GLY B O 1
ATOM 8788 N N . ASP B 1 545 ? -4.562 -10.148 2.076 1 98.38 545 ASP B N 1
ATOM 8789 C CA . ASP B 1 545 ? -4.617 -11.023 0.907 1 98.38 545 ASP B CA 1
ATOM 8790 C C . ASP B 1 545 ? -3.67 -10.531 -0.188 1 98.38 545 ASP B C 1
ATOM 8792 O O . ASP B 1 545 ? -3.562 -9.328 -0.427 1 98.38 545 ASP B O 1
ATOM 8796 N N . SER B 1 546 ? -2.951 -11.422 -0.839 1 98.19 546 SER B N 1
ATOM 8797 C CA . SER B 1 546 ? -2.072 -11.164 -1.976 1 98.19 546 SER B CA 1
ATOM 8798 C C . SER B 1 546 ? -2.814 -11.328 -3.297 1 98.19 546 SER B C 1
ATOM 8800 O O . SER B 1 546 ? -4.035 -11.172 -3.352 1 98.19 546 SER B O 1
ATOM 8802 N N . HIS B 1 547 ? -2.078 -11.547 -4.395 1 98.12 547 HIS B N 1
ATOM 8803 C CA . HIS B 1 547 ? -2.65 -11.812 -5.711 1 98.12 547 HIS B CA 1
ATOM 8804 C C . HIS B 1 547 ? -3.479 -13.094 -5.703 1 98.12 547 HIS B C 1
ATOM 8806 O O . HIS B 1 547 ? -4.262 -13.336 -6.625 1 98.12 547 HIS B O 1
ATOM 8812 N N . GLU B 1 548 ? -3.393 -13.883 -4.637 1 97.19 548 GLU B N 1
ATOM 8813 C CA . GLU B 1 548 ? -4.066 -15.172 -4.527 1 97.19 548 GLU B CA 1
ATOM 8814 C C . GLU B 1 548 ? -5.395 -15.047 -3.791 1 97.19 548 GLU B C 1
ATOM 8816 O O . GLU B 1 548 ? -5.961 -16.047 -3.334 1 97.19 548 GLU B O 1
ATOM 8821 N N . HIS B 1 549 ? -5.914 -13.867 -3.658 1 96.19 549 HIS B N 1
ATOM 8822 C CA . HIS B 1 549 ? -7.047 -13.578 -2.783 1 96.19 549 HIS B CA 1
ATOM 8823 C C . HIS B 1 549 ? -8.234 -14.469 -3.115 1 96.19 549 HIS B C 1
ATOM 8825 O O . HIS B 1 549 ? -9.016 -14.836 -2.229 1 96.19 549 HIS B O 1
ATOM 8831 N N . ALA B 1 550 ? -8.398 -14.906 -4.391 1 94.31 550 ALA B N 1
ATOM 8832 C CA . ALA B 1 550 ? -9.578 -15.664 -4.801 1 94.31 550 ALA B CA 1
ATOM 8833 C C . ALA B 1 550 ? -9.312 -17.172 -4.719 1 94.31 550 ALA B C 1
ATOM 8835 O O . ALA B 1 550 ? -10.219 -17.969 -4.953 1 94.31 550 ALA B O 1
ATOM 8836 N N . ARG B 1 551 ? -8.125 -17.594 -4.445 1 93.88 551 ARG B N 1
ATOM 8837 C CA . ARG B 1 551 ? -7.762 -19 -4.492 1 93.88 551 ARG B CA 1
ATOM 8838 C C . ARG B 1 551 ? -7.172 -19.453 -3.16 1 93.88 551 ARG B C 1
ATOM 8840 O O . ARG B 1 551 ? -7.543 -20.516 -2.639 1 93.88 551 ARG B O 1
ATOM 8847 N N . ARG B 1 552 ? -6.285 -18.641 -2.66 1 96.19 552 ARG B N 1
ATOM 8848 C CA . ARG B 1 552 ? -5.582 -19 -1.434 1 96.19 552 ARG B CA 1
ATOM 8849 C C . ARG B 1 552 ? -5.473 -17.797 -0.493 1 96.19 552 ARG B C 1
ATOM 8851 O O . ARG B 1 552 ? -4.441 -17.594 0.149 1 96.19 552 ARG B O 1
ATOM 8858 N N . GLY B 1 553 ? -6.422 -16.938 -0.561 1 97.5 553 GLY B N 1
ATOM 8859 C CA . GLY B 1 553 ? -6.523 -15.852 0.404 1 97.5 553 GLY B CA 1
ATOM 8860 C C . GLY B 1 553 ? -7.016 -16.312 1.764 1 97.5 553 GLY B C 1
ATOM 8861 O O . GLY B 1 553 ? -7.152 -17.5 2.012 1 97.5 553 GLY B O 1
ATOM 8862 N N . LYS B 1 554 ? -7.207 -15.352 2.686 1 98.06 554 LYS B N 1
ATOM 8863 C CA . LYS B 1 554 ? -7.855 -15.695 3.949 1 98.06 554 LYS B CA 1
ATOM 8864 C C . LYS B 1 554 ? -9.242 -16.281 3.717 1 98.06 554 LYS B C 1
ATOM 8866 O O . LYS B 1 554 ? -10.039 -15.727 2.963 1 98.06 554 LYS B O 1
ATOM 8871 N N . PRO B 1 555 ? -9.57 -17.391 4.328 1 98.19 555 PRO B N 1
ATOM 8872 C CA . PRO B 1 555 ? -10.805 -18.125 4.027 1 98.19 555 PRO B CA 1
ATOM 8873 C C . PRO B 1 555 ? -12.055 -17.266 4.188 1 98.19 555 PRO B C 1
ATOM 8875 O O . PRO B 1 555 ? -12.922 -17.266 3.309 1 98.19 555 PRO B O 1
ATOM 8878 N N . LEU B 1 556 ? -12.141 -16.547 5.227 1 98.19 556 LEU B N 1
ATOM 8879 C CA . LEU B 1 556 ? -13.344 -15.75 5.449 1 98.19 556 LEU B CA 1
ATOM 8880 C C . LEU B 1 556 ? -13.43 -14.602 4.449 1 98.19 556 LEU B C 1
ATOM 8882 O O . LEU B 1 556 ? -14.531 -14.148 4.109 1 98.19 556 LEU B O 1
ATOM 8886 N N . ASN B 1 557 ? -12.289 -14.008 4.031 1 98.62 557 ASN B N 1
ATOM 8887 C CA . ASN B 1 557 ? -12.305 -13.062 2.916 1 98.62 557 ASN B CA 1
ATOM 8888 C C . ASN B 1 557 ? -12.906 -13.695 1.661 1 98.62 557 ASN B C 1
ATOM 8890 O O . ASN B 1 557 ? -13.703 -13.062 0.964 1 98.62 557 ASN B O 1
ATOM 8894 N N . MET B 1 558 ? -12.531 -14.938 1.399 1 98.5 558 MET B N 1
ATOM 8895 C CA . MET B 1 558 ? -13.023 -15.633 0.216 1 98.5 558 MET B CA 1
ATOM 8896 C C . MET B 1 558 ? -14.531 -15.836 0.295 1 98.5 558 MET B C 1
ATOM 8898 O O . MET B 1 558 ? -15.234 -15.711 -0.711 1 98.5 558 MET B O 1
ATOM 8902 N N . VAL B 1 559 ? -14.969 -16.172 1.45 1 98.5 559 VAL B N 1
ATOM 8903 C CA . VAL B 1 559 ? -16.406 -16.328 1.666 1 98.5 559 VAL B CA 1
ATOM 8904 C C . VAL B 1 559 ? -17.125 -15.008 1.389 1 98.5 559 VAL B C 1
ATOM 8906 O O . VAL B 1 559 ? -18.094 -14.969 0.626 1 98.5 559 VAL B O 1
ATOM 8909 N N . ASP B 1 560 ? -16.609 -13.906 1.99 1 98.62 560 ASP B N 1
ATOM 8910 C CA . ASP B 1 560 ? -17.188 -12.578 1.788 1 98.62 560 ASP B CA 1
ATOM 8911 C C . ASP B 1 560 ? -17.203 -12.203 0.308 1 98.62 560 ASP B C 1
ATOM 8913 O O . ASP B 1 560 ? -18.172 -11.656 -0.195 1 98.62 560 ASP B O 1
ATOM 8917 N N . ARG B 1 561 ? -16.156 -12.477 -0.347 1 98.69 561 ARG B N 1
ATOM 8918 C CA . ARG B 1 561 ? -15.992 -12.188 -1.769 1 98.69 561 ARG B CA 1
ATOM 8919 C C . ARG B 1 561 ? -17.109 -12.82 -2.588 1 98.69 561 ARG B C 1
ATOM 8921 O O . ARG B 1 561 ? -17.719 -12.164 -3.432 1 98.69 561 ARG B O 1
ATOM 8928 N N . LEU B 1 562 ? -17.406 -14.102 -2.396 1 98.62 562 LEU B N 1
ATOM 8929 C CA . LEU B 1 562 ? -18.422 -14.797 -3.18 1 98.62 562 LEU B CA 1
ATOM 8930 C C . LEU B 1 562 ? -19.797 -14.234 -2.902 1 98.62 562 LEU B C 1
ATOM 8932 O O . LEU B 1 562 ? -20.625 -14.102 -3.818 1 98.62 562 LEU B O 1
ATOM 8936 N N . ILE B 1 563 ? -20.047 -13.93 -1.634 1 98.62 563 ILE B N 1
ATOM 8937 C CA . ILE B 1 563 ? -21.328 -13.336 -1.274 1 98.62 563 ILE B CA 1
ATOM 8938 C C . ILE B 1 563 ? -21.516 -12.016 -2.025 1 98.62 563 ILE B C 1
ATOM 8940 O O . ILE B 1 563 ? -22.547 -11.797 -2.65 1 98.62 563 ILE B O 1
ATOM 8944 N N . ARG B 1 564 ? -20.531 -11.172 -2.029 1 98.62 564 ARG B N 1
ATOM 8945 C CA . ARG B 1 564 ? -20.609 -9.867 -2.668 1 98.62 564 ARG B CA 1
ATOM 8946 C C . ARG B 1 564 ? -20.781 -10 -4.18 1 98.62 564 ARG B C 1
ATOM 8948 O O . ARG B 1 564 ? -21.516 -9.234 -4.797 1 98.62 564 ARG B O 1
ATOM 8955 N N . LYS B 1 565 ? -20.078 -10.922 -4.766 1 98.75 565 LYS B N 1
ATOM 8956 C CA . LYS B 1 565 ? -20.188 -11.133 -6.207 1 98.75 565 LYS B CA 1
ATOM 8957 C C . LYS B 1 565 ? -21.625 -11.508 -6.59 1 98.75 565 LYS B C 1
ATOM 8959 O O . LYS B 1 565 ? -22.203 -10.922 -7.508 1 98.75 565 LYS B O 1
ATOM 8964 N N . SER B 1 566 ? -22.156 -12.484 -5.887 1 98.75 566 SER B N 1
ATOM 8965 C CA . SER B 1 566 ? -23.516 -12.922 -6.168 1 98.75 566 SER B CA 1
ATOM 8966 C C . SER B 1 566 ? -24.516 -11.781 -5.988 1 98.75 566 SER B C 1
ATOM 8968 O O . SER B 1 566 ? -25.375 -11.555 -6.848 1 98.75 566 SER B O 1
ATOM 8970 N N . GLU B 1 567 ? -24.359 -11.031 -4.922 1 98.69 567 GLU B N 1
ATOM 8971 C CA . GLU B 1 567 ? -25.266 -9.93 -4.633 1 98.69 567 GLU B CA 1
ATOM 8972 C C . GLU B 1 567 ? -25.172 -8.836 -5.695 1 98.69 567 GLU B C 1
ATOM 8974 O O . GLU B 1 567 ? -26.172 -8.258 -6.098 1 98.69 567 GLU B O 1
ATOM 8979 N N . TRP B 1 568 ? -23.969 -8.516 -6.113 1 98.81 568 TRP B N 1
ATOM 8980 C CA . TRP B 1 568 ? -23.766 -7.5 -7.137 1 98.81 568 TRP B CA 1
ATOM 8981 C C . TRP B 1 568 ? -24.438 -7.891 -8.445 1 98.81 568 TRP B C 1
ATOM 8983 O O . TRP B 1 568 ? -25.172 -7.09 -9.031 1 98.81 568 TRP B O 1
ATOM 8993 N N . PHE B 1 569 ? -24.234 -9.102 -8.891 1 98.81 569 PHE B N 1
ATOM 8994 C CA . PHE B 1 569 ? -24.828 -9.57 -10.133 1 98.81 569 PHE B CA 1
ATOM 8995 C C . PHE B 1 569 ? -26.344 -9.609 -10.031 1 98.81 569 PHE B C 1
ATOM 8997 O O . PHE B 1 569 ? -27.047 -9.266 -10.992 1 98.81 569 PHE B O 1
ATOM 9004 N N . LYS B 1 570 ? -26.891 -10.039 -8.906 1 98.38 570 LYS B N 1
ATOM 9005 C CA . LYS B 1 570 ? -28.328 -10.102 -8.719 1 98.38 570 LYS B CA 1
ATOM 9006 C C . LYS B 1 570 ? -28.953 -8.703 -8.734 1 98.38 570 LYS B C 1
ATOM 9008 O O . LYS B 1 570 ? -30.031 -8.508 -9.281 1 98.38 570 LYS B O 1
ATOM 9013 N N . TYR B 1 571 ? -28.25 -7.773 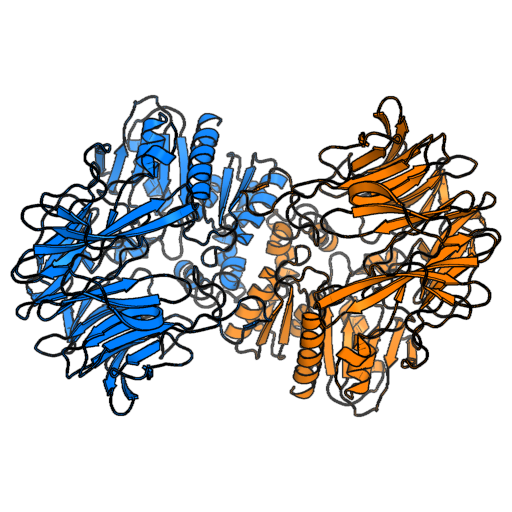-8.125 1 98.19 571 TYR B N 1
ATOM 9014 C CA . TYR B 1 571 ? -28.75 -6.406 -8.031 1 98.19 571 TYR B CA 1
ATOM 9015 C C . TYR B 1 571 ? -28.781 -5.742 -9.398 1 98.19 571 TYR B C 1
ATOM 9017 O O . TYR B 1 571 ? -29.703 -4.984 -9.703 1 98.19 571 TYR B O 1
ATOM 9025 N N . HIS B 1 572 ? -27.812 -5.918 -10.18 1 97.94 572 HIS B N 1
ATOM 9026 C CA . HIS B 1 572 ? -27.688 -5.238 -11.469 1 97.94 572 HIS B CA 1
ATOM 9027 C C . HIS B 1 572 ? -28.234 -6.094 -12.602 1 97.94 572 HIS B C 1
ATOM 9029 O O . HIS B 1 572 ? -28.375 -5.621 -13.727 1 97.94 572 HIS B O 1
#

Secondary structure (DSSP, 8-state):
--HHHHHT--EEEEEEE-SS-EEEEEEEEETTTTEEEEEEEEESSSEEE---SSBEEEEEEETTEEEEEEPSSSEEEEEESSSS-EEEEEESEEEEEEEETTEEEEEEE----SSS-EEE-SS--EETTTEE-SS-EEEEEE-SS-EEEEE-SSS-EEEEEESSS-EEEEEEEEEGGGTEEEEEEEETTTTEEEE---SS-EEEEEEEETTEEEEEEE-SSS-TTPPPEEEETTS-EE--BTEES--B----SS------EEETTEEEEEEEETTEEEEEETTTTEES---SSEEEEEEESSSEEEEEE-SS-S-EETTB-TTTT---PPPEEEEESEEEEEE-S-TTS-EEEEE-STTT-B--SS--HHHHHHHHTT-EEEEEE-TT-SSS-HHHHHTTTT-TTSHHHHHHHHHHHHT---S-EEEEEETHHHHHHHHHHHH----SEEEEES----HHHHHHHSSSTTTHHHHHTT-S-TTSHHHHHHHHHT-GGGGGGG--S-EEEEEETT-TTTTTHHHHHHHHHHHHTT--EEEEEETT--TTHHHHS-HHHHHHHHHHHHHHHHH-/--HHHHH---EEEEEEE-SS-EEEEEEEEETTTTEEEEEEEEESSSEEE---SSBEEEEEEETTEEEEEE-SSSEEEEEESSSS-EEEEEESEEEEEEEETTEEEEEEE----SSS-EEE-SS--EETTTEE-SS-EEEEEE-SS-EEEEE-SSS-EEEEEESSS-EEEEEEEEEGGGTEEEEEEEETTTTEEEE---SS-EEEEEEEETTEEEEEEE-SSS-TTPPPEEEETTS-EE--BTEES--B----SS------EEETTEEEEEEEETTEEEEEETTTTEES---SSEEEEEEESSSEEEEEE-SS-S-EETTB-TTTT---PPPEEEEESEEEEEE-S-TTS-EEEEE-SSSS-B--SS--HHHHHHHHTT-EEEEEE-TT-SSS-HHHHHTTTT-TTSHHHHHHHHHHHHT---S-EEEEEETHHHHHHHHHHHH----SEEEEES----HHHHHHHSSSTTTHHHHHTT-S-TTSHHHHHHHHHT-GGGGGGG--S-EEEEEETT-TTTTTHHHHHHHHHHHHTT--EEEEEETT--TTHHHHS-HHHHHHHHHHHHHHHHH-